Protein 2PJV (pdb70)

Structure (mmCIF, N/CA/C/O backbone):
data_2PJV
#
_entry.id   2PJV
#
loop_
_atom_site.group_PDB
_atom_site.id
_atom_site.type_symbol
_atom_site.label_atom_id
_atom_site.label_alt_id
_atom_site.label_comp_id
_atom_site.label_asym_id
_atom_site.label_entity_id
_atom_site.label_seq_id
_atom_site.pdbx_PDB_ins_code
_atom_site.Cartn_x
_atom_site.Cartn_y
_atom_site.Cartn_z
_atom_site.occupancy
_atom_site.B_iso_or_equiv
_atom_site.auth_seq_id
_atom_site.auth_comp_id
_atom_site.auth_asym_id
_atom_site.auth_atom_id
_atom_site.pdbx_PDB_model_num
ATOM 1 N N . ALA A 1 1 ? -9.338 5.689 -1.581 1.00 0.00 1 ALA A N 1
ATOM 2 C CA . ALA A 1 1 ? -8.987 4.272 -1.380 1.00 0.00 1 ALA A CA 1
ATOM 3 C C . ALA A 1 1 ? -10.188 3.569 -0.750 1.00 0.00 1 ALA A C 1
ATOM 4 O O . ALA A 1 1 ? -10.672 4.061 0.264 1.00 0.00 1 ALA A O 1
ATOM 13 N N . VAL A 1 2 ? -10.716 2.504 -1.377 1.00 0.00 2 VAL A N 1
ATOM 14 C CA . VAL A 1 2 ? -11.972 1.865 -0.957 1.00 0.00 2 VAL A CA 1
ATOM 15 C C . VAL A 1 2 ? -11.870 0.333 -1.056 1.00 0.00 2 VAL A C 1
ATOM 16 O O . VAL A 1 2 ? -11.866 -0.337 -0.031 1.00 0.00 2 VAL A O 1
ATOM 29 N N . GLY A 1 3 ? -11.866 -0.224 -2.274 1.00 0.00 3 GLY A N 1
ATOM 30 C CA . GLY A 1 3 ? -11.685 -1.644 -2.542 1.00 0.00 3 GLY A CA 1
ATOM 31 C C . GLY A 1 3 ? -10.206 -2.000 -2.564 1.00 0.00 3 GLY A C 1
ATOM 32 O O . GLY A 1 3 ? -9.491 -1.872 -1.574 1.00 0.00 3 GLY A O 1
ATOM 36 N N . ILE A 1 4 ? -9.728 -2.356 -3.758 1.00 0.00 4 ILE A N 1
ATOM 37 C CA . ILE A 1 4 ? -8.343 -2.772 -3.999 1.00 0.00 4 ILE A CA 1
ATOM 38 C C . ILE A 1 4 ? -7.369 -1.664 -3.570 1.00 0.00 4 ILE A C 1
ATOM 39 O O . ILE A 1 4 ? -6.307 -1.946 -3.022 1.00 0.00 4 ILE A O 1
ATOM 55 N N . GLY A 1 5 ? -7.767 -0.399 -3.735 1.00 0.00 5 GLY A N 1
ATOM 56 C CA . GLY A 1 5 ? -6.973 0.761 -3.354 1.00 0.00 5 GLY A CA 1
ATOM 57 C C . GLY A 1 5 ? -6.773 0.840 -1.842 1.00 0.00 5 GLY A C 1
ATOM 58 O O . GLY A 1 5 ? -5.729 1.304 -1.388 1.00 0.00 5 GLY A O 1
ATOM 62 N N . ALA A 1 6 ? -7.759 0.388 -1.055 1.00 0.00 6 ALA A N 1
ATOM 63 C CA . ALA A 1 6 ? -7.621 0.282 0.389 1.00 0.00 6 ALA A CA 1
ATOM 64 C C . ALA A 1 6 ? -6.624 -0.812 0.763 1.00 0.00 6 ALA A C 1
ATOM 65 O O . ALA A 1 6 ? -5.909 -0.653 1.744 1.00 0.00 6 ALA A O 1
ATOM 72 N N . LEU A 1 7 ? -6.515 -1.894 -0.016 1.00 0.00 7 LEU A N 1
ATOM 73 C CA . LEU A 1 7 ? -5.450 -2.877 0.162 1.00 0.00 7 LEU A CA 1
ATOM 74 C C . LEU A 1 7 ? -4.116 -2.250 -0.213 1.00 0.00 7 LEU A C 1
ATOM 75 O O . LEU A 1 7 ? -3.108 -2.473 0.436 1.00 0.00 7 LEU A O 1
ATOM 91 N N . PHE A 1 8 ? -4.109 -1.447 -1.264 1.00 0.00 8 PHE A N 1
ATOM 92 C CA . PHE A 1 8 ? -2.888 -0.887 -1.837 1.00 0.00 8 PHE A CA 1
ATOM 93 C C . PHE A 1 8 ? -2.197 0.088 -0.886 1.00 0.00 8 PHE A C 1
ATOM 94 O O . PHE A 1 8 ? -1.003 0.004 -0.617 1.00 0.00 8 PHE A O 1
ATOM 111 N N . LEU A 1 9 ? -2.987 1.018 -0.360 1.00 0.00 9 LEU A N 1
ATOM 112 C CA . LEU A 1 9 ? -2.549 1.973 0.639 1.00 0.00 9 LEU A CA 1
ATOM 113 C C . LEU A 1 9 ? -2.371 1.234 1.961 1.00 0.00 9 LEU A C 1
ATOM 114 O O . LEU A 1 9 ? -1.487 1.557 2.748 1.00 0.00 9 LEU A O 1
ATOM 130 N N . GLY A 1 10 ? -3.257 0.271 2.203 1.00 0.00 10 GLY A N 1
ATOM 131 C CA . GLY A 1 10 ? -3.493 -0.242 3.553 1.00 0.00 10 GLY A CA 1
ATOM 132 C C . GLY A 1 10 ? -2.766 -1.550 3.819 1.00 0.00 10 GLY A C 1
ATOM 133 O O . GLY A 1 10 ? -1.814 -1.584 4.590 1.00 0.00 10 GLY A O 1
ATOM 137 N N . PHE A 1 11 ? -3.226 -2.634 3.199 1.00 0.00 11 PHE A N 1
ATOM 138 C CA . PHE A 1 11 ? -2.685 -3.982 3.354 1.00 0.00 11 PHE A CA 1
ATOM 139 C C . PHE A 1 11 ? -1.212 -4.045 2.907 1.00 0.00 11 PHE A C 1
ATOM 140 O O . PHE A 1 11 ? -0.347 -4.506 3.651 1.00 0.00 11 PHE A O 1
ATOM 157 N N . LEU A 1 12 ? -0.917 -3.514 1.716 1.00 0.00 12 LEU A N 1
ATOM 158 C CA . LEU A 1 12 ? 0.421 -3.354 1.159 1.00 0.00 12 LEU A CA 1
ATOM 159 C C . LEU A 1 12 ? 1.205 -2.320 1.969 1.00 0.00 12 LEU A C 1
ATOM 160 O O . LEU A 1 12 ? 2.355 -2.583 2.306 1.00 0.00 12 LEU A O 1
ATOM 176 N N . GLY A 1 13 ? 0.601 -1.184 2.342 1.00 0.00 13 GLY A N 1
ATOM 177 C CA . GLY A 1 13 ? 1.339 -0.158 3.078 1.00 0.00 13 GLY A CA 1
ATOM 178 C C . GLY A 1 13 ? 1.705 -0.606 4.497 1.00 0.00 13 GLY A C 1
ATOM 179 O O . GLY A 1 13 ? 2.779 -0.247 4.977 1.00 0.00 13 GLY A O 1
ATOM 183 N N . ALA A 1 14 ? 0.888 -1.448 5.142 1.00 0.00 14 ALA A N 1
ATOM 184 C CA . ALA A 1 14 ? 1.231 -2.107 6.401 1.00 0.00 14 ALA A CA 1
ATOM 185 C C . ALA A 1 14 ? 2.432 -3.043 6.224 1.00 0.00 14 ALA A C 1
ATOM 186 O O . ALA A 1 14 ? 3.302 -3.087 7.092 1.00 0.00 14 ALA A O 1
ATOM 193 N N . ALA A 1 15 ? 2.525 -3.741 5.084 1.00 0.00 15 ALA A N 1
ATOM 194 C CA . ALA A 1 15 ? 3.717 -4.489 4.687 1.00 0.00 15 ALA A CA 1
ATOM 195 C C . ALA A 1 15 ? 4.821 -3.610 4.098 1.00 0.00 15 ALA A C 1
ATOM 196 O O . ALA A 1 15 ? 5.774 -4.120 3.505 1.00 0.00 15 ALA A O 1
ATOM 203 N N . GLY A 1 16 ? 4.737 -2.295 4.286 1.00 0.00 16 GLY A N 1
ATOM 204 C CA . GLY A 1 16 ? 5.711 -1.320 3.828 1.00 0.00 16 GLY A CA 1
ATOM 205 C C . GLY A 1 16 ? 6.962 -1.341 4.701 1.00 0.00 16 GLY A C 1
ATOM 206 O O . GLY A 1 16 ? 7.488 -0.290 5.047 1.00 0.00 16 GLY A O 1
ATOM 210 N N . SER A 1 17 ? 7.433 -2.536 5.069 1.00 0.00 17 SER A N 1
ATOM 211 C CA . SER A 1 17 ? 8.600 -2.738 5.921 1.00 0.00 17 SER A CA 1
ATOM 212 C C . SER A 1 17 ? 9.916 -2.350 5.227 1.00 0.00 17 SER A C 1
ATOM 213 O O . SER A 1 17 ? 10.945 -2.239 5.891 1.00 0.00 17 SER A O 1
ATOM 221 N N . THR A 1 18 ? 9.897 -2.149 3.904 1.00 0.00 18 THR A N 1
ATOM 222 C CA . THR A 1 18 ? 10.994 -1.565 3.144 1.00 0.00 18 THR A CA 1
ATOM 223 C C . THR A 1 18 ? 10.817 -0.044 3.084 1.00 0.00 18 THR A C 1
ATOM 224 O O . THR A 1 18 ? 9.702 0.451 2.926 1.00 0.00 18 THR A O 1
ATOM 235 N N . VAL A 1 19 ? 11.936 0.691 3.131 1.00 0.00 19 VAL A N 1
ATOM 236 C CA . VAL A 1 19 ? 12.054 2.081 2.683 1.00 0.00 19 VAL A CA 1
ATOM 237 C C . VAL A 1 19 ? 11.351 2.316 1.331 1.00 0.00 19 VAL A C 1
ATOM 238 O O . VAL A 1 19 ? 10.802 3.390 1.102 1.00 0.00 19 VAL A O 1
ATOM 251 N N . GLY A 1 20 ? 11.323 1.316 0.437 1.00 0.00 20 GLY A N 1
ATOM 252 C CA . GLY A 1 20 ? 10.679 1.398 -0.871 1.00 0.00 20 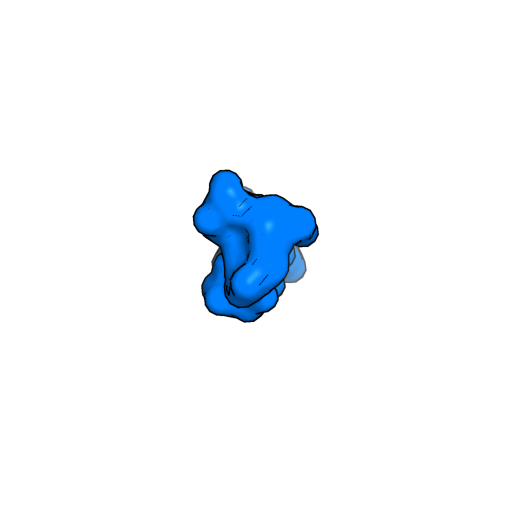GLY A CA 1
ATOM 253 C C . GLY A 1 20 ? 9.153 1.280 -0.803 1.00 0.00 20 GLY A C 1
ATOM 254 O O . GLY A 1 20 ? 8.569 0.604 -1.647 1.00 0.00 20 GLY A O 1
ATOM 258 N N . ALA A 1 21 ? 8.508 1.888 0.198 1.00 0.00 21 ALA A N 1
ATOM 259 C CA . ALA A 1 21 ? 7.066 1.869 0.407 1.00 0.00 21 ALA A CA 1
ATOM 260 C C . ALA A 1 21 ? 6.627 3.142 1.141 1.00 0.00 21 ALA A C 1
ATOM 261 O O . ALA A 1 21 ? 7.456 3.951 1.552 1.00 0.00 21 ALA A O 1
ATOM 268 N N . ALA A 1 22 ? 5.314 3.296 1.349 1.00 0.00 22 ALA A N 1
ATOM 269 C CA . ALA A 1 22 ? 4.705 4.497 1.920 1.00 0.00 22 ALA A CA 1
ATOM 270 C C . ALA A 1 22 ? 5.187 4.803 3.346 1.00 0.00 22 ALA A C 1
ATOM 271 O O . ALA A 1 22 ? 5.156 5.959 3.757 1.00 0.00 22 ALA A O 1
ATOM 278 N N . SER A 1 23 ? 5.582 3.777 4.108 1.00 0.00 23 SER A N 1
ATOM 279 C CA . SER A 1 23 ? 6.135 3.923 5.451 1.00 0.00 23 SER A CA 1
ATOM 280 C C . SER A 1 23 ? 7.606 4.381 5.470 1.00 0.00 23 SER A C 1
ATOM 281 O O . SER A 1 23 ? 8.120 4.579 6.575 1.00 0.00 23 SER A O 1
ATOM 289 N N . GLY A 1 24 ? 8.302 4.417 4.324 1.00 0.00 24 GLY A N 1
ATOM 290 C CA . GLY A 1 24 ? 9.720 4.749 4.239 1.00 0.00 24 GLY A CA 1
ATOM 291 C C . GLY A 1 24 ? 10.008 6.205 4.585 1.00 0.00 24 GLY A C 1
ATOM 292 O O . GLY A 1 24 ? 9.174 7.066 4.228 1.00 0.00 24 GLY A O 1
ATOM 296 N N . ALA A 1 1 ? -9.311 3.949 -4.331 1.00 0.00 1 ALA A N 2
ATOM 297 C CA . ALA A 1 1 ? -9.405 3.649 -2.887 1.00 0.00 1 ALA A CA 2
ATOM 298 C C . ALA A 1 1 ? -10.444 2.539 -2.671 1.00 0.00 1 ALA A C 2
ATOM 299 O O . ALA A 1 1 ? -10.782 1.852 -3.635 1.00 0.00 1 ALA A O 2
ATOM 308 N N . VAL A 1 2 ? -10.941 2.375 -1.437 1.00 0.00 2 VAL A N 2
ATOM 309 C CA . VAL A 1 2 ? -12.114 1.592 -1.024 1.00 0.00 2 VAL A CA 2
ATOM 310 C C . VAL A 1 2 ? -11.950 0.079 -1.224 1.00 0.00 2 VAL A C 2
ATOM 311 O O . VAL A 1 2 ? -11.934 -0.654 -0.240 1.00 0.00 2 VAL A O 2
ATOM 324 N N . GLY A 1 3 ? -11.890 -0.393 -2.471 1.00 0.00 3 GLY A N 2
ATOM 325 C CA . GLY A 1 3 ? -11.582 -1.769 -2.814 1.00 0.00 3 GLY A CA 2
ATOM 326 C C . GLY A 1 3 ? -10.074 -1.966 -2.824 1.00 0.00 3 GLY A C 2
ATOM 327 O O . GLY A 1 3 ? -9.397 -1.832 -1.807 1.00 0.00 3 GLY A O 2
ATOM 331 N N . ILE A 1 4 ? -9.532 -2.206 -4.021 1.00 0.00 4 ILE A N 2
ATOM 332 C CA . ILE A 1 4 ? -8.122 -2.534 -4.233 1.00 0.00 4 ILE A CA 2
ATOM 333 C C . ILE A 1 4 ? -7.214 -1.439 -3.659 1.00 0.00 4 ILE A C 2
ATOM 334 O O . ILE A 1 4 ? -6.164 -1.741 -3.098 1.00 0.00 4 ILE A O 2
ATOM 350 N N . GLY A 1 5 ? -7.637 -0.171 -3.728 1.00 0.00 5 GLY A N 2
ATOM 351 C CA . GLY A 1 5 ? -6.838 0.946 -3.248 1.00 0.00 5 GLY A CA 2
ATOM 352 C C . GLY A 1 5 ? -6.744 0.968 -1.724 1.00 0.00 5 GLY A C 2
ATOM 353 O O . GLY A 1 5 ? -5.747 1.449 -1.187 1.00 0.00 5 GLY A O 2
ATOM 357 N N . ALA A 1 6 ? -7.756 0.436 -1.026 1.00 0.00 6 ALA A N 2
ATOM 358 C CA . ALA A 1 6 ? -7.686 0.257 0.415 1.00 0.00 6 ALA A CA 2
ATOM 359 C C . ALA A 1 6 ? -6.655 -0.816 0.766 1.00 0.00 6 ALA A C 2
ATOM 360 O O . ALA A 1 6 ? -5.956 -0.673 1.760 1.00 0.00 6 ALA A O 2
ATOM 367 N N . LEU A 1 7 ? -6.506 -1.863 -0.056 1.00 0.00 7 LEU A N 2
ATOM 368 C CA . LEU A 1 7 ? -5.434 -2.841 0.108 1.00 0.00 7 LEU A CA 2
ATOM 369 C C . LEU A 1 7 ? -4.092 -2.189 -0.189 1.00 0.00 7 LEU A C 2
ATOM 370 O O . LEU A 1 7 ? -3.109 -2.439 0.489 1.00 0.00 7 LEU A O 2
ATOM 386 N N . PHE A 1 8 ? -4.055 -1.344 -1.207 1.00 0.00 8 PHE A N 2
ATOM 387 C CA . PHE A 1 8 ? -2.815 -0.785 -1.736 1.00 0.00 8 PHE A CA 2
ATOM 388 C C . PHE A 1 8 ? -2.133 0.142 -0.738 1.00 0.00 8 PHE A C 2
ATOM 389 O O . PHE A 1 8 ? -0.946 0.027 -0.446 1.00 0.00 8 PHE A O 2
ATOM 406 N N . LEU A 1 9 ? -2.923 1.064 -0.197 1.00 0.00 9 LEU A N 2
ATOM 407 C CA . LEU A 1 9 ? -2.476 1.953 0.855 1.00 0.00 9 LEU A CA 2
ATOM 408 C C . LEU A 1 9 ? -2.366 1.143 2.142 1.00 0.00 9 LEU A C 2
ATOM 409 O O . LEU A 1 9 ? -1.491 1.389 2.967 1.00 0.00 9 LEU A O 2
ATOM 425 N N . GLY A 1 10 ? -3.297 0.210 2.320 1.00 0.00 10 GLY A N 2
ATOM 426 C CA . GLY A 1 10 ? -3.574 -0.342 3.645 1.00 0.00 10 GLY A CA 2
ATOM 427 C C . GLY A 1 10 ? -2.836 -1.647 3.884 1.00 0.00 10 GLY A C 2
ATOM 428 O O . GLY A 1 10 ? -1.855 -1.687 4.620 1.00 0.00 10 GLY A O 2
ATOM 432 N N . PHE A 1 11 ? -3.324 -2.716 3.260 1.00 0.00 11 PHE A N 2
ATOM 433 C CA . PHE A 1 11 ? -2.804 -4.075 3.385 1.00 0.00 11 PHE A CA 2
ATOM 434 C C . PHE A 1 11 ? -1.320 -4.143 2.980 1.00 0.00 11 PHE A C 2
ATOM 435 O O . PHE A 1 11 ? -0.489 -4.659 3.726 1.00 0.00 11 PHE A O 2
ATOM 452 N N . LEU A 1 12 ? -0.987 -3.573 1.818 1.00 0.00 12 LEU A N 2
ATOM 453 C CA . LEU A 1 12 ? 0.363 -3.432 1.288 1.00 0.00 12 LEU A CA 2
ATOM 454 C C . LEU A 1 12 ? 1.156 -2.436 2.137 1.00 0.00 12 LEU A C 2
ATOM 455 O O . LEU A 1 12 ? 2.271 -2.757 2.540 1.00 0.00 12 LEU A O 2
ATOM 471 N N . GLY A 1 13 ? 0.602 -1.256 2.444 1.00 0.00 13 GLY A N 2
ATOM 472 C CA . GLY A 1 13 ? 1.369 -0.222 3.134 1.00 0.00 13 GLY A CA 2
ATOM 473 C C . GLY A 1 13 ? 1.697 -0.600 4.580 1.00 0.00 13 GLY A C 2
ATOM 474 O O . GLY A 1 13 ? 2.756 -0.217 5.074 1.00 0.00 13 GLY A O 2
ATOM 478 N N . ALA A 1 14 ? 0.863 -1.416 5.239 1.00 0.00 14 ALA A N 2
ATOM 479 C CA . ALA A 1 14 ? 1.184 -2.006 6.534 1.00 0.00 14 ALA A CA 2
ATOM 480 C C . ALA A 1 14 ? 2.429 -2.897 6.443 1.00 0.00 14 ALA A C 2
ATOM 481 O O . ALA A 1 14 ? 3.260 -2.876 7.348 1.00 0.00 14 ALA A O 2
ATOM 488 N N . ALA A 1 15 ? 2.585 -3.651 5.346 1.00 0.00 15 ALA A N 2
ATOM 489 C CA . ALA A 1 15 ? 3.802 -4.389 5.016 1.00 0.00 15 ALA A CA 2
ATOM 490 C C . ALA A 1 15 ? 4.906 -3.532 4.395 1.00 0.00 15 ALA A C 2
ATOM 491 O O . ALA A 1 15 ? 5.861 -4.076 3.838 1.00 0.00 15 ALA A O 2
ATOM 498 N N . GLY A 1 16 ? 4.811 -2.207 4.492 1.00 0.00 16 GLY A N 2
ATOM 499 C CA . GLY A 1 16 ? 5.718 -1.252 3.865 1.00 0.00 16 GLY A CA 2
ATOM 500 C C . GLY A 1 16 ? 7.064 -1.173 4.588 1.00 0.00 16 GLY A C 2
ATOM 501 O O . GLY A 1 16 ? 7.663 -0.101 4.660 1.00 0.00 16 GLY A O 2
ATOM 505 N N . SER A 1 17 ? 7.542 -2.308 5.112 1.00 0.00 17 SER A N 2
ATOM 506 C CA . SER A 1 17 ? 8.802 -2.426 5.838 1.00 0.00 17 SER A CA 2
ATOM 507 C C . SER A 1 17 ? 9.978 -2.102 4.911 1.00 0.00 17 SER A C 2
ATOM 508 O O . SER A 1 17 ? 10.930 -1.436 5.319 1.00 0.00 17 SER A O 2
ATOM 516 N N . THR A 1 18 ? 9.892 -2.521 3.644 1.00 0.00 18 THR A N 2
ATOM 517 C CA . THR A 1 18 ? 10.705 -1.977 2.569 1.00 0.00 18 THR A CA 2
ATOM 518 C C . THR A 1 18 ? 10.153 -0.583 2.252 1.00 0.00 18 THR A C 2
ATOM 519 O O . THR A 1 18 ? 9.251 -0.447 1.425 1.00 0.00 18 THR A O 2
ATOM 530 N N . VAL A 1 19 ? 10.665 0.434 2.954 1.00 0.00 19 VAL A N 2
ATOM 531 C CA . VAL A 1 19 ? 10.389 1.846 2.698 1.00 0.00 19 VAL A CA 2
ATOM 532 C C . VAL A 1 19 ? 10.437 2.131 1.189 1.00 0.00 19 VAL A C 2
ATOM 533 O O . VAL A 1 19 ? 11.431 1.834 0.526 1.00 0.00 19 VAL A O 2
ATOM 546 N N . GLY A 1 20 ? 9.335 2.649 0.632 1.00 0.00 20 GLY A N 2
ATOM 547 C CA . GLY A 1 20 ? 9.042 2.507 -0.792 1.00 0.00 20 GLY A CA 2
ATOM 548 C C . GLY A 1 20 ? 9.896 3.362 -1.731 1.00 0.00 20 GLY A C 2
ATOM 549 O O . GLY A 1 20 ? 9.840 3.135 -2.936 1.00 0.00 20 GLY A O 2
ATOM 553 N N . ALA A 1 21 ? 10.663 4.326 -1.202 1.00 0.00 21 ALA A N 2
ATOM 554 C CA . ALA A 1 21 ? 11.652 5.163 -1.894 1.00 0.00 21 ALA A CA 2
ATOM 555 C C . ALA A 1 21 ? 11.170 5.863 -3.185 1.00 0.00 21 ALA A C 2
ATOM 556 O O . ALA A 1 21 ? 11.990 6.328 -3.976 1.00 0.00 21 ALA A O 2
ATOM 563 N N . ALA A 1 22 ? 9.857 5.937 -3.437 1.00 0.00 22 ALA A N 2
ATOM 564 C CA . ALA A 1 22 ? 9.305 6.355 -4.724 1.00 0.00 22 ALA A CA 2
ATOM 565 C C . ALA A 1 22 ? 9.602 7.825 -5.053 1.00 0.00 22 ALA A C 2
ATOM 566 O O . ALA A 1 22 ? 9.810 8.164 -6.215 1.00 0.00 22 ALA A O 2
ATOM 573 N N . SER A 1 23 ? 9.598 8.696 -4.039 1.00 0.00 23 SER A N 2
ATOM 574 C CA . SER A 1 23 ? 10.022 10.091 -4.133 1.00 0.00 23 SER A CA 2
ATOM 575 C C . SER A 1 23 ? 11.550 10.259 -4.101 1.00 0.00 23 SER A C 2
ATOM 576 O O . SER A 1 23 ? 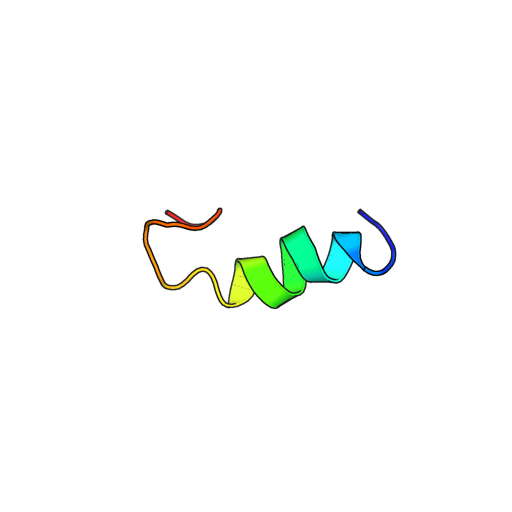12.022 11.394 -4.208 1.00 0.00 23 SER A O 2
ATOM 584 N N . GLY A 1 24 ? 12.283 9.187 -3.800 1.00 0.00 24 GLY A N 2
ATOM 585 C CA . GLY A 1 24 ? 13.442 9.220 -2.929 1.00 0.00 24 GLY A CA 2
ATOM 586 C C . GLY A 1 24 ? 13.027 8.533 -1.627 1.00 0.00 24 GLY A C 2
ATOM 587 O O . GLY A 1 24 ? 11.797 8.394 -1.404 1.00 0.00 24 GLY A O 2
ATOM 591 N N . ALA A 1 1 ? -10.489 5.782 -0.258 1.00 0.00 1 ALA A N 3
ATOM 592 C CA . ALA A 1 1 ? -10.267 4.520 -0.992 1.00 0.00 1 ALA A CA 3
ATOM 593 C C . ALA A 1 1 ? -11.287 3.484 -0.523 1.00 0.00 1 ALA A C 3
ATOM 594 O O . ALA A 1 1 ? -11.827 3.656 0.567 1.00 0.00 1 ALA A O 3
ATOM 603 N N . VAL A 1 2 ? -11.568 2.450 -1.331 1.00 0.00 2 VAL A N 3
ATOM 604 C CA . VAL A 1 2 ? -12.655 1.505 -1.053 1.00 0.00 2 VAL A CA 3
ATOM 605 C C . VAL A 1 2 ? -12.203 0.050 -1.247 1.00 0.00 2 VAL A C 3
ATOM 606 O O . VAL A 1 2 ? -12.089 -0.675 -0.265 1.00 0.00 2 VAL A O 3
ATOM 619 N N . GLY A 1 3 ? -12.055 -0.405 -2.498 1.00 0.00 3 GLY A N 3
ATOM 620 C CA . GLY A 1 3 ? -11.714 -1.773 -2.846 1.00 0.00 3 GLY A CA 3
ATOM 621 C C . GLY A 1 3 ? -10.213 -1.994 -2.779 1.00 0.00 3 GLY A C 3
ATOM 622 O O . GLY A 1 3 ? -9.565 -1.830 -1.748 1.00 0.00 3 GLY A O 3
ATOM 626 N N . ILE A 1 4 ? -9.652 -2.279 -3.955 1.00 0.00 4 ILE A N 3
ATOM 627 C CA . ILE A 1 4 ? -8.240 -2.607 -4.138 1.00 0.00 4 ILE A CA 3
ATOM 628 C C . ILE A 1 4 ? -7.354 -1.468 -3.623 1.00 0.00 4 ILE A C 3
ATOM 629 O O . ILE A 1 4 ? -6.301 -1.725 -3.048 1.00 0.00 4 ILE A O 3
ATOM 645 N N . GLY A 1 5 ? -7.807 -0.215 -3.745 1.00 0.00 5 GLY A N 3
ATOM 646 C CA . GLY A 1 5 ? -7.045 0.948 -3.306 1.00 0.00 5 GLY A CA 3
ATOM 647 C C . GLY A 1 5 ? -6.899 0.989 -1.786 1.00 0.00 5 GLY A C 3
ATOM 648 O O . GLY A 1 5 ? -5.880 1.455 -1.276 1.00 0.00 5 GLY A O 3
ATOM 652 N N . ALA A 1 6 ? -7.905 0.486 -1.058 1.00 0.00 6 ALA A N 3
ATOM 653 C CA . ALA A 1 6 ? -7.838 0.358 0.387 1.00 0.00 6 ALA A CA 3
ATOM 654 C C . ALA A 1 6 ? -6.811 -0.708 0.778 1.00 0.00 6 ALA A C 3
ATOM 655 O O . ALA A 1 6 ? -6.114 -0.539 1.772 1.00 0.00 6 ALA A O 3
ATOM 662 N N . LEU A 1 7 ? -6.661 -1.776 -0.016 1.00 0.00 7 LEU A N 3
ATOM 663 C CA . LEU A 1 7 ? -5.586 -2.747 0.168 1.00 0.00 7 LEU A CA 3
ATOM 664 C C . LEU A 1 7 ? -4.247 -2.101 -0.152 1.00 0.00 7 LEU A C 3
ATOM 665 O O . LEU A 1 7 ? -3.260 -2.335 0.528 1.00 0.00 7 LEU A O 3
ATOM 681 N N . PHE A 1 8 ? -4.212 -1.291 -1.198 1.00 0.00 8 PHE A N 3
ATOM 682 C CA . PHE A 1 8 ? -2.977 -0.790 -1.788 1.00 0.00 8 PHE A CA 3
ATOM 683 C C . PHE A 1 8 ? -2.241 0.146 -0.842 1.00 0.00 8 PHE A C 3
ATOM 684 O O . PHE A 1 8 ? -1.053 -0.019 -0.579 1.00 0.00 8 PHE A O 3
ATOM 701 N N . LEU A 1 9 ? -2.980 1.115 -0.299 1.00 0.00 9 LEU A N 3
ATOM 702 C CA . LEU A 1 9 ? -2.416 2.017 0.697 1.00 0.00 9 LEU A CA 3
ATOM 703 C C . LEU A 1 9 ? -2.413 1.337 2.063 1.00 0.00 9 LEU A C 3
ATOM 704 O O . LEU A 1 9 ? -1.660 1.740 2.945 1.00 0.00 9 LEU A O 3
ATOM 720 N N . GLY A 1 10 ? -3.283 0.336 2.233 1.00 0.00 10 GLY A N 3
ATOM 721 C CA . GLY A 1 10 ? -3.602 -0.200 3.555 1.00 0.00 10 GLY A CA 3
ATOM 722 C C . GLY A 1 10 ? -2.892 -1.512 3.838 1.00 0.00 10 GLY A C 3
ATOM 723 O O . GLY A 1 10 ? -1.885 -1.548 4.534 1.00 0.00 10 GLY A O 3
ATOM 727 N N . PHE A 1 11 ? -3.446 -2.596 3.302 1.00 0.00 11 PHE A N 3
ATOM 728 C CA . PHE A 1 11 ? -2.976 -3.967 3.471 1.00 0.00 11 PHE A CA 3
ATOM 729 C C . PHE A 1 11 ? -1.516 -4.128 3.012 1.00 0.00 11 PHE A C 3
ATOM 730 O O . PHE A 1 11 ? -0.682 -4.652 3.748 1.00 0.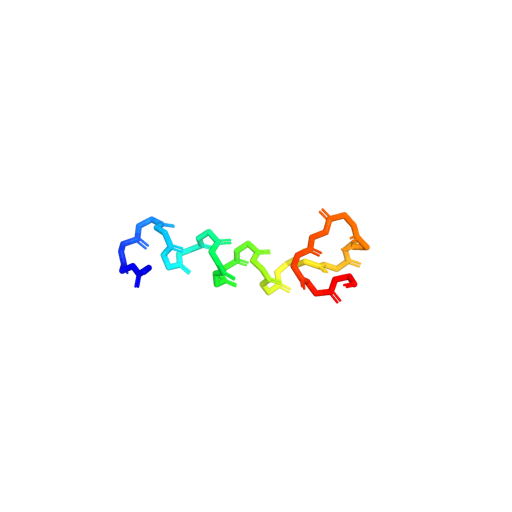00 11 PHE A O 3
ATOM 747 N N . LEU A 1 12 ? -1.204 -3.632 1.812 1.00 0.00 12 LEU A N 3
ATOM 748 C CA . LEU A 1 12 ? 0.131 -3.566 1.233 1.00 0.00 12 LEU A CA 3
ATOM 749 C C . LEU A 1 12 ? 0.989 -2.572 2.020 1.00 0.00 12 LEU A C 3
ATOM 750 O O . LEU A 1 12 ? 2.111 -2.907 2.390 1.00 0.00 12 LEU A O 3
ATOM 766 N N . GLY A 1 13 ? 0.465 -1.380 2.325 1.00 0.00 13 GLY A N 3
ATOM 767 C CA . GLY A 1 13 ? 1.257 -0.340 2.977 1.00 0.00 13 GLY A CA 3
ATOM 768 C C . GLY A 1 13 ? 1.624 -0.702 4.421 1.00 0.00 13 GLY A C 3
ATOM 769 O O . GLY A 1 13 ? 2.694 -0.313 4.885 1.00 0.00 13 GLY A O 3
ATOM 773 N N . ALA A 1 14 ? 0.816 -1.518 5.109 1.00 0.00 14 ALA A N 3
ATOM 774 C CA . ALA A 1 14 ? 1.166 -2.101 6.400 1.00 0.00 14 ALA A CA 3
ATOM 775 C C . ALA A 1 14 ? 2.391 -3.019 6.289 1.00 0.00 14 ALA A C 3
ATOM 776 O O . ALA A 1 14 ? 3.207 -3.054 7.207 1.00 0.00 14 ALA A O 3
ATOM 783 N N . ALA A 1 15 ? 2.557 -3.726 5.163 1.00 0.00 15 ALA A N 3
ATOM 784 C CA . ALA A 1 15 ? 3.773 -4.466 4.829 1.00 0.00 15 ALA A CA 3
ATOM 785 C C . ALA A 1 15 ? 4.896 -3.594 4.275 1.00 0.00 15 ALA A C 3
ATOM 786 O O . ALA A 1 15 ? 5.838 -4.126 3.683 1.00 0.00 15 ALA A O 3
ATOM 793 N N . GLY A 1 16 ? 4.811 -2.274 4.438 1.00 0.00 16 GLY A N 3
ATOM 794 C CA . GLY A 1 16 ? 5.741 -1.299 3.887 1.00 0.00 16 GLY A CA 3
ATOM 795 C C . GLY A 1 16 ? 7.056 -1.292 4.664 1.00 0.00 16 GLY A C 3
ATOM 796 O O . GLY A 1 16 ? 7.523 -0.244 5.105 1.00 0.00 16 GLY A O 3
ATOM 800 N N . SER A 1 17 ? 7.661 -2.475 4.809 1.00 0.00 17 SER A N 3
ATOM 801 C CA . SER A 1 17 ? 9.020 -2.628 5.308 1.00 0.00 17 SER A CA 3
ATOM 802 C C . SER A 1 17 ? 9.998 -1.963 4.331 1.00 0.00 17 SER A C 3
ATOM 803 O O . SER A 1 17 ? 9.711 -1.820 3.141 1.00 0.00 17 SER A O 3
ATOM 811 N N . THR A 1 18 ? 11.202 -1.632 4.810 1.00 0.00 18 THR A N 3
ATOM 812 C CA . THR A 1 18 ? 12.242 -1.019 3.981 1.00 0.00 18 THR A CA 3
ATOM 813 C C . THR A 1 18 ? 12.758 -2.016 2.929 1.00 0.00 18 THR A C 3
ATOM 814 O O . THR A 1 18 ? 13.231 -1.600 1.876 1.00 0.00 18 THR A O 3
ATOM 825 N N . VAL A 1 19 ? 12.588 -3.327 3.154 1.00 0.00 19 VAL A N 3
ATOM 826 C CA . VAL A 1 19 ? 12.658 -4.367 2.122 1.00 0.00 19 VAL A CA 3
ATOM 827 C C . VAL A 1 19 ? 11.907 -3.965 0.832 1.00 0.00 19 VAL A C 3
ATOM 828 O O . VAL A 1 19 ? 12.338 -4.326 -0.260 1.00 0.00 19 VAL A O 3
ATOM 841 N N . GLY A 1 20 ? 10.802 -3.216 0.948 1.00 0.00 20 GLY A N 3
ATOM 842 C CA . GLY A 1 20 ? 9.964 -2.769 -0.155 1.00 0.00 20 GLY A CA 3
ATOM 843 C C . GLY A 1 20 ? 10.295 -1.366 -0.671 1.00 0.00 20 GLY A C 3
ATOM 844 O O . GLY A 1 20 ? 9.501 -0.835 -1.447 1.00 0.00 20 GLY A O 3
ATOM 848 N N . ALA A 1 21 ? 11.418 -0.752 -0.265 1.00 0.00 21 ALA A N 3
ATOM 849 C CA . ALA A 1 21 ? 11.828 0.609 -0.635 1.00 0.00 21 ALA A CA 3
ATOM 850 C C . ALA A 1 21 ? 12.258 0.739 -2.113 1.00 0.00 21 ALA A C 3
ATOM 851 O O . ALA A 1 21 ? 13.297 1.321 -2.425 1.00 0.00 21 ALA A O 3
ATOM 858 N N . ALA A 1 22 ? 11.473 0.194 -3.049 1.00 0.00 22 ALA A N 3
ATOM 859 C CA . ALA A 1 22 ? 11.749 0.233 -4.483 1.00 0.00 22 ALA A CA 3
ATOM 860 C C . ALA A 1 22 ? 11.715 1.664 -5.039 1.00 0.00 22 ALA A C 3
ATOM 861 O O . ALA A 1 22 ? 12.420 1.967 -5.998 1.00 0.00 22 ALA A O 3
ATOM 868 N N . SER A 1 23 ? 10.903 2.541 -4.436 1.00 0.00 23 SER A N 3
ATOM 869 C CA . SER A 1 23 ? 10.872 3.974 -4.707 1.00 0.00 23 SER A CA 3
ATOM 870 C C . SER A 1 23 ? 12.012 4.741 -4.016 1.00 0.00 23 SER A C 3
ATOM 871 O O . SER A 1 23 ? 12.107 5.955 -4.219 1.00 0.00 23 SER A O 3
ATOM 879 N N . GLY A 1 24 ? 12.760 4.093 -3.117 1.00 0.00 24 GLY A N 3
ATOM 880 C CA . GLY A 1 24 ? 13.187 4.707 -1.871 1.00 0.00 24 GLY A CA 3
ATOM 881 C C . GLY A 1 24 ? 12.057 4.542 -0.855 1.00 0.00 24 GLY A C 3
ATOM 882 O O . GLY A 1 24 ? 12.104 5.266 0.159 1.00 0.00 24 GLY A O 3
ATOM 886 N N . ALA A 1 1 ? -7.639 4.071 -0.477 1.00 0.00 1 ALA A N 4
ATOM 887 C CA . ALA A 1 1 ? -8.970 4.177 -1.109 1.00 0.00 1 ALA A CA 4
ATOM 888 C C . ALA A 1 1 ? -9.881 3.090 -0.528 1.00 0.00 1 ALA A C 4
ATOM 889 O O . ALA A 1 1 ? -9.769 2.861 0.672 1.00 0.00 1 ALA A O 4
ATOM 898 N N . VAL A 1 2 ? -10.772 2.457 -1.314 1.00 0.00 2 VAL A N 4
ATOM 899 C CA . VAL A 1 2 ? -11.924 1.718 -0.776 1.00 0.00 2 VAL A CA 4
ATOM 900 C C . VAL A 1 2 ? -11.913 0.221 -1.134 1.00 0.00 2 VAL A C 4
ATOM 901 O O . VAL A 1 2 ? -12.077 -0.602 -0.238 1.00 0.00 2 VAL A O 4
ATOM 914 N N . GLY A 1 3 ? -11.802 -0.151 -2.418 1.00 0.00 3 GLY A N 4
ATOM 915 C CA . GLY A 1 3 ? -11.714 -1.537 -2.851 1.00 0.00 3 GLY A CA 4
ATOM 916 C C . GLY A 1 3 ? -10.282 -2.041 -2.748 1.00 0.00 3 GLY A C 4
ATOM 917 O O . GLY A 1 3 ? -9.656 -2.039 -1.693 1.00 0.00 3 GLY A O 4
ATOM 921 N N . ILE A 1 4 ? -9.711 -2.363 -3.908 1.00 0.00 4 ILE A N 4
ATOM 922 C CA . ILE A 1 4 ? -8.324 -2.831 -4.027 1.00 0.00 4 ILE A CA 4
ATOM 923 C C . ILE A 1 4 ? -7.363 -1.730 -3.553 1.00 0.00 4 ILE A C 4
ATOM 924 O O . ILE A 1 4 ? -6.316 -1.998 -2.971 1.00 0.00 4 ILE A O 4
ATOM 940 N N . GLY A 1 5 ? -7.760 -0.473 -3.744 1.00 0.00 5 GLY A N 4
ATOM 941 C CA . GLY A 1 5 ? -7.048 0.709 -3.304 1.00 0.00 5 GLY A CA 4
ATOM 942 C C . GLY A 1 5 ? -7.089 0.909 -1.789 1.00 0.00 5 GLY A C 4
ATOM 943 O O . GLY A 1 5 ? -6.305 1.709 -1.277 1.00 0.00 5 GLY A O 4
ATOM 947 N N . ALA A 1 6 ? -8.001 0.250 -1.057 1.00 0.00 6 ALA A N 4
ATOM 948 C CA . ALA A 1 6 ? -7.861 0.111 0.387 1.00 0.00 6 ALA A CA 4
ATOM 949 C C . ALA A 1 6 ? -6.685 -0.807 0.703 1.00 0.00 6 ALA A C 4
ATOM 950 O O . ALA A 1 6 ? -5.898 -0.491 1.586 1.00 0.00 6 ALA A O 4
ATOM 957 N N . LEU A 1 7 ? -6.531 -1.917 -0.030 1.00 0.00 7 LEU A N 4
ATOM 958 C CA . LEU A 1 7 ? -5.439 -2.864 0.176 1.00 0.00 7 LEU A CA 4
ATOM 959 C C . LEU A 1 7 ? -4.121 -2.201 -0.191 1.00 0.00 7 LEU A C 4
ATOM 960 O O . LEU A 1 7 ? -3.114 -2.406 0.465 1.00 0.00 7 LEU A O 4
ATOM 976 N N . PHE A 1 8 ? -4.133 -1.384 -1.233 1.00 0.00 8 PHE A N 4
ATOM 977 C CA . PHE A 1 8 ? -2.923 -0.793 -1.787 1.00 0.00 8 PHE A CA 4
ATOM 978 C C . PHE A 1 8 ? -2.249 0.162 -0.808 1.00 0.00 8 PHE A C 4
ATOM 979 O O . PHE A 1 8 ? -1.067 0.053 -0.498 1.00 0.00 8 PHE A O 4
ATOM 996 N N . LEU A 1 9 ? -3.062 1.063 -0.269 1.00 0.00 9 LEU A N 4
ATOM 997 C CA . LEU A 1 9 ? -2.652 2.016 0.744 1.00 0.00 9 LEU A CA 4
ATOM 998 C C . LEU A 1 9 ? -2.445 1.260 2.052 1.00 0.00 9 LEU A C 4
ATOM 999 O O . LEU A 1 9 ? -1.582 1.599 2.855 1.00 0.00 9 LEU A O 4
ATOM 1015 N N . GLY A 1 10 ? -3.302 0.268 2.266 1.00 0.00 10 GLY A N 4
ATOM 1016 C CA . GLY A 1 10 ? -3.553 -0.277 3.597 1.00 0.00 10 GLY A CA 4
ATOM 1017 C C . GLY A 1 10 ? -2.772 -1.554 3.850 1.00 0.00 10 GLY A C 4
ATOM 1018 O O . GLY A 1 10 ? -1.813 -1.558 4.613 1.00 0.00 10 GLY A O 4
ATOM 1022 N N . PHE A 1 11 ? -3.194 -2.644 3.215 1.00 0.00 11 PHE A N 4
ATOM 1023 C CA . PHE A 1 11 ? -2.610 -3.975 3.342 1.00 0.00 11 PHE A CA 4
ATOM 1024 C C . PHE A 1 11 ? -1.138 -3.983 2.886 1.00 0.00 11 PHE A C 4
ATOM 1025 O O . PHE A 1 11 ? -0.254 -4.442 3.606 1.00 0.00 11 PHE A O 4
ATOM 1042 N N . LEU A 1 12 ? -0.875 -3.419 1.704 1.00 0.00 12 LEU A N 4
ATOM 1043 C CA . LEU A 1 12 ? 0.443 -3.249 1.103 1.00 0.00 12 LEU A CA 4
ATOM 1044 C C . LEU A 1 12 ? 1.242 -2.190 1.870 1.00 0.00 12 LEU A C 4
ATOM 1045 O O . LEU A 1 12 ? 2.421 -2.410 2.138 1.00 0.00 12 LEU A O 4
ATOM 1061 N N . GLY A 1 13 ? 0.620 -1.082 2.285 1.00 0.00 13 GLY A N 4
ATOM 1062 C CA . GLY A 1 13 ? 1.332 -0.047 3.030 1.00 0.00 13 GLY A CA 4
ATOM 1063 C C . GLY A 1 13 ? 1.732 -0.525 4.430 1.00 0.00 13 GLY A C 4
ATOM 1064 O O . GLY A 1 13 ? 2.824 -0.195 4.892 1.00 0.00 13 GLY A O 4
ATOM 1068 N N . ALA A 1 14 ? 0.919 -1.369 5.079 1.00 0.00 14 ALA A N 4
ATOM 1069 C CA . ALA A 1 14 ? 1.293 -2.045 6.319 1.00 0.00 14 ALA A CA 4
ATOM 1070 C C . ALA A 1 14 ? 2.488 -2.985 6.111 1.00 0.00 14 ALA A C 4
ATOM 1071 O O . ALA A 1 14 ? 3.299 -3.142 7.021 1.00 0.00 14 ALA A O 4
ATOM 1078 N N . ALA A 1 15 ? 2.646 -3.560 4.910 1.00 0.00 15 ALA A N 4
ATOM 1079 C CA . ALA A 1 15 ? 3.839 -4.304 4.512 1.00 0.00 15 ALA A CA 4
ATOM 1080 C C . ALA A 1 15 ? 5.009 -3.412 4.093 1.00 0.00 15 ALA A C 4
ATOM 1081 O O . ALA A 1 15 ? 5.993 -3.906 3.538 1.00 0.00 15 ALA A O 4
ATOM 1088 N N . GLY A 1 16 ? 4.960 -2.120 4.415 1.00 0.00 16 GLY A N 4
ATOM 1089 C CA . GLY A 1 16 ? 6.000 -1.138 4.134 1.00 0.00 16 GLY A CA 4
ATOM 1090 C C . GLY A 1 16 ? 7.195 -1.296 5.075 1.00 0.00 16 GLY A C 4
ATOM 1091 O O . GLY A 1 16 ? 7.771 -0.311 5.528 1.00 0.00 16 GLY A O 4
ATOM 1095 N N . SER A 1 17 ? 7.568 -2.549 5.365 1.00 0.00 17 SER A N 4
ATOM 1096 C CA . SER A 1 17 ? 8.781 -2.896 6.093 1.00 0.00 17 SER A CA 4
ATOM 1097 C C . SER A 1 17 ? 10.023 -2.506 5.279 1.00 0.00 17 SER A C 4
ATOM 1098 O O . SER A 1 17 ? 11.029 -2.103 5.860 1.00 0.00 17 SER A O 4
ATOM 1106 N N . THR A 1 18 ? 9.943 -2.576 3.943 1.00 0.00 18 THR A N 4
ATOM 1107 C CA . THR A 1 18 ? 10.867 -1.883 3.059 1.00 0.00 18 THR A CA 4
ATOM 1108 C C . THR A 1 18 ? 10.290 -0.497 2.766 1.00 0.00 18 THR A C 4
ATOM 1109 O O . THR A 1 18 ? 9.111 -0.369 2.436 1.00 0.00 18 THR A O 4
ATOM 1120 N N . VAL A 1 19 ? 11.140 0.532 2.861 1.00 0.00 19 VAL A N 4
ATOM 1121 C CA . VAL A 1 19 ? 10.934 1.845 2.253 1.00 0.00 19 VAL A CA 4
ATOM 1122 C C . VAL A 1 19 ? 10.420 1.715 0.810 1.00 0.00 19 VAL A C 4
ATOM 1123 O O . VAL A 1 19 ? 9.509 2.439 0.417 1.00 0.00 19 VAL A O 4
ATOM 1136 N N . GLY A 1 20 ? 10.981 0.785 0.024 1.00 0.00 20 GLY A N 4
ATOM 1137 C CA . GLY A 1 20 ? 10.685 0.618 -1.396 1.00 0.00 20 GLY A CA 4
ATOM 1138 C C . GLY A 1 20 ? 9.394 -0.163 -1.645 1.00 0.00 20 GLY A C 4
ATOM 1139 O O . GLY A 1 20 ? 9.371 -1.033 -2.515 1.00 0.00 20 GLY A O 4
ATOM 1143 N N . ALA A 1 21 ? 8.343 0.099 -0.865 1.00 0.00 21 ALA A N 4
ATOM 1144 C CA . ALA A 1 21 ? 7.042 -0.523 -1.053 1.00 0.00 21 ALA A CA 4
ATOM 1145 C C . ALA A 1 21 ? 6.314 0.131 -2.229 1.00 0.00 21 ALA A C 4
ATOM 1146 O O . ALA A 1 21 ? 6.410 1.336 -2.443 1.00 0.00 21 ALA A O 4
ATOM 1153 N N . ALA A 1 22 ? 5.486 -0.653 -2.926 1.00 0.00 22 ALA A N 4
ATOM 1154 C CA . ALA A 1 22 ? 4.754 -0.220 -4.114 1.00 0.00 22 ALA A CA 4
ATOM 1155 C C . ALA A 1 22 ? 3.786 0.940 -3.826 1.00 0.00 22 ALA A C 4
ATOM 1156 O O . ALA A 1 22 ? 3.455 1.688 -4.743 1.00 0.00 22 ALA A O 4
ATOM 1163 N N . SER A 1 23 ? 3.280 1.059 -2.591 1.00 0.00 23 SER A N 4
ATOM 1164 C CA . SER A 1 23 ? 2.452 2.187 -2.170 1.00 0.00 23 SER A CA 4
ATOM 1165 C C . SER A 1 23 ? 3.196 3.537 -2.128 1.00 0.00 23 SER A C 4
ATOM 1166 O O . SER A 1 23 ? 2.517 4.539 -1.876 1.00 0.00 23 SER A O 4
ATOM 1174 N N . GLY A 1 24 ? 4.531 3.582 -2.265 1.00 0.00 24 GLY A N 4
ATOM 1175 C CA . GLY A 1 24 ? 5.319 4.807 -2.220 1.00 0.00 24 GLY A CA 4
ATOM 1176 C C . GLY A 1 24 ? 6.087 4.988 -3.520 1.00 0.00 24 GLY A C 4
ATOM 1177 O O . GLY A 1 24 ? 5.425 5.301 -4.532 1.00 0.00 24 GLY A O 4
ATOM 1181 N N . ALA A 1 1 ? -9.517 3.799 -4.456 1.00 0.00 1 ALA A N 5
ATOM 1182 C CA . ALA A 1 1 ? -10.864 3.240 -4.229 1.00 0.00 1 ALA A CA 5
ATOM 1183 C C . ALA A 1 1 ? -10.869 2.405 -2.950 1.00 0.00 1 ALA A C 5
ATOM 1184 O O . ALA A 1 1 ? -9.872 1.767 -2.639 1.00 0.00 1 ALA A O 5
ATOM 1193 N N . VAL A 1 2 ? -11.990 2.391 -2.230 1.00 0.00 2 VAL A N 5
ATOM 1194 C CA . VAL A 1 2 ? -12.167 1.830 -0.880 1.00 0.00 2 VAL A CA 5
ATOM 1195 C C . VAL A 1 2 ? -12.018 0.295 -0.850 1.00 0.00 2 VAL A C 5
ATOM 1196 O O . VAL A 1 2 ? -11.870 -0.302 0.210 1.00 0.00 2 VAL A O 5
ATOM 1209 N N . GLY A 1 3 ? -12.084 -0.342 -2.016 1.00 0.00 3 GLY A N 5
ATOM 1210 C CA . GLY A 1 3 ? -11.754 -1.738 -2.241 1.00 0.00 3 GLY A CA 5
ATOM 1211 C C . GLY A 1 3 ? -10.256 -1.909 -2.433 1.00 0.00 3 GLY A C 5
ATOM 1212 O O . GLY A 1 3 ? -9.471 -1.829 -1.493 1.00 0.00 3 GLY A O 5
ATOM 1216 N N . ILE A 1 4 ? -9.864 -2.100 -3.694 1.00 0.00 4 ILE A N 5
ATOM 1217 C CA . ILE A 1 4 ? -8.499 -2.420 -4.101 1.00 0.00 4 ILE A CA 5
ATOM 1218 C C . ILE A 1 4 ? -7.521 -1.352 -3.608 1.00 0.00 4 ILE A C 5
ATOM 1219 O O . ILE A 1 4 ? -6.418 -1.691 -3.182 1.00 0.00 4 ILE A O 5
ATOM 1235 N N . GLY A 1 5 ? -7.920 -0.073 -3.614 1.00 0.00 5 GLY A N 5
ATOM 1236 C CA . GLY A 1 5 ? -7.016 0.993 -3.193 1.00 0.00 5 GLY A CA 5
ATOM 1237 C C . GLY A 1 5 ? -6.776 0.948 -1.686 1.00 0.00 5 GLY A C 5
ATOM 1238 O O . GLY A 1 5 ? -5.678 1.269 -1.236 1.00 0.00 5 GLY A O 5
ATOM 1242 N N . ALA A 1 6 ? -7.778 0.512 -0.914 1.00 0.00 6 ALA A N 5
ATOM 1243 C CA . ALA A 1 6 ? -7.636 0.308 0.518 1.00 0.00 6 ALA A CA 5
ATOM 1244 C C . ALA A 1 6 ? -6.701 -0.864 0.823 1.00 0.00 6 ALA A C 5
ATOM 1245 O O . ALA A 1 6 ? -5.990 -0.816 1.818 1.00 0.00 6 ALA A O 5
ATOM 1252 N N . LEU A 1 7 ? -6.630 -1.894 -0.030 1.00 0.00 7 LEU A N 5
ATOM 1253 C CA . LEU A 1 7 ? -5.584 -2.907 0.067 1.00 0.00 7 LEU A CA 5
ATOM 1254 C C . LEU A 1 7 ? -4.239 -2.285 -0.266 1.00 0.00 7 LEU A C 5
ATOM 1255 O O . LEU A 1 7 ? -3.243 -2.558 0.385 1.00 0.00 7 LEU A O 5
ATOM 1271 N N . PHE A 1 8 ? -4.210 -1.445 -1.288 1.00 0.00 8 PHE A N 5
ATOM 1272 C CA . PHE A 1 8 ? -2.962 -0.964 -1.867 1.00 0.00 8 PHE A CA 5
ATOM 1273 C C . PHE A 1 8 ? -2.207 -0.049 -0.912 1.00 0.00 8 PHE A C 5
ATOM 1274 O O . PHE A 1 8 ? -1.024 -0.248 -0.643 1.00 0.00 8 PHE A O 5
ATOM 1291 N N . LEU A 1 9 ? -2.920 0.935 -0.363 1.00 0.00 9 LEU A N 5
ATOM 1292 C CA . LEU A 1 9 ? -2.339 1.823 0.635 1.00 0.00 9 LEU A CA 5
ATOM 1293 C C . LEU A 1 9 ? -2.350 1.144 1.999 1.00 0.00 9 LEU A C 5
ATOM 1294 O O . LEU A 1 9 ? -1.598 1.545 2.883 1.00 0.00 9 LEU A O 5
ATOM 1310 N N . GLY A 1 10 ? -3.229 0.148 2.169 1.00 0.00 10 GLY A N 5
ATOM 1311 C CA . GLY A 1 10 ? -3.502 -0.411 3.493 1.00 0.00 10 GLY A CA 5
ATOM 1312 C C . GLY A 1 10 ? -2.793 -1.734 3.705 1.00 0.00 10 GLY A C 5
ATOM 1313 O O . GLY A 1 10 ? -1.742 -1.784 4.331 1.00 0.00 10 GLY A O 5
ATOM 1317 N N . PHE A 1 11 ? -3.386 -2.806 3.183 1.00 0.00 11 PHE A N 5
ATOM 1318 C CA . PHE A 1 11 ? -2.909 -4.181 3.309 1.00 0.00 11 PHE A CA 5
ATOM 1319 C C . PHE A 1 11 ? -1.448 -4.322 2.843 1.00 0.00 11 PHE A C 5
ATOM 1320 O O . PHE A 1 11 ? -0.612 -4.869 3.558 1.00 0.00 11 PHE A O 5
ATOM 1337 N N . LEU A 1 12 ? -1.141 -3.788 1.658 1.00 0.00 12 LEU A N 5
ATOM 1338 C CA . LEU A 1 12 ? 0.189 -3.705 1.068 1.00 0.00 12 LEU A CA 5
ATOM 1339 C C . LEU A 1 12 ? 1.027 -2.653 1.798 1.00 0.00 12 LEU A C 5
ATOM 1340 O O . LEU A 1 12 ? 2.152 -2.950 2.192 1.00 0.00 12 LEU A O 5
ATOM 1356 N N . GLY A 1 13 ? 0.499 -1.440 2.002 1.00 0.00 13 GLY A N 5
ATOM 1357 C CA . GLY A 1 13 ? 1.304 -0.330 2.506 1.00 0.00 13 GLY A CA 5
ATOM 1358 C C . GLY A 1 13 ? 1.739 -0.532 3.959 1.00 0.00 13 GLY A C 5
ATOM 1359 O O . GLY A 1 13 ? 2.848 -0.138 4.320 1.00 0.00 13 GLY A O 5
ATOM 1363 N N . ALA A 1 14 ? 0.931 -1.221 4.775 1.00 0.00 14 ALA A N 5
ATOM 1364 C CA . ALA A 1 14 ? 1.311 -1.646 6.116 1.00 0.00 14 ALA A CA 5
ATOM 1365 C C . ALA A 1 14 ? 2.515 -2.589 6.079 1.00 0.00 14 ALA A C 5
ATOM 1366 O O . ALA A 1 14 ? 3.359 -2.517 6.966 1.00 0.00 14 ALA A O 5
ATOM 1373 N N . ALA A 1 15 ? 2.628 -3.442 5.051 1.00 0.00 15 ALA A N 5
ATOM 1374 C CA . ALA A 1 15 ? 3.800 -4.281 4.812 1.00 0.00 15 ALA A CA 5
ATOM 1375 C C . ALA A 1 15 ? 4.961 -3.545 4.143 1.00 0.00 15 ALA A C 5
ATOM 1376 O O . ALA A 1 15 ? 5.903 -4.182 3.670 1.00 0.00 15 ALA A O 5
ATOM 1383 N N . GLY A 1 16 ? 4.939 -2.213 4.127 1.00 0.00 16 GLY A N 5
ATOM 1384 C CA . GLY A 1 16 ? 5.982 -1.375 3.546 1.00 0.00 16 GLY A CA 5
ATOM 1385 C C . GLY A 1 16 ? 7.225 -1.322 4.437 1.00 0.00 16 GLY A C 5
ATOM 1386 O O . GLY A 1 16 ? 7.853 -0.271 4.564 1.00 0.00 16 GLY A O 5
ATOM 1390 N N . SER A 1 17 ? 7.583 -2.447 5.064 1.00 0.00 17 SER A N 5
ATOM 1391 C CA . SER A 1 17 ? 8.696 -2.625 5.993 1.00 0.00 17 SER A CA 5
ATOM 1392 C C . SER A 1 17 ? 10.062 -2.634 5.277 1.00 0.00 17 SER A C 5
ATOM 1393 O O . SER A 1 17 ? 10.893 -3.511 5.509 1.00 0.00 17 SER A O 5
ATOM 1401 N N . THR A 1 18 ? 10.285 -1.668 4.379 1.00 0.00 18 THR A N 5
ATOM 1402 C CA . THR A 1 18 ? 11.575 -1.397 3.750 1.00 0.00 18 THR A CA 5
ATOM 1403 C C . THR A 1 18 ? 12.523 -0.712 4.755 1.00 0.00 18 THR A C 5
ATOM 1404 O O . THR A 1 18 ? 12.201 -0.591 5.934 1.00 0.00 18 THR A O 5
ATOM 1415 N N . VAL A 1 19 ? 13.706 -0.278 4.300 1.00 0.00 19 VAL A N 5
ATOM 1416 C CA . VAL A 1 19 ? 14.665 0.522 5.072 1.00 0.00 19 VAL A CA 5
ATOM 1417 C C . VAL A 1 19 ? 13.980 1.648 5.862 1.00 0.00 19 VAL A C 5
ATOM 1418 O O . VAL A 1 19 ? 14.143 1.753 7.076 1.00 0.00 19 VAL A O 5
ATOM 1431 N N . GLY A 1 20 ? 13.169 2.460 5.177 1.00 0.00 20 GLY A N 5
ATOM 1432 C CA . GLY A 1 20 ? 12.250 3.412 5.781 1.00 0.00 20 GLY A CA 5
ATOM 1433 C C . GLY A 1 20 ? 10.926 2.707 6.044 1.00 0.00 20 GLY A C 5
ATOM 1434 O O . GLY A 1 20 ? 9.980 2.881 5.279 1.00 0.00 20 GLY A O 5
ATOM 1438 N N . ALA A 1 21 ? 10.896 1.863 7.078 1.00 0.00 21 ALA A N 5
ATOM 1439 C CA . ALA A 1 21 ? 9.806 0.938 7.356 1.00 0.00 21 ALA A CA 5
ATOM 1440 C C . ALA A 1 21 ? 8.486 1.671 7.619 1.00 0.00 21 ALA A C 5
ATOM 1441 O O . ALA A 1 21 ? 8.300 2.264 8.681 1.00 0.00 21 ALA A O 5
ATOM 1448 N N . ALA A 1 22 ? 7.545 1.589 6.672 1.00 0.00 22 ALA A N 5
ATOM 1449 C CA . ALA A 1 22 ? 6.213 2.176 6.801 1.00 0.00 22 ALA A CA 5
ATOM 1450 C C . ALA A 1 22 ? 5.428 1.567 7.972 1.00 0.00 22 ALA A C 5
ATOM 1451 O O . ALA A 1 22 ? 4.574 2.237 8.548 1.00 0.00 22 ALA A O 5
ATOM 1458 N N . SER A 1 23 ? 5.717 0.309 8.323 1.00 0.00 23 SER A N 5
ATOM 1459 C CA . SER A 1 23 ? 5.176 -0.380 9.486 1.00 0.00 23 SER A CA 5
ATOM 1460 C C . SER A 1 23 ? 5.638 0.218 10.822 1.00 0.00 23 SER A C 5
ATOM 1461 O O . SER A 1 23 ? 5.025 -0.072 11.851 1.00 0.00 23 SER A O 5
ATOM 1469 N N . GLY A 1 24 ? 6.736 0.986 10.827 1.00 0.00 24 GLY A N 5
ATOM 1470 C CA . GLY A 1 24 ? 7.686 0.920 11.928 1.00 0.00 24 GLY A CA 5
ATOM 1471 C C . GLY A 1 24 ? 8.532 -0.350 11.821 1.00 0.00 24 GLY A C 5
ATOM 1472 O O . GLY A 1 24 ? 8.227 -1.195 10.941 1.00 0.00 24 GLY A O 5
ATOM 1476 N N . ALA A 1 1 ? -9.987 5.570 -1.380 1.00 0.00 1 ALA A N 6
ATOM 1477 C CA . ALA A 1 1 ? -9.559 4.165 -1.257 1.00 0.00 1 ALA A CA 6
ATOM 1478 C C . ALA A 1 1 ? -10.726 3.365 -0.688 1.00 0.00 1 ALA A C 6
ATOM 1479 O O . ALA A 1 1 ? -11.299 3.815 0.300 1.00 0.00 1 ALA A O 6
ATOM 1488 N N . VAL A 1 2 ? -11.123 2.256 -1.333 1.00 0.00 2 VAL A N 6
ATOM 1489 C CA . VAL A 1 2 ? -12.337 1.515 -0.964 1.00 0.00 2 VAL A CA 6
ATOM 1490 C C . VAL A 1 2 ? -12.098 -0.002 -1.045 1.00 0.00 2 VAL A C 6
ATOM 1491 O O . VAL A 1 2 ? -12.032 -0.660 -0.013 1.00 0.00 2 VAL A O 6
ATOM 1504 N N . GLY A 1 3 ? -12.048 -0.566 -2.258 1.00 0.00 3 GLY A N 6
ATOM 1505 C CA . GLY A 1 3 ? -11.748 -1.962 -2.533 1.00 0.00 3 GLY A CA 6
ATOM 1506 C C . GLY A 1 3 ? -10.245 -2.201 -2.568 1.00 0.00 3 GLY A C 6
ATOM 1507 O O . GLY A 1 3 ? -9.536 -2.032 -1.581 1.00 0.00 3 GLY A O 6
ATOM 1511 N N . ILE A 1 4 ? -9.747 -2.507 -3.768 1.00 0.00 4 ILE A N 6
ATOM 1512 C CA . ILE A 1 4 ? -8.336 -2.817 -4.021 1.00 0.00 4 ILE A CA 6
ATOM 1513 C C . ILE A 1 4 ? -7.442 -1.648 -3.581 1.00 0.00 4 ILE A C 6
ATOM 1514 O O . ILE A 1 4 ? -6.356 -1.862 -3.052 1.00 0.00 4 ILE A O 6
ATOM 1530 N N . GLY A 1 5 ? -7.932 -0.411 -3.716 1.00 0.00 5 GLY A N 6
ATOM 1531 C CA . GLY A 1 5 ? -7.219 0.795 -3.317 1.00 0.00 5 GLY A CA 6
ATOM 1532 C C . GLY A 1 5 ? -7.018 0.859 -1.804 1.00 0.00 5 GLY A C 6
ATOM 1533 O O . GLY A 1 5 ? -6.015 1.398 -1.338 1.00 0.00 5 GLY A O 6
ATOM 1537 N N . ALA A 1 6 ? -7.962 0.314 -1.028 1.00 0.00 6 ALA A N 6
ATOM 1538 C CA . ALA A 1 6 ? -7.816 0.182 0.412 1.00 0.00 6 ALA A CA 6
ATOM 1539 C C . ALA A 1 6 ? -6.738 -0.841 0.763 1.00 0.00 6 ALA A C 6
ATOM 1540 O O . ALA A 1 6 ? -6.028 -0.643 1.740 1.00 0.00 6 ALA A O 6
ATOM 1547 N N . LEU A 1 7 ? -6.549 -1.897 -0.038 1.00 0.00 7 LEU A N 6
ATOM 1548 C CA . LEU A 1 7 ? -5.413 -2.803 0.115 1.00 0.00 7 LEU A CA 6
ATOM 1549 C C . LEU A 1 7 ? -4.132 -2.064 -0.243 1.00 0.00 7 LEU A C 6
ATOM 1550 O O . LEU A 1 7 ? -3.113 -2.220 0.406 1.00 0.00 7 LEU A O 6
ATOM 1566 N N . PHE A 1 8 ? -4.189 -1.245 -1.280 1.00 0.00 8 PHE A N 6
ATOM 1567 C CA . PHE A 1 8 ? -3.021 -0.574 -1.849 1.00 0.00 8 PHE A CA 6
ATOM 1568 C C . PHE A 1 8 ? -2.382 0.404 -0.865 1.00 0.00 8 PHE A C 6
ATOM 1569 O O . PHE A 1 8 ? -1.180 0.399 -0.620 1.00 0.00 8 PHE A O 6
ATOM 1586 N N . LEU A 1 9 ? -3.228 1.248 -0.283 1.00 0.00 9 LEU A N 6
ATOM 1587 C CA . LEU A 1 9 ? -2.848 2.184 0.757 1.00 0.00 9 LEU A CA 6
ATOM 1588 C C . LEU A 1 9 ? -2.594 1.397 2.038 1.00 0.00 9 LEU A C 6
ATOM 1589 O O . LEU A 1 9 ? -1.714 1.734 2.824 1.00 0.00 9 LEU A O 6
ATOM 1605 N N . GLY A 1 10 ? -3.417 0.374 2.247 1.00 0.00 10 GLY A N 6
ATOM 1606 C CA . GLY A 1 10 ? -3.627 -0.194 3.578 1.00 0.00 10 GLY A CA 6
ATOM 1607 C C . GLY A 1 10 ? -2.816 -1.459 3.812 1.00 0.00 10 GLY A C 6
ATOM 1608 O O . GLY A 1 10 ? -1.885 -1.457 4.607 1.00 0.00 10 GLY A O 6
ATOM 1612 N N . PHE A 1 11 ? -3.180 -2.545 3.132 1.00 0.00 11 PHE A N 6
ATOM 1613 C CA . PHE A 1 11 ? -2.543 -3.853 3.235 1.00 0.00 11 PHE A CA 6
ATOM 1614 C C . PHE A 1 11 ? -1.079 -3.798 2.759 1.00 0.00 11 PHE A C 6
ATOM 1615 O O . PHE A 1 11 ? -0.169 -4.217 3.474 1.00 0.00 11 PHE A O 6
ATOM 1632 N N . LEU A 1 12 ? -0.849 -3.213 1.580 1.00 0.00 12 LEU A N 6
ATOM 1633 C CA . LEU A 1 12 ? 0.459 -2.956 0.989 1.00 0.00 12 LEU A CA 6
ATOM 1634 C C . LEU A 1 12 ? 1.210 -1.921 1.828 1.00 0.00 12 LEU A C 6
ATOM 1635 O O . LEU A 1 12 ? 2.386 -2.130 2.111 1.00 0.00 12 LEU A O 6
ATOM 1651 N N . GLY A 1 13 ? 0.543 -0.859 2.299 1.00 0.00 13 GLY A N 6
ATOM 1652 C CA . GLY A 1 13 ? 1.232 0.141 3.112 1.00 0.00 13 GLY A CA 6
ATOM 1653 C C . GLY A 1 13 ? 1.642 -0.419 4.480 1.00 0.00 13 GLY A C 6
ATOM 1654 O O . GLY A 1 13 ? 2.742 -0.124 4.946 1.00 0.00 13 GLY A O 6
ATOM 1658 N N . ALA A 1 14 ? 0.826 -1.284 5.097 1.00 0.00 14 ALA A N 6
ATOM 1659 C CA . ALA A 1 14 ? 1.200 -2.033 6.294 1.00 0.00 14 ALA A CA 6
ATOM 1660 C C . ALA A 1 14 ? 2.383 -2.964 6.014 1.00 0.00 14 ALA A C 6
ATOM 1661 O O . ALA A 1 14 ? 3.282 -3.074 6.845 1.00 0.00 14 ALA A O 6
ATOM 1668 N N . ALA A 1 15 ? 2.427 -3.586 4.829 1.00 0.00 15 ALA A N 6
ATOM 1669 C CA . ALA A 1 15 ? 3.575 -4.355 4.354 1.00 0.00 15 ALA A CA 6
ATOM 1670 C C . ALA A 1 15 ? 4.751 -3.501 3.877 1.00 0.00 15 ALA A C 6
ATOM 1671 O O . ALA A 1 15 ? 5.671 -4.029 3.252 1.00 0.00 15 ALA A O 6
ATOM 1678 N N . GLY A 1 16 ? 4.773 -2.210 4.209 1.00 0.00 16 GLY A N 6
ATOM 1679 C CA . GLY A 1 16 ? 5.817 -1.264 3.834 1.00 0.00 16 GLY A CA 6
ATOM 1680 C C . GLY A 1 16 ? 7.090 -1.470 4.658 1.00 0.00 16 GLY A C 6
ATOM 1681 O O . GLY A 1 16 ? 7.727 -0.500 5.069 1.00 0.00 16 GLY A O 6
ATOM 1685 N N . SER A 1 17 ? 7.459 -2.733 4.898 1.00 0.00 17 SER A N 6
ATOM 1686 C CA . SER A 1 17 ? 8.728 -3.102 5.508 1.00 0.00 17 SER A CA 6
ATOM 1687 C C . SER A 1 17 ? 9.850 -2.674 4.564 1.00 0.00 17 SER A C 6
ATOM 1688 O O . SER A 1 17 ? 9.820 -3.003 3.379 1.00 0.00 17 SER A O 6
ATOM 1696 N N . THR A 1 18 ? 10.853 -1.962 5.083 1.00 0.00 18 THR A N 6
ATOM 1697 C CA . THR A 1 18 ? 11.936 -1.375 4.298 1.00 0.00 18 THR A CA 6
ATOM 1698 C C . THR A 1 18 ? 12.866 -2.431 3.690 1.00 0.00 18 THR A C 6
ATOM 1699 O O . THR A 1 18 ? 13.565 -2.136 2.725 1.00 0.00 18 THR A O 6
ATOM 1710 N N . VAL A 1 19 ? 12.891 -3.647 4.250 1.00 0.00 19 VAL A N 6
ATOM 1711 C CA . VAL A 1 19 ? 13.351 -4.868 3.587 1.00 0.00 19 VAL A CA 6
ATOM 1712 C C . VAL A 1 19 ? 12.812 -4.978 2.150 1.00 0.00 19 VAL A C 6
ATOM 1713 O O . VAL A 1 19 ? 13.567 -5.299 1.235 1.00 0.00 19 VAL A O 6
ATOM 1726 N N . GLY A 1 20 ? 11.496 -4.789 1.988 1.00 0.00 20 GLY A N 6
ATOM 1727 C CA . GLY A 1 20 ? 10.761 -4.850 0.734 1.00 0.00 20 GLY A CA 6
ATOM 1728 C C . GLY A 1 20 ? 10.593 -3.459 0.129 1.00 0.00 20 GLY A C 6
ATOM 1729 O O . GLY A 1 20 ? 11.435 -2.578 0.314 1.00 0.00 20 GLY A O 6
ATOM 1733 N N . ALA A 1 21 ? 9.490 -3.265 -0.604 1.00 0.00 21 ALA A N 6
ATOM 1734 C CA . ALA A 1 21 ? 9.071 -2.061 -1.318 1.00 0.00 21 ALA A CA 6
ATOM 1735 C C . ALA A 1 21 ? 10.009 -1.702 -2.474 1.00 0.00 21 ALA A C 6
ATOM 1736 O O . ALA A 1 21 ? 9.560 -1.639 -3.615 1.00 0.00 21 ALA A O 6
ATOM 1743 N N . ALA A 1 22 ? 11.306 -1.506 -2.214 1.00 0.00 22 ALA A N 6
ATOM 1744 C CA . ALA A 1 22 ? 12.304 -1.214 -3.239 1.00 0.00 22 ALA A CA 6
ATOM 1745 C C . ALA A 1 22 ? 12.424 -2.367 -4.246 1.00 0.00 22 ALA A C 6
ATOM 1746 O O . ALA A 1 22 ? 12.505 -2.135 -5.450 1.00 0.00 22 ALA A O 6
ATOM 1753 N N . SER A 1 23 ? 12.413 -3.608 -3.753 1.00 0.00 23 SER A N 6
ATOM 1754 C CA . SER A 1 23 ? 12.331 -4.846 -4.520 1.00 0.00 23 SER A CA 6
ATOM 1755 C C . SER A 1 23 ? 10.912 -5.182 -4.999 1.00 0.00 23 SER A C 6
ATOM 1756 O O . SER A 1 23 ? 10.737 -6.144 -5.747 1.00 0.00 23 SER A O 6
ATOM 1764 N N . GLY A 1 24 ? 9.902 -4.455 -4.508 1.00 0.00 24 GLY A N 6
ATOM 1765 C CA . GLY A 1 24 ? 8.646 -5.079 -4.118 1.00 0.00 24 GLY A CA 6
ATOM 1766 C C . GLY A 1 24 ? 8.813 -5.516 -2.665 1.00 0.00 24 GLY A C 6
ATOM 1767 O O . GLY A 1 24 ? 9.895 -6.065 -2.342 1.00 0.00 24 GLY A O 6
ATOM 1771 N N . ALA A 1 1 ? -9.773 2.910 -5.496 1.00 0.00 1 ALA A N 7
ATOM 1772 C CA . ALA A 1 1 ? -10.523 3.401 -4.322 1.00 0.00 1 ALA A CA 7
ATOM 1773 C C . ALA A 1 1 ? -10.803 2.247 -3.346 1.00 0.00 1 ALA A C 7
ATOM 1774 O O . ALA A 1 1 ? -10.256 1.166 -3.537 1.00 0.00 1 ALA A O 7
ATOM 1783 N N . VAL A 1 2 ? -11.649 2.493 -2.337 1.00 0.00 2 VAL A N 7
ATOM 1784 C CA . VAL A 1 2 ? -12.010 1.805 -1.077 1.00 0.00 2 VAL A CA 7
ATOM 1785 C C . VAL A 1 2 ? -11.997 0.260 -1.062 1.00 0.00 2 VAL A C 7
ATOM 1786 O O . VAL A 1 2 ? -11.932 -0.344 0.003 1.00 0.00 2 VAL A O 7
ATOM 1799 N N . GLY A 1 3 ? -12.062 -0.385 -2.221 1.00 0.00 3 GLY A N 7
ATOM 1800 C CA . GLY A 1 3 ? -11.752 -1.793 -2.404 1.00 0.00 3 GLY A CA 7
ATOM 1801 C C . GLY A 1 3 ? -10.246 -1.973 -2.555 1.00 0.00 3 GLY A C 7
ATOM 1802 O O . GLY A 1 3 ? -9.491 -1.850 -1.595 1.00 0.00 3 GLY A O 7
ATOM 1806 N N . ILE A 1 4 ? -9.800 -2.210 -3.792 1.00 0.00 4 ILE A N 7
ATOM 1807 C CA . ILE A 1 4 ? -8.409 -2.523 -4.122 1.00 0.00 4 ILE A CA 7
ATOM 1808 C C . ILE A 1 4 ? -7.456 -1.439 -3.603 1.00 0.00 4 ILE A C 7
ATOM 1809 O O . ILE A 1 4 ? -6.372 -1.760 -3.122 1.00 0.00 4 ILE A O 7
ATOM 1825 N N . GLY A 1 5 ? -7.863 -0.164 -3.643 1.00 0.00 5 GLY A N 7
ATOM 1826 C CA . GLY A 1 5 ? -7.021 0.943 -3.209 1.00 0.00 5 GLY A CA 7
ATOM 1827 C C . GLY A 1 5 ? -6.838 0.948 -1.695 1.00 0.00 5 GLY A C 7
ATOM 1828 O O . GLY A 1 5 ? -5.785 1.362 -1.214 1.00 0.00 5 GLY A O 7
ATOM 1832 N N . ALA A 1 6 ? -7.834 0.459 -0.948 1.00 0.00 6 ALA A N 7
ATOM 1833 C CA . ALA A 1 6 ? -7.716 0.289 0.490 1.00 0.00 6 ALA A CA 7
ATOM 1834 C C . ALA A 1 6 ? -6.710 -0.814 0.819 1.00 0.00 6 ALA A C 7
ATOM 1835 O O . ALA A 1 6 ? -5.971 -0.684 1.787 1.00 0.00 6 ALA A O 7
ATOM 1842 N N . LEU A 1 7 ? -6.614 -1.869 0.000 1.00 0.00 7 LEU A N 7
ATOM 1843 C CA . LEU A 1 7 ? -5.547 -2.856 0.124 1.00 0.00 7 LEU A CA 7
ATOM 1844 C C . LEU A 1 7 ? -4.213 -2.222 -0.231 1.00 0.00 7 LEU A C 7
ATOM 1845 O O . LEU A 1 7 ? -3.210 -2.477 0.414 1.00 0.00 7 LEU A O 7
ATOM 1861 N N . PHE A 1 8 ? -4.200 -1.393 -1.262 1.00 0.00 8 PHE A N 7
ATOM 1862 C CA . PHE A 1 8 ? -2.967 -0.867 -1.841 1.00 0.00 8 PHE A CA 7
ATOM 1863 C C . PHE A 1 8 ? -2.241 0.077 -0.890 1.00 0.00 8 PHE A C 7
ATOM 1864 O O . PHE A 1 8 ? -1.050 -0.053 -0.623 1.00 0.00 8 PHE A O 7
ATOM 1881 N N . LEU A 1 9 ? -2.999 1.027 -0.352 1.00 0.00 9 LEU A N 7
ATOM 1882 C CA . LEU A 1 9 ? -2.514 1.941 0.661 1.00 0.00 9 LEU A CA 7
ATOM 1883 C C . LEU A 1 9 ? -2.360 1.165 1.965 1.00 0.00 9 LEU A C 7
ATOM 1884 O O . LEU A 1 9 ? -1.463 1.443 2.755 1.00 0.00 9 LEU A O 7
ATOM 1900 N N . GLY A 1 10 ? -3.272 0.223 2.193 1.00 0.00 10 GLY A N 7
ATOM 1901 C CA . GLY A 1 10 ? -3.505 -0.295 3.541 1.00 0.00 10 GLY A CA 7
ATOM 1902 C C . GLY A 1 10 ? -2.791 -1.614 3.783 1.00 0.00 10 GLY A C 7
ATOM 1903 O O . GLY A 1 10 ? -1.789 -1.663 4.489 1.00 0.00 10 GLY A O 7
ATOM 1907 N N . PHE A 1 11 ? -3.323 -2.686 3.202 1.00 0.00 11 PHE A N 7
ATOM 1908 C CA . PHE A 1 11 ? -2.820 -4.050 3.340 1.00 0.00 11 PHE A CA 7
ATOM 1909 C C . PHE A 1 11 ? -1.358 -4.159 2.870 1.00 0.00 11 PHE A C 7
ATOM 1910 O O . PHE A 1 11 ? -0.506 -4.678 3.589 1.00 0.00 11 PHE A O 7
ATOM 1927 N N . LEU A 1 12 ? -1.067 -3.626 1.680 1.00 0.00 12 LEU A N 7
ATOM 1928 C CA . LEU A 1 12 ? 0.261 -3.501 1.092 1.00 0.00 12 LEU A CA 7
ATOM 1929 C C . LEU A 1 12 ? 1.095 -2.497 1.890 1.00 0.00 12 LEU A C 7
ATOM 1930 O O . LEU A 1 12 ? 2.226 -2.816 2.248 1.00 0.00 12 LEU A O 7
ATOM 1946 N N . GLY A 1 13 ? 0.559 -1.314 2.218 1.00 0.00 13 GLY A N 7
ATOM 1947 C CA . GLY A 1 13 ? 1.364 -0.285 2.873 1.00 0.00 13 GLY A CA 7
ATOM 1948 C C . GLY A 1 13 ? 1.754 -0.669 4.303 1.00 0.00 13 GLY A C 7
ATOM 1949 O O . GLY A 1 13 ? 2.830 -0.283 4.758 1.00 0.00 13 GLY A O 7
ATOM 1953 N N . ALA A 1 14 ? 0.957 -1.500 4.987 1.00 0.00 14 ALA A N 7
ATOM 1954 C CA . ALA A 1 14 ? 1.337 -2.102 6.260 1.00 0.00 14 ALA A CA 7
ATOM 1955 C C . ALA A 1 14 ? 2.583 -2.989 6.123 1.00 0.00 14 ALA A C 7
ATOM 1956 O O . ALA A 1 14 ? 3.369 -3.073 7.064 1.00 0.00 14 ALA A O 7
ATOM 1963 N N . ALA A 1 15 ? 2.798 -3.619 4.958 1.00 0.00 15 ALA A N 7
ATOM 1964 C CA . ALA A 1 15 ? 4.031 -4.334 4.634 1.00 0.00 15 ALA A CA 7
ATOM 1965 C C . ALA A 1 15 ? 5.178 -3.427 4.187 1.00 0.00 15 ALA A C 7
ATOM 1966 O O . ALA A 1 15 ? 6.188 -3.920 3.681 1.00 0.00 15 ALA A O 7
ATOM 1973 N N . GLY A 1 16 ? 5.074 -2.119 4.423 1.00 0.00 16 GLY A N 7
ATOM 1974 C CA . GLY A 1 16 ? 6.096 -1.122 4.116 1.00 0.00 16 GLY A CA 7
ATOM 1975 C C . GLY A 1 16 ? 7.250 -1.190 5.118 1.00 0.00 16 GLY A C 7
ATOM 1976 O O . GLY A 1 16 ? 7.701 -0.167 5.626 1.00 0.00 16 GLY A O 7
ATOM 1980 N N . SER A 1 17 ? 7.706 -2.413 5.413 1.00 0.00 17 SER A N 7
ATOM 1981 C CA . SER A 1 17 ? 8.891 -2.692 6.213 1.00 0.00 17 SER A CA 7
ATOM 1982 C C . SER A 1 17 ? 10.156 -2.262 5.454 1.00 0.00 17 SER A C 7
ATOM 1983 O O . SER A 1 17 ? 11.103 -1.762 6.059 1.00 0.00 17 SER A O 7
ATOM 1991 N N . THR A 1 18 ? 10.164 -2.426 4.124 1.00 0.00 18 THR A N 7
ATOM 1992 C CA . THR A 1 18 ? 11.164 -1.824 3.249 1.00 0.00 18 THR A CA 7
ATOM 1993 C C . THR A 1 18 ? 10.680 -0.441 2.790 1.00 0.00 18 THR A C 7
ATOM 1994 O O . THR A 1 18 ? 9.491 -0.127 2.880 1.00 0.00 18 THR A O 7
ATOM 2005 N N . VAL A 1 19 ? 11.616 0.377 2.295 1.00 0.00 19 VAL A N 7
ATOM 2006 C CA . VAL A 1 19 ? 11.362 1.650 1.624 1.00 0.00 19 VAL A CA 7
ATOM 2007 C C . VAL A 1 19 ? 10.203 1.550 0.622 1.00 0.00 19 VAL A C 7
ATOM 2008 O O . VAL A 1 19 ? 10.161 0.631 -0.197 1.00 0.00 19 VAL A O 7
ATOM 2021 N N . GLY A 1 20 ? 9.289 2.527 0.655 1.00 0.00 20 GLY A N 7
ATOM 2022 C CA . GLY A 1 20 ? 8.251 2.682 -0.353 1.00 0.00 20 GLY A CA 7
ATOM 2023 C C . GLY A 1 20 ? 8.724 3.653 -1.432 1.00 0.00 20 GLY A C 7
ATOM 2024 O O . GLY A 1 20 ? 9.443 4.611 -1.139 1.00 0.00 20 GLY A O 7
ATOM 2028 N N . ALA A 1 21 ? 8.296 3.425 -2.678 1.00 0.00 21 ALA A N 7
ATOM 2029 C CA . ALA A 1 21 ? 8.574 4.316 -3.794 1.00 0.00 21 ALA A CA 7
ATOM 2030 C C . ALA A 1 21 ? 7.735 5.590 -3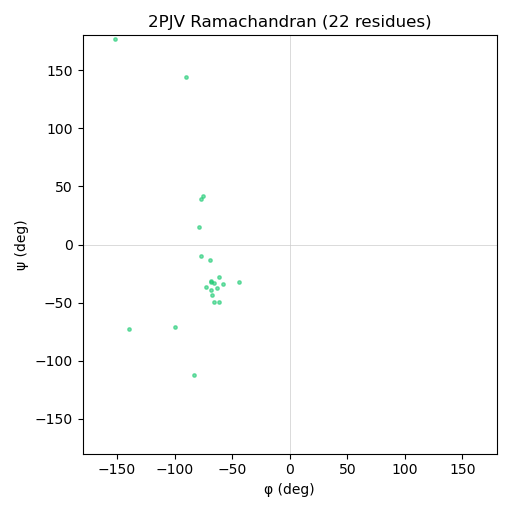.638 1.00 0.00 21 ALA A C 7
ATOM 2031 O O . ALA A 1 21 ? 6.569 5.624 -4.028 1.00 0.00 21 ALA A O 7
ATOM 2038 N N . ALA A 1 22 ? 8.326 6.643 -3.063 1.00 0.00 22 ALA A N 7
ATOM 2039 C CA . ALA A 1 22 ? 7.641 7.908 -2.793 1.00 0.00 22 ALA A CA 7
ATOM 2040 C C . ALA A 1 22 ? 7.133 8.582 -4.075 1.00 0.00 22 ALA A C 7
ATOM 2041 O O . ALA A 1 22 ? 6.152 9.319 -4.033 1.00 0.00 22 ALA A O 7
ATOM 2048 N N . SER A 1 23 ? 7.801 8.339 -5.205 1.00 0.00 23 SER A N 7
ATOM 2049 C CA . SER A 1 23 ? 7.407 8.773 -6.536 1.00 0.00 23 SER A CA 7
ATOM 2050 C C . SER A 1 23 ? 6.163 8.055 -7.078 1.00 0.00 23 SER A C 7
ATOM 2051 O O . SER A 1 23 ? 5.604 8.506 -8.078 1.00 0.00 23 SER A O 7
ATOM 2059 N N . GLY A 1 24 ? 5.767 6.924 -6.478 1.00 0.00 24 GLY A N 7
ATOM 2060 C CA . GLY A 1 24 ? 5.247 5.809 -7.257 1.00 0.00 24 GLY A CA 7
ATOM 2061 C C . GLY A 1 24 ? 6.404 5.031 -7.884 1.00 0.00 24 GLY A C 7
ATOM 2062 O O . GLY A 1 24 ? 6.158 3.866 -8.251 1.00 0.00 24 GLY A O 7
ATOM 2066 N N . ALA A 1 1 ? -8.048 4.140 -0.605 1.00 0.00 1 ALA A N 8
ATOM 2067 C CA . ALA A 1 1 ? -9.411 4.128 -1.173 1.00 0.00 1 ALA A CA 8
ATOM 2068 C C . ALA A 1 1 ? -10.201 2.979 -0.538 1.00 0.00 1 ALA A C 8
ATOM 2069 O O . ALA A 1 1 ? -10.010 2.769 0.656 1.00 0.00 1 ALA A O 8
ATOM 2078 N N . VAL A 1 2 ? -11.080 2.275 -1.274 1.00 0.00 2 VAL A N 8
ATOM 2079 C CA . VAL A 1 2 ? -12.156 1.471 -0.675 1.00 0.00 2 VAL A CA 8
ATOM 2080 C C . VAL A 1 2 ? -12.056 -0.028 -1.009 1.00 0.00 2 VAL A C 8
ATOM 2081 O O . VAL A 1 2 ? -12.130 -0.844 -0.096 1.00 0.00 2 VAL A O 8
ATOM 2094 N N . GLY A 1 3 ? -11.967 -0.412 -2.291 1.00 0.00 3 GLY A N 8
ATOM 2095 C CA . GLY A 1 3 ? -11.803 -1.795 -2.712 1.00 0.00 3 GLY A CA 8
ATOM 2096 C C . GLY A 1 3 ? -10.338 -2.202 -2.656 1.00 0.00 3 GLY A C 8
ATOM 2097 O O . GLY A 1 3 ? -9.676 -2.145 -1.625 1.00 0.00 3 GLY A O 8
ATOM 2101 N N . ILE A 1 4 ? -9.792 -2.502 -3.833 1.00 0.00 4 ILE A N 8
ATOM 2102 C CA . ILE A 1 4 ? -8.382 -2.882 -3.999 1.00 0.00 4 ILE A CA 8
ATOM 2103 C C . ILE A 1 4 ? -7.476 -1.717 -3.569 1.00 0.00 4 ILE A C 8
ATOM 2104 O O . ILE A 1 4 ? -6.397 -1.911 -3.019 1.00 0.00 4 ILE A O 8
ATOM 2120 N N . GLY A 1 5 ? -7.964 -0.491 -3.759 1.00 0.00 5 GLY A N 8
ATOM 2121 C CA . GLY A 1 5 ? -7.330 0.752 -3.369 1.00 0.00 5 GLY A CA 8
ATOM 2122 C C . GLY A 1 5 ? -7.328 0.977 -1.857 1.00 0.00 5 GLY A C 8
ATOM 2123 O O . GLY A 1 5 ? -6.598 1.852 -1.388 1.00 0.00 5 GLY A O 8
ATOM 2127 N N . ALA A 1 6 ? -8.157 0.261 -1.082 1.00 0.00 6 ALA A N 8
ATOM 2128 C CA . ALA A 1 6 ? -7.944 0.142 0.353 1.00 0.00 6 ALA A CA 8
ATOM 2129 C C . ALA A 1 6 ? -6.694 -0.691 0.615 1.00 0.00 6 ALA A C 8
ATOM 2130 O O . ALA A 1 6 ? -5.859 -0.282 1.411 1.00 0.00 6 ALA A O 8
ATOM 2137 N N . LEU A 1 7 ? -6.534 -1.830 -0.072 1.00 0.00 7 LEU A N 8
ATOM 2138 C CA . LEU A 1 7 ? -5.407 -2.744 0.132 1.00 0.00 7 LEU A CA 8
ATOM 2139 C C . LEU A 1 7 ? -4.107 -2.053 -0.256 1.00 0.00 7 LEU A C 8
ATOM 2140 O O . LEU A 1 7 ? -3.088 -2.211 0.397 1.00 0.00 7 LEU A O 8
ATOM 2156 N N . PHE A 1 8 ? -4.163 -1.260 -1.315 1.00 0.00 8 PHE A N 8
ATOM 2157 C CA . PHE A 1 8 ? -3.024 -0.577 -1.919 1.00 0.00 8 PHE A CA 8
ATOM 2158 C C . PHE A 1 8 ? -2.337 0.383 -0.951 1.00 0.00 8 PHE A C 8
ATOM 2159 O O . PHE A 1 8 ? -1.122 0.402 -0.791 1.00 0.00 8 PHE A O 8
ATOM 2176 N N . LEU A 1 9 ? -3.157 1.209 -0.314 1.00 0.00 9 LEU A N 8
ATOM 2177 C CA . LEU A 1 9 ? -2.729 2.152 0.701 1.00 0.00 9 LEU A CA 8
ATOM 2178 C C . LEU A 1 9 ? -2.475 1.378 1.990 1.00 0.00 9 LEU A C 8
ATOM 2179 O O . LEU A 1 9 ? -1.567 1.690 2.754 1.00 0.00 9 LEU A O 8
ATOM 2195 N N . GLY A 1 10 ? -3.338 0.399 2.232 1.00 0.00 10 GLY A N 8
ATOM 2196 C CA . GLY A 1 10 ? -3.582 -0.131 3.569 1.00 0.00 10 GLY A CA 8
ATOM 2197 C C . GLY A 1 10 ? -2.806 -1.409 3.843 1.00 0.00 10 GLY A C 8
ATOM 2198 O O . GLY A 1 10 ? -1.917 -1.427 4.687 1.00 0.00 10 GLY A O 8
ATOM 2202 N N . PHE A 1 11 ? -3.159 -2.487 3.145 1.00 0.00 11 PHE A N 8
ATOM 2203 C CA . PHE A 1 11 ? -2.566 -3.810 3.296 1.00 0.00 11 PHE A CA 8
ATOM 2204 C C . PHE A 1 11 ? -1.101 -3.803 2.830 1.00 0.00 11 PHE A C 8
ATOM 2205 O O . PHE A 1 11 ? -0.203 -4.217 3.563 1.00 0.00 11 PHE A O 8
ATOM 2222 N N . LEU A 1 12 ? -0.855 -3.256 1.635 1.00 0.00 12 LEU A N 8
ATOM 2223 C CA . LEU A 1 12 ? 0.464 -3.027 1.060 1.00 0.00 12 LEU A CA 8
ATOM 2224 C C . LEU A 1 12 ? 1.235 -2.021 1.916 1.00 0.00 12 LEU A C 8
ATOM 2225 O O . LEU A 1 12 ? 2.398 -2.268 2.218 1.00 0.00 12 LEU A O 8
ATOM 2241 N N . GLY A 1 13 ? 0.600 -0.935 2.374 1.00 0.00 13 GLY A N 8
ATOM 2242 C CA . GLY A 1 13 ? 1.297 0.047 3.201 1.00 0.00 13 GLY A CA 8
ATOM 2243 C C . GLY A 1 13 ? 1.657 -0.509 4.584 1.00 0.00 13 GLY A C 8
ATOM 2244 O O . GLY A 1 13 ? 2.745 -0.218 5.080 1.00 0.00 13 GLY A O 8
ATOM 2248 N N . ALA A 1 14 ? 0.817 -1.363 5.185 1.00 0.00 14 ALA A N 8
ATOM 2249 C CA . ALA A 1 14 ? 1.164 -2.104 6.396 1.00 0.00 14 ALA A CA 8
ATOM 2250 C C . ALA A 1 14 ? 2.350 -3.042 6.140 1.00 0.00 14 ALA A C 8
ATOM 2251 O O . ALA A 1 14 ? 3.246 -3.134 6.976 1.00 0.00 14 ALA A O 8
ATOM 2258 N N . ALA A 1 15 ? 2.393 -3.689 4.969 1.00 0.00 15 ALA A N 8
ATOM 2259 C CA . ALA A 1 15 ? 3.547 -4.446 4.487 1.00 0.00 15 ALA A CA 8
ATOM 2260 C C . ALA A 1 15 ? 4.679 -3.584 3.931 1.00 0.00 15 ALA A C 8
ATOM 2261 O O . ALA A 1 15 ? 5.542 -4.106 3.226 1.00 0.00 15 ALA A O 8
ATOM 2268 N N . GLY A 1 16 ? 4.685 -2.282 4.210 1.00 0.00 16 GLY A N 8
ATOM 2269 C CA . GLY A 1 16 ? 5.671 -1.335 3.711 1.00 0.00 16 GLY A CA 8
ATOM 2270 C C . GLY A 1 16 ? 6.993 -1.499 4.458 1.00 0.00 16 GLY A C 8
ATOM 2271 O O . GLY A 1 16 ? 7.518 -0.531 5.009 1.00 0.00 16 GLY A O 8
ATOM 2275 N N . SER A 1 17 ? 7.509 -2.732 4.507 1.00 0.00 17 SER A N 8
ATOM 2276 C CA . SER A 1 17 ? 8.774 -3.039 5.154 1.00 0.00 17 SER A CA 8
ATOM 2277 C C . SER A 1 17 ? 9.926 -2.330 4.433 1.00 0.00 17 SER A C 8
ATOM 2278 O O . SER A 1 17 ? 9.926 -2.210 3.209 1.00 0.00 17 SER A O 8
ATOM 2286 N N . THR A 1 18 ? 10.926 -1.873 5.197 1.00 0.00 18 THR A N 8
ATOM 2287 C CA . THR A 1 18 ? 12.124 -1.262 4.625 1.00 0.00 18 THR A CA 8
ATOM 2288 C C . THR A 1 18 ? 12.941 -2.332 3.884 1.00 0.00 18 THR A C 8
ATOM 2289 O O . THR A 1 18 ? 13.323 -2.129 2.733 1.00 0.00 18 THR A O 8
ATOM 2300 N N . VAL A 1 19 ? 13.192 -3.486 4.520 1.00 0.00 19 VAL A N 8
ATOM 2301 C CA . VAL A 1 19 ? 13.447 -4.746 3.829 1.00 0.00 19 VAL A CA 8
ATOM 2302 C C . VAL A 1 19 ? 12.457 -4.959 2.673 1.00 0.00 19 VAL A C 8
ATOM 2303 O O . VAL A 1 19 ? 11.255 -5.117 2.909 1.00 0.00 19 VAL A O 8
ATOM 2316 N N . GLY A 1 20 ? 12.970 -4.963 1.442 1.00 0.00 20 GLY A N 8
ATOM 2317 C CA . GLY A 1 20 ? 12.282 -5.451 0.253 1.00 0.00 20 GLY A CA 8
ATOM 2318 C C . GLY A 1 20 ? 12.678 -6.902 -0.022 1.00 0.00 20 GLY A C 8
ATOM 2319 O O . GLY A 1 20 ? 13.429 -7.510 0.746 1.00 0.00 20 GLY A O 8
ATOM 2323 N N . ALA A 1 21 ? 12.192 -7.450 -1.135 1.00 0.00 21 ALA A N 8
ATOM 2324 C CA . ALA A 1 21 ? 12.468 -8.799 -1.605 1.00 0.00 21 ALA A CA 8
ATOM 2325 C C . ALA A 1 21 ? 12.787 -8.783 -3.106 1.00 0.00 21 ALA A C 8
ATOM 2326 O O . ALA A 1 21 ? 12.812 -7.734 -3.747 1.00 0.00 21 ALA A O 8
ATOM 2333 N N . ALA A 1 22 ? 12.987 -9.969 -3.693 1.00 0.00 22 ALA A N 8
ATOM 2334 C CA . ALA A 1 22 ? 13.250 -10.125 -5.123 1.00 0.00 22 ALA A CA 8
ATOM 2335 C C . ALA A 1 22 ? 12.083 -9.610 -5.980 1.00 0.00 22 ALA A C 8
ATOM 2336 O O . ALA A 1 22 ? 12.295 -9.194 -7.116 1.00 0.00 22 ALA A O 8
ATOM 2343 N N . SER A 1 23 ? 10.857 -9.650 -5.445 1.00 0.00 23 SER A N 8
ATOM 2344 C CA . SER A 1 23 ? 9.663 -9.112 -6.086 1.00 0.00 23 SER A CA 8
ATOM 2345 C C . SER A 1 23 ? 9.559 -7.578 -6.008 1.00 0.00 23 SER A C 8
ATOM 2346 O O . SER A 1 23 ? 8.636 -7.046 -6.630 1.00 0.00 23 SER A O 8
ATOM 2354 N N . GLY A 1 24 ? 10.402 -6.891 -5.226 1.00 0.00 24 GLY A N 8
ATOM 2355 C CA . GLY A 1 24 ? 10.262 -5.476 -4.907 1.00 0.00 24 GLY A CA 8
ATOM 2356 C C . GLY A 1 24 ? 9.827 -5.316 -3.459 1.00 0.00 24 GLY A C 8
ATOM 2357 O O . GLY A 1 24 ? 10.379 -6.054 -2.612 1.00 0.00 24 GLY A O 8
ATOM 2361 N N . ALA A 1 1 ? -9.597 3.929 -3.980 1.00 0.00 1 ALA A N 9
ATOM 2362 C CA . ALA A 1 1 ? -9.536 3.444 -2.586 1.00 0.00 1 ALA A CA 9
ATOM 2363 C C . ALA A 1 1 ? -10.524 2.278 -2.425 1.00 0.00 1 ALA A C 9
ATOM 2364 O O . ALA A 1 1 ? -10.805 1.607 -3.418 1.00 0.00 1 ALA A O 9
ATOM 2373 N N . VAL A 1 2 ? -11.044 2.055 -1.211 1.00 0.00 2 VAL A N 9
ATOM 2374 C CA . VAL A 1 2 ? -12.195 1.217 -0.849 1.00 0.00 2 VAL A CA 9
ATOM 2375 C C . VAL A 1 2 ? -11.959 -0.280 -1.091 1.00 0.00 2 VAL A C 9
ATOM 2376 O O . VAL A 1 2 ? -11.886 -1.035 -0.127 1.00 0.00 2 VAL A O 9
ATOM 2389 N N . GLY A 1 3 ? -11.894 -0.713 -2.352 1.00 0.00 3 GLY A N 9
ATOM 2390 C CA . GLY A 1 3 ? -11.517 -2.062 -2.731 1.00 0.00 3 GLY A CA 9
ATOM 2391 C C . GLY A 1 3 ? -10.000 -2.169 -2.765 1.00 0.00 3 GLY A C 9
ATOM 2392 O O . GLY A 1 3 ? -9.316 -2.010 -1.755 1.00 0.00 3 GLY A O 9
ATOM 2396 N N . ILE A 1 4 ? -9.466 -2.358 -3.973 1.00 0.00 4 ILE A N 9
ATOM 2397 C CA . ILE A 1 4 ? -8.043 -2.596 -4.211 1.00 0.00 4 ILE A CA 9
ATOM 2398 C C . ILE A 1 4 ? -7.197 -1.457 -3.632 1.00 0.00 4 ILE A C 9
ATOM 2399 O O . ILE A 1 4 ? -6.127 -1.708 -3.084 1.00 0.00 4 ILE A O 9
ATOM 2415 N N . GLY A 1 5 ? -7.687 -0.212 -3.684 1.00 0.00 5 GLY A N 9
ATOM 2416 C CA . GLY A 1 5 ? -6.933 0.936 -3.206 1.00 0.00 5 GLY A CA 9
ATOM 2417 C C . GLY A 1 5 ? -6.818 0.949 -1.683 1.00 0.00 5 GLY A C 9
ATOM 2418 O O . GLY A 1 5 ? -5.839 1.474 -1.157 1.00 0.00 5 GLY A O 9
ATOM 2422 N N . ALA A 1 6 ? -7.794 0.360 -0.976 1.00 0.00 6 ALA A N 9
ATOM 2423 C CA . ALA A 1 6 ? -7.689 0.171 0.462 1.00 0.00 6 ALA A CA 9
ATOM 2424 C C . ALA A 1 6 ? -6.603 -0.852 0.782 1.00 0.00 6 ALA A C 9
ATOM 2425 O O . ALA A 1 6 ? -5.907 -0.694 1.775 1.00 0.00 6 ALA A O 9
ATOM 2432 N N . LEU A 1 7 ? -6.410 -1.877 -0.055 1.00 0.00 7 LEU A N 9
ATOM 2433 C CA . LEU A 1 7 ? -5.278 -2.784 0.091 1.00 0.00 7 LEU A CA 9
ATOM 2434 C C . LEU A 1 7 ? -3.985 -2.053 -0.222 1.00 0.00 7 LEU A C 9
ATOM 2435 O O . LEU A 1 7 ? -2.991 -2.234 0.461 1.00 0.00 7 LEU A O 9
ATOM 2451 N N . PHE A 1 8 ? -4.001 -1.228 -1.257 1.00 0.00 8 PHE A N 9
ATOM 2452 C CA . PHE A 1 8 ? -2.796 -0.642 -1.833 1.00 0.00 8 PHE A CA 9
ATOM 2453 C C . PHE A 1 8 ? -2.101 0.311 -0.871 1.00 0.00 8 PHE A C 9
ATOM 2454 O O . PHE A 1 8 ? -0.902 0.235 -0.623 1.00 0.00 8 PHE A O 9
ATOM 2471 N N . LEU A 1 9 ? -2.898 1.216 -0.314 1.00 0.00 9 LEU A N 9
ATOM 2472 C CA . LEU A 1 9 ? -2.450 2.132 0.711 1.00 0.00 9 LEU A CA 9
ATOM 2473 C C . LEU A 1 9 ? -2.366 1.356 2.019 1.00 0.00 9 LEU A C 9
ATOM 2474 O O . LEU A 1 9 ? -1.477 1.597 2.830 1.00 0.00 9 LEU A O 9
ATOM 2490 N N . GLY A 1 10 ? -3.323 0.453 2.229 1.00 0.00 10 GLY A N 9
ATOM 2491 C CA . GLY A 1 10 ? -3.601 -0.037 3.578 1.00 0.00 10 GLY A CA 9
ATOM 2492 C C . GLY A 1 10 ? -2.849 -1.321 3.879 1.00 0.00 10 GLY A C 9
ATOM 2493 O O . GLY A 1 10 ? -1.913 -1.316 4.668 1.00 0.00 10 GLY A O 9
ATOM 2497 N N . PHE A 1 11 ? -3.266 -2.425 3.262 1.00 0.00 11 PHE A N 9
ATOM 2498 C CA . PHE A 1 11 ? -2.692 -3.750 3.483 1.00 0.00 11 PHE A CA 9
ATOM 2499 C C . PHE A 1 11 ? -1.210 -3.802 3.070 1.00 0.00 11 PHE A C 9
ATOM 2500 O O . PHE A 1 11 ? -0.350 -4.211 3.850 1.00 0.00 11 PHE A O 9
ATOM 2517 N N . LEU A 1 12 ? -0.910 -3.316 1.863 1.00 0.00 12 LEU A N 9
ATOM 2518 C CA . LEU A 1 12 ? 0.424 -3.197 1.292 1.00 0.00 12 LEU A CA 9
ATOM 2519 C C . LEU A 1 12 ? 1.239 -2.182 2.091 1.00 0.00 12 LEU A C 9
ATOM 2520 O O . LEU A 1 12 ? 2.376 -2.482 2.438 1.00 0.00 12 LEU A O 9
ATOM 2536 N N . GLY A 1 13 ? 0.669 -1.019 2.430 1.00 0.00 13 GLY A N 9
ATOM 2537 C CA . GLY A 1 13 ? 1.409 -0.005 3.176 1.00 0.00 13 GLY A CA 9
ATOM 2538 C C . GLY A 1 13 ? 1.701 -0.448 4.613 1.00 0.00 13 GLY A C 9
ATOM 2539 O O . GLY A 1 13 ? 2.797 -0.190 5.107 1.00 0.00 13 GLY A O 9
ATOM 2543 N N . ALA A 1 14 ? 0.787 -1.176 5.266 1.00 0.00 14 ALA A N 9
ATOM 2544 C CA . ALA A 1 14 ? 1.042 -1.809 6.557 1.00 0.00 14 ALA A CA 9
ATOM 2545 C C . ALA A 1 14 ? 2.171 -2.838 6.440 1.00 0.00 14 ALA A C 9
ATOM 2546 O O . ALA A 1 14 ? 3.061 -2.867 7.287 1.00 0.00 14 ALA A O 9
ATOM 2553 N N . ALA A 1 15 ? 2.181 -3.641 5.367 1.00 0.00 15 ALA A N 9
ATOM 2554 C CA . ALA A 1 15 ? 3.291 -4.534 5.041 1.00 0.00 15 ALA A CA 9
ATOM 2555 C C . ALA A 1 15 ? 4.479 -3.834 4.381 1.00 0.00 15 ALA A C 9
ATOM 2556 O O . ALA A 1 15 ? 5.340 -4.522 3.818 1.00 0.00 15 ALA A O 9
ATOM 2563 N N . GLY A 1 16 ? 4.541 -2.498 4.445 1.00 0.00 16 GLY A N 9
ATOM 2564 C CA . GLY A 1 16 ? 5.405 -1.603 3.677 1.00 0.00 16 GLY A CA 9
ATOM 2565 C C . GLY A 1 16 ? 6.849 -1.612 4.172 1.00 0.00 16 GLY A C 9
ATOM 2566 O O . GLY A 1 16 ? 7.490 -0.564 4.277 1.00 0.00 16 GLY A O 9
ATOM 2570 N N . SER A 1 17 ? 7.331 -2.828 4.438 1.00 0.00 17 SER A N 9
ATOM 2571 C CA . SER A 1 17 ? 8.565 -3.323 5.043 1.00 0.00 17 SER A CA 9
ATOM 2572 C C . SER A 1 17 ? 9.821 -2.969 4.222 1.00 0.00 17 SER A C 9
ATOM 2573 O O . SER A 1 17 ? 10.685 -3.795 3.931 1.00 0.00 17 SER A O 9
ATOM 2581 N N . THR A 1 18 ? 9.906 -1.697 3.852 1.00 0.00 18 THR A N 9
ATOM 2582 C CA . THR A 1 18 ? 10.912 -1.087 3.009 1.00 0.00 18 THR A CA 9
ATOM 2583 C C . THR A 1 18 ? 12.197 -0.953 3.831 1.00 0.00 18 THR A C 9
ATOM 2584 O O . THR A 1 18 ? 12.224 -0.218 4.815 1.00 0.00 18 THR A O 9
ATOM 2595 N N . VAL A 1 19 ? 13.236 -1.712 3.458 1.00 0.00 19 VAL A N 9
ATOM 2596 C CA . VAL A 1 19 ? 14.557 -1.725 4.094 1.00 0.00 19 VAL A CA 9
ATOM 2597 C C . VAL A 1 19 ? 15.069 -0.308 4.410 1.00 0.00 19 VAL A C 9
ATOM 2598 O O . VAL A 1 19 ? 15.542 -0.063 5.518 1.00 0.00 19 VAL A O 9
ATOM 2611 N N . GLY A 1 20 ? 14.992 0.612 3.439 1.00 0.00 20 GLY A N 9
ATOM 2612 C CA . GLY A 1 20 ? 15.251 2.031 3.646 1.00 0.00 20 GLY A CA 9
ATOM 2613 C C . GLY A 1 20 ? 13.942 2.776 3.897 1.00 0.00 20 GLY A C 9
ATOM 2614 O O . GLY A 1 20 ? 12.921 2.449 3.290 1.00 0.00 20 GLY A O 9
ATOM 2618 N N . ALA A 1 21 ? 13.985 3.825 4.727 1.00 0.00 21 ALA A N 9
ATOM 2619 C CA . ALA A 1 21 ? 12.847 4.690 5.031 1.00 0.00 21 ALA A CA 9
ATOM 2620 C C . ALA A 1 21 ? 12.507 5.598 3.836 1.00 0.00 21 ALA A C 9
ATOM 2621 O O . ALA A 1 21 ? 12.701 6.812 3.876 1.00 0.00 21 ALA A O 9
ATOM 2628 N N . ALA A 1 22 ? 11.984 5.003 2.758 1.00 0.00 22 ALA A N 9
ATOM 2629 C CA . ALA A 1 22 ? 11.629 5.692 1.518 1.00 0.00 22 ALA A CA 9
ATOM 2630 C C . ALA A 1 22 ? 10.546 6.758 1.739 1.00 0.00 22 ALA A C 9
ATOM 2631 O O . ALA A 1 22 ? 10.484 7.737 0.999 1.00 0.00 22 ALA A O 9
ATOM 2638 N N . SER A 1 23 ? 9.694 6.561 2.748 1.00 0.00 23 SER A N 9
ATOM 2639 C CA . SER A 1 23 ? 8.696 7.503 3.228 1.00 0.00 23 SER A CA 9
ATOM 2640 C C . SER A 1 23 ? 9.287 8.783 3.837 1.00 0.00 23 SER A C 9
ATOM 2641 O O . SER A 1 23 ? 8.549 9.753 4.014 1.00 0.00 23 SER A O 9
ATOM 2649 N N . GLY A 1 24 ? 10.573 8.775 4.209 1.00 0.00 24 GLY A N 9
ATOM 2650 C CA . GLY A 1 24 ? 11.005 9.453 5.423 1.00 0.00 24 GLY A CA 9
ATOM 2651 C C . GLY A 1 24 ? 10.686 8.584 6.640 1.00 0.00 24 GLY A C 9
ATOM 2652 O O . GLY A 1 24 ? 11.157 8.961 7.731 1.00 0.00 24 GLY A O 9
ATOM 2656 N N . ALA A 1 1 ? -9.423 4.191 -3.794 1.00 0.00 1 ALA A N 10
ATOM 2657 C CA . ALA A 1 1 ? -9.365 3.609 -2.437 1.00 0.00 1 ALA A CA 10
ATOM 2658 C C . ALA A 1 1 ? -10.390 2.468 -2.344 1.00 0.00 1 ALA A C 10
ATOM 2659 O O . ALA A 1 1 ? -10.728 1.897 -3.380 1.00 0.00 1 ALA A O 10
ATOM 2668 N N . VAL A 1 2 ? -10.879 2.155 -1.138 1.00 0.00 2 VAL A N 10
ATOM 2669 C CA . VAL A 1 2 ? -12.054 1.332 -0.820 1.00 0.00 2 VAL A CA 10
ATOM 2670 C C . VAL A 1 2 ? -11.876 -0.151 -1.171 1.00 0.00 2 VAL A C 10
ATOM 2671 O O . VAL A 1 2 ? -11.856 -0.977 -0.264 1.00 0.00 2 VAL A O 10
ATOM 2684 N N . GLY A 1 3 ? -11.801 -0.498 -2.459 1.00 0.00 3 GLY A N 10
ATOM 2685 C CA . GLY A 1 3 ? -11.480 -1.835 -2.923 1.00 0.00 3 GLY A CA 10
ATOM 2686 C C . GLY A 1 3 ? -9.969 -2.018 -2.934 1.00 0.00 3 GLY A C 10
ATOM 2687 O O . GLY A 1 3 ? -9.301 -1.960 -1.904 1.00 0.00 3 GLY A O 10
ATOM 2691 N N . ILE A 1 4 ? -9.417 -2.153 -4.140 1.00 0.00 4 ILE A N 10
ATOM 2692 C CA . ILE A 1 4 ? -7.997 -2.429 -4.360 1.00 0.00 4 ILE A CA 10
ATOM 2693 C C . ILE A 1 4 ? -7.125 -1.341 -3.719 1.00 0.00 4 ILE A C 10
ATOM 2694 O O . ILE A 1 4 ? -6.063 -1.637 -3.176 1.00 0.00 4 ILE A O 10
ATOM 2710 N N . GLY A 1 5 ? -7.593 -0.087 -3.710 1.00 0.00 5 GLY A N 10
ATOM 2711 C CA . GLY A 1 5 ? -6.840 1.024 -3.155 1.00 0.00 5 GLY A CA 10
ATOM 2712 C C . GLY A 1 5 ? -6.756 0.954 -1.631 1.00 0.00 5 GLY A C 10
ATOM 2713 O O . GLY A 1 5 ? -5.794 1.461 -1.059 1.00 0.00 5 GLY A O 10
ATOM 2717 N N . ALA A 1 6 ? -7.736 0.321 -0.971 1.00 0.00 6 ALA A N 10
ATOM 2718 C CA . ALA A 1 6 ? -7.644 0.041 0.453 1.00 0.00 6 ALA A CA 10
ATOM 2719 C C . ALA A 1 6 ? -6.562 -1.002 0.724 1.00 0.00 6 ALA A C 10
ATOM 2720 O O . ALA A 1 6 ? -5.883 -0.910 1.737 1.00 0.00 6 ALA A O 10
ATOM 2727 N N . LEU A 1 7 ? -6.349 -1.970 -0.177 1.00 0.00 7 LEU A N 10
ATOM 2728 C CA . LEU A 1 7 ? -5.221 -2.891 -0.076 1.00 0.00 7 LEU A CA 10
ATOM 2729 C C . LEU A 1 7 ? -3.919 -2.141 -0.313 1.00 0.00 7 LEU A C 10
ATOM 2730 O O . LEU A 1 7 ? -2.925 -2.387 0.349 1.00 0.00 7 LEU A O 10
ATOM 2746 N N . PHE A 1 8 ? -3.931 -1.220 -1.263 1.00 0.00 8 PHE A N 10
ATOM 2747 C CA . PHE A 1 8 ? -2.731 -0.541 -1.741 1.00 0.00 8 PHE A CA 10
ATOM 2748 C C . PHE A 1 8 ? -2.118 0.364 -0.678 1.00 0.00 8 PHE A C 10
ATOM 2749 O O . PHE A 1 8 ? -0.928 0.312 -0.383 1.00 0.00 8 PHE A O 10
ATOM 2766 N N . LEU A 1 9 ? -2.970 1.194 -0.084 1.00 0.00 9 LEU A N 10
ATOM 2767 C CA . LEU A 1 9 ? -2.599 2.044 1.027 1.00 0.00 9 LEU A CA 10
ATOM 2768 C C . LEU A 1 9 ? -2.462 1.169 2.267 1.00 0.00 9 LEU A C 10
ATOM 2769 O O . LEU A 1 9 ? -1.622 1.426 3.124 1.00 0.00 9 LEU A O 10
ATOM 2785 N N . GLY A 1 10 ? -3.330 0.166 2.372 1.00 0.00 10 GLY A N 10
ATOM 2786 C CA . GLY A 1 10 ? -3.593 -0.474 3.660 1.00 0.00 10 GLY A CA 10
ATOM 2787 C C . GLY A 1 10 ? -2.806 -1.761 3.833 1.00 0.00 10 GLY A C 10
ATOM 2788 O O . GLY A 1 10 ? -1.858 -1.810 4.609 1.00 0.00 10 GLY A O 10
ATOM 2792 N N . PHE A 1 11 ? -3.210 -2.808 3.117 1.00 0.00 11 PHE A N 10
ATOM 2793 C CA . PHE A 1 11 ? -2.612 -4.138 3.189 1.00 0.00 11 PHE A CA 10
ATOM 2794 C C . PHE A 1 11 ? -1.117 -4.101 2.822 1.00 0.00 11 PHE A C 10
ATOM 2795 O O . PHE A 1 11 ? -0.276 -4.606 3.563 1.00 0.00 11 PHE A O 10
ATOM 2812 N N . LEU A 1 12 ? -0.787 -3.454 1.700 1.00 0.00 12 LEU A N 10
ATOM 2813 C CA . LEU A 1 12 ? 0.567 -3.183 1.232 1.00 0.00 12 LEU A CA 10
ATOM 2814 C C . LEU A 1 12 ? 1.263 -2.200 2.176 1.00 0.00 12 LEU A C 10
ATOM 2815 O O . LEU A 1 12 ? 2.390 -2.468 2.586 1.00 0.00 12 LEU A O 10
ATOM 2831 N N . GLY A 1 13 ? 0.614 -1.093 2.559 1.00 0.00 13 GLY A N 10
ATOM 2832 C CA . GLY A 1 13 ? 1.278 -0.082 3.382 1.00 0.00 13 GLY A CA 10
ATOM 2833 C C . GLY A 1 13 ? 1.569 -0.565 4.806 1.00 0.00 13 GLY A C 10
ATOM 2834 O O . GLY A 1 13 ? 2.551 -0.121 5.397 1.00 0.00 13 GLY A O 10
ATOM 2838 N N . ALA A 1 14 ? 0.803 -1.526 5.337 1.00 0.00 14 ALA A N 10
ATOM 2839 C CA . ALA A 1 14 ? 1.130 -2.214 6.582 1.00 0.00 14 ALA A CA 10
ATOM 2840 C C . ALA A 1 14 ? 2.464 -2.961 6.464 1.00 0.00 14 ALA A C 10
ATOM 2841 O O . ALA A 1 14 ? 3.250 -2.965 7.408 1.00 0.00 14 ALA A O 10
ATOM 2848 N N . ALA A 1 15 ? 2.750 -3.550 5.295 1.00 0.00 15 ALA A N 10
ATOM 2849 C CA . ALA A 1 15 ? 4.056 -4.103 4.948 1.00 0.00 15 ALA A CA 10
ATOM 2850 C C . ALA A 1 15 ? 5.072 -3.057 4.500 1.00 0.00 15 ALA A C 10
ATOM 2851 O O . ALA A 1 15 ? 6.113 -3.407 3.941 1.00 0.00 15 ALA A O 10
ATOM 2858 N N . GLY A 1 16 ? 4.823 -1.775 4.754 1.00 0.00 16 GLY A N 10
ATOM 2859 C CA . GLY A 1 16 ? 5.589 -0.660 4.211 1.00 0.00 16 GLY A CA 10
ATOM 2860 C C . GLY A 1 16 ? 6.953 -0.497 4.886 1.00 0.00 16 GLY A C 10
ATOM 2861 O O . GLY A 1 16 ? 7.530 0.583 4.830 1.00 0.00 16 GLY A O 10
ATOM 2865 N N . SER A 1 17 ? 7.468 -1.571 5.498 1.00 0.00 17 SER A N 10
ATOM 2866 C CA . SER A 1 17 ? 8.896 -1.760 5.738 1.00 0.00 17 SER A CA 10
ATOM 2867 C C . SER A 1 17 ? 9.596 -2.412 4.531 1.00 0.00 17 SER A C 10
ATOM 2868 O O . SER A 1 17 ? 10.802 -2.646 4.611 1.00 0.00 17 SER A O 10
ATOM 2876 N N . THR A 1 18 ? 8.862 -2.797 3.474 1.00 0.00 18 THR A N 10
ATOM 2877 C CA . THR A 1 18 ? 9.431 -3.411 2.281 1.00 0.00 18 THR A CA 10
ATOM 2878 C C . THR A 1 18 ? 10.240 -2.367 1.497 1.00 0.00 18 THR A C 10
ATOM 2879 O O . THR A 1 18 ? 11.438 -2.551 1.289 1.00 0.00 18 THR A O 10
ATOM 2890 N N . VAL A 1 19 ? 9.608 -1.269 1.064 1.00 0.00 19 VAL A N 10
ATOM 2891 C CA . VAL A 1 19 ? 10.269 0.018 0.875 1.00 0.00 19 VAL A CA 10
ATOM 2892 C C . VAL A 1 19 ? 11.190 0.325 2.065 1.00 0.00 19 VAL A C 10
ATOM 2893 O O . VAL A 1 19 ? 10.735 0.264 3.204 1.00 0.00 19 VAL A O 10
ATOM 2906 N N . GLY A 1 20 ? 12.444 0.707 1.804 1.00 0.00 20 GLY A N 10
ATOM 2907 C CA . GLY A 1 20 ? 13.288 1.347 2.806 1.00 0.00 20 GLY A CA 10
ATOM 2908 C C . GLY A 1 20 ? 12.787 2.777 2.984 1.00 0.00 20 GLY A C 10
ATOM 2909 O O . GLY A 1 20 ? 12.849 3.562 2.035 1.00 0.00 20 GLY A O 10
ATOM 2913 N N . ALA A 1 21 ? 12.234 3.098 4.154 1.00 0.00 21 ALA A N 10
ATOM 2914 C CA . ALA A 1 21 ? 11.511 4.330 4.442 1.00 0.00 21 ALA A CA 10
ATOM 2915 C C . ALA A 1 21 ? 11.936 4.906 5.801 1.00 0.00 21 ALA A C 10
ATOM 2916 O O . ALA A 1 21 ? 12.835 4.391 6.461 1.00 0.00 21 ALA A O 10
ATOM 2923 N N . ALA A 1 22 ? 11.268 5.978 6.250 1.00 0.00 22 ALA A N 10
ATOM 2924 C CA . ALA A 1 22 ? 11.551 6.605 7.542 1.00 0.00 22 ALA A CA 10
ATOM 2925 C C . ALA A 1 22 ? 11.316 5.637 8.712 1.00 0.00 22 ALA A C 10
ATOM 2926 O O . ALA A 1 22 ? 11.948 5.774 9.756 1.00 0.00 22 ALA A O 10
ATOM 2933 N N . SER A 1 23 ? 10.404 4.673 8.545 1.00 0.00 23 SER A N 10
ATOM 2934 C CA . SER A 1 23 ? 10.130 3.616 9.511 1.00 0.00 23 SER A CA 10
ATOM 2935 C C . SER A 1 23 ? 11.228 2.543 9.583 1.00 0.00 23 SER A C 10
ATOM 2936 O O . SER A 1 23 ? 11.200 1.739 10.515 1.00 0.00 23 SER A O 10
ATOM 2944 N N . GLY A 1 24 ? 12.166 2.504 8.628 1.00 0.00 24 GLY A N 10
ATOM 2945 C CA . GLY A 1 24 ? 13.105 1.407 8.430 1.00 0.00 24 GLY A CA 10
ATOM 2946 C C . GLY A 1 24 ? 13.296 1.187 6.936 1.00 0.00 24 GLY A C 10
ATOM 2947 O O . GLY A 1 24 ? 14.450 0.943 6.530 1.00 0.00 24 GLY A O 10
ATOM 2951 N N . ALA A 1 1 ? -9.822 5.665 -0.544 1.00 0.00 1 ALA A N 11
ATOM 2952 C CA . ALA A 1 1 ? -9.415 4.269 -0.793 1.00 0.00 1 ALA A CA 11
ATOM 2953 C C . ALA A 1 1 ? -10.561 3.355 -0.364 1.00 0.00 1 ALA A C 11
ATOM 2954 O O . ALA A 1 1 ? -11.142 3.625 0.683 1.00 0.00 1 ALA A O 11
ATOM 2963 N N . VAL A 1 2 ? -10.929 2.347 -1.174 1.00 0.00 2 VAL A N 11
ATOM 2964 C CA . VAL A 1 2 ? -12.128 1.532 -0.931 1.00 0.00 2 VAL A CA 11
ATOM 2965 C C . VAL A 1 2 ? -11.858 0.039 -1.186 1.00 0.00 2 VAL A C 11
ATOM 2966 O O . VAL A 1 2 ? -11.826 -0.733 -0.235 1.00 0.00 2 VAL A O 11
ATOM 2979 N N . GLY A 1 3 ? -11.756 -0.385 -2.453 1.00 0.00 3 GLY A N 11
ATOM 2980 C CA . GLY A 1 3 ? -11.483 -1.754 -2.857 1.00 0.00 3 GLY A CA 11
ATOM 2981 C C . GLY A 1 3 ? -9.990 -2.045 -2.834 1.00 0.00 3 GLY A C 11
ATOM 2982 O O . GLY A 1 3 ? -9.326 -1.983 -1.803 1.00 0.00 3 GLY A O 11
ATOM 2986 N N . ILE A 1 4 ? -9.443 -2.271 -4.030 1.00 0.00 4 ILE A N 11
ATOM 2987 C CA . ILE A 1 4 ? -8.032 -2.606 -4.235 1.00 0.00 4 ILE A CA 11
ATOM 2988 C C . ILE A 1 4 ? -7.133 -1.496 -3.674 1.00 0.00 4 ILE A C 11
ATOM 2989 O O . ILE A 1 4 ? -6.077 -1.776 -3.113 1.00 0.00 4 ILE A O 11
ATOM 3005 N N . GLY A 1 5 ? -7.586 -0.241 -3.743 1.00 0.00 5 GLY A N 11
ATOM 3006 C CA . GLY A 1 5 ? -6.857 0.912 -3.234 1.00 0.00 5 GLY A CA 11
ATOM 3007 C C . GLY A 1 5 ? -6.727 0.872 -1.713 1.00 0.00 5 GLY A C 11
ATOM 3008 O O . GLY A 1 5 ? -5.736 1.358 -1.171 1.00 0.00 5 GLY A O 11
ATOM 3012 N N . ALA A 1 6 ? -7.715 0.298 -1.015 1.00 0.00 6 ALA A N 11
ATOM 3013 C CA . ALA A 1 6 ? -7.627 0.074 0.418 1.00 0.00 6 ALA A CA 11
ATOM 3014 C C . ALA A 1 6 ? -6.584 -0.991 0.745 1.00 0.00 6 ALA A C 11
ATOM 3015 O O . ALA A 1 6 ? -5.927 -0.885 1.773 1.00 0.00 6 ALA A O 11
ATOM 3022 N N . LEU A 1 7 ? -6.376 -1.989 -0.121 1.00 0.00 7 LEU A N 11
ATOM 3023 C CA . LEU A 1 7 ? -5.250 -2.906 0.018 1.00 0.00 7 LEU A CA 11
ATOM 3024 C C . LEU A 1 7 ? -3.953 -2.158 -0.245 1.00 0.00 7 LEU A C 11
ATOM 3025 O O . LEU A 1 7 ? -2.970 -2.348 0.451 1.00 0.00 7 LEU A O 11
ATOM 3041 N N . PHE A 1 8 ? -3.957 -1.299 -1.251 1.00 0.00 8 PHE A N 11
ATOM 3042 C CA . PHE A 1 8 ? -2.757 -0.641 -1.761 1.00 0.00 8 PHE A CA 11
ATOM 3043 C C . PHE A 1 8 ? -2.136 0.299 -0.734 1.00 0.00 8 PHE A C 11
ATOM 3044 O O . PHE A 1 8 ? -0.944 0.263 -0.448 1.00 0.00 8 PHE A O 11
ATOM 3061 N N . LEU A 1 9 ? -2.987 1.147 -0.167 1.00 0.00 9 LEU A N 11
ATOM 3062 C CA . LEU A 1 9 ? -2.621 2.035 0.911 1.00 0.00 9 LEU A CA 11
ATOM 3063 C C . LEU A 1 9 ? -2.451 1.192 2.168 1.00 0.00 9 LEU A C 11
ATOM 3064 O O . LEU A 1 9 ? -1.574 1.449 2.984 1.00 0.00 9 LEU A O 11
ATOM 3080 N N . GLY A 1 10 ? -3.351 0.227 2.334 1.00 0.00 10 GLY A N 11
ATOM 3081 C CA . GLY A 1 10 ? -3.622 -0.331 3.658 1.00 0.00 10 GLY A CA 11
ATOM 3082 C C . GLY A 1 10 ? -2.852 -1.616 3.906 1.00 0.00 10 GLY A C 11
ATOM 3083 O O . GLY A 1 10 ? -1.926 -1.638 4.709 1.00 0.00 10 GLY A O 11
ATOM 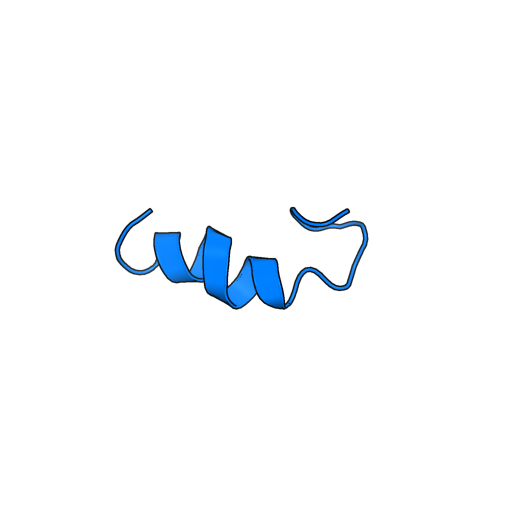3087 N N . PHE A 1 11 ? -3.244 -2.690 3.225 1.00 0.00 11 PHE A N 11
ATOM 3088 C CA . PHE A 1 11 ? -2.643 -4.013 3.351 1.00 0.00 11 PHE A CA 11
ATOM 3089 C C . PHE A 1 11 ? -1.151 -3.988 2.968 1.00 0.00 11 PHE A C 11
ATOM 3090 O O . PHE A 1 11 ? -0.295 -4.441 3.729 1.00 0.00 11 PHE A O 11
ATOM 3107 N N . LEU A 1 12 ? -0.840 -3.394 1.812 1.00 0.00 12 LEU A N 11
ATOM 3108 C CA . LEU A 1 12 ? 0.502 -3.166 1.296 1.00 0.00 12 LEU A CA 11
ATOM 3109 C C . LEU A 1 12 ? 1.236 -2.160 2.183 1.00 0.00 12 LEU A C 11
ATOM 3110 O O . LEU A 1 12 ? 2.372 -2.432 2.557 1.00 0.00 12 LEU A O 11
ATOM 3126 N N . GLY A 1 13 ? 0.608 -1.039 2.566 1.00 0.00 13 GLY A N 11
ATOM 3127 C CA . GLY A 1 13 ? 1.306 -0.035 3.367 1.00 0.00 13 GLY A CA 11
ATOM 3128 C C . GLY A 1 13 ? 1.610 -0.525 4.785 1.00 0.00 13 GLY A C 11
ATOM 3129 O O . GLY A 1 13 ? 2.672 -0.202 5.313 1.00 0.00 13 GLY A O 11
ATOM 3133 N N . ALA A 1 14 ? 0.754 -1.366 5.382 1.00 0.00 14 ALA A N 11
ATOM 3134 C CA . ALA A 1 14 ? 1.050 -2.038 6.645 1.00 0.00 14 ALA A CA 11
ATOM 3135 C C . ALA A 1 14 ? 2.281 -2.940 6.505 1.00 0.00 14 ALA A C 11
ATOM 3136 O O . ALA A 1 14 ? 3.135 -2.951 7.387 1.00 0.00 14 ALA A O 11
ATOM 3143 N N . ALA A 1 15 ? 2.399 -3.664 5.384 1.00 0.00 15 ALA A N 11
ATOM 3144 C CA . ALA A 1 15 ? 3.605 -4.400 5.009 1.00 0.00 15 ALA A CA 11
ATOM 3145 C C . ALA A 1 15 ? 4.702 -3.536 4.391 1.00 0.00 15 ALA A C 11
ATOM 3146 O O . ALA A 1 15 ? 5.636 -4.070 3.788 1.00 0.00 15 ALA A O 11
ATOM 3153 N N . GLY A 1 16 ? 4.622 -2.214 4.529 1.00 0.00 16 GLY A N 11
ATOM 3154 C CA . GLY A 1 16 ? 5.475 -1.252 3.843 1.00 0.00 16 GLY A CA 11
ATOM 3155 C C . GLY A 1 16 ? 6.879 -1.196 4.441 1.00 0.00 16 GLY A C 11
ATOM 3156 O O . GLY A 1 16 ? 7.529 -0.158 4.374 1.00 0.00 16 GLY A O 11
ATOM 3160 N N . SER A 1 17 ? 7.351 -2.304 5.019 1.00 0.00 17 SER A N 11
ATOM 3161 C CA . SER A 1 17 ? 8.626 -2.408 5.722 1.00 0.00 17 SER A CA 11
ATOM 3162 C C . SER A 1 17 ? 9.836 -2.236 4.792 1.00 0.00 17 SER A C 11
ATOM 3163 O O . SER A 1 17 ? 10.939 -1.979 5.270 1.00 0.00 17 SER A O 11
ATOM 3171 N N . THR A 1 18 ? 9.648 -2.422 3.482 1.00 0.00 18 THR A N 11
ATOM 3172 C CA . THR A 1 18 ? 10.677 -2.358 2.452 1.00 0.00 18 THR A CA 11
ATOM 3173 C C . THR A 1 18 ? 10.816 -0.934 1.902 1.00 0.00 18 THR A C 11
ATOM 3174 O O . THR A 1 18 ? 11.891 -0.343 1.974 1.00 0.00 18 THR A O 11
ATOM 3185 N N . VAL A 1 19 ? 9.748 -0.435 1.268 1.00 0.00 19 VAL A N 11
ATOM 3186 C CA . VAL A 1 19 ? 9.614 0.905 0.703 1.00 0.00 19 VAL A CA 11
ATOM 3187 C C . VAL A 1 19 ? 10.147 2.012 1.624 1.00 0.00 19 VAL A C 11
ATOM 3188 O O . VAL A 1 19 ? 10.004 1.952 2.847 1.00 0.00 19 VAL A O 11
ATOM 3201 N N . GLY A 1 20 ? 10.613 3.116 1.026 1.00 0.00 20 GLY A N 11
ATOM 3202 C CA . GLY A 1 20 ? 10.983 4.349 1.722 1.00 0.00 20 GLY A CA 11
ATOM 3203 C C . GLY A 1 20 ? 9.769 5.145 2.215 1.00 0.00 20 GLY A C 11
ATOM 3204 O O . GLY A 1 20 ? 9.792 6.370 2.171 1.00 0.00 20 GLY A O 11
ATOM 3208 N N . ALA A 1 21 ? 8.715 4.446 2.646 1.00 0.00 21 ALA A N 11
ATOM 3209 C CA . ALA A 1 21 ? 7.451 4.975 3.142 1.00 0.00 21 ALA A CA 11
ATOM 3210 C C . ALA A 1 21 ? 6.960 4.155 4.350 1.00 0.00 21 ALA A C 11
ATOM 3211 O O . ALA A 1 21 ? 5.771 4.142 4.660 1.00 0.00 21 ALA A O 11
ATOM 3218 N N . ALA A 1 22 ? 7.865 3.436 5.032 1.00 0.00 22 ALA A N 11
ATOM 3219 C CA . ALA A 1 22 ? 7.536 2.579 6.170 1.00 0.00 22 ALA A CA 11
ATOM 3220 C C . ALA A 1 22 ? 6.932 3.366 7.344 1.00 0.00 22 ALA A C 11
ATOM 3221 O O . ALA A 1 22 ? 6.165 2.812 8.128 1.00 0.00 22 ALA A O 11
ATOM 3228 N N . SER A 1 23 ? 7.290 4.649 7.478 1.00 0.00 23 SER A N 11
ATOM 3229 C CA . SER A 1 23 ? 6.713 5.583 8.442 1.00 0.00 23 SER A CA 11
ATOM 3230 C C . SER A 1 23 ? 5.348 6.138 8.001 1.00 0.00 23 SER A C 11
ATOM 3231 O O . SER A 1 23 ? 4.753 6.904 8.765 1.00 0.00 23 SER A O 11
ATOM 3239 N N . GLY A 1 24 ? 4.935 5.887 6.756 1.00 0.00 24 GLY A N 11
ATOM 3240 C CA . GLY A 1 24 ? 4.271 6.877 5.925 1.00 0.00 24 GLY A CA 11
ATOM 3241 C C . GLY A 1 24 ? 5.307 7.432 4.950 1.00 0.00 24 GLY A C 11
ATOM 3242 O O . GLY A 1 24 ? 6.519 7.295 5.248 1.00 0.00 24 GLY A O 11
ATOM 3246 N N . ALA A 1 1 ? -9.947 5.555 -1.275 1.00 0.00 1 ALA A N 12
ATOM 3247 C CA . ALA A 1 1 ? -9.489 4.153 -1.246 1.00 0.00 1 ALA A CA 12
ATOM 3248 C C . ALA A 1 1 ? -10.634 3.290 -0.722 1.00 0.00 1 ALA A C 12
ATOM 3249 O O . ALA A 1 1 ? -11.210 3.664 0.294 1.00 0.00 1 ALA A O 12
ATOM 3258 N N . VAL A 1 2 ? -11.007 2.211 -1.430 1.00 0.00 2 VAL A N 12
ATOM 3259 C CA . VAL A 1 2 ? -12.186 1.403 -1.084 1.00 0.00 2 VAL A CA 12
ATOM 3260 C C . VAL A 1 2 ? -11.906 -0.097 -1.276 1.00 0.00 2 VAL A C 12
ATOM 3261 O O . VAL A 1 2 ? -11.876 -0.835 -0.299 1.00 0.00 2 VAL A O 12
ATOM 3274 N N . GLY A 1 3 ? -11.787 -0.561 -2.527 1.00 0.00 3 GLY A N 12
ATOM 3275 C CA . GLY A 1 3 ? -11.455 -1.930 -2.887 1.00 0.00 3 GLY A CA 12
ATOM 3276 C C . GLY A 1 3 ? -9.950 -2.148 -2.857 1.00 0.00 3 GLY A C 12
ATOM 3277 O O . GLY A 1 3 ? -9.296 -2.038 -1.825 1.00 0.00 3 GLY A O 12
ATOM 3281 N N . ILE A 1 4 ? -9.385 -2.364 -4.048 1.00 0.00 4 ILE A N 12
ATOM 3282 C CA . ILE A 1 4 ? -7.959 -2.641 -4.243 1.00 0.00 4 ILE A CA 12
ATOM 3283 C C . ILE A 1 4 ? -7.105 -1.493 -3.683 1.00 0.00 4 ILE A C 12
ATOM 3284 O O . ILE A 1 4 ? -6.040 -1.727 -3.117 1.00 0.00 4 ILE A O 12
ATOM 3300 N N . GLY A 1 5 ? -7.609 -0.258 -3.759 1.00 0.00 5 GLY A N 12
ATOM 3301 C CA . GLY A 1 5 ? -6.936 0.927 -3.247 1.00 0.00 5 GLY A CA 12
ATOM 3302 C C . GLY A 1 5 ? -6.817 0.895 -1.725 1.00 0.00 5 GLY A C 12
ATOM 3303 O O . GLY A 1 5 ? -5.846 1.411 -1.176 1.00 0.00 5 GLY A O 12
ATOM 3307 N N . ALA A 1 6 ? -7.796 0.298 -1.034 1.00 0.00 6 ALA A N 12
ATOM 3308 C CA . ALA A 1 6 ? -7.723 0.089 0.401 1.00 0.00 6 ALA A CA 12
ATOM 3309 C C . ALA A 1 6 ? -6.651 -0.943 0.752 1.00 0.00 6 ALA A C 12
ATOM 3310 O O . ALA A 1 6 ? -6.002 -0.799 1.780 1.00 0.00 6 ALA A O 12
ATOM 3317 N N . LEU A 1 7 ? -6.402 -1.945 -0.103 1.00 0.00 7 LEU A N 12
ATOM 3318 C CA . LEU A 1 7 ? -5.260 -2.842 0.054 1.00 0.00 7 LEU A CA 12
ATOM 3319 C C . LEU A 1 7 ? -3.978 -2.060 -0.186 1.00 0.00 7 LEU A C 12
ATOM 3320 O O . LEU A 1 7 ? -2.993 -2.240 0.508 1.00 0.00 7 LEU A O 12
ATOM 3336 N N . PHE A 1 8 ? -3.993 -1.175 -1.169 1.00 0.00 8 PHE A N 12
ATOM 3337 C CA . PHE A 1 8 ? -2.806 -0.454 -1.620 1.00 0.00 8 PHE A CA 12
ATOM 3338 C C . PHE A 1 8 ? -2.254 0.479 -0.544 1.00 0.00 8 PHE A C 12
ATOM 3339 O O . PHE A 1 8 ? -1.071 0.477 -0.218 1.00 0.00 8 PHE A O 12
ATOM 3356 N N . LEU A 1 9 ? -3.154 1.275 0.022 1.00 0.00 9 LEU A N 12
ATOM 3357 C CA . LEU A 1 9 ? -2.864 2.164 1.130 1.00 0.00 9 LEU A CA 12
ATOM 3358 C C . LEU A 1 9 ? -2.654 1.317 2.380 1.00 0.00 9 LEU A C 12
ATOM 3359 O O . LEU A 1 9 ? -1.842 1.648 3.239 1.00 0.00 9 LEU A O 12
ATOM 3375 N N . GLY A 1 10 ? -3.438 0.247 2.480 1.00 0.00 10 GLY A N 12
ATOM 3376 C CA . GLY A 1 10 ? -3.691 -0.412 3.761 1.00 0.00 10 GLY A CA 12
ATOM 3377 C C . GLY A 1 10 ? -2.854 -1.667 3.950 1.00 0.00 10 GLY A C 12
ATOM 3378 O O . GLY A 1 10 ? -1.935 -1.685 4.760 1.00 0.00 10 GLY A O 12
ATOM 3382 N N . PHE A 1 11 ? -3.185 -2.724 3.213 1.00 0.00 11 PHE A N 12
ATOM 3383 C CA . PHE A 1 11 ? -2.525 -4.024 3.266 1.00 0.00 11 PHE A CA 12
ATOM 3384 C C . PHE A 1 11 ? -1.039 -3.911 2.871 1.00 0.00 11 PHE A C 12
ATOM 3385 O O . PHE A 1 11 ? -0.154 -4.354 3.604 1.00 0.00 11 PHE A O 12
ATOM 3402 N N . LEU A 1 12 ? -0.767 -3.246 1.744 1.00 0.00 12 LEU A N 12
ATOM 3403 C CA . LEU A 1 12 ? 0.559 -2.922 1.235 1.00 0.00 12 LEU A CA 12
ATOM 3404 C C . LEU A 1 12 ? 1.238 -1.908 2.157 1.00 0.00 12 LEU A C 12
ATOM 3405 O O . LEU A 1 12 ? 2.408 -2.096 2.473 1.00 0.00 12 LEU A O 12
ATOM 3421 N N . GLY A 1 13 ? 0.524 -0.884 2.641 1.00 0.00 13 GLY A N 12
ATOM 3422 C CA . GLY A 1 13 ? 1.148 0.112 3.510 1.00 0.00 13 GLY A CA 12
ATOM 3423 C C . GLY A 1 13 ? 1.530 -0.472 4.875 1.00 0.00 13 GLY A C 12
ATOM 3424 O O . GLY A 1 13 ? 2.594 -0.139 5.393 1.00 0.00 13 GLY A O 12
ATOM 3428 N N . ALA A 1 14 ? 0.735 -1.398 5.428 1.00 0.00 14 ALA A N 12
ATOM 3429 C CA . ALA A 1 14 ? 1.094 -2.158 6.623 1.00 0.00 14 ALA A CA 12
ATOM 3430 C C . ALA A 1 14 ? 2.350 -2.999 6.374 1.00 0.00 14 ALA A C 12
ATOM 3431 O O . ALA A 1 14 ? 3.245 -3.025 7.216 1.00 0.00 14 ALA A O 12
ATOM 3438 N N . ALA A 1 15 ? 2.452 -3.637 5.202 1.00 0.00 15 ALA A N 12
ATOM 3439 C CA . ALA A 1 15 ? 3.662 -4.319 4.747 1.00 0.00 15 ALA A CA 12
ATOM 3440 C C . ALA A 1 15 ? 4.736 -3.379 4.198 1.00 0.00 15 ALA A C 12
ATOM 3441 O O . ALA A 1 15 ? 5.669 -3.837 3.534 1.00 0.00 15 ALA A O 12
ATOM 3448 N N . GLY A 1 16 ? 4.629 -2.078 4.463 1.00 0.00 16 GLY A N 12
ATOM 3449 C CA . GLY A 1 16 ? 5.432 -1.027 3.853 1.00 0.00 16 GLY A CA 12
ATOM 3450 C C . GLY A 1 16 ? 6.855 -0.980 4.410 1.00 0.00 16 GLY A C 12
ATOM 3451 O O . GLY A 1 16 ? 7.438 0.094 4.505 1.00 0.00 16 GLY A O 12
ATOM 3455 N N . SER A 1 17 ? 7.378 -2.133 4.838 1.00 0.00 17 SER A N 12
ATOM 3456 C CA . SER A 1 17 ? 8.601 -2.248 5.617 1.00 0.00 17 SER A CA 12
ATOM 3457 C C . SER A 1 17 ? 9.844 -2.032 4.746 1.00 0.00 17 SER A C 12
ATOM 3458 O O . SER A 1 17 ? 10.583 -1.077 4.966 1.00 0.00 17 SER A O 12
ATOM 3466 N N . THR A 1 18 ? 10.112 -2.953 3.811 1.00 0.00 18 THR A N 12
ATOM 3467 C CA . THR A 1 18 ? 11.265 -2.888 2.912 1.00 0.00 18 THR A CA 12
ATOM 3468 C C . THR A 1 18 ? 10.934 -2.143 1.608 1.00 0.00 18 THR A C 12
ATOM 3469 O O . THR A 1 18 ? 11.719 -1.312 1.152 1.00 0.00 18 THR A O 12
ATOM 3480 N N . VAL A 1 19 ? 9.795 -2.477 0.982 1.00 0.00 19 VAL A N 12
ATOM 3481 C CA . VAL A 1 19 ? 9.212 -1.781 -0.165 1.00 0.00 19 VAL A CA 12
ATOM 3482 C C . VAL A 1 19 ? 9.244 -0.252 -0.011 1.00 0.00 19 VAL A C 12
ATOM 3483 O O . VAL A 1 19 ? 9.114 0.270 1.097 1.00 0.00 19 VAL A O 12
ATOM 3496 N N . GLY A 1 20 ? 9.301 0.472 -1.136 1.00 0.00 20 GLY A N 12
ATOM 3497 C CA . GLY A 1 20 ? 9.268 1.932 -1.182 1.00 0.00 20 GLY A CA 12
ATOM 3498 C C . GLY A 1 20 ? 7.866 2.490 -0.926 1.00 0.00 20 GLY A C 12
ATOM 3499 O O . GLY A 1 20 ? 7.318 3.194 -1.774 1.00 0.00 20 GLY A O 12
ATOM 3503 N N . ALA A 1 21 ? 7.277 2.163 0.227 1.00 0.00 21 ALA A N 12
ATOM 3504 C CA . ALA A 1 21 ? 6.008 2.708 0.677 1.00 0.00 21 ALA A CA 12
ATOM 3505 C C . ALA A 1 21 ? 6.176 4.202 0.963 1.00 0.00 21 ALA A C 12
ATOM 3506 O O . ALA A 1 21 ? 6.797 4.582 1.951 1.00 0.00 21 ALA A O 12
ATOM 3513 N N . ALA A 1 22 ? 5.581 5.051 0.118 1.00 0.00 22 ALA A N 12
ATOM 3514 C CA . ALA A 1 22 ? 5.734 6.504 0.171 1.00 0.00 22 ALA A CA 12
ATOM 3515 C C . ALA A 1 22 ? 5.234 7.095 1.498 1.00 0.00 22 ALA A C 12
ATOM 3516 O O . ALA A 1 22 ? 5.681 8.164 1.901 1.00 0.00 22 ALA A O 12
ATOM 3523 N N . SER A 1 23 ? 4.269 6.434 2.146 1.00 0.00 23 SER A N 12
ATOM 3524 C CA . SER A 1 23 ? 3.755 6.770 3.468 1.00 0.00 23 SER A CA 12
ATOM 3525 C C . SER A 1 23 ? 4.763 6.574 4.616 1.00 0.00 23 SER A C 12
ATOM 3526 O O . SER A 1 23 ? 4.438 6.961 5.738 1.00 0.00 23 SER A O 12
ATOM 3534 N N . GLY A 1 24 ? 5.921 5.940 4.377 1.00 0.00 24 GLY A N 12
ATOM 3535 C CA . GLY A 1 24 ? 6.943 5.683 5.386 1.00 0.00 24 GLY A CA 12
ATOM 3536 C C . GLY A 1 24 ? 7.957 6.816 5.433 1.00 0.00 24 GLY A C 12
ATOM 3537 O O . GLY A 1 24 ? 8.500 7.139 4.354 1.00 0.00 24 GLY A O 12
ATOM 3541 N N . ALA A 1 1 ? -9.248 3.235 -5.456 1.00 0.00 1 ALA A N 13
ATOM 3542 C CA . ALA A 1 1 ? -10.154 3.675 -4.376 1.00 0.00 1 ALA A CA 13
ATOM 3543 C C . ALA A 1 1 ? -10.407 2.523 -3.391 1.00 0.00 1 ALA A C 13
ATOM 3544 O O . ALA A 1 1 ? -9.808 1.464 -3.540 1.00 0.00 1 ALA A O 13
ATOM 3553 N N . VAL A 1 2 ? -11.298 2.743 -2.420 1.00 0.00 2 VAL A N 13
ATOM 3554 C CA . VAL A 1 2 ? -11.672 2.045 -1.172 1.00 0.00 2 VAL A CA 13
ATOM 3555 C C . VAL A 1 2 ? -11.732 0.503 -1.217 1.00 0.00 2 VAL A C 13
ATOM 3556 O O . VAL A 1 2 ? -11.732 -0.147 -0.178 1.00 0.00 2 VAL A O 13
ATOM 3569 N N . GLY A 1 3 ? -11.777 -0.087 -2.404 1.00 0.00 3 GLY A N 13
ATOM 3570 C CA . GLY A 1 3 ? -11.531 -1.501 -2.635 1.00 0.00 3 GLY A CA 13
ATOM 3571 C C . GLY A 1 3 ? -10.032 -1.756 -2.727 1.00 0.00 3 GLY A C 13
ATOM 3572 O O . GLY A 1 3 ? -9.318 -1.737 -1.728 1.00 0.00 3 GLY A O 13
ATOM 3576 N N . ILE A 1 4 ? -9.542 -1.944 -3.955 1.00 0.00 4 ILE A N 13
ATOM 3577 C CA . ILE A 1 4 ? -8.158 -2.315 -4.240 1.00 0.00 4 ILE A CA 13
ATOM 3578 C C . ILE A 1 4 ? -7.179 -1.306 -3.631 1.00 0.00 4 ILE A C 13
ATOM 3579 O O . ILE A 1 4 ? -6.135 -1.703 -3.116 1.00 0.00 4 ILE A O 13
ATOM 3595 N N . GLY A 1 5 ? -7.517 -0.011 -3.638 1.00 0.00 5 GLY A N 13
ATOM 3596 C CA . GLY A 1 5 ? -6.628 1.022 -3.128 1.00 0.00 5 GLY A CA 13
ATOM 3597 C C . GLY A 1 5 ? -6.493 0.929 -1.614 1.00 0.00 5 GLY A C 13
ATOM 3598 O O . GLY A 1 5 ? -5.422 1.214 -1.083 1.00 0.00 5 GLY A O 13
ATOM 3602 N N . ALA A 1 6 ? -7.555 0.491 -0.927 1.00 0.00 6 ALA A N 13
ATOM 3603 C CA . ALA A 1 6 ? -7.520 0.257 0.507 1.00 0.00 6 ALA A CA 13
ATOM 3604 C C . ALA A 1 6 ? -6.622 -0.933 0.851 1.00 0.00 6 ALA A C 13
ATOM 3605 O O . ALA A 1 6 ? -5.979 -0.916 1.893 1.00 0.00 6 ALA A O 13
ATOM 3612 N N . LEU A 1 7 ? -6.514 -1.946 -0.017 1.00 0.00 7 LEU A N 13
ATOM 3613 C CA . LEU A 1 7 ? -5.498 -2.982 0.129 1.00 0.00 7 LEU A CA 13
ATOM 3614 C C . LEU A 1 7 ? -4.123 -2.383 -0.107 1.00 0.00 7 LEU A C 13
ATOM 3615 O O . LEU A 1 7 ? -3.179 -2.681 0.607 1.00 0.00 7 LEU A O 13
ATOM 3631 N N . PHE A 1 8 ? -4.010 -1.537 -1.119 1.00 0.00 8 PHE A N 13
ATOM 3632 C CA . PHE A 1 8 ? -2.719 -1.087 -1.620 1.00 0.00 8 PHE A CA 13
ATOM 3633 C C . PHE A 1 8 ? -1.993 -0.213 -0.605 1.00 0.00 8 PHE A C 13
ATOM 3634 O O . PHE A 1 8 ? -0.837 -0.459 -0.269 1.00 0.00 8 PHE A O 13
ATOM 3651 N N . LEU A 1 9 ? -2.708 0.784 -0.080 1.00 0.00 9 LEU A N 13
ATOM 3652 C CA . LEU A 1 9 ? -2.164 1.650 0.956 1.00 0.00 9 LEU A CA 13
ATOM 3653 C C . LEU A 1 9 ? -2.321 0.997 2.323 1.00 0.00 9 LEU A C 13
ATOM 3654 O O . LEU A 1 9 ? -1.652 1.405 3.269 1.00 0.00 9 LEU A O 13
ATOM 3670 N N . GLY A 1 10 ? -3.222 0.012 2.426 1.00 0.00 10 GLY A N 13
ATOM 3671 C CA . GLY A 1 10 ? -3.583 -0.560 3.723 1.00 0.00 10 GLY A CA 13
ATOM 3672 C C . GLY A 1 10 ? -2.909 -1.898 3.964 1.00 0.00 10 GLY A C 13
ATOM 3673 O O . GLY A 1 10 ? -1.899 -1.980 4.655 1.00 0.00 10 GLY A O 13
ATOM 3677 N N . PHE A 1 11 ? -3.492 -2.950 3.393 1.00 0.00 11 PHE A N 13
ATOM 3678 C CA . PHE A 1 11 ? -3.065 -4.338 3.538 1.00 0.00 11 PHE A CA 13
ATOM 3679 C C . PHE A 1 11 ? -1.587 -4.526 3.147 1.00 0.00 11 PHE A C 13
ATOM 3680 O O . PHE A 1 11 ? -0.808 -5.098 3.907 1.00 0.00 11 PHE A O 13
ATOM 3697 N N . LEU A 1 12 ? -1.200 -4.002 1.982 1.00 0.00 12 LEU A N 13
ATOM 3698 C CA . LEU A 1 12 ? 0.165 -3.939 1.475 1.00 0.00 12 LEU A CA 13
ATOM 3699 C C . LEU A 1 12 ? 0.953 -2.867 2.226 1.00 0.00 12 LEU A C 13
ATOM 3700 O O . LEU A 1 12 ? 2.064 -3.147 2.665 1.00 0.00 12 LEU A O 13
ATOM 3716 N N . GLY A 1 13 ? 0.402 -1.660 2.395 1.00 0.00 13 GLY A N 13
ATOM 3717 C CA . GLY A 1 13 ? 1.176 -0.538 2.921 1.00 0.00 13 GLY A CA 13
ATOM 3718 C C . GLY A 1 13 ? 1.558 -0.720 4.393 1.00 0.00 13 GLY A C 13
ATOM 3719 O O . GLY A 1 13 ? 2.606 -0.228 4.804 1.00 0.00 13 GLY A O 13
ATOM 3723 N N . ALA A 1 14 ? 0.795 -1.500 5.168 1.00 0.00 14 ALA A N 13
ATOM 3724 C CA . ALA A 1 14 ? 1.194 -1.941 6.501 1.00 0.00 14 ALA A CA 13
ATOM 3725 C C . ALA A 1 14 ? 2.474 -2.784 6.445 1.00 0.00 14 ALA A C 13
ATOM 3726 O O . ALA A 1 14 ? 3.346 -2.625 7.295 1.00 0.00 14 ALA A O 13
ATOM 3733 N N . ALA A 1 15 ? 2.607 -3.660 5.440 1.00 0.00 15 ALA A N 13
ATOM 3734 C CA . ALA A 1 15 ? 3.843 -4.369 5.114 1.00 0.00 15 ALA A CA 13
ATOM 3735 C C . ALA A 1 15 ? 4.844 -3.537 4.313 1.00 0.00 15 ALA A C 13
ATOM 3736 O O . ALA A 1 15 ? 5.803 -4.087 3.768 1.00 0.00 15 ALA A O 13
ATOM 3743 N N . GLY A 1 16 ? 4.661 -2.221 4.250 1.00 0.00 16 GLY A N 13
ATOM 3744 C CA . GLY A 1 16 ? 5.483 -1.299 3.477 1.00 0.00 16 GLY A CA 13
ATOM 3745 C C . GLY A 1 16 ? 6.833 -1.052 4.145 1.00 0.00 16 GLY A C 13
ATOM 3746 O O . GLY A 1 16 ? 7.369 0.047 4.049 1.00 0.00 16 GLY A O 13
ATOM 3750 N N . SER A 1 17 ? 7.383 -2.062 4.829 1.00 0.00 17 SER A N 13
ATOM 3751 C CA . SER A 1 17 ? 8.551 -1.937 5.695 1.00 0.00 17 SER A CA 13
ATOM 3752 C C . SER A 1 17 ? 9.809 -1.535 4.915 1.00 0.00 17 SER A C 13
ATOM 3753 O O . SER A 1 17 ? 10.691 -0.874 5.458 1.00 0.00 17 SER A O 13
ATOM 3761 N N . THR A 1 18 ? 9.880 -1.894 3.629 1.00 0.00 18 THR A N 13
ATOM 3762 C CA . THR A 1 18 ? 10.957 -1.547 2.706 1.00 0.00 18 THR A CA 13
ATOM 3763 C C . THR A 1 18 ? 10.741 -0.128 2.135 1.00 0.00 18 THR A C 13
ATOM 3764 O O . THR A 1 18 ? 10.815 0.081 0.926 1.00 0.00 18 THR A O 13
ATOM 3775 N N . VAL A 1 19 ? 10.440 0.838 3.014 1.00 0.00 19 VAL A N 13
ATOM 3776 C CA . VAL A 1 19 ? 10.371 2.267 2.700 1.00 0.00 19 VAL A CA 13
ATOM 3777 C C . VAL A 1 19 ? 11.542 2.740 1.823 1.00 0.00 19 VAL A C 13
ATOM 3778 O O . VAL A 1 19 ? 12.671 2.269 1.978 1.00 0.00 19 VAL A O 13
ATOM 3791 N N . GLY A 1 20 ? 11.281 3.717 0.951 1.00 0.00 20 GLY A N 13
ATOM 3792 C CA . GLY A 1 20 ? 12.280 4.355 0.106 1.00 0.00 20 GLY A CA 13
ATOM 3793 C C . GLY A 1 20 ? 12.911 5.547 0.819 1.00 0.00 20 GLY A C 13
ATOM 3794 O O . GLY A 1 20 ? 14.130 5.606 0.979 1.00 0.00 20 GLY A O 13
ATOM 3798 N N . ALA A 1 21 ? 12.081 6.505 1.235 1.00 0.00 21 ALA A N 13
ATOM 3799 C CA . ALA A 1 21 ? 12.464 7.726 1.931 1.00 0.00 21 ALA A CA 13
ATOM 3800 C C . ALA A 1 21 ? 11.359 8.120 2.924 1.00 0.00 21 ALA A C 13
ATOM 3801 O O . ALA A 1 21 ? 10.400 7.379 3.134 1.00 0.00 21 ALA A O 13
ATOM 3808 N N . ALA A 1 22 ? 11.459 9.320 3.510 1.00 0.00 22 ALA A N 13
ATOM 3809 C CA . ALA A 1 22 ? 10.432 9.857 4.404 1.00 0.00 22 ALA A CA 13
ATOM 3810 C C . ALA A 1 22 ? 9.086 10.019 3.679 1.00 0.00 22 ALA A C 13
ATOM 3811 O O . ALA A 1 22 ? 8.036 9.936 4.309 1.00 0.00 22 ALA A O 13
ATOM 3818 N N . SER A 1 23 ? 9.121 10.239 2.360 1.00 0.00 23 SER A N 13
ATOM 3819 C CA . SER A 1 23 ? 7.965 10.296 1.475 1.00 0.00 23 SER A CA 13
ATOM 3820 C C . SER A 1 23 ? 7.212 8.962 1.346 1.00 0.00 23 SER A C 13
ATOM 3821 O O . SER A 1 23 ? 6.094 8.962 0.831 1.00 0.00 23 SER A O 13
ATOM 3829 N N . GLY A 1 24 ? 7.816 7.841 1.760 1.00 0.00 24 GLY A N 13
ATOM 3830 C CA . GLY A 1 24 ? 7.393 6.491 1.415 1.00 0.00 24 GLY A CA 13
ATOM 3831 C C . GLY A 1 24 ? 8.597 5.709 0.912 1.00 0.00 24 GLY A C 13
ATOM 3832 O O . GLY A 1 24 ? 8.637 4.489 1.160 1.00 0.00 24 GLY A O 13
ATOM 3836 N N . ALA A 1 1 ? -9.326 4.638 -3.711 1.00 0.00 1 ALA A N 14
ATOM 3837 C CA . ALA A 1 1 ? -10.447 3.705 -3.944 1.00 0.00 1 ALA A CA 14
ATOM 3838 C C . ALA A 1 1 ? -10.599 2.794 -2.729 1.00 0.00 1 ALA A C 14
ATOM 3839 O O . ALA A 1 1 ? -9.596 2.464 -2.108 1.00 0.00 1 ALA A O 14
ATOM 3848 N N . VAL A 1 2 ? -11.831 2.408 -2.387 1.00 0.00 2 VAL A N 14
ATOM 3849 C CA . VAL A 1 2 ? -12.173 1.742 -1.120 1.00 0.00 2 VAL A CA 14
ATOM 3850 C C . VAL A 1 2 ? -12.004 0.212 -1.206 1.00 0.00 2 VAL A C 14
ATOM 3851 O O . VAL A 1 2 ? -11.944 -0.468 -0.189 1.00 0.00 2 VAL A O 14
ATOM 3864 N N . GLY A 1 3 ? -11.962 -0.333 -2.424 1.00 0.00 3 GLY A N 14
ATOM 3865 C CA . GLY A 1 3 ? -11.687 -1.730 -2.719 1.00 0.00 3 GLY A CA 14
ATOM 3866 C C . GLY A 1 3 ? -10.186 -1.990 -2.748 1.00 0.00 3 GLY A C 14
ATOM 3867 O O . GLY A 1 3 ? -9.498 -1.926 -1.733 1.00 0.00 3 GLY A O 14
ATOM 3871 N N . ILE A 1 4 ? -9.665 -2.212 -3.957 1.00 0.00 4 ILE A N 14
ATOM 3872 C CA . ILE A 1 4 ? -8.260 -2.549 -4.196 1.00 0.00 4 ILE A CA 14
ATOM 3873 C C . ILE A 1 4 ? -7.340 -1.447 -3.655 1.00 0.00 4 ILE A C 14
ATOM 3874 O O . ILE A 1 4 ? -6.269 -1.742 -3.129 1.00 0.00 4 ILE A O 14
ATOM 3890 N N . GLY A 1 5 ? -7.775 -0.183 -3.716 1.00 0.00 5 GLY A N 14
ATOM 3891 C CA . GLY A 1 5 ? -6.982 0.942 -3.239 1.00 0.00 5 GLY A CA 14
ATOM 3892 C C . GLY A 1 5 ? -6.805 0.899 -1.723 1.00 0.00 5 GLY A C 14
ATOM 3893 O O . GLY A 1 5 ? -5.752 1.288 -1.220 1.00 0.00 5 GLY A O 14
ATOM 3897 N N . ALA A 1 6 ? -7.809 0.394 -0.999 1.00 0.00 6 ALA A N 14
ATOM 3898 C CA . ALA A 1 6 ? -7.738 0.198 0.436 1.00 0.00 6 ALA A CA 14
ATOM 3899 C C . ALA A 1 6 ? -6.748 -0.913 0.790 1.00 0.00 6 ALA A C 14
ATOM 3900 O O . ALA A 1 6 ? -6.104 -0.835 1.828 1.00 0.00 6 ALA A O 14
ATOM 3907 N N . LEU A 1 7 ? -6.566 -1.923 -0.069 1.00 0.00 7 LEU A N 14
ATOM 3908 C CA . LEU A 1 7 ? -5.469 -2.877 0.066 1.00 0.00 7 LEU A CA 14
ATOM 3909 C C . LEU A 1 7 ? -4.151 -2.168 -0.201 1.00 0.00 7 LEU A C 14
ATOM 3910 O O . LEU A 1 7 ? -3.169 -2.386 0.488 1.00 0.00 7 LEU A O 14
ATOM 3926 N N . PHE A 1 8 ? -4.131 -1.313 -1.210 1.00 0.00 8 PHE A N 14
ATOM 3927 C CA . PHE A 1 8 ? -2.902 -0.716 -1.720 1.00 0.00 8 PHE A CA 14
ATOM 3928 C C . PHE A 1 8 ? -2.260 0.222 -0.703 1.00 0.00 8 PHE A C 14
ATOM 3929 O O . PHE A 1 8 ? -1.073 0.120 -0.402 1.00 0.00 8 PHE A O 14
ATOM 3946 N N . LEU A 1 9 ? -3.069 1.127 -0.151 1.00 0.00 9 LEU A N 14
ATOM 3947 C CA . LEU A 1 9 ? -2.611 2.028 0.899 1.00 0.00 9 LEU A CA 14
ATOM 3948 C C . LEU A 1 9 ? -2.598 1.299 2.239 1.00 0.00 9 LEU A C 14
ATOM 3949 O O . LEU A 1 9 ? -1.894 1.715 3.155 1.00 0.00 9 LEU A O 14
ATOM 3965 N N . GLY A 1 10 ? -3.406 0.239 2.349 1.00 0.00 10 GLY A N 14
ATOM 3966 C CA . GLY A 1 10 ? -3.696 -0.389 3.639 1.00 0.00 10 GLY A CA 14
ATOM 3967 C C . GLY A 1 10 ? -2.912 -1.672 3.855 1.00 0.00 10 GLY A C 14
ATOM 3968 O O . GLY A 1 10 ? -1.920 -1.688 4.574 1.00 0.00 10 GLY A O 14
ATOM 3972 N N . PHE A 1 11 ? -3.384 -2.755 3.241 1.00 0.00 11 PHE A N 14
ATOM 3973 C CA . PHE A 1 11 ? -2.824 -4.099 3.336 1.00 0.00 11 PHE A CA 14
ATOM 3974 C C . PHE A 1 11 ? -1.343 -4.133 2.914 1.00 0.00 11 PHE A C 14
ATOM 3975 O O . PHE A 1 11 ? -0.495 -4.647 3.641 1.00 0.00 11 PHE A O 14
ATOM 3992 N N . LEU A 1 12 ? -1.030 -3.541 1.758 1.00 0.00 12 LEU A N 14
ATOM 3993 C CA . LEU A 1 12 ? 0.313 -3.363 1.220 1.00 0.00 12 LEU A CA 14
ATOM 3994 C C . LEU A 1 12 ? 1.083 -2.342 2.063 1.00 0.00 12 LEU A C 14
ATOM 3995 O O . LEU A 1 12 ? 2.233 -2.595 2.410 1.00 0.00 12 LEU A O 14
ATOM 4011 N N . GLY A 1 13 ? 0.457 -1.230 2.458 1.00 0.00 13 GLY A N 14
ATOM 4012 C CA . GLY A 1 13 ? 1.155 -0.197 3.221 1.00 0.00 13 GLY A CA 14
ATOM 4013 C C . GLY A 1 13 ? 1.522 -0.673 4.633 1.00 0.00 13 GLY A C 14
ATOM 4014 O O . GLY A 1 13 ? 2.560 -0.273 5.154 1.00 0.00 13 GLY A O 14
ATOM 4018 N N . ALA A 1 14 ? 0.755 -1.599 5.222 1.00 0.00 14 ALA A N 14
ATOM 4019 C CA . ALA A 1 14 ? 1.115 -2.284 6.459 1.00 0.00 14 ALA A CA 14
ATOM 4020 C C . ALA A 1 14 ? 2.364 -3.162 6.291 1.00 0.00 14 ALA A C 14
ATOM 4021 O O . ALA A 1 14 ? 3.099 -3.354 7.257 1.00 0.00 14 ALA A O 14
ATOM 4028 N N . ALA A 1 15 ? 2.649 -3.655 5.077 1.00 0.00 15 ALA A N 14
ATOM 4029 C CA . ALA A 1 15 ? 3.913 -4.304 4.731 1.00 0.00 15 ALA A CA 14
ATOM 4030 C C . ALA A 1 15 ? 5.047 -3.323 4.445 1.00 0.00 15 ALA A C 14
ATOM 4031 O O . ALA A 1 15 ? 6.050 -3.744 3.853 1.00 0.00 15 ALA A O 14
ATOM 4038 N N . GLY A 1 16 ? 4.895 -2.050 4.833 1.00 0.00 16 GLY A N 14
ATOM 4039 C CA . GLY A 1 16 ? 5.706 -0.896 4.453 1.00 0.00 16 GLY A CA 14
ATOM 4040 C C . GLY A 1 16 ? 7.051 -0.915 5.174 1.00 0.00 16 GLY A C 14
ATOM 4041 O O . GLY A 1 16 ? 7.405 -0.008 5.918 1.00 0.00 16 GLY A O 14
ATOM 4045 N N . SER A 1 17 ? 7.748 -2.024 4.954 1.00 0.00 17 SER A N 14
ATOM 4046 C CA . SER A 1 17 ? 8.981 -2.475 5.561 1.00 0.00 17 SER A CA 14
ATOM 4047 C C . SER A 1 17 ? 10.187 -1.877 4.823 1.00 0.00 17 SER A C 14
ATOM 4048 O O . SER A 1 17 ? 10.542 -0.727 5.061 1.00 0.00 17 SER A O 14
ATOM 4056 N N . THR A 1 18 ? 10.832 -2.650 3.940 1.00 0.00 18 THR A N 14
ATOM 4057 C CA . THR A 1 18 ? 11.959 -2.186 3.132 1.00 0.00 18 THR A CA 14
ATOM 4058 C C . THR A 1 18 ? 11.529 -1.597 1.782 1.00 0.00 18 THR A C 14
ATOM 4059 O O . THR A 1 18 ? 12.362 -0.977 1.120 1.00 0.00 18 THR A O 14
ATOM 4070 N N . VAL A 1 19 ? 10.306 -1.885 1.317 1.00 0.00 19 VAL A N 14
ATOM 4071 C CA . VAL A 1 19 ? 9.659 -1.202 0.198 1.00 0.00 19 VAL A CA 14
ATOM 4072 C C . VAL A 1 19 ? 9.820 0.325 0.264 1.00 0.00 19 VAL A C 14
ATOM 4073 O O . VAL A 1 19 ? 9.891 0.904 1.349 1.00 0.00 19 VAL A O 14
ATOM 4086 N N . GLY A 1 20 ? 9.745 0.993 -0.893 1.00 0.00 20 GLY A N 14
ATOM 4087 C CA . GLY A 1 20 ? 9.635 2.444 -0.976 1.00 0.00 20 GLY A CA 14
ATOM 4088 C C . GLY A 1 20 ? 8.221 2.889 -0.603 1.00 0.00 20 GLY A C 14
ATOM 4089 O O . GLY A 1 20 ? 7.455 3.294 -1.475 1.00 0.00 20 GLY A O 14
ATOM 4093 N N . ALA A 1 21 ? 7.869 2.772 0.682 1.00 0.00 21 ALA A N 14
ATOM 4094 C CA . ALA A 1 21 ? 6.579 3.181 1.220 1.00 0.00 21 ALA A CA 14
ATOM 4095 C C . ALA A 1 21 ? 6.358 4.675 0.962 1.00 0.00 21 ALA A C 14
ATOM 4096 O O . ALA A 1 21 ? 7.180 5.504 1.351 1.00 0.00 21 ALA A O 14
ATOM 4103 N N . ALA A 1 22 ? 5.242 5.022 0.310 1.00 0.00 22 ALA A N 14
ATOM 4104 C CA . ALA A 1 22 ? 4.943 6.391 -0.112 1.00 0.00 22 ALA A CA 14
ATOM 4105 C C . ALA A 1 22 ? 4.832 7.369 1.067 1.00 0.00 22 ALA A C 14
ATOM 4106 O O . ALA A 1 22 ? 5.092 8.558 0.903 1.00 0.00 22 ALA A O 14
ATOM 4113 N N . SER A 1 23 ? 4.436 6.877 2.243 1.00 0.00 23 SER A N 14
ATOM 4114 C CA . SER A 1 23 ? 4.384 7.606 3.503 1.00 0.00 23 SER A CA 14
ATOM 4115 C C . SER A 1 23 ? 5.767 7.906 4.099 1.00 0.00 23 SER A C 14
ATOM 4116 O O . SER A 1 23 ? 5.854 8.712 5.026 1.00 0.00 23 SER A O 14
ATOM 4124 N N . GLY A 1 24 ? 6.823 7.229 3.630 1.00 0.00 24 GLY A N 14
ATOM 4125 C CA . GLY A 1 24 ? 7.864 6.761 4.535 1.00 0.00 24 GLY A CA 14
ATOM 4126 C C . GLY A 1 24 ? 7.287 5.725 5.502 1.00 0.00 24 GLY A C 14
ATOM 4127 O O . GLY A 1 24 ? 6.196 5.179 5.196 1.00 0.00 24 GLY A O 14
ATOM 4131 N N . ALA A 1 1 ? -10.024 5.744 -0.763 1.00 0.00 1 ALA A N 15
ATOM 4132 C CA . ALA A 1 1 ? -9.633 4.338 -0.975 1.00 0.00 1 ALA A CA 15
ATOM 4133 C C . ALA A 1 1 ? -10.768 3.447 -0.478 1.00 0.00 1 ALA A C 15
ATOM 4134 O O . ALA A 1 1 ? -11.327 3.767 0.567 1.00 0.00 1 ALA A O 15
ATOM 4143 N N . VAL A 1 2 ? -11.153 2.405 -1.233 1.00 0.00 2 VAL A N 15
ATOM 4144 C CA . VAL A 1 2 ? -12.356 1.614 -0.938 1.00 0.00 2 VAL A CA 15
ATOM 4145 C C . VAL A 1 2 ? -12.097 0.109 -1.121 1.00 0.00 2 VAL A C 15
ATOM 4146 O O . VAL A 1 2 ? -12.048 -0.616 -0.134 1.00 0.00 2 VAL A O 15
ATOM 4159 N N . GLY A 1 3 ? -12.025 -0.376 -2.367 1.00 0.00 3 GLY A N 15
ATOM 4160 C CA . GLY A 1 3 ? -11.760 -1.763 -2.715 1.00 0.00 3 GLY A CA 15
ATOM 4161 C C . GLY A 1 3 ? -10.267 -2.051 -2.713 1.00 0.00 3 GLY A C 15
ATOM 4162 O O . GLY A 1 3 ? -9.579 -1.939 -1.703 1.00 0.00 3 GLY A O 15
ATOM 4166 N N . ILE A 1 4 ? -9.749 -2.331 -3.912 1.00 0.00 4 ILE A N 15
ATOM 4167 C CA . ILE A 1 4 ? -8.345 -2.679 -4.142 1.00 0.00 4 ILE A CA 15
ATOM 4168 C C . ILE A 1 4 ? -7.426 -1.560 -3.633 1.00 0.00 4 ILE A C 15
ATOM 4169 O O . ILE A 1 4 ? -6.361 -1.832 -3.085 1.00 0.00 4 ILE A O 15
ATOM 4185 N N . GLY A 1 5 ? -7.870 -0.304 -3.736 1.00 0.00 5 GLY A N 15
ATOM 4186 C CA . GLY A 1 5 ? -7.115 0.857 -3.290 1.00 0.00 5 GLY A CA 15
ATOM 4187 C C . GLY A 1 5 ? -6.951 0.875 -1.772 1.00 0.00 5 GLY A C 15
ATOM 4188 O O . GLY A 1 5 ? -5.937 1.360 -1.273 1.00 0.00 5 GLY A O 15
ATOM 4192 N N . ALA A 1 6 ? -7.933 0.346 -1.031 1.00 0.00 6 ALA A N 15
ATOM 4193 C CA . ALA A 1 6 ? -7.823 0.186 0.409 1.00 0.00 6 ALA A CA 15
ATOM 4194 C C . ALA A 1 6 ? -6.783 -0.876 0.757 1.00 0.00 6 ALA A C 15
ATOM 4195 O O . ALA A 1 6 ? -6.086 -0.726 1.753 1.00 0.00 6 ALA A O 15
ATOM 4202 N N . LEU A 1 7 ? -6.620 -1.919 -0.066 1.00 0.00 7 LEU A N 15
ATOM 4203 C CA . LEU A 1 7 ? -5.518 -2.864 0.082 1.00 0.00 7 LEU A CA 15
ATOM 4204 C C . LEU A 1 7 ? -4.208 -2.164 -0.243 1.00 0.00 7 LEU A C 15
ATOM 4205 O O . LEU A 1 7 ? -3.210 -2.364 0.425 1.00 0.00 7 LEU A O 15
ATOM 4221 N N . PHE A 1 8 ? -4.215 -1.329 -1.270 1.00 0.00 8 PHE A N 15
ATOM 4222 C CA . PHE A 1 8 ? -3.006 -0.716 -1.814 1.00 0.00 8 PHE A CA 15
ATOM 4223 C C . PHE A 1 8 ? -2.356 0.247 -0.825 1.00 0.00 8 PHE A C 15
ATOM 4224 O O . PHE A 1 8 ? -1.163 0.189 -0.542 1.00 0.00 8 PHE A O 15
ATOM 4241 N N . LEU A 1 9 ? -3.180 1.136 -0.278 1.00 0.00 9 LEU A N 15
ATOM 4242 C CA . LEU A 1 9 ? -2.776 2.065 0.760 1.00 0.00 9 LEU A CA 15
ATOM 4243 C C . LEU A 1 9 ? -2.592 1.282 2.054 1.00 0.00 9 LEU A C 15
ATOM 4244 O O . LEU A 1 9 ? -1.733 1.607 2.867 1.00 0.00 9 LEU A O 15
ATOM 4260 N N . GLY A 1 10 ? -3.446 0.280 2.249 1.00 0.00 10 GLY A N 15
ATOM 4261 C CA . GLY A 1 10 ? -3.682 -0.273 3.582 1.00 0.00 10 GLY A CA 15
ATOM 4262 C C . GLY A 1 10 ? -2.911 -1.560 3.821 1.00 0.00 10 GLY A C 15
ATOM 4263 O O . GLY A 1 10 ? -1.942 -1.576 4.572 1.00 0.00 10 GLY A O 15
ATOM 4267 N N . PHE A 1 11 ? -3.356 -2.644 3.191 1.00 0.00 11 PHE A N 15
ATOM 4268 C CA . PHE A 1 11 ? -2.780 -3.980 3.311 1.00 0.00 11 PHE A CA 15
ATOM 4269 C C . PHE A 1 11 ? -1.307 -3.999 2.859 1.00 0.00 11 PHE A C 15
ATOM 4270 O O . PHE A 1 11 ? -0.432 -4.466 3.587 1.00 0.00 11 PHE A O 15
ATOM 4287 N N . LEU A 1 12 ? -1.029 -3.430 1.683 1.00 0.00 12 LEU A N 15
ATOM 4288 C CA . LEU A 1 12 ? 0.297 -3.221 1.116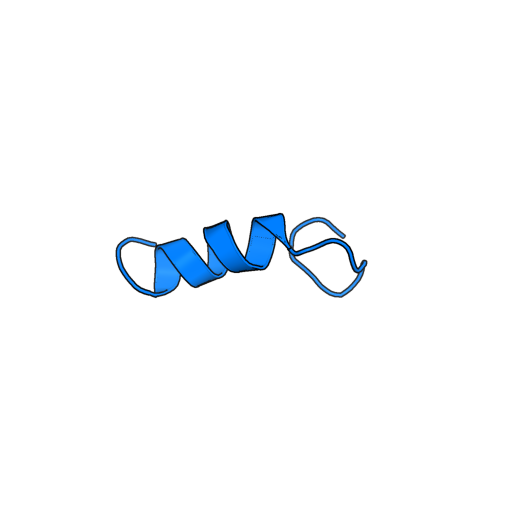 1.00 0.00 12 LEU A CA 15
ATOM 4289 C C . LEU A 1 12 ? 1.069 -2.189 1.944 1.00 0.00 12 LEU A C 15
ATOM 4290 O O . LEU A 1 12 ? 2.231 -2.429 2.257 1.00 0.00 12 LEU A O 15
ATOM 4306 N N . GLY A 1 13 ? 0.442 -1.081 2.358 1.00 0.00 13 GLY A N 15
ATOM 4307 C CA . GLY A 1 13 ? 1.165 -0.055 3.108 1.00 0.00 13 GLY A CA 15
ATOM 4308 C C . GLY A 1 13 ? 1.568 -0.536 4.506 1.00 0.00 13 GLY A C 15
ATOM 4309 O O . GLY A 1 13 ? 2.646 -0.178 4.979 1.00 0.00 13 GLY A O 15
ATOM 4313 N N . ALA A 1 14 ? 0.777 -1.411 5.141 1.00 0.00 14 ALA A N 15
ATOM 4314 C CA . ALA A 1 14 ? 1.162 -2.096 6.371 1.00 0.00 14 ALA A CA 15
ATOM 4315 C C . ALA A 1 14 ? 2.375 -3.011 6.152 1.00 0.00 14 ALA A C 15
ATOM 4316 O O . ALA A 1 14 ? 3.206 -3.142 7.047 1.00 0.00 14 ALA A O 15
ATOM 4323 N N . ALA A 1 15 ? 2.516 -3.601 4.957 1.00 0.00 15 ALA A N 15
ATOM 4324 C CA . ALA A 1 15 ? 3.714 -4.315 4.518 1.00 0.00 15 ALA A CA 15
ATOM 4325 C C . ALA A 1 15 ? 4.841 -3.406 4.034 1.00 0.00 15 ALA A C 15
ATOM 4326 O O . ALA A 1 15 ? 5.754 -3.886 3.359 1.00 0.00 15 ALA A O 15
ATOM 4333 N N . GLY A 1 16 ? 4.786 -2.109 4.339 1.00 0.00 16 GLY A N 15
ATOM 4334 C CA . GLY A 1 16 ? 5.742 -1.107 3.891 1.00 0.00 16 GLY A CA 15
ATOM 4335 C C . GLY A 1 16 ? 7.053 -1.228 4.666 1.00 0.00 16 GLY A C 15
ATOM 4336 O O . GLY A 1 16 ? 7.503 -0.276 5.300 1.00 0.00 16 GLY A O 15
ATOM 4340 N N . SER A 1 17 ? 7.656 -2.418 4.598 1.00 0.00 17 SER A N 15
ATOM 4341 C CA . SER A 1 17 ? 8.968 -2.714 5.155 1.00 0.00 17 SER A CA 15
ATOM 4342 C C . SER A 1 17 ? 10.049 -1.881 4.453 1.00 0.00 17 SER A C 15
ATOM 4343 O O . SER A 1 17 ? 9.872 -1.412 3.327 1.00 0.00 17 SER A O 15
ATOM 4351 N N . THR A 1 18 ? 11.230 -1.816 5.077 1.00 0.00 18 THR A N 15
ATOM 4352 C CA . THR A 1 18 ? 12.460 -1.588 4.331 1.00 0.00 18 THR A CA 15
ATOM 4353 C C . THR A 1 18 ? 12.708 -2.838 3.477 1.00 0.00 18 THR A C 15
ATOM 4354 O O . THR A 1 18 ? 12.333 -3.951 3.867 1.00 0.00 18 THR A O 15
ATOM 4365 N N . VAL A 1 19 ? 13.355 -2.662 2.320 1.00 0.00 19 VAL A N 15
ATOM 4366 C CA . VAL A 1 19 ? 14.271 -3.663 1.782 1.00 0.00 19 VAL A CA 15
ATOM 4367 C C . VAL A 1 19 ? 15.178 -4.198 2.899 1.00 0.00 19 VAL A C 15
ATOM 4368 O O . VAL A 1 19 ? 15.632 -3.411 3.735 1.00 0.00 19 VAL A O 15
ATOM 4381 N N . GLY A 1 20 ? 15.467 -5.503 2.888 1.00 0.00 20 GLY A N 15
ATOM 4382 C CA . GLY A 1 20 ? 16.421 -6.113 3.803 1.00 0.00 20 GLY A CA 15
ATOM 4383 C C . GLY A 1 20 ? 17.835 -5.776 3.346 1.00 0.00 20 GLY A C 15
ATOM 4384 O O . GLY A 1 20 ? 18.294 -6.323 2.342 1.00 0.00 20 GLY A O 15
ATOM 4388 N N . ALA A 1 21 ? 18.502 -4.853 4.039 1.00 0.00 21 ALA A N 15
ATOM 4389 C CA . ALA A 1 21 ? 19.913 -4.555 3.844 1.00 0.00 21 ALA A CA 15
ATOM 4390 C C . ALA A 1 21 ? 20.765 -5.525 4.676 1.00 0.00 21 ALA A C 15
ATOM 4391 O O . ALA A 1 21 ? 20.246 -6.379 5.395 1.00 0.00 21 ALA A O 15
ATOM 4398 N N . ALA A 1 22 ? 22.093 -5.366 4.630 1.00 0.00 22 ALA A N 15
ATOM 4399 C CA . ALA A 1 22 ? 23.008 -6.168 5.440 1.00 0.00 22 ALA A CA 15
ATOM 4400 C C . ALA A 1 22 ? 22.764 -5.965 6.943 1.00 0.00 22 ALA A C 15
ATOM 4401 O O . ALA A 1 22 ? 23.026 -6.868 7.734 1.00 0.00 22 ALA A O 15
ATOM 4408 N N . SER A 1 23 ? 22.269 -4.787 7.337 1.00 0.00 23 SER A N 15
ATOM 4409 C CA . SER A 1 23 ? 21.881 -4.466 8.706 1.00 0.00 23 SER A CA 15
ATOM 4410 C C . SER A 1 23 ? 20.552 -5.108 9.136 1.00 0.00 23 SER A C 15
ATOM 4411 O O . SER A 1 23 ? 20.244 -5.072 10.327 1.00 0.00 23 SER A O 15
ATOM 4419 N N . GLY A 1 24 ? 19.767 -5.663 8.203 1.00 0.00 24 GLY A N 15
ATOM 4420 C CA . GLY A 1 24 ? 18.376 -6.047 8.401 1.00 0.00 24 GLY A CA 15
ATOM 4421 C C . GLY A 1 24 ? 17.486 -5.359 7.373 1.00 0.00 24 GLY A C 15
ATOM 4422 O O . GLY A 1 24 ? 16.323 -5.796 7.263 1.00 0.00 24 GLY A O 15
ATOM 4426 N N . ALA A 1 1 ? -8.799 5.324 -0.274 1.00 0.00 1 ALA A N 16
ATOM 4427 C CA . ALA A 1 1 ? -9.353 4.485 -1.357 1.00 0.00 1 ALA A CA 16
ATOM 4428 C C . ALA A 1 1 ? -10.070 3.277 -0.748 1.00 0.00 1 ALA A C 16
ATOM 4429 O O . ALA A 1 1 ? -9.949 3.074 0.457 1.00 0.00 1 ALA A O 16
ATOM 4438 N N . VAL A 1 2 ? -10.838 2.518 -1.549 1.00 0.00 2 VAL A N 16
ATOM 4439 C CA . VAL A 1 2 ? -11.848 1.585 -1.031 1.00 0.00 2 VAL A CA 16
ATOM 4440 C C . VAL A 1 2 ? -11.625 0.139 -1.498 1.00 0.00 2 VAL A C 16
ATOM 4441 O O . VAL A 1 2 ? -11.714 -0.765 -0.674 1.00 0.00 2 VAL A O 16
ATOM 4454 N N . GLY A 1 3 ? -11.409 -0.106 -2.799 1.00 0.00 3 GLY A N 16
ATOM 4455 C CA . GLY A 1 3 ? -11.156 -1.435 -3.331 1.00 0.00 3 GLY A CA 16
ATOM 4456 C C . GLY A 1 3 ? -9.688 -1.801 -3.180 1.00 0.00 3 GLY A C 16
ATOM 4457 O O . GLY A 1 3 ? -9.127 -1.844 -2.088 1.00 0.00 3 GLY A O 16
ATOM 4461 N N . ILE A 1 4 ? -9.036 -1.967 -4.330 1.00 0.00 4 ILE A N 16
ATOM 4462 C CA . ILE A 1 4 ? -7.631 -2.370 -4.424 1.00 0.00 4 ILE A CA 16
ATOM 4463 C C . ILE A 1 4 ? -6.736 -1.336 -3.726 1.00 0.00 4 ILE A C 16
ATOM 4464 O O . ILE A 1 4 ? -5.735 -1.688 -3.107 1.00 0.00 4 ILE A O 16
ATOM 4480 N N . GLY A 1 5 ? -7.138 -0.062 -3.748 1.00 0.00 5 GLY A N 16
ATOM 4481 C CA . GLY A 1 5 ? -6.401 1.017 -3.116 1.00 0.00 5 GLY A CA 16
ATOM 4482 C C . GLY A 1 5 ? -6.441 0.924 -1.590 1.00 0.00 5 GLY A C 16
ATOM 4483 O O . GLY A 1 5 ? -5.492 1.357 -0.939 1.00 0.00 5 GLY A O 16
ATOM 4487 N N . ALA A 1 6 ? -7.503 0.346 -1.011 1.00 0.00 6 ALA A N 16
ATOM 4488 C CA . ALA A 1 6 ? -7.540 0.058 0.416 1.00 0.00 6 ALA A CA 16
ATOM 4489 C C . ALA A 1 6 ? -6.541 -1.045 0.765 1.00 0.00 6 ALA A C 16
ATOM 4490 O O . ALA A 1 6 ? -5.957 -1.010 1.841 1.00 0.00 6 ALA A O 16
ATOM 4497 N N . LEU A 1 7 ? -6.301 -2.008 -0.133 1.00 0.00 7 LEU A N 16
ATOM 4498 C CA . LEU A 1 7 ? -5.230 -2.986 0.032 1.00 0.00 7 LEU A CA 16
ATOM 4499 C C . LEU A 1 7 ? -3.886 -2.284 -0.092 1.00 0.00 7 LEU A C 16
ATOM 4500 O O . LEU A 1 7 ? -2.953 -2.573 0.641 1.00 0.00 7 LEU A O 16
ATOM 4516 N N . PHE A 1 8 ? -3.787 -1.346 -1.022 1.00 0.00 8 PHE A N 16
ATOM 4517 C CA . PHE A 1 8 ? -2.519 -0.724 -1.375 1.00 0.00 8 PHE A CA 16
ATOM 4518 C C . PHE A 1 8 ? -1.979 0.129 -0.238 1.00 0.00 8 PHE A C 16
ATOM 4519 O O . PHE A 1 8 ? -0.837 -0.038 0.181 1.00 0.00 8 PHE A O 16
ATOM 4536 N N . LEU A 1 9 ? -2.835 0.999 0.303 1.00 0.00 9 LEU A N 16
ATOM 4537 C CA . LEU A 1 9 ? -2.454 1.827 1.441 1.00 0.00 9 LEU A CA 16
ATOM 4538 C C . LEU A 1 9 ? -2.554 1.023 2.732 1.00 0.00 9 LEU A C 16
ATOM 4539 O O . LEU A 1 9 ? -1.970 1.401 3.743 1.00 0.00 9 LEU A O 16
ATOM 4555 N N . GLY A 1 10 ? -3.336 -0.060 2.694 1.00 0.00 10 GLY A N 16
ATOM 4556 C CA . GLY A 1 10 ? -3.701 -0.802 3.903 1.00 0.00 10 GLY A CA 16
ATOM 4557 C C . GLY A 1 10 ? -2.898 -2.080 4.071 1.00 0.00 10 GLY A C 16
ATOM 4558 O O . GLY A 1 10 ? -1.946 -2.140 4.842 1.00 0.00 10 GLY A O 16
ATOM 4562 N N . PHE A 1 11 ? -3.322 -3.114 3.348 1.00 0.00 11 PHE A N 16
ATOM 4563 C CA . PHE A 1 11 ? -2.770 -4.463 3.364 1.00 0.00 11 PHE A CA 16
ATOM 4564 C C . PHE A 1 11 ? -1.262 -4.461 3.053 1.00 0.00 11 PHE A C 16
ATOM 4565 O O . PHE A 1 11 ? -0.471 -5.044 3.792 1.00 0.00 11 PHE A O 16
ATOM 4582 N N . LEU A 1 12 ? -0.864 -3.764 1.984 1.00 0.00 12 LEU A N 16
ATOM 4583 C CA . LEU A 1 12 ? 0.516 -3.507 1.591 1.00 0.00 12 LEU A CA 16
ATOM 4584 C C . LEU A 1 12 ? 1.149 -2.474 2.525 1.00 0.00 12 LEU A C 16
ATOM 4585 O O . LEU A 1 12 ? 2.263 -2.700 2.985 1.00 0.00 12 LEU A O 16
ATOM 4601 N N . GLY A 1 13 ? 0.462 -1.370 2.837 1.00 0.00 13 GLY A N 16
ATOM 4602 C CA . GLY A 1 13 ? 1.067 -0.277 3.599 1.00 0.00 13 GLY A CA 16
ATOM 4603 C C . GLY A 1 13 ? 1.366 -0.651 5.053 1.00 0.00 13 GLY A C 16
ATOM 4604 O O . GLY A 1 13 ? 2.310 -0.119 5.633 1.00 0.00 13 GLY A O 16
ATOM 4608 N N . ALA A 1 14 ? 0.678 -1.649 5.620 1.00 0.00 14 ALA A N 16
ATOM 4609 C CA . ALA A 1 14 ? 1.067 -2.253 6.890 1.00 0.00 14 ALA A CA 16
ATOM 4610 C C . ALA A 1 14 ? 2.466 -2.876 6.784 1.00 0.00 14 ALA A C 16
ATOM 4611 O O . ALA A 1 14 ? 3.283 -2.723 7.689 1.00 0.00 14 ALA A O 16
ATOM 4618 N N . ALA A 1 15 ? 2.757 -3.557 5.670 1.00 0.00 15 ALA A N 16
ATOM 4619 C CA . ALA A 1 15 ? 4.089 -4.006 5.278 1.00 0.00 15 ALA A CA 16
ATOM 4620 C C . ALA A 1 15 ? 4.957 -2.929 4.637 1.00 0.00 15 ALA A C 16
ATOM 4621 O O . ALA A 1 15 ? 5.969 -3.261 4.015 1.00 0.00 15 ALA A O 16
ATOM 4628 N N . GLY A 1 16 ? 4.607 -1.650 4.758 1.00 0.00 16 GLY A N 16
ATOM 4629 C CA . GLY A 1 16 ? 5.070 -0.583 3.867 1.00 0.00 16 GLY A CA 16
ATOM 4630 C C . GLY A 1 16 ? 6.524 -0.175 4.122 1.00 0.00 16 GLY A C 16
ATOM 4631 O O . GLY A 1 16 ? 6.952 0.897 3.705 1.00 0.00 16 GLY A O 16
ATOM 4635 N N . SER A 1 17 ? 7.277 -1.041 4.811 1.00 0.00 17 SER A N 16
ATOM 4636 C CA . SER A 1 17 ? 8.735 -1.042 4.843 1.00 0.00 17 SER A CA 16
ATOM 4637 C C . SER A 1 17 ? 9.361 -1.838 3.685 1.00 0.00 17 SER A C 16
ATOM 4638 O O . SER A 1 17 ? 10.572 -1.746 3.500 1.00 0.00 17 SER A O 16
ATOM 4646 N N . THR A 1 18 ? 8.585 -2.649 2.944 1.00 0.00 18 THR A N 16
ATOM 4647 C CA . THR A 1 18 ? 9.101 -3.406 1.804 1.00 0.00 18 THR A CA 16
ATOM 4648 C C . THR A 1 18 ? 9.335 -2.455 0.620 1.00 0.00 18 THR A C 16
ATOM 4649 O O . THR A 1 18 ? 10.481 -2.172 0.273 1.00 0.00 18 THR A O 16
ATOM 4660 N N . VAL A 1 19 ? 8.270 -1.933 0.000 1.00 0.00 19 VAL A N 16
ATOM 4661 C CA . VAL A 1 19 ? 8.262 -0.607 -0.608 1.00 0.00 19 VAL A CA 16
ATOM 4662 C C . VAL A 1 19 ? 8.927 0.422 0.315 1.00 0.00 19 VAL A C 16
ATOM 4663 O O . VAL A 1 19 ? 8.840 0.307 1.536 1.00 0.00 19 VAL A O 16
ATOM 4676 N N . GLY A 1 20 ? 9.477 1.503 -0.246 1.00 0.00 20 GLY A N 16
ATOM 4677 C CA . GLY A 1 20 ? 9.916 2.650 0.541 1.00 0.00 20 GLY A CA 16
ATOM 4678 C C . GLY A 1 20 ? 8.720 3.533 0.886 1.00 0.00 20 GLY A C 16
ATOM 4679 O O . GLY A 1 20 ? 8.646 4.652 0.385 1.00 0.00 20 GLY A O 16
ATOM 4683 N N . ALA A 1 21 ? 7.770 3.020 1.686 1.00 0.00 21 ALA A N 16
ATOM 4684 C CA . ALA A 1 21 ? 6.510 3.674 2.059 1.00 0.00 21 ALA A CA 16
ATOM 4685 C C . ALA A 1 21 ? 5.726 4.257 0.866 1.00 0.00 21 ALA A C 16
ATOM 4686 O O . ALA A 1 21 ? 4.971 5.215 1.023 1.00 0.00 21 ALA A O 16
ATOM 4693 N N . ALA A 1 22 ? 5.870 3.679 -0.336 1.00 0.00 22 ALA A N 16
ATOM 4694 C CA . ALA A 1 22 ? 5.185 4.139 -1.549 1.00 0.00 22 ALA A CA 16
ATOM 4695 C C . ALA A 1 22 ? 3.656 4.045 -1.422 1.00 0.00 22 ALA A C 16
ATOM 4696 O O . ALA A 1 22 ? 2.923 4.802 -2.053 1.00 0.00 22 ALA A O 16
ATOM 4703 N N . SER A 1 23 ? 3.186 3.099 -0.611 1.00 0.00 23 SER A N 16
ATOM 4704 C CA . SER A 1 23 ? 1.814 2.890 -0.176 1.00 0.00 23 SER A CA 16
ATOM 4705 C C . SER A 1 23 ? 1.315 3.922 0.844 1.00 0.00 23 SER A C 16
ATOM 4706 O O . SER A 1 23 ? 0.111 3.987 1.096 1.00 0.00 23 SER A O 16
ATOM 4714 N N . GLY A 1 24 ? 2.221 4.688 1.456 1.00 0.00 24 GLY A N 16
ATOM 4715 C CA . GLY A 1 24 ? 2.117 4.985 2.876 1.00 0.00 24 GLY A CA 16
ATOM 4716 C C . GLY A 1 24 ? 2.894 3.908 3.635 1.00 0.00 24 GLY A C 16
ATOM 4717 O O . GLY A 1 24 ? 3.068 2.799 3.066 1.00 0.00 24 GLY A O 16
ATOM 4721 N N . ALA A 1 1 ? -8.549 4.226 -0.950 1.00 0.00 1 ALA A N 17
ATOM 4722 C CA . ALA A 1 1 ? -9.926 4.015 -1.441 1.00 0.00 1 ALA A CA 17
ATOM 4723 C C . ALA A 1 1 ? -10.561 2.872 -0.643 1.00 0.00 1 ALA A C 17
ATOM 4724 O O . ALA A 1 1 ? -10.228 2.760 0.533 1.00 0.00 1 ALA A O 17
ATOM 4733 N N . VAL A 1 2 ? -11.461 2.065 -1.232 1.00 0.00 2 VAL A N 17
ATOM 4734 C CA . VAL A 1 2 ? -12.342 1.164 -0.479 1.00 0.00 2 VAL A CA 17
ATOM 4735 C C . VAL A 1 2 ? -12.119 -0.317 -0.829 1.00 0.00 2 VAL A C 17
ATOM 4736 O O . VAL A 1 2 ? -12.059 -1.135 0.083 1.00 0.00 2 VAL A O 17
ATOM 4749 N N . GLY A 1 3 ? -12.049 -0.690 -2.117 1.00 0.00 3 GLY A N 17
ATOM 4750 C CA . GLY A 1 3 ? -11.748 -2.047 -2.541 1.00 0.00 3 GLY A CA 17
ATOM 4751 C C . GLY A 1 3 ? -10.244 -2.278 -2.552 1.00 0.00 3 GLY A C 17
ATOM 4752 O O . GLY A 1 3 ? -9.549 -2.136 -1.551 1.00 0.00 3 GLY A O 17
ATOM 4756 N N . ILE A 1 4 ? -9.719 -2.527 -3.751 1.00 0.00 4 ILE A N 17
ATOM 4757 C CA . ILE A 1 4 ? -8.298 -2.825 -3.964 1.00 0.00 4 ILE A CA 17
ATOM 4758 C C . ILE A 1 4 ? -7.443 -1.618 -3.545 1.00 0.00 4 ILE A C 17
ATOM 4759 O O . ILE A 1 4 ? -6.350 -1.762 -3.004 1.00 0.00 4 ILE A O 17
ATOM 4775 N N . GLY A 1 5 ? -7.974 -0.416 -3.758 1.00 0.00 5 GLY A N 17
ATOM 4776 C CA . GLY A 1 5 ? -7.385 0.852 -3.370 1.00 0.00 5 GLY A CA 17
ATOM 4777 C C . GLY A 1 5 ? -7.412 1.112 -1.865 1.00 0.00 5 GLY A C 17
ATOM 4778 O O . GLY A 1 5 ? -6.769 2.064 -1.426 1.00 0.00 5 GLY A O 17
ATOM 4782 N N . ALA A 1 6 ? -8.192 0.365 -1.069 1.00 0.00 6 ALA A N 17
ATOM 4783 C CA . ALA A 1 6 ? -7.934 0.263 0.362 1.00 0.00 6 ALA A CA 17
ATOM 4784 C C . ALA A 1 6 ? -6.644 -0.520 0.584 1.00 0.00 6 ALA A C 17
ATOM 4785 O O . ALA A 1 6 ? -5.772 -0.067 1.313 1.00 0.00 6 ALA A O 17
ATOM 4792 N N . LEU A 1 7 ? -6.506 -1.686 -0.063 1.00 0.00 7 LEU A N 17
ATOM 4793 C CA . LEU A 1 7 ? -5.378 -2.599 0.143 1.00 0.00 7 LEU A CA 17
ATOM 4794 C C . LEU A 1 7 ? -4.074 -1.926 -0.260 1.00 0.00 7 LEU A C 17
ATOM 4795 O O . LEU A 1 7 ? -3.046 -2.136 0.366 1.00 0.00 7 LEU A O 17
ATOM 4811 N N . PHE A 1 8 ? -4.131 -1.111 -1.305 1.00 0.00 8 PHE A N 17
ATOM 4812 C CA . PHE A 1 8 ? -2.966 -0.532 -1.956 1.00 0.00 8 PHE A CA 17
ATOM 4813 C C . PHE A 1 8 ? -2.194 0.402 -1.033 1.00 0.00 8 PHE A C 17
ATOM 4814 O O . PHE A 1 8 ? -0.982 0.291 -0.877 1.00 0.00 8 PHE A O 17
ATOM 4831 N N . LEU A 1 9 ? -2.929 1.317 -0.400 1.00 0.00 9 LEU A N 17
ATOM 4832 C CA . LEU A 1 9 ? -2.354 2.214 0.599 1.00 0.00 9 LEU A CA 17
ATOM 4833 C C . LEU A 1 9 ? -2.311 1.529 1.961 1.00 0.00 9 LEU A C 17
ATOM 4834 O O . LEU A 1 9 ? -1.557 1.942 2.837 1.00 0.00 9 LEU A O 17
ATOM 4850 N N . GLY A 1 10 ? -3.148 0.503 2.132 1.00 0.00 10 GLY A N 17
ATOM 4851 C CA . GLY A 1 10 ? -3.487 -0.034 3.444 1.00 0.00 10 GLY A CA 17
ATOM 4852 C C . GLY A 1 10 ? -2.727 -1.311 3.747 1.00 0.00 10 GLY A C 17
ATOM 4853 O O . GLY A 1 10 ? -1.772 -1.301 4.512 1.00 0.00 10 GLY A O 17
ATOM 4857 N N . PHE A 1 11 ? -3.167 -2.418 3.152 1.00 0.00 11 PHE A N 17
ATOM 4858 C CA . PHE A 1 11 ? -2.613 -3.751 3.354 1.00 0.00 11 PHE A CA 17
ATOM 4859 C C . PHE A 1 11 ? -1.157 -3.828 2.863 1.00 0.00 11 PHE A C 17
ATOM 4860 O O . PHE A 1 11 ? -0.263 -4.247 3.599 1.00 0.00 11 PHE A O 17
ATOM 4877 N N . LEU A 1 12 ? -0.915 -3.353 1.637 1.00 0.00 12 LEU A N 17
ATOM 4878 C CA . LEU A 1 12 ? 0.395 -3.252 1.007 1.00 0.00 12 LEU A CA 17
ATOM 4879 C C . LEU A 1 12 ? 1.259 -2.242 1.766 1.00 0.00 12 LEU A C 17
ATOM 4880 O O . LEU A 1 12 ? 2.412 -2.537 2.062 1.00 0.00 12 LEU A O 17
ATOM 4896 N N . GLY A 1 13 ? 0.699 -1.083 2.126 1.00 0.00 13 GLY A N 17
ATOM 4897 C CA . GLY A 1 13 ? 1.447 -0.041 2.821 1.00 0.00 13 GLY A CA 17
ATOM 4898 C C . GLY A 1 13 ? 1.822 -0.460 4.246 1.00 0.00 13 GLY A C 17
ATOM 4899 O O . GLY A 1 13 ? 2.939 -0.184 4.678 1.00 0.00 13 GLY A O 17
ATOM 4903 N N . ALA A 1 14 ? 0.952 -1.192 4.955 1.00 0.00 14 ALA A N 17
ATOM 4904 C CA . ALA A 1 14 ? 1.282 -1.814 6.235 1.00 0.00 14 ALA A CA 17
ATOM 4905 C C . ALA A 1 14 ? 2.412 -2.834 6.073 1.00 0.00 14 ALA A C 17
ATOM 4906 O O . ALA A 1 14 ? 3.299 -2.895 6.920 1.00 0.00 14 ALA A O 17
ATOM 4913 N N . ALA A 1 15 ? 2.421 -3.594 4.970 1.00 0.00 15 ALA A N 17
ATOM 4914 C CA . ALA A 1 15 ? 3.530 -4.465 4.590 1.00 0.00 15 ALA A CA 17
ATOM 4915 C C . ALA A 1 15 ? 4.704 -3.731 3.938 1.00 0.00 15 ALA A C 17
ATOM 4916 O O . ALA A 1 15 ? 5.577 -4.370 3.349 1.00 0.00 15 ALA A O 17
ATOM 4923 N N . GLY A 1 16 ? 4.763 -2.405 4.057 1.00 0.00 16 GLY A N 17
ATOM 4924 C CA . GLY A 1 16 ? 5.818 -1.555 3.517 1.00 0.00 16 GLY A CA 17
ATOM 4925 C C . GLY A 1 16 ? 7.096 -1.659 4.351 1.00 0.00 16 GLY A C 17
ATOM 4926 O O . GLY A 1 16 ? 7.726 -0.643 4.648 1.00 0.00 16 GLY A O 17
ATOM 4930 N N . SER A 1 17 ? 7.457 -2.885 4.745 1.00 0.00 17 SER A N 17
ATOM 4931 C CA . SER A 1 17 ? 8.559 -3.248 5.629 1.00 0.00 17 SER A CA 17
ATOM 4932 C C . SER A 1 17 ? 9.929 -3.016 4.969 1.00 0.00 17 SER A C 17
ATOM 4933 O O . SER A 1 17 ? 10.679 -3.958 4.713 1.00 0.00 17 SER A O 17
ATOM 4941 N N . THR A 1 18 ? 10.243 -1.752 4.672 1.00 0.00 18 THR A N 17
ATOM 4942 C CA . THR A 1 18 ? 11.526 -1.327 4.128 1.00 0.00 18 THR A CA 17
ATOM 4943 C C . THR A 1 18 ? 12.652 -1.473 5.166 1.00 0.00 18 THR A C 17
ATOM 4944 O O . THR A 1 18 ? 12.408 -1.734 6.346 1.00 0.00 18 THR A O 17
ATOM 4955 N N . VAL A 1 19 ? 13.895 -1.320 4.699 1.00 0.00 19 VAL A N 17
ATOM 4956 C CA . VAL A 1 19 ? 15.110 -1.270 5.505 1.00 0.00 19 VAL A CA 17
ATOM 4957 C C . VAL A 1 19 ? 14.958 -0.396 6.759 1.00 0.00 19 VAL A C 17
ATOM 4958 O O . VAL A 1 19 ? 14.587 0.775 6.670 1.00 0.00 19 VAL A O 17
ATOM 4971 N N . GLY A 1 20 ? 15.322 -0.945 7.921 1.00 0.00 20 GLY A N 17
ATOM 4972 C CA . GLY A 1 20 ? 15.973 -0.172 8.966 1.00 0.00 20 GLY A CA 17
ATOM 4973 C C . GLY A 1 20 ? 17.474 -0.384 8.793 1.00 0.00 20 GLY A C 17
ATOM 4974 O O . GLY A 1 20 ? 17.882 -1.500 8.470 1.00 0.00 20 GLY A O 17
ATOM 4978 N N . ALA A 1 21 ? 18.300 0.636 9.060 1.00 0.00 21 ALA A N 17
ATOM 4979 C CA . ALA A 1 21 ? 19.742 0.589 8.793 1.00 0.00 21 ALA A CA 17
ATOM 4980 C C . ALA A 1 21 ? 20.492 -0.508 9.571 1.00 0.00 21 ALA A C 17
ATOM 4981 O O . ALA A 1 21 ? 21.620 -0.842 9.217 1.00 0.00 21 ALA A O 17
ATOM 4988 N N . ALA A 1 22 ? 19.882 -1.079 10.619 1.00 0.00 22 ALA A N 17
ATOM 4989 C CA . ALA A 1 22 ? 20.409 -2.247 11.314 1.00 0.00 22 ALA A CA 17
ATOM 4990 C C . ALA A 1 22 ? 20.322 -3.519 10.455 1.00 0.00 22 ALA A C 17
ATOM 4991 O O . ALA A 1 22 ? 21.129 -4.427 10.641 1.00 0.00 22 ALA A O 17
ATOM 4998 N N . SER A 1 23 ? 19.341 -3.609 9.548 1.00 0.00 23 SER A N 17
ATOM 4999 C CA . SER A 1 23 ? 19.205 -4.693 8.582 1.00 0.00 23 SER A CA 17
ATOM 5000 C C . SER A 1 23 ? 20.156 -4.508 7.395 1.00 0.00 23 SER A C 17
ATOM 5001 O O . SER A 1 23 ? 20.744 -5.486 6.936 1.00 0.00 23 SER A O 17
ATOM 5009 N N . GLY A 1 24 ? 20.282 -3.277 6.886 1.00 0.00 24 GLY A N 17
ATOM 5010 C CA . GLY A 1 24 ? 21.024 -2.933 5.685 1.00 0.00 24 GLY A CA 17
ATOM 5011 C C . GLY A 1 24 ? 20.352 -1.741 5.023 1.00 0.00 24 GLY A C 17
ATOM 5012 O O . GLY A 1 24 ? 19.680 -0.989 5.765 1.00 0.00 24 GLY A O 17
ATOM 5016 N N . ALA A 1 1 ? -10.097 5.741 -2.258 1.00 0.00 1 ALA A N 18
ATOM 5017 C CA . ALA A 1 1 ? -9.705 4.345 -1.991 1.00 0.00 1 ALA A CA 18
ATOM 5018 C C . ALA A 1 1 ? -10.884 3.627 -1.346 1.00 0.00 1 ALA A C 18
ATOM 5019 O O . ALA A 1 1 ? -11.526 4.228 -0.490 1.00 0.00 1 ALA A O 18
ATOM 5028 N N . VAL A 1 2 ? -11.198 2.399 -1.786 1.00 0.00 2 VAL A N 18
ATOM 5029 C CA . VAL A 1 2 ? -12.376 1.661 -1.319 1.00 0.00 2 VAL A CA 18
ATOM 5030 C C . VAL A 1 2 ? -12.047 0.164 -1.188 1.00 0.00 2 VAL A C 18
ATOM 5031 O O . VAL A 1 2 ? -11.930 -0.342 -0.079 1.00 0.00 2 VAL A O 18
ATOM 5044 N N . GLY A 1 3 ? -11.988 -0.550 -2.318 1.00 0.00 3 GLY A N 18
ATOM 5045 C CA . GLY A 1 3 ? -11.616 -1.950 -2.449 1.00 0.00 3 GLY A CA 18
ATOM 5046 C C . GLY A 1 3 ? -10.106 -2.120 -2.510 1.00 0.00 3 GLY A C 18
ATOM 5047 O O . GLY A 1 3 ? -9.380 -1.838 -1.562 1.00 0.00 3 GLY A O 18
ATOM 5051 N N . ILE A 1 4 ? -9.630 -2.503 -3.698 1.00 0.00 4 ILE A N 18
ATOM 5052 C CA . ILE A 1 4 ? -8.226 -2.792 -3.995 1.00 0.00 4 ILE A CA 18
ATOM 5053 C C . ILE A 1 4 ? -7.324 -1.608 -3.610 1.00 0.00 4 ILE A C 18
ATOM 5054 O O . ILE A 1 4 ? -6.228 -1.805 -3.091 1.00 0.00 4 ILE A O 18
ATOM 5070 N N . GLY A 1 5 ? -7.813 -0.376 -3.784 1.00 0.00 5 GLY A N 18
ATOM 5071 C CA . GLY A 1 5 ? -7.059 0.830 -3.466 1.00 0.00 5 GLY A CA 18
ATOM 5072 C C . GLY A 1 5 ? -6.876 1.007 -1.958 1.00 0.00 5 GLY A C 18
ATOM 5073 O O . GLY A 1 5 ? -5.876 1.573 -1.517 1.00 0.00 5 GLY A O 18
ATOM 5077 N N . ALA A 1 6 ? -7.838 0.529 -1.159 1.00 0.00 6 ALA A N 18
ATOM 5078 C CA . ALA A 1 6 ? -7.697 0.470 0.285 1.00 0.00 6 ALA A CA 18
ATOM 5079 C C . ALA A 1 6 ? -6.644 -0.567 0.683 1.00 0.00 6 ALA A C 18
ATOM 5080 O O . ALA A 1 6 ? -5.868 -0.312 1.598 1.00 0.00 6 ALA A O 18
ATOM 5087 N N . LEU A 1 7 ? -6.553 -1.707 -0.019 1.00 0.00 7 LEU A N 18
ATOM 5088 C CA . LEU A 1 7 ? -5.489 -2.686 0.204 1.00 0.00 7 LEU A CA 18
ATOM 5089 C C . LEU A 1 7 ? -4.144 -2.069 -0.135 1.00 0.00 7 LEU A C 18
ATOM 5090 O O . LEU A 1 7 ? -3.172 -2.271 0.576 1.00 0.00 7 LEU A O 18
ATOM 5106 N N . PHE A 1 8 ? -4.094 -1.313 -1.224 1.00 0.00 8 PHE A N 18
ATOM 5107 C CA . PHE A 1 8 ? -2.846 -0.774 -1.760 1.00 0.00 8 PHE A CA 18
ATOM 5108 C C . PHE A 1 8 ? -2.173 0.166 -0.766 1.00 0.00 8 PHE A C 18
ATOM 5109 O O . PHE A 1 8 ? -0.986 0.030 -0.476 1.00 0.00 8 PHE A O 18
ATOM 5126 N N . LEU A 1 9 ? -2.946 1.113 -0.233 1.00 0.00 9 LEU A N 18
ATOM 5127 C CA . LEU A 1 9 ? -2.396 2.054 0.745 1.00 0.00 9 LEU A CA 18
ATOM 5128 C C . LEU A 1 9 ? -2.353 1.418 2.132 1.00 0.00 9 LEU A C 18
ATOM 5129 O O . LEU A 1 9 ? -1.584 1.846 2.989 1.00 0.00 9 LEU A O 18
ATOM 5145 N N . GLY A 1 10 ? -3.215 0.423 2.342 1.00 0.00 10 GLY A N 18
ATOM 5146 C CA . GLY A 1 10 ? -3.534 -0.110 3.662 1.00 0.00 10 GLY A CA 18
ATOM 5147 C C . GLY A 1 10 ? -2.820 -1.421 3.939 1.00 0.00 10 GLY A C 18
ATOM 5148 O O . GLY A 1 10 ? -1.839 -1.458 4.671 1.00 0.00 10 GLY A O 18
ATOM 5152 N N . PHE A 1 11 ? -3.337 -2.505 3.363 1.00 0.00 11 PHE A N 18
ATOM 5153 C CA . PHE A 1 11 ? -2.850 -3.867 3.544 1.00 0.00 11 PHE A CA 18
ATOM 5154 C C . PHE A 1 11 ? -1.389 -4.011 3.078 1.00 0.00 11 PHE A C 18
ATOM 5155 O O . PHE A 1 11 ? -0.536 -4.498 3.820 1.00 0.00 11 PHE A O 18
ATOM 5172 N N . LEU A 1 12 ? -1.093 -3.527 1.869 1.00 0.00 12 LEU A N 18
ATOM 5173 C CA . LEU A 1 12 ? 0.238 -3.468 1.279 1.00 0.00 12 LEU A CA 18
ATOM 5174 C C . LEU A 1 12 ? 1.100 -2.462 2.044 1.00 0.00 12 LEU A C 18
ATOM 5175 O O . LEU A 1 12 ? 2.245 -2.768 2.357 1.00 0.00 12 LEU A O 18
ATOM 5191 N N . GLY A 1 13 ? 0.553 -1.296 2.398 1.00 0.00 13 GLY A N 18
ATOM 5192 C CA . GLY A 1 13 ? 1.321 -0.264 3.088 1.00 0.00 13 GLY A CA 18
ATOM 5193 C C . GLY A 1 13 ? 1.700 -0.680 4.515 1.00 0.00 13 GLY A C 18
ATOM 5194 O O . GLY A 1 13 ? 2.795 -0.348 4.966 1.00 0.00 13 GLY A O 18
ATOM 5198 N N . ALA A 1 14 ? 0.868 -1.475 5.200 1.00 0.00 14 ALA A N 18
ATOM 5199 C CA . ALA A 1 14 ? 1.219 -2.109 6.469 1.00 0.00 14 ALA A CA 18
ATOM 5200 C C . ALA A 1 14 ? 2.394 -3.079 6.294 1.00 0.00 14 ALA A C 18
ATOM 5201 O O . ALA A 1 14 ? 3.273 -3.134 7.150 1.00 0.00 14 ALA A O 18
ATOM 5208 N N . ALA A 1 15 ? 2.445 -3.803 5.168 1.00 0.00 15 ALA A N 18
ATOM 5209 C CA . ALA A 1 15 ? 3.595 -4.599 4.742 1.00 0.00 15 ALA A CA 18
ATOM 5210 C C . ALA A 1 15 ? 4.711 -3.780 4.093 1.00 0.00 15 ALA A C 18
ATOM 5211 O O . ALA A 1 15 ? 5.573 -4.349 3.420 1.00 0.00 15 ALA A O 18
ATOM 5218 N N . GLY A 1 16 ? 4.700 -2.457 4.257 1.00 0.00 16 GLY A N 18
ATOM 5219 C CA . GLY A 1 16 ? 5.641 -1.526 3.649 1.00 0.00 16 GLY A CA 18
ATOM 5220 C C . GLY A 1 16 ? 6.996 -1.583 4.351 1.00 0.00 16 GLY A C 18
ATOM 5221 O O . GLY A 1 16 ? 7.541 -0.551 4.742 1.00 0.00 16 GLY A O 18
ATOM 5225 N N . SER A 1 17 ? 7.534 -2.797 4.505 1.00 0.00 17 SER A N 18
ATOM 5226 C CA . SER A 1 17 ? 8.807 -3.139 5.133 1.00 0.00 17 SER A CA 18
ATOM 5227 C C . SER A 1 17 ? 10.012 -2.627 4.325 1.00 0.00 17 SER A C 18
ATOM 5228 O O . SER A 1 17 ? 10.850 -3.406 3.869 1.00 0.00 17 SER A O 18
ATOM 5236 N N . THR A 1 18 ? 10.101 -1.307 4.140 1.00 0.00 18 THR A N 18
ATOM 5237 C CA . THR A 1 18 ? 11.194 -0.629 3.451 1.00 0.00 18 THR A CA 18
ATOM 5238 C C . THR A 1 18 ? 12.484 -0.733 4.279 1.00 0.00 18 THR A C 18
ATOM 5239 O O . THR A 1 18 ? 12.771 0.112 5.125 1.00 0.00 18 THR A O 18
ATOM 5250 N N . VAL A 1 19 ? 13.217 -1.833 4.081 1.00 0.00 19 VAL A N 18
ATOM 5251 C CA . VAL A 1 19 ? 14.587 -2.048 4.541 1.00 0.00 19 VAL A CA 18
ATOM 5252 C C . VAL A 1 19 ? 15.490 -0.825 4.309 1.00 0.00 19 VAL A C 18
ATOM 5253 O O . VAL A 1 19 ? 15.272 -0.035 3.389 1.00 0.00 19 VAL A O 18
ATOM 5266 N N . GLY A 1 20 ? 16.560 -0.726 5.105 1.00 0.00 20 GLY A N 18
ATOM 5267 C CA . GLY A 1 20 ? 17.679 0.164 4.828 1.00 0.00 20 GLY A CA 18
ATOM 5268 C C . GLY A 1 20 ? 18.630 -0.458 3.799 1.00 0.00 20 GLY A C 18
ATOM 5269 O O . GLY A 1 20 ? 18.390 -1.569 3.330 1.00 0.00 20 GLY A O 18
ATOM 5273 N N . ALA A 1 21 ? 19.713 0.279 3.504 1.00 0.00 21 ALA A N 18
ATOM 5274 C CA . ALA A 1 21 ? 20.795 0.022 2.546 1.00 0.00 21 ALA A CA 18
ATOM 5275 C C . ALA A 1 21 ? 20.477 0.746 1.233 1.00 0.00 21 ALA A C 18
ATOM 5276 O O . ALA A 1 21 ? 19.719 0.261 0.398 1.00 0.00 21 ALA A O 18
ATOM 5283 N N . ALA A 1 22 ? 21.018 1.963 1.080 1.00 0.00 22 ALA A N 18
ATOM 5284 C CA . ALA A 1 22 ? 20.646 2.888 0.009 1.00 0.00 22 ALA A CA 18
ATOM 5285 C C . ALA A 1 22 ? 20.946 2.351 -1.398 1.00 0.00 22 ALA A C 18
ATOM 5286 O O . ALA A 1 22 ? 20.266 2.729 -2.348 1.00 0.00 22 ALA A O 18
ATOM 5293 N N . SER A 1 23 ? 21.964 1.493 -1.539 1.00 0.00 23 SER A N 18
ATOM 5294 C CA . SER A 1 23 ? 22.306 0.833 -2.795 1.00 0.00 23 SER A CA 18
ATOM 5295 C C . SER A 1 23 ? 21.395 -0.365 -3.110 1.00 0.00 23 SER A C 18
ATOM 5296 O O . SER A 1 23 ? 21.556 -0.949 -4.186 1.00 0.00 23 SER A O 18
ATOM 5304 N N . GLY A 1 24 ? 20.554 -0.800 -2.165 1.00 0.00 24 GLY A N 18
ATOM 5305 C CA . GLY A 1 24 ? 20.309 -2.218 -1.951 1.00 0.00 24 GLY A CA 18
ATOM 5306 C C . GLY A 1 24 ? 21.462 -2.812 -1.142 1.00 0.00 24 GLY A C 18
ATOM 5307 O O . GLY A 1 24 ? 22.347 -2.032 -0.712 1.00 0.00 24 GLY A O 18
ATOM 5311 N N . ALA A 1 1 ? -9.772 3.627 -4.725 1.00 0.00 1 ALA A N 19
ATOM 5312 C CA . ALA A 1 1 ? -9.784 3.501 -3.253 1.00 0.00 1 ALA A CA 19
ATOM 5313 C C . ALA A 1 1 ? -10.739 2.369 -2.846 1.00 0.00 1 ALA A C 19
ATOM 5314 O O . ALA A 1 1 ? -11.127 1.587 -3.713 1.00 0.00 1 ALA A O 19
ATOM 5323 N N . VAL A 1 2 ? -11.111 2.290 -1.560 1.00 0.00 2 VAL A N 19
ATOM 5324 C CA . VAL A 1 2 ? -12.200 1.497 -0.971 1.00 0.00 2 VAL A CA 19
ATOM 5325 C C . VAL A 1 2 ? -12.020 -0.027 -1.078 1.00 0.00 2 VAL A C 19
ATOM 5326 O O . VAL A 1 2 ? -11.958 -0.692 -0.049 1.00 0.00 2 VAL A O 19
ATOM 5339 N N . GLY A 1 3 ? -12.001 -0.588 -2.289 1.00 0.00 3 GLY A N 19
ATOM 5340 C CA . GLY A 1 3 ? -11.687 -1.982 -2.548 1.00 0.00 3 GLY A CA 19
ATOM 5341 C C . GLY A 1 3 ? -10.177 -2.167 -2.606 1.00 0.00 3 GLY A C 19
ATOM 5342 O O . GLY A 1 3 ? -9.464 -1.971 -1.625 1.00 0.00 3 GLY A O 19
ATOM 5346 N N . ILE A 1 4 ? -9.675 -2.467 -3.807 1.00 0.00 4 ILE A N 19
ATOM 5347 C CA . ILE A 1 4 ? -8.264 -2.776 -4.053 1.00 0.00 4 ILE A CA 19
ATOM 5348 C C . ILE A 1 4 ? -7.360 -1.624 -3.590 1.00 0.00 4 ILE A C 19
ATOM 5349 O O . ILE A 1 4 ? -6.277 -1.863 -3.060 1.00 0.00 4 ILE A O 19
ATOM 5365 N N . GLY A 1 5 ? -7.824 -0.376 -3.714 1.00 0.00 5 GLY A N 19
ATOM 5366 C CA . GLY A 1 5 ? -7.052 0.792 -3.320 1.00 0.00 5 GLY A CA 19
ATOM 5367 C C . GLY A 1 5 ? -6.905 0.895 -1.803 1.00 0.00 5 GLY A C 19
ATOM 5368 O O . GLY A 1 5 ? -5.899 1.418 -1.328 1.00 0.00 5 GLY A O 19
ATOM 5372 N N . ALA A 1 6 ? -7.881 0.382 -1.041 1.00 0.00 6 ALA A N 19
ATOM 5373 C CA . ALA A 1 6 ? -7.754 0.280 0.403 1.00 0.00 6 ALA A CA 19
ATOM 5374 C C . ALA A 1 6 ? -6.694 -0.757 0.776 1.00 0.00 6 ALA A C 19
ATOM 5375 O O . ALA A 1 6 ? -5.977 -0.551 1.746 1.00 0.00 6 ALA A O 19
ATOM 5382 N N . LEU A 1 7 ? -6.536 -1.837 -0.000 1.00 0.00 7 LEU A N 19
ATOM 5383 C CA . LEU A 1 7 ? -5.435 -2.777 0.179 1.00 0.00 7 LEU A CA 19
ATOM 5384 C C . LEU A 1 7 ? -4.124 -2.094 -0.176 1.00 0.00 7 LEU A C 19
ATOM 5385 O O . LEU A 1 7 ? -3.123 -2.277 0.493 1.00 0.00 7 LEU A O 19
ATOM 5401 N N . PHE A 1 8 ? -4.132 -1.292 -1.228 1.00 0.00 8 PHE A N 19
ATOM 5402 C CA . PHE A 1 8 ? -2.922 -0.697 -1.790 1.00 0.00 8 PHE A CA 19
ATOM 5403 C C . PHE A 1 8 ? -2.262 0.286 -0.827 1.00 0.00 8 PHE A C 19
ATOM 5404 O O . PHE A 1 8 ? -1.069 0.230 -0.549 1.00 0.00 8 PHE A O 19
ATOM 5421 N N . LEU A 1 9 ? -3.081 1.189 -0.300 1.00 0.00 9 LEU A N 19
ATOM 5422 C CA . LEU A 1 9 ? -2.673 2.139 0.714 1.00 0.00 9 LEU A CA 19
ATOM 5423 C C . LEU A 1 9 ? -2.473 1.379 2.022 1.00 0.00 9 LEU A C 19
ATOM 5424 O O . LEU A 1 9 ? -1.601 1.711 2.819 1.00 0.00 9 LEU A O 19
ATOM 5440 N N . GLY A 1 10 ? -3.335 0.390 2.243 1.00 0.00 10 GLY A N 19
ATOM 5441 C CA . GLY A 1 10 ? -3.579 -0.130 3.588 1.00 0.00 10 GLY A CA 19
ATOM 5442 C C . GLY A 1 10 ? -2.817 -1.414 3.871 1.00 0.00 10 GLY A C 19
ATOM 5443 O O . GLY A 1 10 ? -1.882 -1.418 4.663 1.00 0.00 10 GLY A O 19
ATOM 5447 N N . PHE A 1 11 ? -3.229 -2.509 3.237 1.00 0.00 11 PHE A N 19
ATOM 5448 C CA . PHE A 1 11 ? -2.642 -3.836 3.389 1.00 0.00 11 PHE A CA 19
ATOM 5449 C C . PHE A 1 11 ? -1.172 -3.850 2.929 1.00 0.00 11 PHE A C 19
ATOM 5450 O O . PHE A 1 11 ? -0.283 -4.274 3.666 1.00 0.00 11 PHE A O 19
ATOM 5467 N N . LEU A 1 12 ? -0.912 -3.311 1.734 1.00 0.00 12 LEU A N 19
ATOM 5468 C CA . LEU A 1 12 ? 0.406 -3.124 1.141 1.00 0.00 12 LEU A CA 19
ATOM 5469 C C . LEU A 1 12 ? 1.194 -2.080 1.935 1.00 0.00 12 LEU A C 19
ATOM 5470 O O . LEU A 1 12 ? 2.368 -2.307 2.209 1.00 0.00 12 LEU A O 19
ATOM 5486 N N . GLY A 1 13 ? 0.565 -0.980 2.366 1.00 0.00 13 GLY A N 19
ATOM 5487 C CA . GLY A 1 13 ? 1.281 0.034 3.136 1.00 0.00 13 GLY A CA 19
ATOM 5488 C C . GLY A 1 13 ? 1.676 -0.472 4.528 1.00 0.00 13 GLY A C 19
ATOM 5489 O O . GLY A 1 13 ? 2.781 -0.180 4.982 1.00 0.00 13 GLY A O 19
ATOM 5493 N N . ALA A 1 14 ? 0.836 -1.285 5.184 1.00 0.00 14 ALA A N 19
ATOM 5494 C CA . ALA A 1 14 ? 1.193 -1.986 6.415 1.00 0.00 14 ALA A CA 19
ATOM 5495 C C . ALA A 1 14 ? 2.357 -2.952 6.168 1.00 0.00 14 ALA A C 19
ATOM 5496 O O . ALA A 1 14 ? 3.288 -3.007 6.968 1.00 0.00 14 ALA A O 19
ATOM 5503 N N . ALA A 1 15 ? 2.345 -3.661 5.032 1.00 0.00 15 ALA A N 19
ATOM 5504 C CA . ALA A 1 15 ? 3.465 -4.463 4.541 1.00 0.00 15 ALA A CA 19
ATOM 5505 C C . ALA A 1 15 ? 4.619 -3.646 3.956 1.00 0.00 15 ALA A C 19
ATOM 5506 O O . ALA A 1 15 ? 5.468 -4.203 3.258 1.00 0.00 15 ALA A O 19
ATOM 5513 N N . GLY A 1 16 ? 4.674 -2.339 4.218 1.00 0.00 16 GLY A N 19
ATOM 5514 C CA . GLY A 1 16 ? 5.663 -1.411 3.683 1.00 0.00 16 GLY A CA 19
ATOM 5515 C C . GLY A 1 16 ? 7.021 -1.574 4.369 1.00 0.00 16 GLY A C 19
ATOM 5516 O O . GLY A 1 16 ? 7.667 -0.586 4.720 1.00 0.00 16 GLY A O 19
ATOM 5520 N N . SER A 1 17 ? 7.440 -2.826 4.579 1.00 0.00 17 SER A N 19
ATOM 5521 C CA . SER A 1 17 ? 8.692 -3.218 5.211 1.00 0.00 17 SER A CA 19
ATOM 5522 C C . SER A 1 17 ? 9.897 -2.835 4.339 1.00 0.00 17 SER A C 19
ATOM 5523 O O . SER A 1 17 ? 10.462 -3.667 3.629 1.00 0.00 17 SER A O 19
ATOM 5531 N N . THR A 1 18 ? 10.292 -1.561 4.401 1.00 0.00 18 THR A N 19
ATOM 5532 C CA . THR A 1 18 ? 11.507 -1.046 3.781 1.00 0.00 18 THR A CA 19
ATOM 5533 C C . THR A 1 18 ? 12.749 -1.619 4.487 1.00 0.00 18 THR A C 19
ATOM 5534 O O . THR A 1 18 ? 12.686 -2.069 5.630 1.00 0.00 18 THR A O 19
ATOM 5545 N N . VAL A 1 19 ? 13.888 -1.590 3.783 1.00 0.00 19 VAL A N 19
ATOM 5546 C CA . VAL A 1 19 ? 15.243 -1.716 4.322 1.00 0.00 19 VAL A CA 19
ATOM 5547 C C . VAL A 1 19 ? 15.478 -0.898 5.597 1.00 0.00 19 VAL A C 19
ATOM 5548 O O . VAL A 1 19 ? 16.172 -1.349 6.506 1.00 0.00 19 VAL A O 19
ATOM 5561 N N . GLY A 1 20 ? 14.962 0.332 5.606 1.00 0.00 20 GLY A N 19
ATOM 5562 C CA . GLY A 1 20 ? 15.185 1.327 6.643 1.00 0.00 20 GLY A CA 19
ATOM 5563 C C . GLY A 1 20 ? 14.214 1.202 7.814 1.00 0.00 20 GLY A C 19
ATOM 5564 O O . GLY A 1 20 ? 13.465 0.232 7.939 1.00 0.00 20 GLY A O 19
ATOM 5568 N N . ALA A 1 21 ? 14.222 2.211 8.684 1.00 0.00 21 ALA A N 19
ATOM 5569 C CA . ALA A 1 21 ? 13.129 2.454 9.609 1.00 0.00 21 ALA A CA 19
ATOM 5570 C C . ALA A 1 21 ? 11.973 3.120 8.851 1.00 0.00 21 ALA A C 19
ATOM 5571 O O . ALA A 1 21 ? 12.121 3.563 7.711 1.00 0.00 21 ALA A O 19
ATOM 5578 N N . ALA A 1 22 ? 10.835 3.302 9.530 1.00 0.00 22 ALA A N 19
ATOM 5579 C CA . ALA A 1 22 ? 9.715 4.067 8.987 1.00 0.00 22 ALA A CA 19
ATOM 5580 C C . ALA A 1 22 ? 10.115 5.527 8.712 1.00 0.00 22 ALA A C 19
ATOM 5581 O O . ALA A 1 22 ? 9.539 6.165 7.834 1.00 0.00 22 ALA A O 19
ATOM 5588 N N . SER A 1 23 ? 11.084 6.056 9.470 1.00 0.00 23 SER A N 19
ATOM 5589 C CA . SER A 1 23 ? 11.641 7.388 9.278 1.00 0.00 23 SER A CA 19
ATOM 5590 C C . SER A 1 23 ? 12.664 7.484 8.133 1.00 0.00 23 SER A C 19
ATOM 5591 O O . SER A 1 23 ? 13.082 8.609 7.847 1.00 0.00 23 SER A O 19
ATOM 5599 N N . GLY A 1 24 ? 13.129 6.373 7.545 1.00 0.00 24 GLY A N 19
ATOM 5600 C CA . GLY A 1 24 ? 14.236 6.373 6.597 1.00 0.00 24 GLY A CA 19
ATOM 5601 C C . GLY A 1 24 ? 15.043 5.091 6.705 1.00 0.00 24 GLY A C 19
ATOM 5602 O O . GLY A 1 24 ? 15.462 4.600 5.638 1.00 0.00 24 GLY A O 19
ATOM 5606 N N . ALA A 1 1 ? -8.009 4.305 -1.776 1.00 0.00 1 ALA A N 20
ATOM 5607 C CA . ALA A 1 1 ? -9.422 4.187 -2.190 1.00 0.00 1 ALA A CA 20
ATOM 5608 C C . ALA A 1 1 ? -10.133 3.218 -1.240 1.00 0.00 1 ALA A C 20
ATOM 5609 O O . ALA A 1 1 ? -9.733 3.167 -0.080 1.00 0.00 1 ALA A O 20
ATOM 5618 N N . VAL A 1 2 ? -11.168 2.489 -1.691 1.00 0.00 2 VAL A N 20
ATOM 5619 C CA . VAL A 1 2 ? -12.103 1.789 -0.802 1.00 0.00 2 VAL A CA 20
ATOM 5620 C C . VAL A 1 2 ? -12.088 0.264 -1.006 1.00 0.00 2 VAL A C 20
ATOM 5621 O O . VAL A 1 2 ? -12.133 -0.466 -0.021 1.00 0.00 2 VAL A O 20
ATOM 5634 N N . GLY A 1 3 ? -12.069 -0.232 -2.252 1.00 0.00 3 GLY A N 20
ATOM 5635 C CA . GLY A 1 3 ? -11.935 -1.647 -2.553 1.00 0.00 3 GLY A CA 20
ATOM 5636 C C . GLY A 1 3 ? -10.469 -2.058 -2.538 1.00 0.00 3 GLY A C 20
ATOM 5637 O O . GLY A 1 3 ? -9.756 -1.922 -1.549 1.00 0.00 3 GLY A O 20
ATOM 5641 N N . ILE A 1 4 ? -9.988 -2.468 -3.710 1.00 0.00 4 ILE A N 20
ATOM 5642 C CA . ILE A 1 4 ? -8.614 -2.945 -3.905 1.00 0.00 4 ILE A CA 20
ATOM 5643 C C . ILE A 1 4 ? -7.616 -1.820 -3.578 1.00 0.00 4 ILE A C 20
ATOM 5644 O O . ILE A 1 4 ? -6.545 -2.046 -3.018 1.00 0.00 4 ILE A O 20
ATOM 5660 N N . GLY A 1 5 ? -7.999 -0.582 -3.887 1.00 0.00 5 GLY A N 20
ATOM 5661 C CA . GLY A 1 5 ? -7.247 0.621 -3.591 1.00 0.00 5 GLY A CA 20
ATOM 5662 C C . GLY A 1 5 ? -7.227 0.994 -2.108 1.00 0.00 5 GLY A C 20
ATOM 5663 O O . GLY A 1 5 ? -6.476 1.899 -1.747 1.00 0.00 5 GLY A O 20
ATOM 5667 N N . ALA A 1 6 ? -8.084 0.412 -1.255 1.00 0.00 6 ALA A N 20
ATOM 5668 C CA . ALA A 1 6 ? -7.843 0.405 0.185 1.00 0.00 6 ALA A CA 20
ATOM 5669 C C . ALA A 1 6 ? -6.651 -0.494 0.512 1.00 0.00 6 ALA A C 20
ATOM 5670 O O . ALA A 1 6 ? -5.793 -0.116 1.303 1.00 0.00 6 ALA A O 20
ATOM 5677 N N . LEU A 1 7 ? -6.576 -1.678 -0.111 1.00 0.00 7 LEU A N 20
ATOM 5678 C CA . LEU A 1 7 ? -5.521 -2.659 0.155 1.00 0.00 7 LEU A CA 20
ATOM 5679 C C . LEU A 1 7 ? -4.175 -2.077 -0.245 1.00 0.00 7 LEU A C 20
ATOM 5680 O O . LEU A 1 7 ? -3.180 -2.294 0.433 1.00 0.00 7 LEU A O 20
ATOM 5696 N N . PHE A 1 8 ? -4.165 -1.311 -1.332 1.00 0.00 8 PHE A N 20
ATOM 5697 C CA . PHE A 1 8 ? -2.954 -0.716 -1.890 1.00 0.00 8 PHE A CA 20
ATOM 5698 C C . PHE A 1 8 ? -2.247 0.187 -0.881 1.00 0.00 8 PHE A C 20
ATOM 5699 O O . PHE A 1 8 ? -1.043 0.073 -0.669 1.00 0.00 8 PHE A O 20
ATOM 5716 N N . LEU A 1 9 ? -3.012 1.090 -0.267 1.00 0.00 9 LEU A N 20
ATOM 5717 C CA . LEU A 1 9 ? -2.453 2.025 0.711 1.00 0.00 9 LEU A CA 20
ATOM 5718 C C . LEU A 1 9 ? -2.377 1.386 2.093 1.00 0.00 9 LEU A C 20
ATOM 5719 O O . LEU A 1 9 ? -1.589 1.809 2.934 1.00 0.00 9 LEU A O 20
ATOM 5735 N N . GLY A 1 10 ? -3.232 0.388 2.316 1.00 0.00 10 GLY A N 20
ATOM 5736 C CA . GLY A 1 10 ? -3.517 -0.164 3.633 1.00 0.00 10 GLY A CA 20
ATOM 5737 C C . GLY A 1 10 ? -2.789 -1.478 3.859 1.00 0.00 10 GLY A C 20
ATOM 5738 O O . GLY A 1 10 ? -1.778 -1.525 4.552 1.00 0.00 10 GLY A O 20
ATOM 5742 N N . PHE A 1 11 ? -3.326 -2.549 3.278 1.00 0.00 11 PHE A N 20
ATOM 5743 C CA . PHE A 1 11 ? -2.851 -3.919 3.434 1.00 0.00 11 PHE A CA 20
ATOM 5744 C C . PHE A 1 11 ? -1.395 -4.064 2.960 1.00 0.00 11 PHE A C 20
ATOM 5745 O O . PHE A 1 11 ? -0.547 -4.581 3.683 1.00 0.00 11 PHE A O 20
ATOM 5762 N N . LEU A 1 12 ? -1.102 -3.556 1.758 1.00 0.00 12 LEU A N 20
ATOM 5763 C CA . LEU A 1 12 ? 0.229 -3.488 1.169 1.00 0.00 12 LEU A CA 20
ATOM 5764 C C . LEU A 1 12 ? 1.100 -2.505 1.955 1.00 0.00 12 LEU A C 20
ATOM 5765 O O . LEU A 1 12 ? 2.235 -2.837 2.284 1.00 0.00 12 LEU A O 20
ATOM 5781 N N . GLY A 1 13 ? 0.573 -1.326 2.303 1.00 0.00 13 GLY A N 20
ATOM 5782 C CA . GLY A 1 13 ? 1.369 -0.294 2.959 1.00 0.00 13 GLY A CA 20
ATOM 5783 C C . GLY A 1 13 ? 1.772 -0.694 4.382 1.00 0.00 13 GLY A C 20
ATOM 5784 O O . GLY A 1 13 ? 2.872 -0.353 4.813 1.00 0.00 13 GLY A O 20
ATOM 5788 N N . ALA A 1 14 ? 0.953 -1.487 5.086 1.00 0.00 14 ALA A N 20
ATOM 5789 C CA . ALA A 1 14 ? 1.322 -2.101 6.357 1.00 0.00 14 ALA A CA 20
ATOM 5790 C C . ALA A 1 14 ? 2.515 -3.053 6.196 1.00 0.00 14 ALA A C 20
ATOM 5791 O O . ALA A 1 14 ? 3.378 -3.099 7.068 1.00 0.00 14 ALA A O 20
ATOM 5798 N N . ALA A 1 15 ? 2.594 -3.782 5.075 1.00 0.00 15 ALA A N 20
ATOM 5799 C CA . ALA A 1 15 ? 3.758 -4.575 4.681 1.00 0.00 15 ALA A CA 20
ATOM 5800 C C . ALA A 1 15 ? 4.882 -3.756 4.049 1.00 0.00 15 ALA A C 20
ATOM 5801 O O . ALA A 1 15 ? 5.763 -4.326 3.402 1.00 0.00 15 ALA A O 20
ATOM 5808 N N . GLY A 1 16 ? 4.861 -2.432 4.199 1.00 0.00 16 GLY A N 20
ATOM 5809 C CA . GLY A 1 16 ? 5.826 -1.512 3.614 1.00 0.00 16 GLY A CA 20
ATOM 5810 C C . GLY A 1 16 ? 7.155 -1.560 4.366 1.00 0.00 16 GLY A C 20
ATOM 5811 O O . GLY A 1 16 ? 7.682 -0.523 4.763 1.00 0.00 16 GLY A O 20
ATOM 5815 N N . SER A 1 17 ? 7.691 -2.771 4.554 1.00 0.00 17 SER A N 20
ATOM 5816 C CA . SER A 1 17 ? 8.957 -3.040 5.219 1.00 0.00 17 SER A CA 20
ATOM 5817 C C . SER A 1 17 ? 10.130 -2.433 4.444 1.00 0.00 17 SER A C 20
ATOM 5818 O O . SER A 1 17 ? 10.715 -3.059 3.560 1.00 0.00 17 SER A O 20
ATOM 5826 N N . THR A 1 18 ? 10.485 -1.201 4.809 1.00 0.00 18 THR A N 20
ATOM 5827 C CA . THR A 1 18 ? 11.647 -0.481 4.312 1.00 0.00 18 THR A CA 20
ATOM 5828 C C . THR A 1 18 ? 12.914 -1.176 4.830 1.00 0.00 18 THR A C 20
ATOM 5829 O O . THR A 1 18 ? 12.985 -1.566 5.992 1.00 0.00 18 THR A O 20
ATOM 5840 N N . VAL A 1 19 ? 13.932 -1.314 3.968 1.00 0.00 19 VAL A N 20
ATOM 5841 C CA . VAL A 1 19 ? 15.296 -1.718 4.332 1.00 0.00 19 VAL A CA 20
ATOM 5842 C C . VAL A 1 19 ? 15.772 -0.989 5.600 1.00 0.00 19 VAL A C 20
ATOM 5843 O O . VAL A 1 19 ? 16.331 -1.609 6.505 1.00 0.00 19 VAL A O 20
ATOM 5856 N N . GLY A 1 20 ? 15.518 0.322 5.679 1.00 0.00 20 GLY A N 20
ATOM 5857 C CA . GLY A 1 20 ? 15.658 1.083 6.906 1.00 0.00 20 GLY A CA 20
ATOM 5858 C C . GLY A 1 20 ? 14.453 0.772 7.785 1.00 0.00 20 GLY A C 20
ATOM 5859 O O . GLY A 1 20 ? 13.381 1.313 7.518 1.00 0.00 20 GLY A O 20
ATOM 5863 N N . ALA A 1 21 ? 14.649 -0.092 8.789 1.00 0.00 21 ALA A N 20
ATOM 5864 C CA . ALA A 1 21 ? 13.667 -0.556 9.770 1.00 0.00 21 ALA A CA 20
ATOM 5865 C C . ALA A 1 21 ? 12.476 -1.295 9.137 1.00 0.00 21 ALA A C 20
ATOM 5866 O O . ALA A 1 21 ? 11.376 -0.760 9.007 1.00 0.00 21 ALA A O 20
ATOM 5873 N N . ALA A 1 22 ? 12.686 -2.579 8.816 1.00 0.00 22 ALA A N 20
ATOM 5874 C CA . ALA A 1 22 ? 11.693 -3.441 8.171 1.00 0.00 22 ALA A CA 20
ATOM 5875 C C . ALA A 1 22 ? 10.424 -3.635 9.013 1.00 0.00 22 ALA A C 20
ATOM 5876 O O . ALA A 1 22 ? 9.348 -3.864 8.455 1.00 0.00 22 ALA A O 20
ATOM 5883 N N . SER A 1 23 ? 10.548 -3.555 10.340 1.00 0.00 23 SER A N 20
ATOM 5884 C CA . SER A 1 23 ? 9.446 -3.630 11.293 1.00 0.00 23 SER A CA 20
ATOM 5885 C C . SER A 1 23 ? 8.649 -2.321 11.404 1.00 0.00 23 SER A C 20
ATOM 5886 O O . SER A 1 23 ? 7.603 -2.318 12.054 1.00 0.00 23 SER A O 20
ATOM 5894 N N . GLY A 1 24 ? 9.144 -1.220 10.823 1.00 0.00 24 GLY A N 20
ATOM 5895 C CA . GLY A 1 24 ? 8.897 0.113 11.356 1.00 0.00 24 GLY A CA 20
ATOM 5896 C C . GLY A 1 24 ? 9.902 0.430 12.463 1.00 0.00 24 GLY A C 20
ATOM 5897 O O . GLY A 1 24 ? 10.576 -0.513 12.942 1.00 0.00 24 GLY A O 20
ATOM 5901 N N . ALA A 1 1 ? -8.026 4.320 -1.406 1.00 0.00 1 ALA A N 21
ATOM 5902 C CA . ALA A 1 1 ? -9.395 4.156 -1.936 1.00 0.00 1 ALA A CA 21
ATOM 5903 C C . ALA A 1 1 ? -10.095 3.038 -1.155 1.00 0.00 1 ALA A C 21
ATOM 5904 O O . ALA A 1 1 ? -9.820 2.932 0.036 1.00 0.00 1 ALA A O 21
ATOM 5913 N N . VAL A 1 2 ? -10.991 2.249 -1.773 1.00 0.00 2 VAL A N 21
ATOM 5914 C CA . VAL A 1 2 ? -11.981 1.442 -1.047 1.00 0.00 2 VAL A CA 21
ATOM 5915 C C . VAL A 1 2 ? -11.831 -0.069 -1.299 1.00 0.00 2 VAL A C 21
ATOM 5916 O O . VAL A 1 2 ? -11.893 -0.838 -0.345 1.00 0.00 2 VAL A O 21
ATOM 5929 N N . GLY A 1 3 ? -11.702 -0.513 -2.556 1.00 0.00 3 GLY A N 21
ATOM 5930 C CA . GLY A 1 3 ? -11.463 -1.904 -2.905 1.00 0.00 3 GLY A CA 21
ATOM 5931 C C . GLY A 1 3 ? -9.979 -2.225 -2.805 1.00 0.00 3 GLY A C 21
ATOM 5932 O O . GLY A 1 3 ? -9.344 -2.090 -1.764 1.00 0.00 3 GLY A O 21
ATOM 5936 N N . ILE A 1 4 ? -9.393 -2.547 -3.958 1.00 0.00 4 ILE A N 21
ATOM 5937 C CA . ILE A 1 4 ? -7.972 -2.890 -4.088 1.00 0.00 4 ILE A CA 21
ATOM 5938 C C . ILE A 1 4 ? -7.103 -1.704 -3.632 1.00 0.00 4 ILE A C 21
ATOM 5939 O O . ILE A 1 4 ? -6.051 -1.866 -3.020 1.00 0.00 4 ILE A O 21
ATOM 5955 N N . GLY A 1 5 ? -7.585 -0.490 -3.893 1.00 0.00 5 GLY A N 21
ATOM 5956 C CA . GLY A 1 5 ? -6.977 0.765 -3.499 1.00 0.00 5 GLY A CA 21
ATOM 5957 C C . GLY A 1 5 ? -7.067 1.057 -2.001 1.00 0.00 5 GLY A C 21
ATOM 5958 O O . GLY A 1 5 ? -6.407 1.991 -1.545 1.00 0.00 5 GLY A O 21
ATOM 5962 N N . ALA A 1 6 ? -7.922 0.365 -1.234 1.00 0.00 6 ALA A N 21
ATOM 5963 C CA . ALA A 1 6 ? -7.762 0.289 0.214 1.00 0.00 6 ALA A CA 21
ATOM 5964 C C . ALA A 1 6 ? -6.526 -0.540 0.556 1.00 0.00 6 ALA A C 21
ATOM 5965 O O . ALA A 1 6 ? -5.716 -0.125 1.378 1.00 0.00 6 ALA A O 21
ATOM 5972 N N . LEU A 1 7 ? -6.353 -1.700 -0.091 1.00 0.00 7 LEU A N 21
ATOM 5973 C CA . LEU A 1 7 ? -5.249 -2.621 0.182 1.00 0.00 7 LEU A CA 21
ATOM 5974 C C . LEU A 1 7 ? -3.926 -1.935 -0.115 1.00 0.00 7 LEU A C 21
ATOM 5975 O O . LEU A 1 7 ? -2.954 -2.146 0.592 1.00 0.00 7 LEU A O 21
ATOM 5991 N N . PHE A 1 8 ? -3.909 -1.087 -1.137 1.00 0.00 8 PHE A N 21
ATOM 5992 C CA . PHE A 1 8 ? -2.714 -0.371 -1.569 1.00 0.00 8 PHE A CA 21
ATOM 5993 C C . PHE A 1 8 ? -2.139 0.496 -0.453 1.00 0.00 8 PHE A C 21
ATOM 5994 O O . PHE A 1 8 ? -0.946 0.437 -0.167 1.00 0.00 8 PHE A O 21
ATOM 6011 N N . LEU A 1 9 ? -3.001 1.299 0.177 1.00 0.00 9 LEU A N 21
ATOM 6012 C CA . LEU A 1 9 ? -2.549 2.184 1.254 1.00 0.00 9 LEU A CA 21
ATOM 6013 C C . LEU A 1 9 ? -2.505 1.433 2.582 1.00 0.00 9 LEU A C 21
ATOM 6014 O O . LEU A 1 9 ? -1.791 1.828 3.499 1.00 0.00 9 LEU A O 21
ATOM 6030 N N . GLY A 1 10 ? -3.297 0.365 2.668 1.00 0.00 10 GLY A N 21
ATOM 6031 C CA . GLY A 1 10 ? -3.625 -0.314 3.912 1.00 0.00 10 GLY A CA 21
ATOM 6032 C C . GLY A 1 10 ? -2.818 -1.588 4.091 1.00 0.00 10 GLY A C 21
ATOM 6033 O O . GLY A 1 10 ? -1.907 -1.639 4.909 1.00 0.00 10 GLY A O 21
ATOM 6037 N N . PHE A 1 11 ? -3.172 -2.628 3.339 1.00 0.00 11 PHE A N 21
ATOM 6038 C CA . PHE A 1 11 ? -2.596 -3.964 3.442 1.00 0.00 11 PHE A CA 21
ATOM 6039 C C . PHE A 1 11 ? -1.118 -3.966 3.014 1.00 0.00 11 PHE A C 21
ATOM 6040 O O . PHE A 1 11 ? -0.246 -4.425 3.752 1.00 0.00 11 PHE A O 21
ATOM 6057 N N . LEU A 1 12 ? -0.837 -3.374 1.848 1.00 0.00 12 LEU A N 21
ATOM 6058 C CA . LEU A 1 12 ? 0.494 -3.160 1.297 1.00 0.00 12 LEU A CA 21
ATOM 6059 C C . LEU A 1 12 ? 1.256 -2.167 2.172 1.00 0.00 12 LEU A C 21
ATOM 6060 O O . LEU A 1 12 ? 2.418 -2.410 2.474 1.00 0.00 12 LEU A O 21
ATOM 6076 N N . GLY A 1 13 ? 0.606 -1.087 2.617 1.00 0.00 13 GLY A N 21
ATOM 6077 C CA . GLY A 1 13 ? 1.265 -0.060 3.415 1.00 0.00 13 GLY A CA 21
ATOM 6078 C C . GLY A 1 13 ? 1.646 -0.581 4.804 1.00 0.00 13 GLY A C 21
ATOM 6079 O O . GLY A 1 13 ? 2.744 -0.289 5.270 1.00 0.00 13 GLY A O 21
ATOM 6083 N N . ALA A 1 14 ? 0.808 -1.413 5.437 1.00 0.00 14 ALA A N 21
ATOM 6084 C CA . ALA A 1 14 ? 1.153 -2.103 6.678 1.00 0.00 14 ALA A CA 21
ATOM 6085 C C . ALA A 1 14 ? 2.355 -3.030 6.472 1.00 0.00 14 ALA A C 21
ATOM 6086 O O . ALA A 1 14 ? 3.260 -3.047 7.301 1.00 0.00 14 ALA A O 21
ATOM 6093 N N . ALA A 1 15 ? 2.393 -3.772 5.357 1.00 0.00 15 ALA A N 21
ATOM 6094 C CA . ALA A 1 15 ? 3.561 -4.545 4.936 1.00 0.00 15 ALA A CA 21
ATOM 6095 C C . ALA A 1 15 ? 4.647 -3.715 4.256 1.00 0.00 15 ALA A C 21
ATOM 6096 O O . ALA A 1 15 ? 5.534 -4.276 3.606 1.00 0.00 15 ALA A O 21
ATOM 6103 N N . GLY A 1 16 ? 4.604 -2.392 4.382 1.00 0.00 16 GLY A N 21
ATOM 6104 C CA . GLY A 1 16 ? 5.430 -1.464 3.624 1.00 0.00 16 GLY A CA 21
ATOM 6105 C C . GLY A 1 16 ? 6.871 -1.440 4.128 1.00 0.00 16 GLY A C 21
ATOM 6106 O O . GLY A 1 16 ? 7.564 -0.450 3.930 1.00 0.00 16 GLY A O 21
ATOM 6110 N N . SER A 1 17 ? 7.331 -2.522 4.763 1.00 0.00 17 SER A N 21
ATOM 6111 C CA . SER A 1 17 ? 8.542 -2.549 5.576 1.00 0.00 17 SER A CA 21
ATOM 6112 C C . SER A 1 17 ? 9.820 -2.274 4.774 1.00 0.00 17 SER A C 21
ATOM 6113 O O . SER A 1 17 ? 10.820 -1.861 5.356 1.00 0.00 17 SER A O 21
ATOM 6121 N N . THR A 1 18 ? 9.804 -2.514 3.456 1.00 0.00 18 THR A N 21
ATOM 6122 C CA . THR A 1 18 ? 10.854 -2.075 2.537 1.00 0.00 18 THR A CA 21
ATOM 6123 C C . THR A 1 18 ? 10.565 -0.686 1.946 1.00 0.00 18 THR A C 21
ATOM 6124 O O . THR A 1 18 ? 11.494 0.103 1.807 1.00 0.00 18 THR A O 21
ATOM 6135 N N . VAL A 1 19 ? 9.325 -0.438 1.505 1.00 0.00 19 VAL A N 21
ATOM 6136 C CA . VAL A 1 19 ? 8.798 0.844 1.035 1.00 0.00 19 VAL A CA 21
ATOM 6137 C C . VAL A 1 19 ? 9.206 2.019 1.936 1.00 0.00 19 VAL A C 21
ATOM 6138 O O . VAL A 1 19 ? 9.710 3.030 1.448 1.00 0.00 19 VAL A O 21
ATOM 6151 N N . GLY A 1 20 ? 8.882 1.907 3.227 1.00 0.00 20 GLY A N 21
ATOM 6152 C CA . GLY A 1 20 ? 8.949 2.971 4.215 1.00 0.00 20 GLY A CA 21
ATOM 6153 C C . GLY A 1 20 ? 10.249 2.979 5.017 1.00 0.00 20 GLY A C 21
ATOM 6154 O O . GLY A 1 20 ? 11.181 2.223 4.741 1.00 0.00 20 GLY A O 21
ATOM 6158 N N . ALA A 1 21 ? 10.306 3.878 6.004 1.00 0.00 21 ALA A N 21
ATOM 6159 C CA . ALA A 1 21 ? 11.362 3.987 6.999 1.00 0.00 21 ALA A CA 21
ATOM 6160 C C . ALA A 1 21 ? 10.869 4.859 8.164 1.00 0.00 21 ALA A C 21
ATOM 6161 O O . ALA A 1 21 ? 10.373 4.341 9.161 1.00 0.00 21 ALA A O 21
ATOM 6168 N N . ALA A 1 22 ? 11.022 6.186 8.058 1.00 0.00 22 ALA A N 21
ATOM 6169 C CA . ALA A 1 22 ? 10.873 7.105 9.186 1.00 0.00 22 ALA A CA 21
ATOM 6170 C C . ALA A 1 22 ? 9.423 7.271 9.656 1.00 0.00 22 ALA A C 21
ATOM 6171 O O . ALA A 1 22 ? 9.187 7.498 10.840 1.00 0.00 22 ALA A O 21
ATOM 6178 N N . SER A 1 23 ? 8.457 7.176 8.737 1.00 0.00 23 SER A N 21
ATOM 6179 C CA . SER A 1 23 ? 7.028 7.176 9.043 1.00 0.00 23 SER A CA 21
ATOM 6180 C C . SER A 1 23 ? 6.534 5.812 9.546 1.00 0.00 23 SER A C 21
ATOM 6181 O O . SER A 1 23 ? 5.351 5.697 9.879 1.00 0.00 23 SER A O 21
ATOM 6189 N N . GLY A 1 24 ? 7.376 4.780 9.458 1.00 0.00 24 GLY A N 21
ATOM 6190 C CA . GLY A 1 24 ? 6.960 3.457 9.038 1.00 0.00 24 GLY A CA 21
ATOM 6191 C C . GLY A 1 24 ? 7.415 3.303 7.588 1.00 0.00 24 GLY A C 21
ATOM 6192 O O . GLY A 1 24 ? 7.800 4.332 6.972 1.00 0.00 24 GLY A O 21
ATOM 6196 N N . ALA A 1 1 ? -9.493 4.242 -3.728 1.00 0.00 1 ALA A N 22
ATOM 6197 C CA . ALA A 1 1 ? -9.297 3.576 -2.425 1.00 0.00 1 ALA A CA 22
ATOM 6198 C C . ALA A 1 1 ? -10.375 2.493 -2.265 1.00 0.00 1 ALA A C 22
ATOM 6199 O O . ALA A 1 1 ? -10.745 1.880 -3.265 1.00 0.00 1 ALA A O 22
ATOM 6208 N N . VAL A 1 2 ? -10.881 2.283 -1.045 1.00 0.00 2 VAL A N 22
ATOM 6209 C CA . VAL A 1 2 ? -12.095 1.548 -0.677 1.00 0.00 2 VAL A CA 22
ATOM 6210 C C . VAL A 1 2 ? -11.974 0.039 -0.922 1.00 0.00 2 VAL A C 22
ATOM 6211 O O . VAL A 1 2 ? -11.911 -0.716 0.043 1.00 0.00 2 VAL A O 22
ATOM 6224 N N . GLY A 1 3 ? -11.993 -0.401 -2.182 1.00 0.00 3 GLY A N 22
ATOM 6225 C CA . GLY A 1 3 ? -11.728 -1.775 -2.564 1.00 0.00 3 GLY A CA 22
ATOM 6226 C C . GLY A 1 3 ? -10.226 -1.996 -2.659 1.00 0.00 3 GLY A C 22
ATOM 6227 O O . GLY A 1 3 ? -9.487 -1.877 -1.685 1.00 0.00 3 GLY A O 22
ATOM 6231 N N . ILE A 1 4 ? -9.765 -2.236 -3.888 1.00 0.00 4 ILE A N 22
ATOM 6232 C CA . ILE A 1 4 ? -8.375 -2.564 -4.201 1.00 0.00 4 ILE A CA 22
ATOM 6233 C C . ILE A 1 4 ? -7.426 -1.475 -3.682 1.00 0.00 4 ILE A C 22
ATOM 6234 O O . ILE A 1 4 ? -6.341 -1.783 -3.187 1.00 0.00 4 ILE A O 22
ATOM 6250 N N . GLY A 1 5 ? -7.846 -0.205 -3.723 1.00 0.00 5 GLY A N 22
ATOM 6251 C CA . GLY A 1 5 ? -7.000 0.897 -3.303 1.00 0.00 5 GLY A CA 22
ATOM 6252 C C . GLY A 1 5 ? -6.803 0.908 -1.788 1.00 0.00 5 GLY A C 22
ATOM 6253 O O . GLY A 1 5 ? -5.765 1.370 -1.321 1.00 0.00 5 GLY A O 22
ATOM 6257 N N . ALA A 1 6 ? -7.775 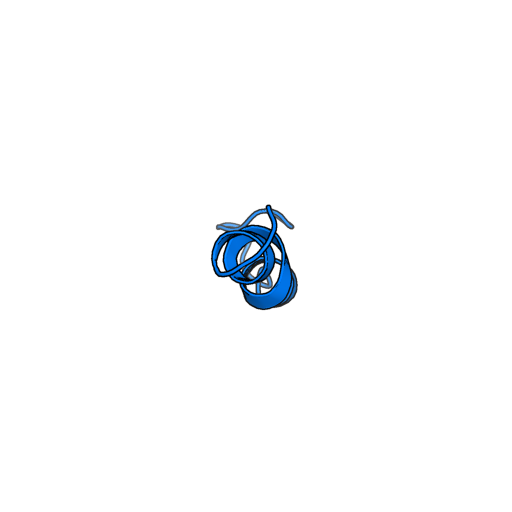0.395 -1.020 1.00 0.00 6 ALA A N 22
ATOM 6258 C CA . ALA A 1 6 ? -7.612 0.212 0.414 1.00 0.00 6 ALA A CA 22
ATOM 6259 C C . ALA A 1 6 ? -6.588 -0.881 0.706 1.00 0.00 6 ALA A C 22
ATOM 6260 O O . ALA A 1 6 ? -5.856 -0.774 1.681 1.00 0.00 6 ALA A O 22
ATOM 6267 N N . LEU A 1 7 ? -6.491 -1.918 -0.132 1.00 0.00 7 LEU A N 22
ATOM 6268 C CA . LEU A 1 7 ? -5.424 -2.901 -0.005 1.00 0.00 7 LEU A CA 22
ATOM 6269 C C . LEU A 1 7 ? -4.096 -2.254 -0.342 1.00 0.00 7 LEU A C 22
ATOM 6270 O O . LEU A 1 7 ? -3.109 -2.478 0.341 1.00 0.00 7 LEU A O 22
ATOM 6286 N N . PHE A 1 8 ? -4.076 -1.440 -1.388 1.00 0.00 8 PHE A N 22
ATOM 6287 C CA . PHE A 1 8 ? -2.832 -0.880 -1.905 1.00 0.00 8 PHE A CA 22
ATOM 6288 C C . PHE A 1 8 ? -2.192 0.083 -0.913 1.00 0.00 8 PHE A C 22
ATOM 6289 O O . PHE A 1 8 ? -1.009 -0.035 -0.604 1.00 0.00 8 PHE A O 22
ATOM 6306 N N . LEU A 1 9 ? -2.983 1.026 -0.397 1.00 0.00 9 LEU A N 22
ATOM 6307 C CA . LEU A 1 9 ? -2.457 1.989 0.563 1.00 0.00 9 LEU A CA 22
ATOM 6308 C C . LEU A 1 9 ? -2.427 1.370 1.956 1.00 0.00 9 LEU A C 22
ATOM 6309 O O . LEU A 1 9 ? -1.677 1.826 2.814 1.00 0.00 9 LEU A O 22
ATOM 6325 N N . GLY A 1 10 ? -3.279 0.364 2.175 1.00 0.00 10 GLY A N 22
ATOM 6326 C CA . GLY A 1 10 ? -3.553 -0.159 3.510 1.00 0.00 10 GLY A CA 22
ATOM 6327 C C . GLY A 1 10 ? -2.818 -1.459 3.767 1.00 0.00 10 GLY A C 22
ATOM 6328 O O . GLY A 1 10 ? -1.825 -1.479 4.483 1.00 0.00 10 GLY A O 22
ATOM 6332 N N . PHE A 1 11 ? -3.326 -2.551 3.196 1.00 0.00 11 PHE A N 22
ATOM 6333 C CA . PHE A 1 11 ? -2.817 -3.903 3.412 1.00 0.00 11 PHE A CA 22
ATOM 6334 C C . PHE A 1 11 ? -1.344 -4.030 2.981 1.00 0.00 11 PHE A C 22
ATOM 6335 O O . PHE A 1 11 ? -0.499 -4.486 3.751 1.00 0.00 11 PHE A O 22
ATOM 6352 N N . LEU A 1 12 ? -1.031 -3.560 1.771 1.00 0.00 12 LEU A N 22
ATOM 6353 C CA . LEU A 1 12 ? 0.309 -3.473 1.205 1.00 0.00 12 LEU A CA 22
ATOM 6354 C C . LEU A 1 12 ? 1.131 -2.437 1.973 1.00 0.00 12 LEU A C 22
ATOM 6355 O O . LEU A 1 12 ? 2.267 -2.726 2.339 1.00 0.00 12 LEU A O 22
ATOM 6371 N N . GLY A 1 13 ? 0.563 -1.261 2.266 1.00 0.00 13 GLY A N 22
ATOM 6372 C CA . GLY A 1 13 ? 1.315 -0.190 2.913 1.00 0.00 13 GLY A CA 22
ATOM 6373 C C . GLY A 1 13 ? 1.687 -0.535 4.361 1.00 0.00 13 GLY A C 22
ATOM 6374 O O . GLY A 1 13 ? 2.778 -0.183 4.802 1.00 0.00 13 GLY A O 22
ATOM 6378 N N . ALA A 1 14 ? 0.851 -1.297 5.077 1.00 0.00 14 ALA A N 22
ATOM 6379 C CA . ALA A 1 14 ? 1.181 -1.857 6.384 1.00 0.00 14 ALA A CA 22
ATOM 6380 C C . ALA A 1 14 ? 2.362 -2.829 6.282 1.00 0.00 14 ALA A C 22
ATOM 6381 O O . ALA A 1 14 ? 3.233 -2.824 7.149 1.00 0.00 14 ALA A O 22
ATOM 6388 N N . ALA A 1 15 ? 2.436 -3.618 5.201 1.00 0.00 15 ALA A N 22
ATOM 6389 C CA . ALA A 1 15 ? 3.601 -4.438 4.880 1.00 0.00 15 ALA A CA 22
ATOM 6390 C C . ALA A 1 15 ? 4.745 -3.657 4.235 1.00 0.00 15 ALA A C 22
ATOM 6391 O O . ALA A 1 15 ? 5.679 -4.262 3.706 1.00 0.00 15 ALA A O 22
ATOM 6398 N N . GLY A 1 16 ? 4.721 -2.328 4.309 1.00 0.00 16 GLY A N 22
ATOM 6399 C CA . GLY A 1 16 ? 5.719 -1.434 3.741 1.00 0.00 16 GLY A CA 22
ATOM 6400 C C . GLY A 1 16 ? 7.000 -1.432 4.572 1.00 0.00 16 GLY A C 22
ATOM 6401 O O . GLY A 1 16 ? 7.581 -0.375 4.809 1.00 0.00 16 GLY A O 22
ATOM 6405 N N . SER A 1 17 ? 7.449 -2.616 5.010 1.00 0.00 17 SER A N 22
ATOM 6406 C CA . SER A 1 17 ? 8.705 -2.841 5.730 1.00 0.00 17 SER A CA 22
ATOM 6407 C C . SER A 1 17 ? 9.923 -2.679 4.799 1.00 0.00 17 SER A C 22
ATOM 6408 O O . SER A 1 17 ? 10.744 -3.585 4.657 1.00 0.00 17 SER A O 22
ATOM 6416 N N . THR A 1 18 ? 10.020 -1.529 4.128 1.00 0.00 18 THR A N 22
ATOM 6417 C CA . THR A 1 18 ? 11.073 -1.213 3.175 1.00 0.00 18 THR A CA 22
ATOM 6418 C C . THR A 1 18 ? 12.390 -0.894 3.897 1.00 0.00 18 THR A C 22
ATOM 6419 O O . THR A 1 18 ? 12.436 -0.049 4.789 1.00 0.00 18 THR A O 22
ATOM 6430 N N . VAL A 1 19 ? 13.473 -1.568 3.501 1.00 0.00 19 VAL A N 22
ATOM 6431 C CA . VAL A 1 19 ? 14.841 -1.064 3.614 1.00 0.00 19 VAL A CA 22
ATOM 6432 C C . VAL A 1 19 ? 14.988 0.409 3.185 1.00 0.00 19 VAL A C 22
ATOM 6433 O O . VAL A 1 19 ? 15.461 1.239 3.959 1.00 0.00 19 VAL A O 22
ATOM 6446 N N . GLY A 1 20 ? 14.685 0.705 1.915 1.00 0.00 20 GLY A N 22
ATOM 6447 C CA . GLY A 1 20 ? 14.954 1.981 1.259 1.00 0.00 20 GLY A CA 22
ATOM 6448 C C . GLY A 1 20 ? 13.764 2.938 1.274 1.00 0.00 20 GLY A C 22
ATOM 6449 O O . GLY A 1 20 ? 12.622 2.515 1.451 1.00 0.00 20 GLY A O 22
ATOM 6453 N N . ALA A 1 21 ? 14.025 4.214 0.967 1.00 0.00 21 ALA A N 22
ATOM 6454 C CA . ALA A 1 21 ? 13.023 5.261 0.743 1.00 0.00 21 ALA A CA 22
ATOM 6455 C C . ALA A 1 21 ? 12.030 5.466 1.905 1.00 0.00 21 ALA A C 22
ATOM 6456 O O . ALA A 1 21 ? 10.927 5.972 1.702 1.00 0.00 21 ALA A O 22
ATOM 6463 N N . ALA A 1 22 ? 12.402 5.093 3.137 1.00 0.00 22 ALA A N 22
ATOM 6464 C CA . ALA A 1 22 ? 11.549 5.234 4.318 1.00 0.00 22 ALA A CA 22
ATOM 6465 C C . ALA A 1 22 ? 11.202 6.701 4.629 1.00 0.00 22 ALA A C 22
ATOM 6466 O O . ALA A 1 22 ? 10.154 6.973 5.208 1.00 0.00 22 ALA A O 22
ATOM 6473 N N . SER A 1 23 ? 12.082 7.640 4.259 1.00 0.00 23 SER A N 22
ATOM 6474 C CA . SER A 1 23 ? 11.857 9.083 4.327 1.00 0.00 23 SER A CA 22
ATOM 6475 C C . SER A 1 23 ? 11.002 9.619 3.166 1.00 0.00 23 SER A C 22
ATOM 6476 O O . SER A 1 23 ? 10.715 10.820 3.151 1.00 0.00 23 SER A O 22
ATOM 6484 N N . GLY A 1 24 ? 10.732 8.793 2.152 1.00 0.00 24 GLY A N 22
ATOM 6485 C CA . GLY A 1 24 ? 10.762 9.219 0.763 1.00 0.00 24 GLY A CA 22
ATOM 6486 C C . GLY A 1 24 ? 12.133 8.848 0.193 1.00 0.00 24 GLY A C 22
ATOM 6487 O O . GLY A 1 24 ? 13.031 8.499 1.000 1.00 0.00 24 GLY A O 22
ATOM 6491 N N . ALA A 1 1 ? -8.159 4.133 -0.758 1.00 0.00 1 ALA A N 23
ATOM 6492 C CA . ALA A 1 1 ? -9.510 4.059 -1.349 1.00 0.00 1 ALA A CA 23
ATOM 6493 C C . ALA A 1 1 ? -10.281 2.908 -0.692 1.00 0.00 1 ALA A C 23
ATOM 6494 O O . ALA A 1 1 ? -10.139 2.756 0.517 1.00 0.00 1 ALA A O 23
ATOM 6503 N N . VAL A 1 2 ? -11.085 2.134 -1.440 1.00 0.00 2 VAL A N 23
ATOM 6504 C CA . VAL A 1 2 ? -12.123 1.254 -0.889 1.00 0.00 2 VAL A CA 23
ATOM 6505 C C . VAL A 1 2 ? -11.905 -0.240 -1.173 1.00 0.00 2 VAL A C 23
ATOM 6506 O O . VAL A 1 2 ? -11.902 -1.034 -0.238 1.00 0.00 2 VAL A O 23
ATOM 6519 N N . GLY A 1 3 ? -11.809 -0.644 -2.444 1.00 0.00 3 GLY A N 23
ATOM 6520 C CA . GLY A 1 3 ? -11.504 -2.004 -2.854 1.00 0.00 3 GLY A CA 23
ATOM 6521 C C . GLY A 1 3 ? -10.000 -2.236 -2.839 1.00 0.00 3 GLY A C 23
ATOM 6522 O O . GLY A 1 3 ? -9.331 -2.139 -1.816 1.00 0.00 3 GLY A O 23
ATOM 6526 N N . ILE A 1 4 ? -9.451 -2.447 -4.035 1.00 0.00 4 ILE A N 23
ATOM 6527 C CA . ILE A 1 4 ? -8.025 -2.721 -4.248 1.00 0.00 4 ILE A CA 23
ATOM 6528 C C . ILE A 1 4 ? -7.180 -1.552 -3.711 1.00 0.00 4 ILE A C 23
ATOM 6529 O O . ILE A 1 4 ? -6.119 -1.739 -3.120 1.00 0.00 4 ILE A O 23
ATOM 6545 N N . GLY A 1 5 ? -7.686 -0.332 -3.881 1.00 0.00 5 GLY A N 23
ATOM 6546 C CA . GLY A 1 5 ? -7.076 0.895 -3.407 1.00 0.00 5 GLY A CA 23
ATOM 6547 C C . GLY A 1 5 ? -7.143 1.072 -1.891 1.00 0.00 5 GLY A C 23
ATOM 6548 O O . GLY A 1 5 ? -6.475 1.964 -1.375 1.00 0.00 5 GLY A O 23
ATOM 6552 N N . ALA A 1 6 ? -7.984 0.323 -1.163 1.00 0.00 6 ALA A N 23
ATOM 6553 C CA . ALA A 1 6 ? -7.811 0.169 0.278 1.00 0.00 6 ALA A CA 23
ATOM 6554 C C . ALA A 1 6 ? -6.558 -0.656 0.563 1.00 0.00 6 ALA A C 23
ATOM 6555 O O . ALA A 1 6 ? -5.775 -0.288 1.431 1.00 0.00 6 ALA A O 23
ATOM 6562 N N . LEU A 1 7 ? -6.342 -1.752 -0.179 1.00 0.00 7 LEU A N 23
ATOM 6563 C CA . LEU A 1 7 ? -5.209 -2.654 0.026 1.00 0.00 7 LEU A CA 23
ATOM 6564 C C . LEU A 1 7 ? -3.909 -1.911 -0.229 1.00 0.00 7 LEU A C 23
ATOM 6565 O O . LEU A 1 7 ? -2.924 -2.143 0.457 1.00 0.00 7 LEU A O 23
ATOM 6581 N N . PHE A 1 8 ? -3.919 -1.005 -1.200 1.00 0.00 8 PHE A N 23
ATOM 6582 C CA . PHE A 1 8 ? -2.733 -0.247 -1.589 1.00 0.00 8 PHE A CA 23
ATOM 6583 C C . PHE A 1 8 ? -2.180 0.570 -0.424 1.00 0.00 8 PHE A C 23
ATOM 6584 O O . PHE A 1 8 ? -0.994 0.490 -0.110 1.00 0.00 8 PHE A O 23
ATOM 6601 N N . LEU A 1 9 ? -3.063 1.321 0.236 1.00 0.00 9 LEU A N 23
ATOM 6602 C CA . LEU A 1 9 ? -2.654 2.152 1.370 1.00 0.00 9 LEU A CA 23
ATOM 6603 C C . LEU A 1 9 ? -2.615 1.348 2.666 1.00 0.00 9 LEU A C 23
ATOM 6604 O O . LEU A 1 9 ? -1.969 1.740 3.634 1.00 0.00 9 LEU A O 23
ATOM 6620 N N . GLY A 1 10 ? -3.336 0.229 2.664 1.00 0.00 10 GLY A N 23
ATOM 6621 C CA . GLY A 1 10 ? -3.649 -0.552 3.852 1.00 0.00 10 GLY A CA 23
ATOM 6622 C C . GLY A 1 10 ? -2.770 -1.783 3.964 1.00 0.00 10 GLY A C 23
ATOM 6623 O O . GLY A 1 10 ? -1.839 -1.826 4.760 1.00 0.00 10 GLY A O 23
ATOM 6627 N N . PHE A 1 11 ? -3.094 -2.799 3.168 1.00 0.00 11 PHE A N 23
ATOM 6628 C CA . PHE A 1 11 ? -2.469 -4.114 3.172 1.00 0.00 11 PHE A CA 23
ATOM 6629 C C . PHE A 1 11 ? -0.992 -4.025 2.754 1.00 0.00 11 PHE A C 23
ATOM 6630 O O . PHE A 1 11 ? -0.107 -4.514 3.455 1.00 0.00 11 PHE A O 23
ATOM 6647 N N . LEU A 1 12 ? -0.727 -3.333 1.641 1.00 0.00 12 LEU A N 23
ATOM 6648 C CA . LEU A 1 12 ? 0.600 -3.025 1.123 1.00 0.00 12 LEU A CA 23
ATOM 6649 C C . LEU A 1 12 ? 1.295 -2.025 2.047 1.00 0.00 12 LEU A C 23
ATOM 6650 O O . LEU A 1 12 ? 2.458 -2.227 2.382 1.00 0.00 12 LEU A O 23
ATOM 6666 N N . GLY A 1 13 ? 0.589 -0.982 2.498 1.00 0.00 13 GLY A N 23
ATOM 6667 C CA . GLY A 1 13 ? 1.196 0.077 3.296 1.00 0.00 13 GLY A CA 23
ATOM 6668 C C . GLY A 1 13 ? 1.610 -0.420 4.684 1.00 0.00 13 GLY A C 23
ATOM 6669 O O . GLY A 1 13 ? 2.680 -0.045 5.161 1.00 0.00 13 GLY A O 23
ATOM 6673 N N . ALA A 1 14 ? 0.841 -1.327 5.301 1.00 0.00 14 ALA A N 23
ATOM 6674 C CA . ALA A 1 14 ? 1.238 -2.013 6.528 1.00 0.00 14 ALA A CA 23
ATOM 6675 C C . ALA A 1 14 ? 2.512 -2.833 6.308 1.00 0.00 14 ALA A C 23
ATOM 6676 O O . ALA A 1 14 ? 3.402 -2.815 7.155 1.00 0.00 14 ALA A O 23
ATOM 6683 N N . ALA A 1 15 ? 2.629 -3.511 5.157 1.00 0.00 15 ALA A N 23
ATOM 6684 C CA . ALA A 1 15 ? 3.851 -4.196 4.744 1.00 0.00 15 ALA A CA 23
ATOM 6685 C C . ALA A 1 15 ? 4.914 -3.270 4.154 1.00 0.00 15 ALA A C 23
ATOM 6686 O O . ALA A 1 15 ? 5.903 -3.746 3.594 1.00 0.00 15 ALA A O 23
ATOM 6693 N N . GLY A 1 16 ? 4.779 -1.958 4.344 1.00 0.00 16 GLY A N 23
ATOM 6694 C CA . GLY A 1 16 ? 5.674 -0.936 3.816 1.00 0.00 16 GLY A CA 23
ATOM 6695 C C . GLY A 1 16 ? 6.996 -0.882 4.584 1.00 0.00 16 GLY A C 23
ATOM 6696 O O . GLY A 1 16 ? 7.639 0.164 4.639 1.00 0.00 16 GLY A O 23
ATOM 6700 N N . SER A 1 17 ? 7.376 -1.999 5.214 1.00 0.00 17 SER A N 23
ATOM 6701 C CA . SER A 1 17 ? 8.629 -2.164 5.933 1.00 0.00 17 SER A CA 23
ATOM 6702 C C . SER A 1 17 ? 9.789 -2.280 4.941 1.00 0.00 17 SER A C 23
ATOM 6703 O O . SER A 1 17 ? 10.822 -1.641 5.125 1.00 0.00 17 SER A O 23
ATOM 6711 N N . THR A 1 18 ? 9.634 -3.130 3.918 1.00 0.00 18 THR A N 23
ATOM 6712 C CA . THR A 1 18 ? 10.580 -3.291 2.824 1.00 0.00 18 THR A CA 23
ATOM 6713 C C . THR A 1 18 ? 10.215 -2.332 1.685 1.00 0.00 18 THR A C 23
ATOM 6714 O O . THR A 1 18 ? 10.856 -1.300 1.504 1.00 0.00 18 THR A O 23
ATOM 6725 N N . VAL A 1 19 ? 9.210 -2.714 0.889 1.00 0.00 19 VAL A N 23
ATOM 6726 C CA . VAL A 1 19 ? 8.589 -1.928 -0.170 1.00 0.00 19 VAL A CA 23
ATOM 6727 C C . VAL A 1 19 ? 8.323 -0.477 0.255 1.00 0.00 19 VAL A C 23
ATOM 6728 O O . VAL A 1 19 ? 7.537 -0.216 1.165 1.00 0.00 19 VAL A O 23
ATOM 6741 N N . GLY A 1 20 ? 8.959 0.474 -0.434 1.00 0.00 20 GLY A N 23
ATOM 6742 C CA . GLY A 1 20 ? 8.760 1.898 -0.220 1.00 0.00 20 GLY A CA 23
ATOM 6743 C C . GLY A 1 20 ? 7.419 2.321 -0.812 1.00 0.00 20 GLY A C 23
ATOM 6744 O O . GLY A 1 20 ? 7.363 2.700 -1.982 1.00 0.00 20 GLY A O 23
ATOM 6748 N N . ALA A 1 21 ? 6.343 2.224 -0.022 1.00 0.00 21 ALA A N 23
ATOM 6749 C CA . ALA A 1 21 ? 4.962 2.534 -0.394 1.00 0.00 21 ALA A CA 23
ATOM 6750 C C . ALA A 1 21 ? 4.732 4.044 -0.628 1.00 0.00 21 ALA A C 23
ATOM 6751 O O . ALA A 1 21 ? 3.895 4.670 0.020 1.00 0.00 21 ALA A O 23
ATOM 6758 N N . ALA A 1 22 ? 5.445 4.620 -1.603 1.00 0.00 22 ALA A N 23
ATOM 6759 C CA . ALA A 1 22 ? 5.543 6.054 -1.872 1.00 0.00 22 ALA A CA 23
ATOM 6760 C C . ALA A 1 22 ? 4.195 6.699 -2.219 1.00 0.00 22 ALA A C 23
ATOM 6761 O O . ALA A 1 22 ? 4.022 7.893 -1.993 1.00 0.00 22 ALA A O 23
ATOM 6768 N N . SER A 1 23 ? 3.266 5.923 -2.791 1.00 0.00 23 SER A N 23
ATOM 6769 C CA . SER A 1 23 ? 1.902 6.345 -3.094 1.00 0.00 23 SER A CA 23
ATOM 6770 C C . SER A 1 23 ? 1.184 6.881 -1.849 1.00 0.00 23 SER A C 23
ATOM 6771 O O . SER A 1 23 ? 0.516 7.913 -1.927 1.00 0.00 23 SER A O 23
ATOM 6779 N N . GLY A 1 24 ? 1.286 6.161 -0.722 1.00 0.00 24 GLY A N 23
ATOM 6780 C CA . GLY A 1 24 ? 0.187 6.115 0.238 1.00 0.00 24 GLY A CA 23
ATOM 6781 C C . GLY A 1 24 ? -1.127 5.719 -0.441 1.00 0.00 24 GLY A C 23
ATOM 6782 O O . GLY A 1 24 ? -1.070 5.063 -1.513 1.00 0.00 24 GLY A O 23
ATOM 6786 N N . ALA A 1 1 ? -9.301 4.217 -3.944 1.00 0.00 1 ALA A N 24
ATOM 6787 C CA . ALA A 1 1 ? -9.218 3.671 -2.575 1.00 0.00 1 ALA A CA 24
ATOM 6788 C C . ALA A 1 1 ? -10.272 2.563 -2.427 1.00 0.00 1 ALA A C 24
ATOM 6789 O O . ALA A 1 1 ? -10.587 1.918 -3.426 1.00 0.00 1 ALA A O 24
ATOM 6798 N N . VAL A 1 2 ? -10.812 2.362 -1.219 1.00 0.00 2 VAL A N 24
ATOM 6799 C CA . VAL A 1 2 ? -12.013 1.590 -0.876 1.00 0.00 2 VAL A CA 24
ATOM 6800 C C . VAL A 1 2 ? -11.855 0.084 -1.122 1.00 0.00 2 VAL A C 24
ATOM 6801 O O . VAL A 1 2 ? -11.815 -0.675 -0.159 1.00 0.00 2 VAL A O 24
ATOM 6814 N N . GLY A 1 3 ? -11.824 -0.352 -2.384 1.00 0.00 3 GLY A N 24
ATOM 6815 C CA . GLY A 1 3 ? -11.516 -1.717 -2.768 1.00 0.00 3 GLY A CA 24
ATOM 6816 C C . GLY A 1 3 ? -10.006 -1.904 -2.821 1.00 0.00 3 GLY A C 24
ATOM 6817 O O . GLY A 1 3 ? -9.303 -1.788 -1.819 1.00 0.00 3 GLY A O 24
ATOM 6821 N N . ILE A 1 4 ? -9.500 -2.114 -4.038 1.00 0.00 4 ILE A N 24
ATOM 6822 C CA . ILE A 1 4 ? -8.097 -2.417 -4.318 1.00 0.00 4 ILE A CA 24
ATOM 6823 C C . ILE A 1 4 ? -7.177 -1.338 -3.731 1.00 0.00 4 ILE A C 24
ATOM 6824 O O . ILE A 1 4 ? -6.110 -1.654 -3.206 1.00 0.00 4 ILE A O 24
ATOM 6840 N N . GLY A 1 5 ? -7.607 -0.069 -3.747 1.00 0.00 5 GLY A N 24
ATOM 6841 C CA . GLY A 1 5 ? -6.787 1.022 -3.255 1.00 0.00 5 GLY A CA 24
ATOM 6842 C C . GLY A 1 5 ? -6.649 0.983 -1.733 1.00 0.00 5 GLY A C 24
ATOM 6843 O O . GLY A 1 5 ? -5.624 1.415 -1.210 1.00 0.00 5 GLY A O 24
ATOM 6847 N N . ALA A 1 6 ? -7.659 0.461 -1.023 1.00 0.00 6 ALA A N 24
ATOM 6848 C CA . ALA A 1 6 ? -7.561 0.233 0.411 1.00 0.00 6 ALA A CA 24
ATOM 6849 C C . ALA A 1 6 ? -6.564 -0.884 0.716 1.00 0.00 6 ALA A C 24
ATOM 6850 O O . ALA A 1 6 ? -5.865 -0.808 1.717 1.00 0.00 6 ALA A O 24
ATOM 6857 N N . LEU A 1 7 ? -6.452 -1.904 -0.145 1.00 0.00 7 LEU A N 24
ATOM 6858 C CA . LEU A 1 7 ? -5.413 -2.915 -0.003 1.00 0.00 7 LEU A CA 24
ATOM 6859 C C . LEU A 1 7 ? -4.059 -2.283 -0.257 1.00 0.00 7 LEU A C 24
ATOM 6860 O O . LEU A 1 7 ? -3.107 -2.549 0.460 1.00 0.00 7 LEU A O 24
ATOM 6876 N N . PHE A 1 8 ? -3.978 -1.433 -1.270 1.00 0.00 8 PHE A N 24
ATOM 6877 C CA . PHE A 1 8 ? -2.702 -0.872 -1.699 1.00 0.00 8 PHE A CA 24
ATOM 6878 C C . PHE A 1 8 ? -2.111 0.042 -0.632 1.00 0.00 8 PHE A C 24
ATOM 6879 O O . PHE A 1 8 ? -0.952 -0.114 -0.252 1.00 0.00 8 PHE A O 24
ATOM 6896 N N . LEU A 1 9 ? -2.920 0.976 -0.123 1.00 0.00 9 LEU A N 24
ATOM 6897 C CA . LEU A 1 9 ? -2.428 1.887 0.907 1.00 0.00 9 LEU A CA 24
ATOM 6898 C C . LEU A 1 9 ? -2.432 1.197 2.267 1.00 0.00 9 LEU A C 24
ATOM 6899 O O . LEU A 1 9 ? -1.717 1.616 3.174 1.00 0.00 9 LEU A O 24
ATOM 6915 N N . GLY A 1 10 ? -3.278 0.174 2.405 1.00 0.00 10 GLY A N 24
ATOM 6916 C CA . GLY A 1 10 ? -3.588 -0.438 3.694 1.00 0.00 10 GLY A CA 24
ATOM 6917 C C . GLY A 1 10 ? -2.852 -1.749 3.892 1.00 0.00 10 GLY A C 24
ATOM 6918 O O . GLY A 1 10 ? -1.846 -1.804 4.590 1.00 0.00 10 GLY A O 24
ATOM 6922 N N . PHE A 1 11 ? -3.382 -2.809 3.283 1.00 0.00 11 PHE A N 24
ATOM 6923 C CA . PHE A 1 11 ? -2.898 -4.180 3.407 1.00 0.00 11 PHE A CA 24
ATOM 6924 C C . PHE A 1 11 ? -1.415 -4.296 3.011 1.00 0.00 11 PHE A C 24
ATOM 6925 O O . PHE A 1 11 ? -0.605 -4.833 3.764 1.00 0.00 11 PHE A O 24
ATOM 6942 N N . LEU A 1 12 ? -1.059 -3.737 1.851 1.00 0.00 12 LEU A N 24
ATOM 6943 C CA . LEU A 1 12 ? 0.299 -3.605 1.341 1.00 0.00 12 LEU A CA 24
ATOM 6944 C C . LEU A 1 12 ? 1.068 -2.567 2.160 1.00 0.00 12 LEU A C 24
ATOM 6945 O O . LEU A 1 12 ? 2.191 -2.843 2.572 1.00 0.00 12 LEU A O 24
ATOM 6961 N N . GLY A 1 13 ? 0.481 -1.393 2.420 1.00 0.00 13 GLY A N 24
ATOM 6962 C CA . GLY A 1 13 ? 1.214 -0.286 3.027 1.00 0.00 13 GLY A CA 24
ATOM 6963 C C . GLY A 1 13 ? 1.600 -0.560 4.483 1.00 0.00 13 GLY A C 24
ATOM 6964 O O . GLY A 1 13 ? 2.662 -0.117 4.917 1.00 0.00 13 GLY A O 24
ATOM 6968 N N . ALA A 1 14 ? 0.817 -1.358 5.218 1.00 0.00 14 ALA A N 24
ATOM 6969 C CA . ALA A 1 14 ? 1.190 -1.868 6.534 1.00 0.00 14 ALA A CA 24
ATOM 6970 C C . ALA A 1 14 ? 2.453 -2.733 6.449 1.00 0.00 14 ALA A C 24
ATOM 6971 O O . ALA A 1 14 ? 3.326 -2.630 7.308 1.00 0.00 14 ALA A O 24
ATOM 6978 N N . ALA A 1 15 ? 2.575 -3.553 5.397 1.00 0.00 15 ALA A N 24
ATOM 6979 C CA . ALA A 1 15 ? 3.788 -4.292 5.057 1.00 0.00 15 ALA A CA 24
ATOM 6980 C C . ALA A 1 15 ? 4.841 -3.450 4.336 1.00 0.00 15 ALA A C 24
ATOM 6981 O O . ALA A 1 15 ? 5.803 -3.994 3.791 1.00 0.00 15 ALA A O 24
ATOM 6988 N N . GLY A 1 16 ? 4.716 -2.124 4.367 1.00 0.00 16 GLY A N 24
ATOM 6989 C CA . GLY A 1 16 ? 5.602 -1.183 3.691 1.00 0.00 16 GLY A CA 24
ATOM 6990 C C . GLY A 1 16 ? 6.944 -1.047 4.414 1.00 0.00 16 GLY A C 24
ATOM 6991 O O . GLY A 1 16 ? 7.594 -0.009 4.327 1.00 0.00 16 GLY A O 24
ATOM 6995 N N . SER A 1 17 ? 7.372 -2.104 5.114 1.00 0.00 17 SER A N 24
ATOM 6996 C CA . SER A 1 17 ? 8.626 -2.180 5.850 1.00 0.00 17 SER A CA 24
ATOM 6997 C C . SER A 1 17 ? 9.845 -2.094 4.920 1.00 0.00 17 SER A C 24
ATOM 6998 O O . SER A 1 17 ? 10.927 -1.723 5.368 1.00 0.00 17 SER A O 24
ATOM 7006 N N . THR A 1 18 ? 9.673 -2.372 3.620 1.00 0.00 18 THR A N 24
ATOM 7007 C CA . THR A 1 18 ? 10.688 -2.180 2.579 1.00 0.00 18 THR A CA 24
ATOM 7008 C C . THR A 1 18 ? 10.747 -0.686 2.194 1.00 0.00 18 THR A C 24
ATOM 7009 O O . THR A 1 18 ? 10.602 -0.317 1.032 1.00 0.00 18 THR A O 24
ATOM 7020 N N . VAL A 1 19 ? 10.873 0.187 3.203 1.00 0.00 19 VAL A N 24
ATOM 7021 C CA . VAL A 1 19 ? 11.111 1.625 3.081 1.00 0.00 19 VAL A CA 24
ATOM 7022 C C . VAL A 1 19 ? 12.179 1.965 2.034 1.00 0.00 19 VAL A C 24
ATOM 7023 O O . VAL A 1 19 ? 11.953 2.790 1.150 1.00 0.00 19 VAL A O 24
ATOM 7036 N N . GLY A 1 20 ? 13.352 1.338 2.161 1.00 0.00 20 GLY A N 24
ATOM 7037 C CA . GLY A 1 20 ? 14.446 1.416 1.204 1.00 0.00 20 GLY A CA 24
ATOM 7038 C C . GLY A 1 20 ? 14.388 0.239 0.234 1.00 0.00 20 GLY A C 24
ATOM 7039 O O . GLY A 1 20 ? 13.717 -0.754 0.505 1.00 0.00 20 GLY A O 24
ATOM 7043 N N . ALA A 1 21 ? 15.120 0.349 -0.882 1.00 0.00 21 ALA A N 24
ATOM 7044 C CA . ALA A 1 21 ? 15.130 -0.604 -1.997 1.00 0.00 21 ALA A CA 24
ATOM 7045 C C . ALA A 1 21 ? 13.756 -0.797 -2.669 1.00 0.00 21 ALA A C 24
ATOM 7046 O O . ALA A 1 21 ? 13.577 -1.726 -3.454 1.00 0.00 21 ALA A O 24
ATOM 7053 N N . ALA A 1 22 ? 12.777 0.080 -2.399 1.00 0.00 22 ALA A N 24
ATOM 7054 C CA . ALA A 1 22 ? 11.427 -0.015 -2.954 1.00 0.00 22 ALA A CA 24
ATOM 7055 C C . ALA A 1 22 ? 11.417 0.086 -4.487 1.00 0.00 22 ALA A C 24
ATOM 7056 O O . ALA A 1 22 ? 10.578 -0.528 -5.141 1.00 0.00 22 ALA A O 24
ATOM 7063 N N . SER A 1 23 ? 12.344 0.861 -5.059 1.00 0.00 23 SER A N 24
ATOM 7064 C CA . SER A 1 23 ? 12.592 0.984 -6.494 1.00 0.00 23 SER A CA 24
ATOM 7065 C C . SER A 1 23 ? 13.408 -0.180 -7.075 1.00 0.00 23 SER A C 24
ATOM 7066 O O . SER A 1 23 ? 13.593 -0.236 -8.291 1.00 0.00 23 SER A O 24
ATOM 7074 N N . GLY A 1 24 ? 13.964 -1.044 -6.221 1.00 0.00 24 GLY A N 24
ATOM 7075 C CA . GLY A 1 24 ? 15.306 -1.573 -6.402 1.00 0.00 24 GLY A CA 24
ATOM 7076 C C . GLY A 1 24 ? 16.231 -0.809 -5.458 1.00 0.00 24 GLY A C 24
ATOM 7077 O O . GLY A 1 24 ? 17.249 -1.408 -5.056 1.00 0.00 24 GLY A O 24
ATOM 7081 N N . ALA A 1 1 ? -8.576 4.065 -0.436 1.00 0.00 1 ALA A N 25
ATOM 7082 C CA . ALA A 1 1 ? -9.898 3.951 -1.082 1.00 0.00 1 ALA A CA 25
ATOM 7083 C C . ALA A 1 1 ? -10.619 2.732 -0.501 1.00 0.00 1 ALA A C 25
ATOM 7084 O O . ALA A 1 1 ? -10.534 2.563 0.711 1.00 0.00 1 ALA A O 25
ATOM 7093 N N . VAL A 1 2 ? -11.319 1.918 -1.308 1.00 0.00 2 VAL A N 25
ATOM 7094 C CA . VAL A 1 2 ? -12.318 0.960 -0.823 1.00 0.00 2 VAL A CA 25
ATOM 7095 C C . VAL A 1 2 ? -11.994 -0.508 -1.138 1.00 0.00 2 VAL A C 25
ATOM 7096 O O . VAL A 1 2 ? -11.928 -1.318 -0.219 1.00 0.00 2 VAL A O 25
ATOM 7109 N N . GLY A 1 3 ? -11.866 -0.876 -2.417 1.00 0.00 3 GLY A N 25
ATOM 7110 C CA . GLY A 1 3 ? -11.465 -2.202 -2.854 1.00 0.00 3 GLY A CA 25
ATOM 7111 C C . GLY A 1 3 ? -9.950 -2.318 -2.833 1.00 0.00 3 GLY A C 25
ATOM 7112 O O . GLY A 1 3 ? -9.298 -2.167 -1.805 1.00 0.00 3 GLY A O 25
ATOM 7116 N N . ILE A 1 4 ? -9.374 -2.483 -4.023 1.00 0.00 4 ILE A N 25
ATOM 7117 C CA . ILE A 1 4 ? -7.929 -2.661 -4.210 1.00 0.00 4 ILE A CA 25
ATOM 7118 C C . ILE A 1 4 ? -7.174 -1.443 -3.659 1.00 0.00 4 ILE A C 25
ATOM 7119 O O . ILE A 1 4 ? -6.106 -1.566 -3.066 1.00 0.00 4 ILE A O 25
ATOM 7135 N N . GLY A 1 5 ? -7.760 -0.258 -3.825 1.00 0.00 5 GLY A N 25
ATOM 7136 C CA . GLY A 1 5 ? -7.241 1.011 -3.349 1.00 0.00 5 GLY A CA 25
ATOM 7137 C C . GLY A 1 5 ? -7.323 1.179 -1.833 1.00 0.00 5 GLY A C 25
ATOM 7138 O O . GLY A 1 5 ? -6.723 2.117 -1.309 1.00 0.00 5 GLY A O 25
ATOM 7142 N N . ALA A 1 6 ? -8.109 0.364 -1.115 1.00 0.00 6 ALA A N 25
ATOM 7143 C CA . ALA A 1 6 ? -7.914 0.186 0.317 1.00 0.00 6 ALA A CA 25
ATOM 7144 C C . ALA A 1 6 ? -6.607 -0.566 0.556 1.00 0.00 6 ALA A C 25
ATOM 7145 O O . ALA A 1 6 ? -5.782 -0.116 1.342 1.00 0.00 6 ALA A O 25
ATOM 7152 N N . LEU A 1 7 ? -6.398 -1.690 -0.144 1.00 0.00 7 LEU A N 25
ATOM 7153 C CA . LEU A 1 7 ? -5.245 -2.575 0.064 1.00 0.00 7 LEU A CA 25
ATOM 7154 C C . LEU A 1 7 ? -3.945 -1.837 -0.232 1.00 0.00 7 LEU A C 25
ATOM 7155 O O . LEU A 1 7 ? -2.935 -2.062 0.421 1.00 0.00 7 LEU A O 25
ATOM 7171 N N . PHE A 1 8 ? -3.989 -0.955 -1.222 1.00 0.00 8 PHE A N 25
ATOM 7172 C CA . PHE A 1 8 ? -2.824 -0.306 -1.805 1.00 0.00 8 PHE A CA 25
ATOM 7173 C C . PHE A 1 8 ? -2.105 0.594 -0.806 1.00 0.00 8 PHE A C 25
ATOM 7174 O O . PHE A 1 8 ? -0.895 0.506 -0.624 1.00 0.00 8 PHE A O 25
ATOM 7191 N N . LEU A 1 9 ? -2.880 1.452 -0.142 1.00 0.00 9 LEU A N 25
ATOM 7192 C CA . LEU A 1 9 ? -2.374 2.279 0.951 1.00 0.00 9 LEU A CA 25
ATOM 7193 C C . LEU A 1 9 ? -2.397 1.512 2.270 1.00 0.00 9 LEU A C 25
ATOM 7194 O O . LEU A 1 9 ? -1.707 1.890 3.213 1.00 0.00 9 LEU A O 25
ATOM 7210 N N . GLY A 1 10 ? -3.217 0.461 2.335 1.00 0.00 10 GLY A N 25
ATOM 7211 C CA . GLY A 1 10 ? -3.613 -0.156 3.595 1.00 0.00 10 GLY A CA 25
ATOM 7212 C C . GLY A 1 10 ? -2.840 -1.432 3.870 1.00 0.00 10 GLY A C 25
ATOM 7213 O O . GLY A 1 10 ? -1.937 -1.445 4.696 1.00 0.00 10 GLY A O 25
ATOM 7217 N N . PHE A 1 11 ? -3.213 -2.513 3.188 1.00 0.00 11 PHE A N 25
ATOM 7218 C CA . PHE A 1 11 ? -2.629 -3.838 3.345 1.00 0.00 11 PHE A CA 25
ATOM 7219 C C . PHE A 1 11 ? -1.142 -3.833 2.955 1.00 0.00 11 PHE A C 25
ATOM 7220 O O . PHE A 1 11 ? -0.289 -4.266 3.729 1.00 0.00 11 PHE A O 25
ATOM 7237 N N . LEU A 1 12 ? -0.831 -3.270 1.782 1.00 0.00 12 LEU A N 25
ATOM 7238 C CA . LEU A 1 12 ? 0.521 -3.093 1.268 1.00 0.00 12 LEU A CA 25
ATOM 7239 C C . LEU A 1 12 ? 1.294 -2.121 2.162 1.00 0.00 12 LEU A C 25
ATOM 7240 O O . LEU A 1 12 ? 2.420 -2.422 2.546 1.00 0.00 12 LEU A O 25
ATOM 7256 N N . GLY A 1 13 ? 0.685 -0.992 2.540 1.00 0.00 13 GLY A N 25
ATOM 7257 C CA . GLY A 1 13 ? 1.360 0.016 3.351 1.00 0.00 13 GLY A CA 25
ATOM 7258 C C . GLY A 1 13 ? 1.633 -0.475 4.778 1.00 0.00 13 GLY A C 25
ATOM 7259 O O . GLY A 1 13 ? 2.702 -0.189 5.316 1.00 0.00 13 GLY A O 25
ATOM 7263 N N . ALA A 1 14 ? 0.733 -1.266 5.376 1.00 0.00 14 ALA A N 25
ATOM 7264 C CA . ALA A 1 14 ? 0.978 -1.945 6.645 1.00 0.00 14 ALA A CA 25
ATOM 7265 C C . ALA A 1 14 ? 2.135 -2.940 6.514 1.00 0.00 14 ALA A C 25
ATOM 7266 O O . ALA A 1 14 ? 2.995 -2.994 7.391 1.00 0.00 14 ALA A O 25
ATOM 7273 N N . ALA A 1 15 ? 2.205 -3.679 5.399 1.00 0.00 15 ALA A N 25
ATOM 7274 C CA . ALA A 1 15 ? 3.356 -4.509 5.050 1.00 0.00 15 ALA A CA 25
ATOM 7275 C C . ALA A 1 15 ? 4.553 -3.722 4.519 1.00 0.00 15 ALA A C 25
ATOM 7276 O O . ALA A 1 15 ? 5.454 -4.321 3.930 1.00 0.00 15 ALA A O 25
ATOM 7283 N N . GLY A 1 16 ? 4.584 -2.403 4.712 1.00 0.00 16 GLY A N 25
ATOM 7284 C CA . GLY A 1 16 ? 5.533 -1.477 4.109 1.00 0.00 16 GLY A CA 25
ATOM 7285 C C . GLY A 1 16 ? 6.915 -1.556 4.755 1.00 0.00 16 GLY A C 25
ATOM 7286 O O . GLY A 1 16 ? 7.569 -0.533 4.955 1.00 0.00 16 GLY A O 25
ATOM 7290 N N . SER A 1 17 ? 7.377 -2.776 5.049 1.00 0.00 17 SER A N 25
ATOM 7291 C CA . SER A 1 17 ? 8.791 -3.032 5.296 1.00 0.00 17 SER A CA 25
ATOM 7292 C C . SER A 1 17 ? 9.534 -2.727 3.995 1.00 0.00 17 SER A C 25
ATOM 7293 O O . SER A 1 17 ? 9.113 -3.178 2.931 1.00 0.00 17 SER A O 25
ATOM 7301 N N . THR A 1 18 ? 10.632 -1.969 4.058 1.00 0.00 18 THR A N 25
ATOM 7302 C CA . THR A 1 18 ? 11.240 -1.302 2.902 1.00 0.00 18 THR A CA 25
ATOM 7303 C C . THR A 1 18 ? 11.868 -2.263 1.880 1.00 0.00 18 THR A C 25
ATOM 7304 O O . THR A 1 18 ? 12.193 -1.843 0.768 1.00 0.00 18 THR A O 25
ATOM 7315 N N . VAL A 1 19 ? 11.987 -3.553 2.218 1.00 0.00 19 VAL A N 25
ATOM 7316 C CA . VAL A 1 19 ? 12.096 -4.655 1.262 1.00 0.00 19 VAL A CA 25
ATOM 7317 C C . VAL A 1 19 ? 11.083 -4.477 0.120 1.00 0.00 19 VAL A C 25
ATOM 7318 O O . VAL A 1 19 ? 11.484 -4.509 -1.043 1.00 0.00 19 VAL A O 25
ATOM 7331 N N . GLY A 1 20 ? 9.804 -4.220 0.435 1.00 0.00 20 GLY A N 25
ATOM 7332 C CA . GLY A 1 20 ? 8.716 -3.967 -0.514 1.00 0.00 20 GLY A CA 25
ATOM 7333 C C . GLY A 1 20 ? 8.768 -2.555 -1.105 1.00 0.00 20 GLY A C 25
ATOM 7334 O O . GLY A 1 20 ? 7.751 -1.866 -1.179 1.00 0.00 20 GLY A O 25
ATOM 7338 N N . ALA A 1 21 ? 9.976 -2.123 -1.460 1.00 0.00 21 ALA A N 25
ATOM 7339 C CA . ALA A 1 21 ? 10.299 -0.968 -2.275 1.00 0.00 21 ALA A CA 25
ATOM 7340 C C . ALA A 1 21 ? 11.671 -1.231 -2.900 1.00 0.00 21 ALA A C 25
ATOM 7341 O O . ALA A 1 21 ? 11.838 -1.089 -4.109 1.00 0.00 21 ALA A O 25
ATOM 7348 N N . ALA A 1 22 ? 12.647 -1.659 -2.084 1.00 0.00 22 ALA A N 25
ATOM 7349 C CA . ALA A 1 22 ? 13.992 -2.008 -2.534 1.00 0.00 22 ALA A CA 25
ATOM 7350 C C . ALA A 1 22 ? 13.989 -3.183 -3.522 1.00 0.00 22 ALA A C 25
ATOM 7351 O O . ALA A 1 22 ? 14.790 -3.201 -4.454 1.00 0.00 22 ALA A O 25
ATOM 7358 N N . SER A 1 23 ? 13.092 -4.156 -3.326 1.00 0.00 23 SER A N 25
ATOM 7359 C CA . SER A 1 23 ? 12.864 -5.281 -4.226 1.00 0.00 23 SER A CA 25
ATOM 7360 C C . SER A 1 23 ? 12.022 -4.902 -5.454 1.00 0.00 23 SER A C 25
ATOM 7361 O O . SER A 1 23 ? 11.825 -5.766 -6.313 1.00 0.00 23 SER A O 25
ATOM 7369 N N . GLY A 1 24 ? 11.437 -3.700 -5.479 1.00 0.00 24 GLY A N 25
ATOM 7370 C CA . GLY A 1 24 ? 10.132 -3.471 -6.077 1.00 0.00 24 GLY A CA 25
ATOM 7371 C C . GLY A 1 24 ? 9.052 -3.764 -5.039 1.00 0.00 24 GLY A C 25
ATOM 7372 O O . GLY A 1 24 ? 9.405 -3.880 -3.841 1.00 0.00 24 GLY A O 25
ATOM 7376 N N . ALA A 1 1 ? -8.354 4.262 -1.136 1.00 0.00 1 ALA A N 26
ATOM 7377 C CA . ALA A 1 1 ? -9.715 4.090 -1.684 1.00 0.00 1 ALA A CA 26
ATOM 7378 C C . ALA A 1 1 ? -10.405 2.950 -0.928 1.00 0.00 1 ALA A C 26
ATOM 7379 O O . ALA A 1 1 ? -10.132 2.823 0.262 1.00 0.00 1 ALA A O 26
ATOM 7388 N N . VAL A 1 2 ? -11.288 2.163 -1.567 1.00 0.00 2 VAL A N 26
ATOM 7389 C CA . VAL A 1 2 ? -12.244 1.297 -0.864 1.00 0.00 2 VAL A CA 26
ATOM 7390 C C . VAL A 1 2 ? -12.034 -0.196 -1.167 1.00 0.00 2 VAL A C 26
ATOM 7391 O O . VAL A 1 2 ? -12.041 -0.997 -0.238 1.00 0.00 2 VAL A O 26
ATOM 7404 N N . GLY A 1 3 ? -11.907 -0.593 -2.442 1.00 0.00 3 GLY A N 26
ATOM 7405 C CA . GLY A 1 3 ? -11.611 -1.960 -2.839 1.00 0.00 3 GLY A CA 26
ATOM 7406 C C . GLY A 1 3 ? -10.113 -2.220 -2.776 1.00 0.00 3 GLY A C 26
ATOM 7407 O O . GLY A 1 3 ? -9.466 -2.089 -1.742 1.00 0.00 3 GLY A O 26
ATOM 7411 N N . ILE A 1 4 ? -9.534 -2.486 -3.947 1.00 0.00 4 ILE A N 26
ATOM 7412 C CA . ILE A 1 4 ? -8.107 -2.795 -4.098 1.00 0.00 4 ILE A CA 26
ATOM 7413 C C . ILE A 1 4 ? -7.260 -1.605 -3.620 1.00 0.00 4 ILE A C 26
ATOM 7414 O O . ILE A 1 4 ? -6.198 -1.768 -3.026 1.00 0.00 4 ILE A O 26
ATOM 7430 N N . GLY A 1 5 ? -7.766 -0.394 -3.845 1.00 0.00 5 GLY A N 26
ATOM 7431 C CA . GLY A 1 5 ? -7.176 0.863 -3.429 1.00 0.00 5 GLY A CA 26
ATOM 7432 C C . GLY A 1 5 ? -7.255 1.110 -1.924 1.00 0.00 5 GLY A C 26
ATOM 7433 O O . GLY A 1 5 ? -6.609 2.044 -1.453 1.00 0.00 5 GLY A O 26
ATOM 7437 N N . ALA A 1 6 ? -8.085 0.374 -1.170 1.00 0.00 6 ALA A N 26
ATOM 7438 C CA . ALA A 1 6 ? -7.908 0.258 0.272 1.00 0.00 6 ALA A CA 26
ATOM 7439 C C . ALA A 1 6 ? -6.646 -0.550 0.568 1.00 0.00 6 ALA A C 26
ATOM 7440 O O . ALA A 1 6 ? -5.819 -0.119 1.362 1.00 0.00 6 ALA A O 26
ATOM 7447 N N . LEU A 1 7 ? -6.473 -1.705 -0.090 1.00 0.00 7 LEU A N 26
ATOM 7448 C CA . LEU A 1 7 ? -5.352 -2.620 0.147 1.00 0.00 7 LEU A CA 26
ATOM 7449 C C . LEU A 1 7 ? -4.037 -1.932 -0.194 1.00 0.00 7 LEU A C 26
ATOM 7450 O O . LEU A 1 7 ? -3.029 -2.143 0.464 1.00 0.00 7 LEU A O 26
ATOM 7466 N N . PHE A 1 8 ? -4.064 -1.090 -1.217 1.00 0.00 8 PHE A N 26
ATOM 7467 C CA . PHE A 1 8 ? -2.893 -0.438 -1.783 1.00 0.00 8 PHE A CA 26
ATOM 7468 C C . PHE A 1 8 ? -2.205 0.474 -0.771 1.00 0.00 8 PHE A C 26
ATOM 7469 O O . PHE A 1 8 ? -0.994 0.414 -0.576 1.00 0.00 8 PHE A O 26
ATOM 7486 N N . LEU A 1 9 ? -3.002 1.325 -0.125 1.00 0.00 9 LEU A N 26
ATOM 7487 C CA . LEU A 1 9 ? -2.508 2.198 0.938 1.00 0.00 9 LEU A CA 26
ATOM 7488 C C . LEU A 1 9 ? -2.481 1.455 2.270 1.00 0.00 9 LEU A C 26
ATOM 7489 O O . LEU A 1 9 ? -1.785 1.866 3.193 1.00 0.00 9 LEU A O 26
ATOM 7505 N N . GLY A 1 10 ? -3.267 0.380 2.359 1.00 0.00 10 GLY A N 26
ATOM 7506 C CA . GLY A 1 10 ? -3.610 -0.257 3.626 1.00 0.00 10 GLY A CA 26
ATOM 7507 C C . GLY A 1 10 ? -2.799 -1.518 3.870 1.00 0.00 10 GLY A C 26
ATOM 7508 O O . GLY A 1 10 ? -1.847 -1.518 4.640 1.00 0.00 10 GLY A O 26
ATOM 7512 N N . PHE A 1 11 ? -3.202 -2.603 3.213 1.00 0.00 11 PHE A N 26
ATOM 7513 C CA . PHE A 1 11 ? -2.615 -3.931 3.320 1.00 0.00 11 PHE A CA 26
ATOM 7514 C C . PHE A 1 11 ? -1.141 -3.927 2.880 1.00 0.00 11 PHE A C 26
ATOM 7515 O O . PHE A 1 11 ? -0.269 -4.405 3.602 1.00 0.00 11 PHE A O 26
ATOM 7532 N N . LEU A 1 12 ? -0.863 -3.339 1.712 1.00 0.00 12 LEU A N 26
ATOM 7533 C CA . LEU A 1 12 ? 0.472 -3.146 1.160 1.00 0.00 12 LEU A CA 26
ATOM 7534 C C . LEU A 1 12 ? 1.257 -2.159 2.029 1.00 0.00 12 LEU A C 26
ATOM 7535 O O . LEU A 1 12 ? 2.405 -2.433 2.366 1.00 0.00 12 LEU A O 26
ATOM 7551 N N . GLY A 1 13 ? 0.638 -1.054 2.455 1.00 0.00 13 GLY A N 26
ATOM 7552 C CA . GLY A 1 13 ? 1.329 -0.049 3.260 1.00 0.00 13 GLY A CA 26
ATOM 7553 C C . GLY A 1 13 ? 1.674 -0.571 4.661 1.00 0.00 13 GLY A C 26
ATOM 7554 O O . GLY A 1 13 ? 2.735 -0.241 5.185 1.00 0.00 13 GLY A O 26
ATOM 7558 N N . ALA A 1 14 ? 0.853 -1.457 5.241 1.00 0.00 14 ALA A N 26
ATOM 7559 C CA . ALA A 1 14 ? 1.182 -2.175 6.469 1.00 0.00 14 ALA A CA 26
ATOM 7560 C C . ALA A 1 14 ? 2.396 -3.094 6.280 1.00 0.00 14 ALA A C 26
ATOM 7561 O O . ALA A 1 14 ? 3.170 -3.278 7.217 1.00 0.00 14 ALA A O 26
ATOM 7568 N N . ALA A 1 15 ? 2.601 -3.635 5.071 1.00 0.00 15 ALA A N 26
ATOM 7569 C CA . ALA A 1 15 ? 3.813 -4.354 4.683 1.00 0.00 15 ALA A CA 26
ATOM 7570 C C . ALA A 1 15 ? 4.982 -3.440 4.314 1.00 0.00 15 ALA A C 26
ATOM 7571 O O . ALA A 1 15 ? 5.957 -3.906 3.717 1.00 0.00 15 ALA A O 26
ATOM 7578 N N . GLY A 1 16 ? 4.915 -2.157 4.671 1.00 0.00 16 GLY A N 26
ATOM 7579 C CA . GLY A 1 16 ? 5.910 -1.137 4.361 1.00 0.00 16 GLY A CA 26
ATOM 7580 C C . GLY A 1 16 ? 7.158 -1.285 5.232 1.00 0.00 16 GLY A C 26
ATOM 7581 O O . GLY A 1 16 ? 7.649 -0.315 5.801 1.00 0.00 16 GLY A O 26
ATOM 7585 N N . SER A 1 17 ? 7.651 -2.523 5.346 1.00 0.00 17 SER A N 26
ATOM 7586 C CA . SER A 1 17 ? 8.947 -2.843 5.927 1.00 0.00 17 SER A CA 26
ATOM 7587 C C . SER A 1 17 ? 10.056 -2.357 4.983 1.00 0.00 17 SER A C 26
ATOM 7588 O O . SER A 1 17 ? 10.938 -1.609 5.400 1.00 0.00 17 SER A O 26
ATOM 7596 N N . THR A 1 18 ? 10.007 -2.782 3.712 1.00 0.00 18 THR A N 26
ATOM 7597 C CA . THR A 1 18 ? 10.995 -2.419 2.701 1.00 0.00 18 THR A CA 26
ATOM 7598 C C . THR A 1 18 ? 10.554 -1.134 1.987 1.00 0.00 18 THR A C 26
ATOM 7599 O O . THR A 1 18 ? 11.104 -0.067 2.248 1.00 0.00 18 THR A O 26
ATOM 7610 N N . VAL A 1 19 ? 9.622 -1.242 1.028 1.00 0.00 19 VAL A N 26
ATOM 7611 C CA . VAL A 1 19 ? 8.909 -0.121 0.420 1.00 0.00 19 VAL A CA 26
ATOM 7612 C C . VAL A 1 19 ? 8.439 0.905 1.459 1.00 0.00 19 VAL A C 26
ATOM 7613 O O . VAL A 1 19 ? 7.830 0.526 2.458 1.00 0.00 19 VAL A O 26
ATOM 7626 N N . GLY A 1 20 ? 8.642 2.194 1.173 1.00 0.00 20 GLY A N 26
ATOM 7627 C CA . GLY A 1 20 ? 7.835 3.273 1.728 1.00 0.00 20 GLY A CA 26
ATOM 7628 C C . GLY A 1 20 ? 6.723 3.631 0.739 1.00 0.00 20 GLY A C 26
ATOM 7629 O O . GLY A 1 20 ? 6.748 3.194 -0.416 1.00 0.00 20 GLY A O 26
ATOM 7633 N N . ALA A 1 21 ? 5.767 4.451 1.173 1.00 0.00 21 ALA A N 26
ATOM 7634 C CA . ALA A 1 21 ? 4.656 4.966 0.384 1.00 0.00 21 ALA A CA 26
ATOM 7635 C C . ALA A 1 21 ? 4.484 6.473 0.640 1.00 0.00 21 ALA A C 26
ATOM 7636 O O . ALA A 1 21 ? 5.281 7.098 1.336 1.00 0.00 21 ALA A O 26
ATOM 7643 N N . ALA A 1 22 ? 3.422 7.078 0.093 1.00 0.00 22 ALA A N 26
ATOM 7644 C CA . ALA A 1 22 ? 3.154 8.511 0.232 1.00 0.00 22 ALA A CA 26
ATOM 7645 C C . ALA A 1 22 ? 2.951 8.933 1.696 1.00 0.00 22 ALA A C 26
ATOM 7646 O O . ALA A 1 22 ? 3.213 10.080 2.045 1.00 0.00 22 ALA A O 26
ATOM 7653 N N . SER A 1 23 ? 2.467 8.017 2.544 1.00 0.00 23 SER A N 26
ATOM 7654 C CA . SER A 1 23 ? 2.305 8.228 3.979 1.00 0.00 23 SER A CA 26
ATOM 7655 C C . SER A 1 23 ? 3.627 8.137 4.761 1.00 0.00 23 SER A C 26
ATOM 7656 O O . SER A 1 23 ? 3.599 8.392 5.969 1.00 0.00 23 SER A O 26
ATOM 7664 N N . GLY A 1 24 ? 4.723 7.691 4.136 1.00 0.00 24 GLY A N 26
ATOM 7665 C CA . GLY A 1 24 ? 5.897 7.146 4.800 1.00 0.00 24 GLY A CA 26
ATOM 7666 C C . GLY A 1 24 ? 6.244 5.832 4.116 1.00 0.00 24 GLY A C 26
ATOM 7667 O O . GLY A 1 24 ? 7.441 5.614 3.846 1.00 0.00 24 GLY A O 26
ATOM 7671 N N . ALA A 1 1 ? -9.734 4.025 -3.714 1.00 0.00 1 ALA A N 27
ATOM 7672 C CA . ALA A 1 1 ? -9.659 3.438 -2.361 1.00 0.00 1 ALA A CA 27
ATOM 7673 C C . ALA A 1 1 ? -10.648 2.265 -2.281 1.00 0.00 1 ALA A C 27
ATOM 7674 O O . ALA A 1 1 ? -10.896 1.634 -3.307 1.00 0.00 1 ALA A O 27
ATOM 7683 N N . VAL A 1 2 ? -11.207 1.994 -1.096 1.00 0.00 2 VAL A N 27
ATOM 7684 C CA . VAL A 1 2 ? -12.356 1.129 -0.805 1.00 0.00 2 VAL A CA 27
ATOM 7685 C C . VAL A 1 2 ? -12.069 -0.352 -1.078 1.00 0.00 2 VAL A C 27
ATOM 7686 O O . VAL A 1 2 ? -11.951 -1.122 -0.130 1.00 0.00 2 VAL A O 27
ATOM 7699 N N . GLY A 1 3 ? -12.012 -0.757 -2.349 1.00 0.00 3 GLY A N 27
ATOM 7700 C CA . GLY A 1 3 ? -11.590 -2.082 -2.762 1.00 0.00 3 GLY A CA 27
ATOM 7701 C C . GLY A 1 3 ? -10.072 -2.132 -2.828 1.00 0.00 3 GLY A C 27
ATOM 7702 O O . GLY A 1 3 ? -9.372 -1.973 -1.831 1.00 0.00 3 GLY A O 27
ATOM 7706 N N . ILE A 1 4 ? -9.560 -2.274 -4.052 1.00 0.00 4 ILE A N 27
ATOM 7707 C CA . ILE A 1 4 ? -8.140 -2.458 -4.345 1.00 0.00 4 ILE A CA 27
ATOM 7708 C C . ILE A 1 4 ? -7.305 -1.319 -3.746 1.00 0.00 4 ILE A C 27
ATOM 7709 O O . ILE A 1 4 ? -6.210 -1.560 -3.237 1.00 0.00 4 ILE A O 27
ATOM 7725 N N . GLY A 1 5 ? -7.834 -0.088 -3.738 1.00 0.00 5 GLY A N 27
ATOM 7726 C CA . GLY A 1 5 ? -7.089 1.056 -3.245 1.00 0.00 5 GLY A CA 27
ATOM 7727 C C . GLY A 1 5 ? -6.924 0.999 -1.728 1.00 0.00 5 GLY A C 27
ATOM 7728 O O . GLY A 1 5 ? -5.924 1.492 -1.211 1.00 0.00 5 GLY A O 27
ATOM 7732 N N . ALA A 1 6 ? -7.885 0.392 -1.016 1.00 0.00 6 ALA A N 27
ATOM 7733 C CA . ALA A 1 6 ? -7.760 0.159 0.414 1.00 0.00 6 ALA A CA 27
ATOM 7734 C C . ALA A 1 6 ? -6.675 -0.877 0.697 1.00 0.00 6 ALA A C 27
ATOM 7735 O O . ALA A 1 6 ? -5.967 -0.750 1.688 1.00 0.00 6 ALA A O 27
ATOM 7742 N N . LEU A 1 7 ? -6.497 -1.880 -0.170 1.00 0.00 7 LEU A N 27
ATOM 7743 C CA . LEU A 1 7 ? -5.387 -2.816 -0.046 1.00 0.00 7 LEU A CA 27
ATOM 7744 C C . LEU A 1 7 ? -4.084 -2.087 -0.308 1.00 0.00 7 LEU A C 27
ATOM 7745 O O . LEU A 1 7 ? -3.111 -2.280 0.404 1.00 0.00 7 LEU A O 27
ATOM 7761 N N . PHE A 1 8 ? -4.073 -1.236 -1.325 1.00 0.00 8 PHE A N 27
ATOM 7762 C CA . PHE A 1 8 ? -2.847 -0.592 -1.785 1.00 0.00 8 PHE A CA 27
ATOM 7763 C C . PHE A 1 8 ? -2.277 0.349 -0.731 1.00 0.00 8 PHE A C 27
ATOM 7764 O O . PHE A 1 8 ? -1.095 0.273 -0.400 1.00 0.00 8 PHE A O 27
ATOM 7781 N N . LEU A 1 9 ? -3.125 1.224 -0.188 1.00 0.00 9 LEU A N 27
ATOM 7782 C CA . LEU A 1 9 ? -2.668 2.154 0.841 1.00 0.00 9 LEU A CA 27
ATOM 7783 C C . LEU A 1 9 ? -2.628 1.459 2.197 1.00 0.00 9 LEU A C 27
ATOM 7784 O O . LEU A 1 9 ? -1.918 1.902 3.096 1.00 0.00 9 LEU A O 27
ATOM 7800 N N . GLY A 1 10 ? -3.426 0.397 2.340 1.00 0.00 10 GLY A N 27
ATOM 7801 C CA . GLY A 1 10 ? -3.705 -0.213 3.637 1.00 0.00 10 GLY A CA 27
ATOM 7802 C C . GLY A 1 10 ? -2.903 -1.482 3.845 1.00 0.00 10 GLY A C 27
ATOM 7803 O O . GLY A 1 10 ? -1.909 -1.479 4.560 1.00 0.00 10 GLY A O 27
ATOM 7807 N N . PHE A 1 11 ? -3.357 -2.573 3.229 1.00 0.00 11 PHE A N 27
ATOM 7808 C CA . PHE A 1 11 ? -2.782 -3.907 3.367 1.00 0.00 11 PHE A CA 27
ATOM 7809 C C . PHE A 1 11 ? -1.299 -3.932 2.951 1.00 0.00 11 PHE A C 27
ATOM 7810 O O . PHE A 1 11 ? -0.441 -4.388 3.706 1.00 0.00 11 PHE A O 27
ATOM 7827 N N . LEU A 1 12 ? -0.998 -3.374 1.776 1.00 0.00 12 LEU A N 27
ATOM 7828 C CA . LEU A 1 12 ? 0.339 -3.200 1.224 1.00 0.00 12 LEU A CA 27
ATOM 7829 C C . LEU A 1 12 ? 1.115 -2.167 2.043 1.00 0.00 12 LEU A C 27
ATOM 7830 O O . LEU A 1 12 ? 2.264 -2.420 2.391 1.00 0.00 12 LEU A O 27
ATOM 7846 N N . GLY A 1 13 ? 0.495 -1.035 2.394 1.00 0.00 13 GLY A N 27
ATOM 7847 C CA . GLY A 1 13 ? 1.204 0.035 3.091 1.00 0.00 13 GLY A CA 27
ATOM 7848 C C . GLY A 1 13 ? 1.593 -0.371 4.518 1.00 0.00 13 GLY A C 27
ATOM 7849 O O . GLY A 1 13 ? 2.697 -0.055 4.958 1.00 0.00 13 GLY A O 27
ATOM 7853 N N . ALA A 1 14 ? 0.748 -1.139 5.216 1.00 0.00 14 ALA A N 27
ATOM 7854 C CA . ALA A 1 14 ? 1.081 -1.748 6.501 1.00 0.00 14 ALA A CA 27
ATOM 7855 C C . ALA A 1 14 ? 2.237 -2.745 6.357 1.00 0.00 14 ALA A C 27
ATOM 7856 O O . ALA A 1 14 ? 3.094 -2.815 7.234 1.00 0.00 14 ALA A O 27
ATOM 7863 N N . ALA A 1 15 ? 2.300 -3.476 5.236 1.00 0.00 15 ALA A N 27
ATOM 7864 C CA . ALA A 1 15 ? 3.431 -4.325 4.876 1.00 0.00 15 ALA A CA 27
ATOM 7865 C C . ALA A 1 15 ? 4.616 -3.566 4.286 1.00 0.00 15 ALA A C 27
ATOM 7866 O O . ALA A 1 15 ? 5.493 -4.194 3.689 1.00 0.00 15 ALA A O 27
ATOM 7873 N N . GLY A 1 16 ? 4.665 -2.243 4.439 1.00 0.00 16 GLY A N 27
ATOM 7874 C CA . GLY A 1 16 ? 5.659 -1.362 3.840 1.00 0.00 16 GLY A CA 27
ATOM 7875 C C . GLY A 1 16 ? 7.007 -1.467 4.552 1.00 0.00 16 GLY A C 27
ATOM 7876 O O . GLY A 1 16 ? 7.610 -0.456 4.907 1.00 0.00 16 GLY A O 27
ATOM 7880 N N . SER A 1 17 ? 7.475 -2.702 4.756 1.00 0.00 17 SER A N 27
ATOM 7881 C CA . SER A 1 17 ? 8.828 -2.982 5.217 1.00 0.00 17 SER A CA 27
ATOM 7882 C C . SER A 1 17 ? 9.840 -2.510 4.165 1.00 0.00 17 SER A C 27
ATOM 7883 O O . SER A 1 17 ? 9.566 -2.543 2.968 1.00 0.00 17 SER A O 27
ATOM 7891 N N . THR A 1 18 ? 11.034 -2.112 4.609 1.00 0.00 18 THR A N 27
ATOM 7892 C CA . THR A 1 18 ? 12.064 -1.442 3.809 1.00 0.00 18 THR A CA 27
ATOM 7893 C C . THR A 1 18 ? 12.748 -2.359 2.772 1.00 0.00 18 THR A C 27
ATOM 7894 O O . THR A 1 18 ? 13.647 -1.915 2.061 1.00 0.00 18 THR A O 27
ATOM 7905 N N . VAL A 1 19 ? 12.385 -3.647 2.727 1.00 0.00 19 VAL A N 27
ATOM 7906 C CA . VAL A 1 19 ? 12.740 -4.608 1.683 1.00 0.00 19 VAL A CA 27
ATOM 7907 C C . VAL A 1 19 ? 12.605 -4.049 0.255 1.00 0.00 19 VAL A C 27
ATOM 7908 O O . VAL A 1 19 ? 11.806 -3.149 -0.005 1.00 0.00 19 VAL A O 27
ATOM 7921 N N . GLY A 1 20 ? 13.309 -4.682 -0.693 1.00 0.00 20 GLY A N 27
ATOM 7922 C CA . GLY A 1 20 ? 12.936 -4.665 -2.102 1.00 0.00 20 GLY A CA 27
ATOM 7923 C C . GLY A 1 20 ? 11.958 -5.817 -2.328 1.00 0.00 20 GLY A C 27
ATOM 7924 O O . GLY A 1 20 ? 10.854 -5.789 -1.790 1.00 0.00 20 GLY A O 27
ATOM 7928 N N . ALA A 1 21 ? 12.392 -6.854 -3.057 1.00 0.00 21 ALA A N 27
ATOM 7929 C CA . ALA A 1 21 ? 11.801 -8.194 -3.182 1.00 0.00 21 ALA A CA 27
ATOM 7930 C C . ALA A 1 21 ? 10.336 -8.307 -3.653 1.00 0.00 21 ALA A C 27
ATOM 7931 O O . ALA A 1 21 ? 9.923 -9.400 -4.033 1.00 0.00 21 ALA A O 27
ATOM 7938 N N . ALA A 1 22 ? 9.545 -7.229 -3.687 1.00 0.00 22 ALA A N 27
ATOM 7939 C CA . ALA A 1 22 ? 8.157 -7.251 -4.153 1.00 0.00 22 ALA A CA 27
ATOM 7940 C C . ALA A 1 22 ? 8.050 -7.673 -5.628 1.00 0.00 22 ALA A C 27
ATOM 7941 O O . ALA A 1 22 ? 7.049 -8.255 -6.038 1.00 0.00 22 ALA A O 27
ATOM 7948 N N . SER A 1 23 ? 9.092 -7.389 -6.413 1.00 0.00 23 SER A N 27
ATOM 7949 C CA . SER A 1 23 ? 9.310 -7.814 -7.789 1.00 0.00 23 SER A CA 27
ATOM 7950 C C . SER A 1 23 ? 9.711 -9.289 -7.931 1.00 0.00 23 SER A C 27
ATOM 7951 O O . SER A 1 23 ? 9.787 -9.786 -9.055 1.00 0.00 23 SER A O 27
ATOM 7959 N N . GLY A 1 24 ? 10.026 -9.965 -6.821 1.00 0.00 24 GLY A N 27
ATOM 7960 C CA . GLY A 1 24 ? 11.153 -10.883 -6.806 1.00 0.00 24 GLY A CA 27
ATOM 7961 C C . GLY A 1 24 ? 12.379 -10.072 -6.388 1.00 0.00 24 GLY A C 27
ATOM 7962 O O . GLY A 1 24 ? 12.426 -8.862 -6.730 1.00 0.00 24 GLY A O 27
ATOM 7966 N N . ALA A 1 1 ? -9.322 3.275 -5.238 1.00 0.00 1 ALA A N 28
ATOM 7967 C CA . ALA A 1 1 ? -10.576 3.406 -4.468 1.00 0.00 1 ALA A CA 28
ATOM 7968 C C . ALA A 1 1 ? -10.642 2.345 -3.363 1.00 0.00 1 ALA A C 28
ATOM 7969 O O . ALA A 1 1 ? -9.846 1.420 -3.362 1.00 0.00 1 ALA A O 28
ATOM 7978 N N . VAL A 1 2 ? -11.614 2.468 -2.460 1.00 0.00 2 VAL A N 28
ATOM 7979 C CA . VAL A 1 2 ? -11.863 1.800 -1.166 1.00 0.00 2 VAL A CA 28
ATOM 7980 C C . VAL A 1 2 ? -11.815 0.255 -1.197 1.00 0.00 2 VAL A C 28
ATOM 7981 O O . VAL A 1 2 ? -11.761 -0.395 -0.160 1.00 0.00 2 VAL A O 28
ATOM 7994 N N . GLY A 1 3 ? -11.843 -0.331 -2.386 1.00 0.00 3 GLY A N 28
ATOM 7995 C CA . GLY A 1 3 ? -11.512 -1.723 -2.645 1.00 0.00 3 GLY A CA 28
ATOM 7996 C C . GLY A 1 3 ? -10.002 -1.883 -2.772 1.00 0.00 3 GLY A C 28
ATOM 7997 O O . GLY A 1 3 ? -9.273 -1.837 -1.784 1.00 0.00 3 GLY A O 28
ATOM 8001 N N . ILE A 1 4 ? -9.521 -2.030 -4.008 1.00 0.00 4 ILE A N 28
ATOM 8002 C CA . ILE A 1 4 ? -8.120 -2.318 -4.316 1.00 0.00 4 ILE A CA 28
ATOM 8003 C C . ILE A 1 4 ? -7.183 -1.267 -3.708 1.00 0.00 4 ILE A C 28
ATOM 8004 O O . ILE A 1 4 ? -6.109 -1.612 -3.215 1.00 0.00 4 ILE A O 28
ATOM 8020 N N . GLY A 1 5 ? -7.594 0.005 -3.688 1.00 0.00 5 GLY A N 28
ATOM 8021 C CA . GLY A 1 5 ? -6.764 1.077 -3.160 1.00 0.00 5 GLY A CA 28
ATOM 8022 C C . GLY A 1 5 ? -6.626 0.973 -1.644 1.00 0.00 5 GLY A C 28
ATOM 8023 O O . GLY A 1 5 ? -5.583 1.333 -1.103 1.00 0.00 5 GLY A O 28
ATOM 8027 N N . ALA A 1 6 ? -7.652 0.451 -0.963 1.00 0.00 6 ALA A N 28
ATOM 8028 C CA . ALA A 1 6 ? -7.581 0.183 0.463 1.00 0.00 6 ALA A CA 28
ATOM 8029 C C . ALA A 1 6 ? -6.607 -0.958 0.767 1.00 0.00 6 ALA A C 28
ATOM 8030 O O . ALA A 1 6 ? -5.940 -0.919 1.794 1.00 0.00 6 ALA A O 28
ATOM 8037 N N . LEU A 1 7 ? -6.466 -1.952 -0.119 1.00 0.00 7 LEU A N 28
ATOM 8038 C CA . LEU A 1 7 ? -5.412 -2.952 -0.002 1.00 0.00 7 LEU A CA 28
ATOM 8039 C C . LEU A 1 7 ? -4.063 -2.301 -0.232 1.00 0.00 7 LEU A C 28
ATOM 8040 O O . LEU A 1 7 ? -3.111 -2.590 0.475 1.00 0.00 7 LEU A O 28
ATOM 8056 N N . PHE A 1 8 ? -3.980 -1.423 -1.220 1.00 0.00 8 PHE A N 28
ATOM 8057 C CA . PHE A 1 8 ? -2.694 -0.856 -1.619 1.00 0.00 8 PHE A CA 28
ATOM 8058 C C . PHE A 1 8 ? -2.120 0.040 -0.525 1.00 0.00 8 PHE A C 28
ATOM 8059 O O . PHE A 1 8 ? -0.979 -0.145 -0.107 1.00 0.00 8 PHE A O 28
ATOM 8076 N N . LEU A 1 9 ? -2.938 0.964 -0.016 1.00 0.00 9 LEU A N 28
ATOM 8077 C CA . LEU A 1 9 ? -2.482 1.865 1.039 1.00 0.00 9 LEU A CA 28
ATOM 8078 C C . LEU A 1 9 ? -2.499 1.141 2.384 1.00 0.00 9 LEU A C 28
ATOM 8079 O O . LEU A 1 9 ? -1.817 1.546 3.320 1.00 0.00 9 LEU A O 28
ATOM 8095 N N . GLY A 1 10 ? -3.321 0.093 2.481 1.00 0.00 10 GLY A N 28
ATOM 8096 C CA . GLY A 1 10 ? -3.623 -0.561 3.753 1.00 0.00 10 GLY A CA 28
ATOM 8097 C C . GLY A 1 10 ? -2.856 -1.859 3.927 1.00 0.00 10 GLY A C 28
ATOM 8098 O O . GLY A 1 10 ? -1.864 -1.920 4.645 1.00 0.00 10 GLY A O 28
ATOM 8102 N N . PHE A 1 11 ? -3.352 -2.909 3.274 1.00 0.00 11 PHE A N 28
ATOM 8103 C CA . PHE A 1 11 ? -2.844 -4.273 3.353 1.00 0.00 11 PHE A CA 28
ATOM 8104 C C . PHE A 1 11 ? -1.358 -4.346 2.958 1.00 0.00 11 PHE A C 28
ATOM 8105 O O . PHE A 1 11 ? -0.543 -4.909 3.686 1.00 0.00 11 PHE A O 28
ATOM 8122 N N . LEU A 1 12 ? -1.005 -3.738 1.822 1.00 0.00 12 LEU A N 28
ATOM 8123 C CA . LEU A 1 12 ? 0.354 -3.567 1.321 1.00 0.00 12 LEU A CA 28
ATOM 8124 C C . LEU A 1 12 ? 1.103 -2.528 2.160 1.00 0.00 12 LEU A C 28
ATOM 8125 O O . LEU A 1 12 ? 2.244 -2.778 2.540 1.00 0.00 12 LEU A O 28
ATOM 8141 N N . GLY A 1 13 ? 0.478 -1.395 2.498 1.00 0.00 13 GLY A N 28
ATOM 8142 C CA . GLY A 1 13 ? 1.173 -0.314 3.193 1.00 0.00 13 GLY A CA 28
ATOM 8143 C C . GLY A 1 13 ? 1.557 -0.693 4.627 1.00 0.00 13 GLY A C 28
ATOM 8144 O O . GLY A 1 13 ? 2.583 -0.234 5.124 1.00 0.00 13 GLY A O 28
ATOM 8148 N N . ALA A 1 14 ? 0.830 -1.619 5.264 1.00 0.00 14 ALA A N 28
ATOM 8149 C CA . ALA A 1 14 ? 1.238 -2.231 6.524 1.00 0.00 14 ALA A CA 28
ATOM 8150 C C . ALA A 1 14 ? 2.567 -2.989 6.383 1.00 0.00 14 ALA A C 28
ATOM 8151 O O . ALA A 1 14 ? 3.373 -2.983 7.311 1.00 0.00 14 ALA A O 28
ATOM 8158 N N . ALA A 1 15 ? 2.830 -3.605 5.221 1.00 0.00 15 ALA A N 28
ATOM 8159 C CA . ALA A 1 15 ? 4.128 -4.172 4.861 1.00 0.00 15 ALA A CA 28
ATOM 8160 C C . ALA A 1 15 ? 5.140 -3.136 4.368 1.00 0.00 15 ALA A C 28
ATOM 8161 O O . ALA A 1 15 ? 6.184 -3.498 3.816 1.00 0.00 15 ALA A O 28
ATOM 8168 N N . GLY A 1 16 ? 4.883 -1.850 4.603 1.00 0.00 16 GLY A N 28
ATOM 8169 C CA . GLY A 1 16 ? 5.682 -0.722 4.139 1.00 0.00 16 GLY A CA 28
ATOM 8170 C C . GLY A 1 16 ? 6.980 -0.566 4.935 1.00 0.00 16 GLY A C 28
ATOM 8171 O O . GLY A 1 16 ? 7.446 0.548 5.162 1.00 0.00 16 GLY A O 28
ATOM 8175 N N . SER A 1 17 ? 7.549 -1.696 5.371 1.00 0.00 17 SER A N 28
ATOM 8176 C CA . SER A 1 17 ? 8.916 -1.797 5.860 1.00 0.00 17 SER A CA 28
ATOM 8177 C C . SER A 1 17 ? 9.908 -2.010 4.709 1.00 0.00 17 SER A C 28
ATOM 8178 O O . SER A 1 17 ? 11.085 -1.699 4.875 1.00 0.00 17 SER A O 28
ATOM 8186 N N . THR A 1 18 ? 9.465 -2.563 3.568 1.00 0.00 18 THR A N 28
ATOM 8187 C CA . THR A 1 18 ? 10.301 -2.732 2.381 1.00 0.00 18 THR A CA 28
ATOM 8188 C C . THR A 1 18 ? 10.169 -1.486 1.492 1.00 0.00 18 THR A C 28
ATOM 8189 O O . THR A 1 18 ? 10.932 -0.538 1.663 1.00 0.00 18 THR A O 28
ATOM 8200 N N . VAL A 1 19 ? 9.223 -1.469 0.539 1.00 0.00 19 VAL A N 28
ATOM 8201 C CA . VAL A 1 19 ? 8.686 -0.235 -0.033 1.00 0.00 19 VAL A CA 28
ATOM 8202 C C . VAL A 1 19 ? 8.405 0.781 1.080 1.00 0.00 19 VAL A C 28
ATOM 8203 O O . VAL A 1 19 ? 7.797 0.418 2.086 1.00 0.00 19 VAL A O 28
ATOM 8216 N N . GLY A 1 20 ? 8.783 2.051 0.899 1.00 0.00 20 GLY A N 28
ATOM 8217 C CA . GLY A 1 20 ? 8.627 3.099 1.909 1.00 0.00 20 GLY A CA 28
ATOM 8218 C C . GLY A 1 20 ? 7.189 3.613 2.043 1.00 0.00 20 GLY A C 28
ATOM 8219 O O . GLY A 1 20 ? 6.986 4.817 2.184 1.00 0.00 20 GLY A O 28
ATOM 8223 N N . ALA A 1 21 ? 6.195 2.720 1.989 1.00 0.00 21 ALA A N 28
ATOM 8224 C CA . ALA A 1 21 ? 4.760 2.999 2.009 1.00 0.00 21 ALA A CA 28
ATOM 8225 C C . ALA A 1 21 ? 4.265 3.402 3.411 1.00 0.00 21 ALA A C 28
ATOM 8226 O O . ALA A 1 21 ? 3.241 2.917 3.889 1.00 0.00 21 ALA A O 28
ATOM 8233 N N . ALA A 1 22 ? 4.998 4.289 4.094 1.00 0.00 22 ALA A N 28
ATOM 8234 C CA . ALA A 1 22 ? 4.692 4.741 5.449 1.00 0.00 22 ALA A CA 28
ATOM 8235 C C . ALA A 1 22 ? 3.368 5.516 5.523 1.00 0.00 22 ALA A C 28
ATOM 8236 O O . ALA A 1 22 ? 2.716 5.519 6.564 1.00 0.00 22 ALA A O 28
ATOM 8243 N N . SER A 1 23 ? 2.980 6.181 4.429 1.00 0.00 23 SER A N 28
ATOM 8244 C CA . SER A 1 23 ? 1.682 6.827 4.272 1.00 0.00 23 SER A CA 28
ATOM 8245 C C . SER A 1 23 ? 0.563 5.834 3.926 1.00 0.00 23 SER A C 28
ATOM 8246 O O . SER A 1 23 ? -0.589 6.267 3.815 1.00 0.00 23 SER A O 28
ATOM 8254 N N . GLY A 1 24 ? 0.902 4.579 3.617 1.00 0.00 24 GLY A N 28
ATOM 8255 C CA . GLY A 1 24 ? 0.256 3.848 2.544 1.00 0.00 24 GLY A CA 28
ATOM 8256 C C . GLY A 1 24 ? 0.930 4.214 1.225 1.00 0.00 24 GLY A C 28
ATOM 8257 O O . GLY A 1 24 ? 2.081 4.713 1.279 1.00 0.00 24 GLY A O 28
ATOM 8261 N N . ALA A 1 1 ? -9.530 5.674 -1.311 1.00 0.00 1 ALA A N 29
ATOM 8262 C CA . ALA A 1 1 ? -9.153 4.253 -1.200 1.00 0.00 1 ALA A CA 29
ATOM 8263 C C . ALA A 1 1 ? -10.363 3.482 -0.680 1.00 0.00 1 ALA A C 29
ATOM 8264 O O . ALA A 1 1 ? -10.930 3.912 0.321 1.00 0.00 1 ALA A O 29
ATOM 8273 N N . VAL A 1 2 ? -10.805 2.424 -1.380 1.00 0.00 2 VAL A N 29
ATOM 8274 C CA . VAL A 1 2 ? -12.045 1.707 -1.048 1.00 0.00 2 VAL A CA 29
ATOM 8275 C C . VAL A 1 2 ? -11.867 0.190 -1.227 1.00 0.00 2 VAL A C 29
ATOM 8276 O O . VAL A 1 2 ? -11.872 -0.538 -0.241 1.00 0.00 2 VAL A O 29
ATOM 8289 N N . GLY A 1 3 ? -11.797 -0.294 -2.473 1.00 0.00 3 GLY A N 29
ATOM 8290 C CA . GLY A 1 3 ? -11.560 -1.686 -2.823 1.00 0.00 3 GLY A CA 29
ATOM 8291 C C . GLY A 1 3 ? -10.072 -1.999 -2.807 1.00 0.00 3 GLY A C 29
ATOM 8292 O O . GLY A 1 3 ? -9.399 -1.916 -1.785 1.00 0.00 3 GLY A O 29
ATOM 8296 N N . ILE A 1 4 ? -9.537 -2.267 -4.002 1.00 0.00 4 ILE A N 29
ATOM 8297 C CA . ILE A 1 4 ? -8.133 -2.630 -4.214 1.00 0.00 4 ILE A CA 29
ATOM 8298 C C . ILE A 1 4 ? -7.207 -1.527 -3.675 1.00 0.00 4 ILE A C 29
ATOM 8299 O O . ILE A 1 4 ? -6.159 -1.813 -3.101 1.00 0.00 4 ILE A O 29
ATOM 8315 N N . GLY A 1 5 ? -7.635 -0.266 -3.773 1.00 0.00 5 GLY A N 29
ATOM 8316 C CA . GLY A 1 5 ? -6.872 0.881 -3.306 1.00 0.00 5 GLY A CA 29
ATOM 8317 C C . GLY A 1 5 ? -6.758 0.910 -1.782 1.00 0.00 5 GLY A C 29
ATOM 8318 O O . GLY A 1 5 ? -5.779 1.430 -1.251 1.00 0.00 5 GLY A O 29
ATOM 8322 N N . ALA A 1 6 ? -7.749 0.361 -1.066 1.00 0.00 6 ALA A N 29
ATOM 8323 C CA . ALA A 1 6 ? -7.656 0.165 0.372 1.00 0.00 6 ALA A CA 29
ATOM 8324 C C . ALA A 1 6 ? -6.624 -0.907 0.717 1.00 0.00 6 ALA A C 29
ATOM 8325 O O . ALA A 1 6 ? -5.940 -0.775 1.726 1.00 0.00 6 ALA A O 29
ATOM 8332 N N . LEU A 1 7 ? -6.459 -1.941 -0.118 1.00 0.00 7 LEU A N 29
ATOM 8333 C CA . LEU A 1 7 ? -5.392 -2.916 0.049 1.00 0.00 7 LEU A CA 29
ATOM 8334 C C . LEU A 1 7 ? -4.061 -2.246 -0.217 1.00 0.00 7 LEU A C 29
ATOM 8335 O O . LEU A 1 7 ? -3.098 -2.500 0.485 1.00 0.00 7 LEU A O 29
ATOM 8351 N N . PHE A 1 8 ? -4.002 -1.372 -1.212 1.00 0.00 8 PHE A N 29
ATOM 8352 C CA . PHE A 1 8 ? -2.731 -0.726 -1.541 1.00 0.00 8 PHE A CA 29
ATOM 8353 C C . PHE A 1 8 ? -2.261 0.176 -0.402 1.00 0.00 8 PHE A C 29
ATOM 8354 O O . PHE A 1 8 ? -1.162 0.020 0.123 1.00 0.00 8 PHE A O 29
ATOM 8371 N N . LEU A 1 9 ? -3.164 1.037 0.064 1.00 0.00 9 LEU A N 29
ATOM 8372 C CA . LEU A 1 9 ? -2.866 1.977 1.133 1.00 0.00 9 LEU A CA 29
ATOM 8373 C C . LEU A 1 9 ? -2.636 1.200 2.427 1.00 0.00 9 LEU A C 29
ATOM 8374 O O . LEU A 1 9 ? -1.823 1.567 3.270 1.00 0.00 9 LEU A O 29
ATOM 8390 N N . GLY A 1 10 ? -3.426 0.146 2.575 1.00 0.00 10 GLY A N 29
ATOM 8391 C CA . GLY A 1 10 ? -3.653 -0.516 3.853 1.00 0.00 10 GLY A CA 29
ATOM 8392 C C . GLY A 1 10 ? -2.844 -1.795 3.985 1.00 0.00 10 GLY A C 29
ATOM 8393 O O . GLY A 1 10 ? -1.911 -1.865 4.779 1.00 0.00 10 GLY A O 29
ATOM 8397 N N . PHE A 1 11 ? -3.220 -2.818 3.221 1.00 0.00 11 PHE A N 29
ATOM 8398 C CA . PHE A 1 11 ? -2.631 -4.150 3.258 1.00 0.00 11 PHE A CA 29
ATOM 8399 C C . PHE A 1 11 ? -1.148 -4.115 2.838 1.00 0.00 11 PHE A C 29
ATOM 8400 O O . PHE A 1 11 ? -0.282 -4.619 3.553 1.00 0.00 11 PHE A O 29
ATOM 8417 N N . LEU A 1 12 ? -0.850 -3.462 1.711 1.00 0.00 12 LEU A N 29
ATOM 8418 C CA . LEU A 1 12 ? 0.491 -3.190 1.206 1.00 0.00 12 LEU A CA 29
ATOM 8419 C C . LEU A 1 12 ? 1.183 -2.168 2.107 1.00 0.00 12 LEU A C 29
ATOM 8420 O O . LEU A 1 12 ? 2.336 -2.397 2.455 1.00 0.00 12 LEU A O 29
ATOM 8436 N N . GLY A 1 13 ? 0.509 -1.090 2.531 1.00 0.00 13 GLY A N 29
ATOM 8437 C CA . GLY A 1 13 ? 1.171 -0.045 3.309 1.00 0.00 13 GLY A CA 29
ATOM 8438 C C . GLY A 1 13 ? 1.567 -0.534 4.706 1.00 0.00 13 GLY A C 29
ATOM 8439 O O . GLY A 1 13 ? 2.624 -0.154 5.206 1.00 0.00 13 GLY A O 29
ATOM 8443 N N . ALA A 1 14 ? 0.804 -1.457 5.309 1.00 0.00 14 ALA A N 29
ATOM 8444 C CA . ALA A 1 14 ? 1.209 -2.146 6.532 1.00 0.00 14 ALA A CA 29
ATOM 8445 C C . ALA A 1 14 ? 2.502 -2.940 6.304 1.00 0.00 14 ALA A C 29
ATOM 8446 O O . ALA A 1 14 ? 3.413 -2.881 7.127 1.00 0.00 14 ALA A O 29
ATOM 8453 N N . ALA A 1 15 ? 2.608 -3.642 5.167 1.00 0.00 15 ALA A N 29
ATOM 8454 C CA . ALA A 1 15 ? 3.842 -4.276 4.707 1.00 0.00 15 ALA A CA 29
ATOM 8455 C C . ALA A 1 15 ? 4.823 -3.313 4.036 1.00 0.00 15 ALA A C 29
ATOM 8456 O O . ALA A 1 15 ? 5.783 -3.751 3.397 1.00 0.00 15 ALA A O 29
ATOM 8463 N N . GLY A 1 16 ? 4.629 -2.006 4.204 1.00 0.00 16 GLY A N 29
ATOM 8464 C CA . GLY A 1 16 ? 5.393 -0.942 3.566 1.00 0.00 16 GLY A CA 29
ATOM 8465 C C . GLY A 1 16 ? 6.775 -0.779 4.201 1.00 0.00 16 GLY A C 29
ATOM 8466 O O . GLY A 1 16 ? 7.299 0.329 4.266 1.00 0.00 16 GLY A O 29
ATOM 8470 N N . SER A 1 17 ? 7.316 -1.873 4.746 1.00 0.00 17 SER A N 29
ATOM 8471 C CA . SER A 1 17 ? 8.416 -1.881 5.693 1.00 0.00 17 SER A CA 29
ATOM 8472 C C . SER A 1 17 ? 9.762 -1.775 4.972 1.00 0.00 17 SER A C 29
ATOM 8473 O O . SER A 1 17 ? 10.538 -0.866 5.256 1.00 0.00 17 SER A O 29
ATOM 8481 N N . THR A 1 18 ? 10.064 -2.732 4.083 1.00 0.00 18 THR A N 29
ATOM 8482 C CA . THR A 1 18 ? 11.319 -2.766 3.335 1.00 0.00 18 THR A CA 29
ATOM 8483 C C . THR A 1 18 ? 11.218 -2.019 2.001 1.00 0.00 18 THR A C 29
ATOM 8484 O O . THR A 1 18 ? 12.173 -1.338 1.627 1.00 0.00 18 THR A O 29
ATOM 8495 N N . VAL A 1 19 ? 10.125 -2.207 1.248 1.00 0.00 19 VAL A N 29
ATOM 8496 C CA . VAL A 1 19 ? 9.773 -1.397 0.082 1.00 0.00 19 VAL A CA 29
ATOM 8497 C C . VAL A 1 19 ? 9.972 0.101 0.348 1.00 0.00 19 VAL A C 29
ATOM 8498 O O . VAL A 1 19 ? 9.625 0.593 1.421 1.00 0.00 19 VAL A O 29
ATOM 8511 N N . GLY A 1 20 ? 10.414 0.857 -0.661 1.00 0.00 20 GLY A N 29
ATOM 8512 C CA . GLY A 1 20 ? 10.608 2.304 -0.572 1.00 0.00 20 GLY A CA 29
ATOM 8513 C C . GLY A 1 20 ? 9.304 3.112 -0.600 1.00 0.00 20 GLY A C 29
ATOM 8514 O O . GLY A 1 20 ? 9.323 4.261 -1.035 1.00 0.00 20 GLY A O 29
ATOM 8518 N N . ALA A 1 21 ? 8.175 2.520 -0.192 1.00 0.00 21 ALA A N 29
ATOM 8519 C CA . ALA A 1 21 ? 6.845 3.103 -0.282 1.00 0.00 21 ALA A CA 29
ATOM 8520 C C . ALA A 1 21 ? 6.007 2.652 0.919 1.00 0.00 21 ALA A C 29
ATOM 8521 O O . ALA A 1 21 ? 5.220 1.712 0.834 1.00 0.00 21 ALA A O 29
ATOM 8528 N N . ALA A 1 22 ? 6.180 3.340 2.053 1.00 0.00 22 ALA A N 29
ATOM 8529 C CA . ALA A 1 22 ? 5.402 3.083 3.262 1.00 0.00 22 ALA A CA 29
ATOM 8530 C C . ALA A 1 22 ? 3.920 3.448 3.092 1.00 0.00 22 ALA A C 29
ATOM 8531 O O . ALA A 1 22 ? 3.066 2.877 3.763 1.00 0.00 22 ALA A O 29
ATOM 8538 N N . SER A 1 23 ? 3.613 4.424 2.227 1.00 0.00 23 SER A N 29
ATOM 8539 C CA . SER A 1 23 ? 2.271 4.985 2.098 1.00 0.00 23 SER A CA 29
ATOM 8540 C C . SER A 1 23 ? 1.297 4.106 1.299 1.00 0.00 23 SER A C 29
ATOM 8541 O O . SER A 1 23 ? 0.113 4.454 1.263 1.00 0.00 23 SER A O 29
ATOM 8549 N N . GLY A 1 24 ? 1.768 3.050 0.627 1.00 0.00 24 GLY A N 29
ATOM 8550 C CA . GLY A 1 24 ? 0.973 2.227 -0.274 1.00 0.00 24 GLY A CA 29
ATOM 8551 C C . GLY A 1 24 ? 1.405 2.415 -1.719 1.00 0.00 24 GLY A C 29
ATOM 8552 O O . GLY A 1 24 ? 2.597 2.735 -1.922 1.00 0.00 24 GLY A O 29
ATOM 8556 N N . ALA A 1 1 ? -9.466 4.679 -3.052 1.00 0.00 1 ALA A N 30
ATOM 8557 C CA . ALA A 1 1 ? -10.528 3.719 -3.408 1.00 0.00 1 ALA A CA 30
ATOM 8558 C C . ALA A 1 1 ? -10.628 2.663 -2.313 1.00 0.00 1 ALA A C 30
ATOM 8559 O O . ALA A 1 1 ? -9.600 2.170 -1.866 1.00 0.00 1 ALA A O 30
ATOM 8568 N N . VAL A 1 2 ? -11.844 2.332 -1.876 1.00 0.00 2 VAL A N 30
ATOM 8569 C CA . VAL A 1 2 ? -12.119 1.529 -0.676 1.00 0.00 2 VAL A CA 30
ATOM 8570 C C . VAL A 1 2 ? -11.830 0.034 -0.905 1.00 0.00 2 VAL A C 30
ATOM 8571 O O . VAL A 1 2 ? -11.671 -0.724 0.045 1.00 0.00 2 VAL A O 30
ATOM 8584 N N . GLY A 1 3 ? -11.798 -0.393 -2.169 1.00 0.00 3 GLY A N 30
ATOM 8585 C CA . GLY A 1 3 ? -11.417 -1.726 -2.600 1.00 0.00 3 GLY A CA 30
ATOM 8586 C C . GLY A 1 3 ? -9.905 -1.843 -2.711 1.00 0.00 3 GLY A C 30
ATOM 8587 O O . GLY A 1 3 ? -9.178 -1.853 -1.723 1.00 0.00 3 GLY A O 30
ATOM 8591 N N . ILE A 1 4 ? -9.433 -1.863 -3.959 1.00 0.00 4 ILE A N 30
ATOM 8592 C CA . ILE A 1 4 ? -8.038 -2.082 -4.326 1.00 0.00 4 ILE A CA 30
ATOM 8593 C C . ILE A 1 4 ? -7.142 -1.033 -3.664 1.00 0.00 4 ILE A C 30
ATOM 8594 O O . ILE A 1 4 ? -6.046 -1.370 -3.219 1.00 0.00 4 ILE A O 30
ATOM 8610 N N . GLY A 1 5 ? -7.614 0.216 -3.538 1.00 0.00 5 GLY A N 30
ATOM 8611 C CA . GLY A 1 5 ? -6.789 1.269 -2.962 1.00 0.00 5 GLY A CA 30
ATOM 8612 C C . GLY A 1 5 ? -6.549 1.018 -1.477 1.00 0.00 5 GLY A C 30
ATOM 8613 O O . GLY A 1 5 ? -5.458 1.289 -0.978 1.00 0.00 5 GLY A O 30
ATOM 8617 N N . ALA A 1 6 ? -7.547 0.457 -0.788 1.00 0.00 6 ALA A N 30
ATOM 8618 C CA . ALA A 1 6 ? -7.444 0.098 0.613 1.00 0.00 6 ALA A CA 30
ATOM 8619 C C . ALA A 1 6 ? -6.470 -1.061 0.811 1.00 0.00 6 ALA A C 30
ATOM 8620 O O . ALA A 1 6 ? -5.772 -1.100 1.818 1.00 0.00 6 ALA A O 30
ATOM 8627 N N . LEU A 1 7 ? -6.373 -1.991 -0.146 1.00 0.00 7 LEU A N 30
ATOM 8628 C CA . LEU A 1 7 ? -5.322 -3.000 -0.114 1.00 0.00 7 LEU A CA 30
ATOM 8629 C C . LEU A 1 7 ? -3.977 -2.346 -0.344 1.00 0.00 7 LEU A C 30
ATOM 8630 O O . LEU A 1 7 ? -3.013 -2.644 0.347 1.00 0.00 7 LEU A O 30
ATOM 8646 N N . PHE A 1 8 ? -3.915 -1.456 -1.324 1.00 0.00 8 PHE A N 30
ATOM 8647 C CA . PHE A 1 8 ? -2.642 -0.928 -1.793 1.00 0.00 8 PHE A CA 30
ATOM 8648 C C . PHE A 1 8 ? -1.959 -0.098 -0.716 1.00 0.00 8 PHE A C 30
ATOM 8649 O O . PHE A 1 8 ? -0.793 -0.332 -0.400 1.00 0.00 8 PHE A O 30
ATOM 8666 N N . LEU A 1 9 ? -2.702 0.837 -0.120 1.00 0.00 9 LEU A N 30
ATOM 8667 C CA . LEU A 1 9 ? -2.142 1.671 0.938 1.00 0.00 9 LEU A CA 30
ATOM 8668 C C . LEU A 1 9 ? -2.218 0.958 2.281 1.00 0.00 9 LEU A C 30
ATOM 8669 O O . LEU A 1 9 ? -1.500 1.327 3.207 1.00 0.00 9 LEU A O 30
ATOM 8685 N N . GLY A 1 10 ? -3.106 -0.035 2.386 1.00 0.00 10 GLY A N 30
ATOM 8686 C CA . GLY A 1 10 ? -3.408 -0.668 3.665 1.00 0.00 10 GLY A CA 30
ATOM 8687 C C . GLY A 1 10 ? -2.705 -2.005 3.785 1.00 0.00 10 GLY A C 30
ATOM 8688 O O . GLY A 1 10 ? -1.637 -2.097 4.381 1.00 0.00 10 GLY A O 30
ATOM 8692 N N . PHE A 1 11 ? -3.320 -3.034 3.204 1.00 0.00 11 PHE A N 30
ATOM 8693 C CA . PHE A 1 11 ? -2.867 -4.422 3.257 1.00 0.00 11 PHE A CA 30
ATOM 8694 C C . PHE A 1 11 ? -1.391 -4.560 2.845 1.00 0.00 11 PHE A C 30
ATOM 8695 O O . PHE A 1 11 ? -0.605 -5.183 3.556 1.00 0.00 11 PHE A O 30
ATOM 8712 N N . LEU A 1 12 ? -1.015 -3.949 1.718 1.00 0.00 12 LEU A N 30
ATOM 8713 C CA . LEU A 1 12 ? 0.358 -3.811 1.250 1.00 0.00 12 LEU A CA 30
ATOM 8714 C C . LEU A 1 12 ? 1.063 -2.682 2.005 1.00 0.00 12 LEU A C 30
ATOM 8715 O O . LEU A 1 12 ? 2.144 -2.893 2.549 1.00 0.00 12 LEU A O 30
ATOM 8731 N N . GLY A 1 13 ? 0.475 -1.481 2.044 1.00 0.00 13 GLY A N 30
ATOM 8732 C CA . GLY A 1 13 ? 1.216 -0.285 2.424 1.00 0.00 13 GLY A CA 30
ATOM 8733 C C . GLY A 1 13 ? 1.620 -0.243 3.898 1.00 0.00 13 GLY A C 30
ATOM 8734 O O . GLY A 1 13 ? 2.666 0.335 4.211 1.00 0.00 13 GLY A O 30
ATOM 8738 N N . ALA A 1 14 ? 0.848 -0.875 4.793 1.00 0.00 14 ALA A N 30
ATOM 8739 C CA . ALA A 1 14 ? 1.189 -1.050 6.204 1.00 0.00 14 ALA A CA 30
ATOM 8740 C C . ALA A 1 14 ? 2.208 -2.179 6.418 1.00 0.00 14 ALA A C 30
ATOM 8741 O O . ALA A 1 14 ? 2.920 -2.169 7.417 1.00 0.00 14 ALA A O 30
ATOM 8748 N N . ALA A 1 15 ? 2.330 -3.124 5.474 1.00 0.00 15 ALA A N 30
ATOM 8749 C CA . ALA A 1 15 ? 3.459 -4.052 5.386 1.00 0.00 15 ALA A CA 30
ATOM 8750 C C . ALA A 1 15 ? 4.688 -3.413 4.737 1.00 0.00 15 ALA A C 30
ATOM 8751 O O . ALA A 1 15 ? 5.595 -4.125 4.299 1.00 0.00 15 ALA A O 30
ATOM 8758 N N . GLY A 1 16 ? 4.718 -2.084 4.633 1.00 0.00 16 GLY A N 30
ATOM 8759 C CA . GLY A 1 16 ? 5.733 -1.316 3.936 1.00 0.00 16 GLY A CA 30
ATOM 8760 C C . GLY A 1 16 ? 7.031 -1.256 4.734 1.00 0.00 16 GLY A C 30
ATOM 8761 O O . GLY A 1 16 ? 7.637 -0.195 4.848 1.00 0.00 16 GLY A O 30
ATOM 8765 N N . SER A 1 17 ? 7.480 -2.407 5.246 1.00 0.00 17 SER A N 30
ATOM 8766 C CA . SER A 1 17 ? 8.778 -2.550 5.899 1.00 0.00 17 SER A CA 30
ATOM 8767 C C . SER A 1 17 ? 9.912 -2.284 4.900 1.00 0.00 17 SER A C 30
ATOM 8768 O O . SER A 1 17 ? 10.970 -1.782 5.275 1.00 0.00 17 SER A O 30
ATOM 8776 N N . THR A 1 18 ? 9.668 -2.542 3.607 1.00 0.00 18 THR A N 30
ATOM 8777 C CA . THR A 1 18 ? 10.379 -1.869 2.527 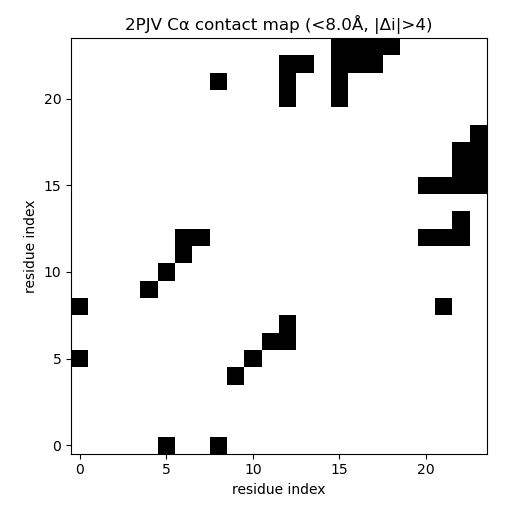1.00 0.00 18 THR A CA 30
ATOM 8778 C C . THR A 1 18 ? 9.793 -0.454 2.443 1.00 0.00 18 THR A C 30
ATOM 8779 O O . THR A 1 18 ? 8.823 -0.229 1.723 1.00 0.00 18 THR A O 30
ATOM 8790 N N . VAL A 1 19 ? 10.354 0.459 3.247 1.00 0.00 19 VAL A N 30
ATOM 8791 C CA . VAL A 1 19 ? 9.931 1.841 3.520 1.00 0.00 19 VAL A CA 30
ATOM 8792 C C . VAL A 1 19 ? 9.505 2.668 2.288 1.00 0.00 19 VAL A C 30
ATOM 8793 O O . VAL A 1 19 ? 8.765 3.637 2.442 1.00 0.00 19 VAL A O 30
ATOM 8806 N N . GLY A 1 20 ? 9.897 2.294 1.063 1.00 0.00 20 GLY A N 30
ATOM 8807 C CA . GLY A 1 20 ? 9.403 2.888 -0.179 1.00 0.00 20 GLY A CA 30
ATOM 8808 C C . GLY A 1 20 ? 7.966 2.445 -0.479 1.00 0.00 20 GLY A C 30
ATOM 8809 O O . GLY A 1 20 ? 7.705 1.871 -1.535 1.00 0.00 20 GLY A O 30
ATOM 8813 N N . ALA A 1 21 ? 7.052 2.687 0.463 1.00 0.00 21 ALA A N 30
ATOM 8814 C CA . ALA A 1 21 ? 5.651 2.295 0.476 1.00 0.00 21 ALA A CA 30
ATOM 8815 C C . ALA A 1 21 ? 4.891 3.260 1.401 1.00 0.00 21 ALA A C 30
ATOM 8816 O O . ALA A 1 21 ? 5.483 4.192 1.938 1.00 0.00 21 ALA A O 30
ATOM 8823 N N . ALA A 1 22 ? 3.593 3.022 1.638 1.00 0.00 22 ALA A N 30
ATOM 8824 C CA . ALA A 1 22 ? 2.732 3.926 2.409 1.00 0.00 22 ALA A CA 30
ATOM 8825 C C . ALA A 1 22 ? 3.210 4.114 3.858 1.00 0.00 22 ALA A C 30
ATOM 8826 O O . ALA A 1 22 ? 2.914 5.136 4.471 1.00 0.00 22 ALA A O 30
ATOM 8833 N N . SER A 1 23 ? 3.899 3.115 4.419 1.00 0.00 23 SER A N 30
ATOM 8834 C CA . SER A 1 23 ? 4.563 3.186 5.719 1.00 0.00 23 SER A CA 30
ATOM 8835 C C . SER A 1 23 ? 5.692 4.235 5.809 1.00 0.00 23 SER A C 30
ATOM 8836 O O . SER A 1 23 ? 6.183 4.459 6.916 1.00 0.00 23 SER A O 30
ATOM 8844 N N . GLY A 1 24 ? 6.133 4.848 4.699 1.00 0.00 24 GLY A N 30
ATOM 8845 C CA . GLY A 1 24 ? 7.178 5.867 4.673 1.00 0.00 24 GLY A CA 30
ATOM 8846 C C . GLY A 1 24 ? 6.589 7.234 4.359 1.00 0.00 24 GLY A C 30
ATOM 8847 O O . GLY A 1 24 ? 5.815 7.315 3.381 1.00 0.00 24 GLY A O 30
ATOM 8851 N N . ALA A 1 1 ? -7.533 4.199 -0.639 1.00 0.00 1 ALA A N 31
ATOM 8852 C CA . ALA A 1 1 ? -8.914 4.296 -1.154 1.00 0.00 1 ALA A CA 31
ATOM 8853 C C . ALA A 1 1 ? -9.770 3.225 -0.471 1.00 0.00 1 ALA A C 31
ATOM 8854 O O . ALA A 1 1 ? -9.540 3.008 0.715 1.00 0.00 1 ALA A O 31
ATOM 8863 N N . VAL A 1 2 ? -10.743 2.595 -1.155 1.00 0.00 2 VAL A N 31
ATOM 8864 C CA . VAL A 1 2 ? -11.853 1.897 -0.490 1.00 0.00 2 VAL A CA 31
ATOM 8865 C C . VAL A 1 2 ? -11.939 0.402 -0.843 1.00 0.00 2 VAL A C 31
ATOM 8866 O O . VAL A 1 2 ? -12.075 -0.410 0.068 1.00 0.00 2 VAL A O 31
ATOM 8879 N N . GLY A 1 3 ? -11.932 0.019 -2.128 1.00 0.00 3 GLY A N 31
ATOM 8880 C CA . GLY A 1 3 ? -11.931 -1.374 -2.549 1.00 0.00 3 GLY A CA 31
ATOM 8881 C C . GLY A 1 3 ? -10.514 -1.932 -2.535 1.00 0.00 3 GLY A C 31
ATOM 8882 O O . GLY A 1 3 ? -9.817 -1.936 -1.526 1.00 0.00 3 GLY A O 31
ATOM 8886 N N . ILE A 1 4 ? -10.038 -2.292 -3.727 1.00 0.00 4 ILE A N 31
ATOM 8887 C CA . ILE A 1 4 ? -8.679 -2.810 -3.933 1.00 0.00 4 ILE A CA 31
ATOM 8888 C C . ILE A 1 4 ? -7.652 -1.730 -3.549 1.00 0.00 4 ILE A C 31
ATOM 8889 O O . ILE A 1 4 ? -6.581 -2.016 -3.020 1.00 0.00 4 ILE A O 31
ATOM 8905 N N . GLY A 1 5 ? -8.027 -0.467 -3.750 1.00 0.00 5 GLY A N 31
ATOM 8906 C CA . GLY A 1 5 ? -7.258 0.709 -3.401 1.00 0.00 5 GLY A CA 31
ATOM 8907 C C . GLY A 1 5 ? -7.186 0.959 -1.894 1.00 0.00 5 GLY A C 31
ATOM 8908 O O . GLY A 1 5 ? -6.364 1.771 -1.467 1.00 0.00 5 GLY A O 31
ATOM 8912 N N . ALA A 1 6 ? -8.044 0.331 -1.077 1.00 0.00 6 ALA A N 31
ATOM 8913 C CA . ALA A 1 6 ? -7.785 0.220 0.352 1.00 0.00 6 ALA A CA 31
ATOM 8914 C C . ALA A 1 6 ? -6.604 -0.712 0.586 1.00 0.00 6 ALA A C 31
ATOM 8915 O O . ALA A 1 6 ? -5.720 -0.387 1.370 1.00 0.00 6 ALA A O 31
ATOM 8922 N N . LEU A 1 7 ? -6.570 -1.858 -0.103 1.00 0.00 7 LEU A N 31
ATOM 8923 C CA . LEU A 1 7 ? -5.537 -2.873 0.096 1.00 0.00 7 LEU A CA 31
ATOM 8924 C C . LEU A 1 7 ? -4.192 -2.323 -0.345 1.00 0.00 7 LEU A C 31
ATOM 8925 O O . LEU A 1 7 ? -3.189 -2.527 0.322 1.00 0.00 7 LEU A O 31
ATOM 8941 N N . PHE A 1 8 ? -4.193 -1.584 -1.446 1.00 0.00 8 PHE A N 31
ATOM 8942 C CA . PHE A 1 8 ? -2.994 -0.971 -2.011 1.00 0.00 8 PHE A CA 31
ATOM 8943 C C . PHE A 1 8 ? -2.297 -0.040 -1.024 1.00 0.00 8 PHE A C 31
ATOM 8944 O O . PHE A 1 8 ? -1.089 -0.103 -0.818 1.00 0.00 8 PHE A O 31
ATOM 8961 N N . LEU A 1 9 ? -3.084 0.849 -0.428 1.00 0.00 9 LEU A N 31
ATOM 8962 C CA . LEU A 1 9 ? -2.566 1.846 0.493 1.00 0.00 9 LEU A CA 31
ATOM 8963 C C . LEU A 1 9 ? -2.304 1.183 1.842 1.00 0.00 9 LEU A C 31
ATOM 8964 O O . LEU A 1 9 ? -1.368 1.528 2.555 1.00 0.00 9 LEU A O 31
ATOM 8980 N N . GLY A 1 10 ? -3.189 0.258 2.185 1.00 0.00 10 GLY A N 31
ATOM 8981 C CA . GLY A 1 10 ? -3.380 -0.223 3.546 1.00 0.00 10 GLY A CA 31
ATOM 8982 C C . GLY A 1 10 ? -2.698 -1.561 3.773 1.00 0.00 10 GLY A C 31
ATOM 8983 O O . GLY A 1 10 ? -1.696 -1.636 4.476 1.00 0.00 10 GLY A O 31
ATOM 8987 N N . PHE A 1 11 ? -3.254 -2.622 3.188 1.00 0.00 11 PHE A N 31
ATOM 8988 C CA . PHE A 1 11 ? -2.786 -3.995 3.352 1.00 0.00 11 PHE A CA 31
ATOM 8989 C C . PHE A 1 11 ? -1.335 -4.146 2.863 1.00 0.00 11 PHE A C 31
ATOM 8990 O O . PHE A 1 11 ? -0.479 -4.654 3.584 1.00 0.00 11 PHE A O 31
ATOM 9007 N N . LEU A 1 12 ? -1.054 -3.646 1.656 1.00 0.00 12 LEU A N 31
ATOM 9008 C CA . LEU A 1 12 ? 0.273 -3.545 1.063 1.00 0.00 12 LEU A CA 31
ATOM 9009 C C . LEU A 1 12 ? 1.121 -2.541 1.844 1.00 0.00 12 LEU A C 31
ATOM 9010 O O . LEU A 1 12 ? 2.253 -2.864 2.191 1.00 0.00 12 LEU A O 31
ATOM 9026 N N . GLY A 1 13 ? 0.595 -1.351 2.159 1.00 0.00 13 GLY A N 31
ATOM 9027 C CA . GLY A 1 13 ? 1.407 -0.305 2.775 1.00 0.00 13 GLY A CA 31
ATOM 9028 C C . GLY A 1 13 ? 1.825 -0.654 4.205 1.00 0.00 13 GLY A C 31
ATOM 9029 O O . GLY A 1 13 ? 2.909 -0.258 4.623 1.00 0.00 13 GLY A O 31
ATOM 9033 N N . ALA A 1 14 ? 1.049 -1.468 4.930 1.00 0.00 14 ALA A N 31
ATOM 9034 C CA . ALA A 1 14 ? 1.472 -2.038 6.204 1.00 0.00 14 ALA A CA 31
ATOM 9035 C C . ALA A 1 14 ? 2.718 -2.916 6.025 1.00 0.00 14 ALA A C 31
ATOM 9036 O O . ALA A 1 14 ? 3.629 -2.856 6.849 1.00 0.00 14 ALA A O 31
ATOM 9043 N N . ALA A 1 15 ? 2.787 -3.697 4.938 1.00 0.00 15 ALA A N 31
ATOM 9044 C CA . ALA A 1 15 ? 3.991 -4.410 4.517 1.00 0.00 15 ALA A CA 31
ATOM 9045 C C . ALA A 1 15 ? 5.008 -3.541 3.771 1.00 0.00 15 ALA A C 31
ATOM 9046 O O . ALA A 1 15 ? 5.974 -4.059 3.213 1.00 0.00 15 ALA A O 31
ATOM 9053 N N . GLY A 1 16 ? 4.859 -2.220 3.822 1.00 0.00 16 GLY A N 31
ATOM 9054 C CA . GLY A 1 16 ? 5.847 -1.248 3.374 1.00 0.00 16 GLY A CA 31
ATOM 9055 C C . GLY A 1 16 ? 6.985 -1.137 4.389 1.00 0.00 16 GLY A C 31
ATOM 9056 O O . GLY A 1 16 ? 7.447 -0.037 4.677 1.00 0.00 16 GLY A O 31
ATOM 9060 N N . SER A 1 17 ? 7.392 -2.262 4.983 1.00 0.00 17 SER A N 31
ATOM 9061 C CA . SER A 1 17 ? 8.356 -2.383 6.069 1.00 0.00 17 SER A CA 31
ATOM 9062 C C . SER A 1 17 ? 9.813 -2.456 5.571 1.00 0.00 17 SER A C 31
ATOM 9063 O O . SER A 1 17 ? 10.627 -3.198 6.122 1.00 0.00 17 SER A O 31
ATOM 9071 N N . THR A 1 18 ? 10.157 -1.696 4.526 1.00 0.00 18 THR A N 31
ATOM 9072 C CA . THR A 1 18 ? 11.533 -1.532 4.059 1.00 0.00 18 THR A CA 31
ATOM 9073 C C . THR A 1 18 ? 12.372 -0.744 5.085 1.00 0.00 18 THR A C 31
ATOM 9074 O O . THR A 1 18 ? 11.832 -0.184 6.037 1.00 0.00 18 THR A O 31
ATOM 9085 N N . VAL A 1 19 ? 13.704 -0.722 4.905 1.00 0.00 19 VAL A N 31
ATOM 9086 C CA . VAL A 1 19 ? 14.670 -0.012 5.756 1.00 0.00 19 VAL A CA 31
ATOM 9087 C C . VAL A 1 19 ? 14.230 1.408 6.144 1.00 0.00 19 VAL A C 31
ATOM 9088 O O . VAL A 1 19 ? 14.218 1.742 7.326 1.00 0.00 19 VAL A O 31
ATOM 9101 N N . GLY A 1 20 ? 13.853 2.216 5.150 1.00 0.00 20 GLY A N 31
ATOM 9102 C CA . GLY A 1 20 ? 12.911 3.314 5.313 1.00 0.00 20 GLY A CA 31
ATOM 9103 C C . GLY A 1 20 ? 11.549 2.755 4.921 1.00 0.00 20 GLY A C 31
ATOM 9104 O O . GLY A 1 20 ? 11.453 2.063 3.900 1.00 0.00 20 GLY A O 31
ATOM 9108 N N . ALA A 1 21 ? 10.528 2.985 5.741 1.00 0.00 21 ALA A N 31
ATOM 9109 C CA . ALA A 1 21 ? 9.271 2.251 5.734 1.00 0.00 21 ALA A CA 31
ATOM 9110 C C . ALA A 1 21 ? 8.105 3.171 5.350 1.00 0.00 21 ALA A C 31
ATOM 9111 O O . ALA A 1 21 ? 8.299 4.306 4.919 1.00 0.00 21 ALA A O 31
ATOM 9118 N N . ALA A 1 22 ? 6.869 2.708 5.561 1.00 0.00 22 ALA A N 31
ATOM 9119 C CA . ALA A 1 22 ? 5.655 3.466 5.270 1.00 0.00 22 ALA A CA 31
ATOM 9120 C C . ALA A 1 22 ? 5.574 4.768 6.084 1.00 0.00 22 ALA A C 31
ATOM 9121 O O . ALA A 1 22 ? 4.951 5.726 5.635 1.00 0.00 22 ALA A O 31
ATOM 9128 N N . SER A 1 23 ? 6.189 4.806 7.274 1.00 0.00 23 SER A N 31
ATOM 9129 C CA . SER A 1 23 ? 6.318 6.014 8.084 1.00 0.00 23 SER A CA 31
ATOM 9130 C C . SER A 1 23 ? 7.431 6.965 7.603 1.00 0.00 23 SER A C 31
ATOM 9131 O O . SER A 1 23 ? 7.534 8.054 8.176 1.00 0.00 23 SER A O 31
ATOM 9139 N N . GLY A 1 24 ? 8.292 6.557 6.663 1.00 0.00 24 GLY A N 31
ATOM 9140 C CA . GLY A 1 24 ? 9.585 7.174 6.391 1.00 0.00 24 GLY A CA 31
ATOM 9141 C C . GLY A 1 24 ? 10.673 6.110 6.476 1.00 0.00 24 GLY A C 31
ATOM 9142 O O . GLY A 1 24 ? 10.541 5.211 7.340 1.00 0.00 24 GLY A O 31
ATOM 9146 N N . ALA A 1 1 ? -7.693 4.110 -0.539 1.00 0.00 1 ALA A N 32
ATOM 9147 C CA . ALA A 1 1 ? -9.047 4.164 -1.125 1.00 0.00 1 ALA A CA 32
ATOM 9148 C C . ALA A 1 1 ? -9.905 3.066 -0.488 1.00 0.00 1 ALA A C 32
ATOM 9149 O O . ALA A 1 1 ? -9.765 2.889 0.718 1.00 0.00 1 ALA A O 32
ATOM 9158 N N . VAL A 1 2 ? -10.782 2.369 -1.234 1.00 0.00 2 VAL A N 32
ATOM 9159 C CA . VAL A 1 2 ? -11.901 1.614 -0.653 1.00 0.00 2 VAL A CA 32
ATOM 9160 C C . VAL A 1 2 ? -11.845 0.107 -0.963 1.00 0.00 2 VAL A C 32
ATOM 9161 O O . VAL A 1 2 ? -11.926 -0.690 -0.034 1.00 0.00 2 VAL A O 32
ATOM 9174 N N . GLY A 1 3 ? -11.790 -0.301 -2.239 1.00 0.00 3 GLY A N 32
ATOM 9175 C CA . GLY A 1 3 ? -11.661 -1.695 -2.636 1.00 0.00 3 GLY A CA 32
ATOM 9176 C C . GLY A 1 3 ? -10.202 -2.125 -2.604 1.00 0.00 3 GLY A C 32
ATOM 9177 O O . GLY A 1 3 ? -9.520 -2.066 -1.586 1.00 0.00 3 GLY A O 32
ATOM 9181 N N . ILE A 1 4 ? -9.686 -2.452 -3.787 1.00 0.00 4 ILE A N 32
ATOM 9182 C CA . ILE A 1 4 ? -8.292 -2.871 -3.984 1.00 0.00 4 ILE A CA 32
ATOM 9183 C C . ILE A 1 4 ? -7.344 -1.735 -3.558 1.00 0.00 4 ILE A C 32
ATOM 9184 O O . ILE A 1 4 ? -6.269 -1.962 -3.008 1.00 0.00 4 ILE A O 32
ATOM 9200 N N . GLY A 1 5 ? -7.786 -0.494 -3.757 1.00 0.00 5 GLY A N 32
ATOM 9201 C CA . GLY A 1 5 ? -7.096 0.720 -3.369 1.00 0.00 5 GLY A CA 32
ATOM 9202 C C . GLY A 1 5 ? -7.084 0.959 -1.857 1.00 0.00 5 GLY A C 32
ATOM 9203 O O . GLY A 1 5 ? -6.318 1.805 -1.392 1.00 0.00 5 GLY A O 32
ATOM 9207 N N . ALA A 1 6 ? -7.945 0.295 -1.072 1.00 0.00 6 ALA A N 32
ATOM 9208 C CA . ALA A 1 6 ? -7.735 0.188 0.367 1.00 0.00 6 ALA A CA 32
ATOM 9209 C C . ALA A 1 6 ? -6.524 -0.697 0.636 1.00 0.00 6 ALA A C 32
ATOM 9210 O O . ALA A 1 6 ? -5.673 -0.330 1.438 1.00 0.00 6 ALA A O 32
ATOM 9217 N N . LEU A 1 7 ? -6.422 -1.841 -0.054 1.00 0.00 7 LEU A N 32
ATOM 9218 C CA . LEU A 1 7 ? -5.337 -2.800 0.138 1.00 0.00 7 LEU A CA 32
ATOM 9219 C C . LEU A 1 7 ? -4.018 -2.149 -0.237 1.00 0.00 7 LEU A C 32
ATOM 9220 O O . LEU A 1 7 ? -3.025 -2.332 0.446 1.00 0.00 7 LEU A O 32
ATOM 9236 N N . PHE A 1 8 ? -4.023 -1.346 -1.293 1.00 0.00 8 PHE A N 32
ATOM 9237 C CA . PHE A 1 8 ? -2.830 -0.634 -1.752 1.00 0.00 8 PHE A CA 32
ATOM 9238 C C . PHE A 1 8 ? -2.256 0.273 -0.666 1.00 0.00 8 PHE A C 32
ATOM 9239 O O . PHE A 1 8 ? -1.067 0.252 -0.362 1.00 0.00 8 PHE A O 32
ATOM 9256 N N . LEU A 1 9 ? -3.136 1.077 -0.078 1.00 0.00 9 LEU A N 32
ATOM 9257 C CA . LEU A 1 9 ? -2.750 2.065 0.917 1.00 0.00 9 LEU A CA 32
ATOM 9258 C C . LEU A 1 9 ? -2.435 1.352 2.231 1.00 0.00 9 LEU A C 32
ATOM 9259 O O . LEU A 1 9 ? -1.560 1.758 2.989 1.00 0.00 9 LEU A O 32
ATOM 9275 N N . GLY A 1 10 ? -3.212 0.310 2.489 1.00 0.00 10 GLY A N 32
ATOM 9276 C CA . GLY A 1 10 ? -3.347 -0.318 3.798 1.00 0.00 10 GLY A CA 32
ATOM 9277 C C . GLY A 1 10 ? -2.544 -1.606 3.920 1.00 0.00 10 GLY A C 32
ATOM 9278 O O . GLY A 1 10 ? -1.578 -1.676 4.674 1.00 0.00 10 GLY A O 32
ATOM 9282 N N . PHE A 1 11 ? -2.970 -2.641 3.197 1.00 0.00 11 PHE A N 32
ATOM 9283 C CA . PHE A 1 11 ? -2.418 -3.989 3.255 1.00 0.00 11 PHE A CA 32
ATOM 9284 C C . PHE A 1 11 ? -0.976 -4.018 2.717 1.00 0.00 11 PHE A C 32
ATOM 9285 O O . PHE A 1 11 ? -0.063 -4.497 3.387 1.00 0.00 11 PHE A O 32
ATOM 9302 N N . LEU A 1 12 ? -0.762 -3.427 1.537 1.00 0.00 12 LEU A N 32
ATOM 9303 C CA . LEU A 1 12 ? 0.542 -3.160 0.940 1.00 0.00 12 LEU A CA 32
ATOM 9304 C C . LEU A 1 12 ? 1.297 -2.141 1.794 1.00 0.00 12 LEU A C 32
ATOM 9305 O O . LEU A 1 12 ? 2.481 -2.337 2.039 1.00 0.00 12 LEU A O 32
ATOM 9321 N N . GLY A 1 13 ? 0.632 -1.100 2.305 1.00 0.00 13 GLY A N 32
ATOM 9322 C CA . GLY A 1 13 ? 1.318 -0.055 3.059 1.00 0.00 13 GLY A CA 32
ATOM 9323 C C . GLY A 1 13 ? 1.847 -0.558 4.406 1.00 0.00 13 GLY A C 32
ATOM 9324 O O . GLY A 1 13 ? 2.913 -0.119 4.831 1.00 0.00 13 GLY A O 32
ATOM 9328 N N . ALA A 1 14 ? 1.194 -1.543 5.037 1.00 0.00 14 ALA A N 32
ATOM 9329 C CA . ALA A 1 14 ? 1.756 -2.267 6.175 1.00 0.00 14 ALA A CA 32
ATOM 9330 C C . ALA A 1 14 ? 3.047 -2.996 5.774 1.00 0.00 14 ALA A C 32
ATOM 9331 O O . ALA A 1 14 ? 4.043 -2.956 6.506 1.00 0.00 14 ALA A O 32
ATOM 9338 N N . ALA A 1 15 ? 3.074 -3.606 4.579 1.00 0.00 15 ALA A N 32
ATOM 9339 C CA . ALA A 1 15 ? 4.297 -4.164 4.005 1.00 0.00 15 ALA A CA 32
ATOM 9340 C C . ALA A 1 15 ? 5.212 -3.117 3.358 1.00 0.00 15 ALA A C 32
ATOM 9341 O O . ALA A 1 15 ? 6.260 -3.464 2.819 1.00 0.00 15 ALA A O 32
ATOM 9348 N N . GLY A 1 16 ? 4.940 -1.842 3.627 1.00 0.00 16 GLY A N 32
ATOM 9349 C CA . GLY A 1 16 ? 5.877 -0.729 3.546 1.00 0.00 16 GLY A CA 32
ATOM 9350 C C . GLY A 1 16 ? 6.837 -0.741 4.740 1.00 0.00 16 GLY A C 32
ATOM 9351 O O . GLY A 1 16 ? 7.613 0.194 4.926 1.00 0.00 16 GLY A O 32
ATOM 9355 N N . SER A 1 17 ? 6.782 -1.805 5.552 1.00 0.00 17 SER A N 32
ATOM 9356 C CA . SER A 1 17 ? 7.796 -2.141 6.532 1.00 0.00 17 SER A CA 32
ATOM 9357 C C . SER A 1 17 ? 9.128 -2.488 5.845 1.00 0.00 17 SER A C 32
ATOM 9358 O O . SER A 1 17 ? 10.178 -2.219 6.427 1.00 0.00 17 SER A O 32
ATOM 9366 N N . THR A 1 18 ? 9.116 -3.062 4.628 1.00 0.00 18 THR A N 32
ATOM 9367 C CA . THR A 1 18 ? 10.261 -2.973 3.718 1.00 0.00 18 THR A CA 32
ATOM 9368 C C . THR A 1 18 ? 10.101 -1.735 2.823 1.00 0.00 18 THR A C 32
ATOM 9369 O O . THR A 1 18 ? 8.986 -1.254 2.629 1.00 0.00 18 THR A O 32
ATOM 9380 N N . VAL A 1 19 ? 11.207 -1.227 2.269 1.00 0.00 19 VAL A N 32
ATOM 9381 C CA . VAL A 1 19 ? 11.212 -0.226 1.201 1.00 0.00 19 VAL A CA 32
ATOM 9382 C C . VAL A 1 19 ? 10.181 -0.544 0.103 1.00 0.00 19 VAL A C 32
ATOM 9383 O O . VAL A 1 19 ? 10.274 -1.584 -0.546 1.00 0.00 19 VAL A O 32
ATOM 9396 N N . GLY A 1 20 ? 9.216 0.358 -0.107 1.00 0.00 20 GLY A N 32
ATOM 9397 C CA . GLY A 1 20 ? 8.327 0.341 -1.263 1.00 0.00 20 GLY A CA 32
ATOM 9398 C C . GLY A 1 20 ? 8.864 1.257 -2.366 1.00 0.00 20 GLY A C 32
ATOM 9399 O O . GLY A 1 20 ? 9.761 2.069 -2.122 1.00 0.00 20 GLY A O 32
ATOM 9403 N N . ALA A 1 21 ? 8.301 1.147 -3.571 1.00 0.00 21 ALA A N 32
ATOM 9404 C CA . ALA A 1 21 ? 8.717 1.886 -4.761 1.00 0.00 21 ALA A CA 32
ATOM 9405 C C . ALA A 1 21 ? 7.513 2.247 -5.648 1.00 0.00 21 ALA A C 32
ATOM 9406 O O . ALA A 1 21 ? 6.363 1.974 -5.307 1.00 0.00 21 ALA A O 32
ATOM 9413 N N . ALA A 1 22 ? 7.773 2.868 -6.807 1.00 0.00 22 ALA A N 32
ATOM 9414 C CA . ALA A 1 22 ? 6.742 3.279 -7.765 1.00 0.00 22 ALA A CA 32
ATOM 9415 C C . ALA A 1 22 ? 5.943 2.085 -8.310 1.00 0.00 22 ALA A C 32
ATOM 9416 O O . ALA A 1 22 ? 4.782 2.239 -8.683 1.00 0.00 22 ALA A O 32
ATOM 9423 N N . SER A 1 23 ? 6.561 0.902 -8.361 1.00 0.00 23 SER A N 32
ATOM 9424 C CA . SER A 1 23 ? 5.952 -0.382 -8.684 1.00 0.00 23 SER A CA 32
ATOM 9425 C C . SER A 1 23 ? 4.963 -0.889 -7.625 1.00 0.00 23 SER A C 32
ATOM 9426 O O . SER A 1 23 ? 4.280 -1.884 -7.867 1.00 0.00 23 SER A O 32
ATOM 9434 N N . GLY A 1 24 ? 4.923 -0.252 -6.451 1.00 0.00 24 GLY A N 32
ATOM 9435 C CA . GLY A 1 24 ? 4.813 -0.993 -5.207 1.00 0.00 24 GLY A CA 32
ATOM 9436 C C . GLY A 1 24 ? 6.247 -1.234 -4.750 1.00 0.00 24 GLY A C 32
ATOM 9437 O O . GLY A 1 24 ? 6.517 -0.966 -3.563 1.00 0.00 24 GLY A O 32
ATOM 9441 N N . ALA A 1 1 ? -10.288 6.011 -1.011 1.00 0.00 1 ALA A N 33
ATOM 9442 C CA . ALA A 1 1 ? -10.103 4.674 -1.609 1.00 0.00 1 ALA A CA 33
ATOM 9443 C C . ALA A 1 1 ? -10.897 3.655 -0.798 1.00 0.00 1 ALA A C 33
ATOM 9444 O O . ALA A 1 1 ? -11.123 3.901 0.384 1.00 0.00 1 ALA A O 33
ATOM 9453 N N . VAL A 1 2 ? -11.350 2.560 -1.426 1.00 0.00 2 VAL A N 33
ATOM 9454 C CA . VAL A 1 2 ? -12.342 1.657 -0.833 1.00 0.00 2 VAL A CA 33
ATOM 9455 C C . VAL A 1 2 ? -12.034 0.170 -1.054 1.00 0.00 2 VAL A C 33
ATOM 9456 O O . VAL A 1 2 ? -11.935 -0.570 -0.082 1.00 0.00 2 VAL A O 33
ATOM 9469 N N . GLY A 1 3 ? -11.979 -0.288 -2.309 1.00 0.00 3 GLY A N 33
ATOM 9470 C CA . GLY A 1 3 ? -11.684 -1.663 -2.673 1.00 0.00 3 GLY A CA 33
ATOM 9471 C C . GLY A 1 3 ? -10.184 -1.902 -2.705 1.00 0.00 3 GLY A C 33
ATOM 9472 O O . GLY A 1 3 ? -9.476 -1.767 -1.710 1.00 0.00 3 GLY A O 33
ATOM 9476 N N . ILE A 1 4 ? -9.695 -2.163 -3.918 1.00 0.00 4 ILE A N 33
ATOM 9477 C CA . ILE A 1 4 ? -8.297 -2.480 -4.211 1.00 0.00 4 ILE A CA 33
ATOM 9478 C C . ILE A 1 4 ? -7.374 -1.375 -3.682 1.00 0.00 4 ILE A C 33
ATOM 9479 O O . ILE A 1 4 ? -6.296 -1.666 -3.168 1.00 0.00 4 ILE A O 33
ATOM 9495 N N . GLY A 1 5 ? -7.821 -0.114 -3.735 1.00 0.00 5 GLY A N 33
ATOM 9496 C CA . GLY A 1 5 ? -7.013 1.014 -3.296 1.00 0.00 5 GLY A CA 33
ATOM 9497 C C . GLY A 1 5 ? -6.814 1.007 -1.780 1.00 0.00 5 GLY A C 33
ATOM 9498 O O . GLY A 1 5 ? -5.757 1.412 -1.298 1.00 0.00 5 GLY A O 33
ATOM 9502 N N . ALA A 1 6 ? -7.813 0.525 -1.029 1.00 0.00 6 ALA A N 33
ATOM 9503 C CA . ALA A 1 6 ? -7.696 0.340 0.408 1.00 0.00 6 ALA A CA 33
ATOM 9504 C C . ALA A 1 6 ? -6.711 -0.784 0.732 1.00 0.00 6 ALA A C 33
ATOM 9505 O O . ALA A 1 6 ? -5.977 -0.676 1.708 1.00 0.00 6 ALA A O 33
ATOM 9512 N N . LEU A 1 7 ? -6.642 -1.842 -0.087 1.00 0.00 7 LEU A N 33
ATOM 9513 C CA . LEU A 1 7 ? -5.621 -2.875 0.066 1.00 0.00 7 LEU A CA 33
ATOM 9514 C C . LEU A 1 7 ? -4.255 -2.281 -0.223 1.00 0.00 7 LEU A C 33
ATOM 9515 O O . LEU A 1 7 ? -3.294 -2.541 0.485 1.00 0.00 7 LEU A O 33
ATOM 9531 N N . PHE A 1 8 ? -4.174 -1.472 -1.268 1.00 0.00 8 PHE A N 33
ATOM 9532 C CA . PHE A 1 8 ? -2.896 -0.964 -1.752 1.00 0.00 8 PHE A CA 33
ATOM 9533 C C . PHE A 1 8 ? -2.244 -0.048 -0.725 1.00 0.00 8 PHE A C 33
ATOM 9534 O O . PHE A 1 8 ? -1.081 -0.237 -0.373 1.00 0.00 8 PHE A O 33
ATOM 9551 N N . LEU A 1 9 ? -3.010 0.919 -0.213 1.00 0.00 9 LEU A N 33
ATOM 9552 C CA . LEU A 1 9 ? -2.464 1.823 0.797 1.00 0.00 9 LEU A CA 33
ATOM 9553 C C . LEU A 1 9 ? -2.439 1.144 2.163 1.00 0.00 9 LEU A C 33
ATOM 9554 O O . LEU A 1 9 ? -1.695 1.560 3.046 1.00 0.00 9 LEU A O 33
ATOM 9570 N N . GLY A 1 10 ? -3.294 0.133 2.335 1.00 0.00 10 GLY A N 33
ATOM 9571 C CA . GLY A 1 10 ? -3.575 -0.470 3.636 1.00 0.00 10 GLY A CA 33
ATOM 9572 C C . GLY A 1 10 ? -2.856 -1.794 3.829 1.00 0.00 10 GLY A C 33
ATOM 9573 O O . GLY A 1 10 ? -1.809 -1.859 4.464 1.00 0.00 10 GLY A O 33
ATOM 9577 N N . PHE A 1 11 ? -3.453 -2.851 3.278 1.00 0.00 11 PHE A N 33
ATOM 9578 C CA . PHE A 1 11 ? -3.006 -4.239 3.361 1.00 0.00 11 PHE A CA 33
ATOM 9579 C C . PHE A 1 11 ? -1.540 -4.387 2.919 1.00 0.00 11 PHE A C 33
ATOM 9580 O O . PHE A 1 11 ? -0.732 -4.983 3.627 1.00 0.00 11 PHE A O 33
ATOM 9597 N N . LEU A 1 12 ? -1.201 -3.811 1.763 1.00 0.00 12 LEU A N 33
ATOM 9598 C CA . LEU A 1 12 ? 0.146 -3.711 1.218 1.00 0.00 12 LEU A CA 33
ATOM 9599 C C . LEU A 1 12 ? 0.951 -2.663 1.989 1.00 0.00 12 LEU A C 33
ATOM 9600 O O . LEU A 1 12 ? 2.074 -2.949 2.392 1.00 0.00 12 LEU A O 33
ATOM 9616 N N . GLY A 1 13 ? 0.400 -1.463 2.210 1.00 0.00 13 GLY A N 33
ATOM 9617 C CA . GLY A 1 13 ? 1.192 -0.343 2.713 1.00 0.00 13 GLY A CA 33
ATOM 9618 C C . GLY A 1 13 ? 1.652 -0.549 4.158 1.00 0.00 13 GLY A C 33
ATOM 9619 O O . GLY A 1 13 ? 2.758 -0.133 4.501 1.00 0.00 13 GLY A O 33
ATOM 9623 N N . ALA A 1 14 ? 0.877 -1.263 4.983 1.00 0.00 14 ALA A N 33
ATOM 9624 C CA . ALA A 1 14 ? 1.305 -1.682 6.314 1.00 0.00 14 ALA A CA 33
ATOM 9625 C C . ALA A 1 14 ? 2.532 -2.600 6.249 1.00 0.00 14 ALA A C 33
ATOM 9626 O O . ALA A 1 14 ? 3.379 -2.546 7.134 1.00 0.00 14 ALA A O 33
ATOM 9633 N N . ALA A 1 15 ? 2.642 -3.434 5.206 1.00 0.00 15 ALA A N 33
ATOM 9634 C CA . ALA A 1 15 ? 3.830 -4.227 4.904 1.00 0.00 15 ALA A CA 33
ATOM 9635 C C . ALA A 1 15 ? 4.939 -3.452 4.197 1.00 0.00 15 ALA A C 33
ATOM 9636 O O . ALA A 1 15 ? 5.871 -4.062 3.672 1.00 0.00 15 ALA A O 33
ATOM 9643 N N . GLY A 1 16 ? 4.885 -2.122 4.195 1.00 0.00 16 GLY A N 33
ATOM 9644 C CA . GLY A 1 16 ? 5.822 -1.265 3.474 1.00 0.00 16 GLY A CA 33
ATOM 9645 C C . GLY A 1 16 ? 7.188 -1.186 4.162 1.00 0.00 16 GLY A C 33
ATOM 9646 O O . GLY A 1 16 ? 7.929 -0.232 3.936 1.00 0.00 16 GLY A O 33
ATOM 9650 N N . SER A 1 17 ? 7.518 -2.189 4.985 1.00 0.00 17 SER A N 33
ATOM 9651 C CA . SER A 1 17 ? 8.725 -2.288 5.792 1.00 0.00 17 SER A CA 33
ATOM 9652 C C . SER A 1 17 ? 9.963 -2.557 4.925 1.00 0.00 17 SER A C 33
ATOM 9653 O O . SER A 1 17 ? 10.525 -3.653 4.953 1.00 0.00 17 SER A O 33
ATOM 9661 N N . THR A 1 18 ? 10.388 -1.564 4.141 1.00 0.00 18 THR A N 33
ATOM 9662 C CA . THR A 1 18 ? 11.632 -1.630 3.378 1.00 0.00 18 THR A CA 33
ATOM 9663 C C . THR A 1 18 ? 12.836 -1.333 4.292 1.00 0.00 18 THR A C 33
ATOM 9664 O O . THR A 1 18 ? 12.702 -1.226 5.512 1.00 0.00 18 THR A O 33
ATOM 9675 N N . VAL A 1 19 ? 14.023 -1.175 3.692 1.00 0.00 19 VAL A N 33
ATOM 9676 C CA . VAL A 1 19 ? 15.169 -0.500 4.301 1.00 0.00 19 VAL A CA 33
ATOM 9677 C C . VAL A 1 19 ? 14.761 0.798 5.017 1.00 0.00 19 VAL A C 33
ATOM 9678 O O . VAL A 1 19 ? 15.149 1.020 6.162 1.00 0.00 19 VAL A O 33
ATOM 9691 N N . GLY A 1 20 ? 13.985 1.651 4.339 1.00 0.00 20 GLY A N 33
ATOM 9692 C CA . GLY A 1 20 ? 13.291 2.787 4.931 1.00 0.00 20 GLY A CA 33
ATOM 9693 C C . GLY A 1 20 ? 11.847 2.428 5.289 1.00 0.00 20 GLY A C 33
ATOM 9694 O O . GLY A 1 20 ? 11.314 1.427 4.803 1.00 0.00 20 GLY A O 33
ATOM 9698 N N . ALA A 1 21 ? 11.191 3.304 6.062 1.00 0.00 21 ALA A N 33
ATOM 9699 C CA . ALA A 1 21 ? 9.787 3.177 6.455 1.00 0.00 21 ALA A CA 33
ATOM 9700 C C . ALA A 1 21 ? 9.470 1.782 7.017 1.00 0.00 21 ALA A C 33
ATOM 9701 O O . ALA A 1 21 ? 8.517 1.129 6.603 1.00 0.00 21 ALA A O 33
ATOM 9708 N N . ALA A 1 22 ? 10.262 1.326 7.996 1.00 0.00 22 ALA A N 33
ATOM 9709 C CA . ALA A 1 22 ? 10.124 -0.015 8.568 1.00 0.00 22 ALA A CA 33
ATOM 9710 C C . ALA A 1 22 ? 8.744 -0.214 9.222 1.00 0.00 22 ALA A C 33
ATOM 9711 O O . ALA A 1 22 ? 8.226 -1.330 9.246 1.00 0.00 22 ALA A O 33
ATOM 9718 N N . SER A 1 23 ? 8.139 0.870 9.711 1.00 0.00 23 SER A N 33
ATOM 9719 C CA . SER A 1 23 ? 6.785 0.977 10.235 1.00 0.00 23 SER A CA 33
ATOM 9720 C C . SER A 1 23 ? 5.676 0.874 9.177 1.00 0.00 23 SER A C 33
ATOM 9721 O O . SER A 1 23 ? 4.505 0.800 9.551 1.00 0.00 23 SER A O 33
ATOM 9729 N N . GLY A 1 24 ? 6.016 0.943 7.885 1.00 0.00 24 GLY A N 33
ATOM 9730 C CA . GLY A 1 24 ? 5.200 1.697 6.943 1.00 0.00 24 GLY A CA 33
ATOM 9731 C C . GLY A 1 24 ? 5.482 3.194 7.108 1.00 0.00 24 GLY A C 33
ATOM 9732 O O . GLY A 1 24 ? 6.243 3.560 8.043 1.00 0.00 24 GLY A O 33
ATOM 9736 N N . ALA A 1 1 ? -7.774 4.227 -1.220 1.00 0.00 1 ALA A N 34
ATOM 9737 C CA . ALA A 1 1 ? -9.132 4.155 -1.798 1.00 0.00 1 ALA A CA 34
ATOM 9738 C C . ALA A 1 1 ? -9.953 3.127 -1.011 1.00 0.00 1 ALA A C 34
ATOM 9739 O O . ALA A 1 1 ? -9.705 3.005 0.185 1.00 0.00 1 ALA A O 34
ATOM 9748 N N . VAL A 1 2 ? -10.911 2.422 -1.638 1.00 0.00 2 VAL A N 34
ATOM 9749 C CA . VAL A 1 2 ? -11.921 1.622 -0.932 1.00 0.00 2 VAL A CA 34
ATOM 9750 C C . VAL A 1 2 ? -11.830 0.125 -1.270 1.00 0.00 2 VAL A C 34
ATOM 9751 O O . VAL A 1 2 ? -11.924 -0.694 -0.360 1.00 0.00 2 VAL A O 34
ATOM 9764 N N . GLY A 1 3 ? -11.708 -0.254 -2.551 1.00 0.00 3 GLY A N 34
ATOM 9765 C CA . GLY A 1 3 ? -11.516 -1.633 -2.965 1.00 0.00 3 GLY A CA 34
ATOM 9766 C C . GLY A 1 3 ? -10.047 -2.017 -2.875 1.00 0.00 3 GLY A C 34
ATOM 9767 O O . GLY A 1 3 ? -9.411 -1.961 -1.826 1.00 0.00 3 GLY A O 34
ATOM 9771 N N . ILE A 1 4 ? -9.475 -2.311 -4.041 1.00 0.00 4 ILE A N 34
ATOM 9772 C CA . ILE A 1 4 ? -8.080 -2.741 -4.184 1.00 0.00 4 ILE A CA 34
ATOM 9773 C C . ILE A 1 4 ? -7.137 -1.640 -3.672 1.00 0.00 4 ILE A C 34
ATOM 9774 O O . ILE A 1 4 ? -6.113 -1.904 -3.047 1.00 0.00 4 ILE A O 34
ATOM 9790 N N . GLY A 1 5 ? -7.519 -0.385 -3.900 1.00 0.00 5 GLY A N 34
ATOM 9791 C CA . GLY A 1 5 ? -6.813 0.792 -3.437 1.00 0.00 5 GLY A CA 34
ATOM 9792 C C . GLY A 1 5 ? -6.919 1.028 -1.931 1.00 0.00 5 GLY A C 34
ATOM 9793 O O . GLY A 1 5 ? -6.203 1.892 -1.430 1.00 0.00 5 GLY A O 34
ATOM 9797 N N . ALA A 1 6 ? -7.839 0.373 -1.204 1.00 0.00 6 ALA A N 34
ATOM 9798 C CA . ALA A 1 6 ? -7.719 0.260 0.247 1.00 0.00 6 ALA A CA 34
ATOM 9799 C C . ALA A 1 6 ? -6.544 -0.647 0.596 1.00 0.00 6 ALA A C 34
ATOM 9800 O O . ALA A 1 6 ? -5.762 -0.319 1.482 1.00 0.00 6 ALA A O 34
ATOM 9807 N N . LEU A 1 7 ? -6.396 -1.776 -0.113 1.00 0.00 7 LEU A N 34
ATOM 9808 C CA . LEU A 1 7 ? -5.333 -2.745 0.136 1.00 0.00 7 LEU A CA 34
ATOM 9809 C C . LEU A 1 7 ? -3.988 -2.090 -0.114 1.00 0.00 7 LEU A C 34
ATOM 9810 O O . LEU A 1 7 ? -3.046 -2.339 0.621 1.00 0.00 7 LEU A O 34
ATOM 9826 N N . PHE A 1 8 ? -3.914 -1.234 -1.127 1.00 0.00 8 PHE A N 34
ATOM 9827 C CA . PHE A 1 8 ? -2.654 -0.635 -1.549 1.00 0.00 8 PHE A CA 34
ATOM 9828 C C . PHE A 1 8 ? -2.029 0.192 -0.426 1.00 0.00 8 PHE A C 34
ATOM 9829 O O . PHE A 1 8 ? -0.893 -0.044 -0.023 1.00 0.00 8 PHE A O 34
ATOM 9846 N N . LEU A 1 9 ? -2.833 1.077 0.167 1.00 0.00 9 LEU A N 34
ATOM 9847 C CA . LEU A 1 9 ? -2.356 1.927 1.263 1.00 0.00 9 LEU A CA 34
ATOM 9848 C C . LEU A 1 9 ? -2.436 1.213 2.609 1.00 0.00 9 LEU A C 34
ATOM 9849 O O . LEU A 1 9 ? -1.814 1.630 3.582 1.00 0.00 9 LEU A O 34
ATOM 9865 N N . GLY A 1 10 ? -3.255 0.163 2.661 1.00 0.00 10 GLY A N 34
ATOM 9866 C CA . GLY A 1 10 ? -3.662 -0.502 3.890 1.00 0.00 10 GLY A CA 34
ATOM 9867 C C . GLY A 1 10 ? -2.901 -1.797 4.111 1.00 0.00 10 GLY A C 34
ATOM 9868 O O . GLY A 1 10 ? -2.028 -1.881 4.965 1.00 0.00 10 GLY A O 34
ATOM 9872 N N . PHE A 1 11 ? -3.268 -2.820 3.344 1.00 0.00 11 PHE A N 34
ATOM 9873 C CA . PHE A 1 11 ? -2.740 -4.173 3.427 1.00 0.00 11 PHE A CA 34
ATOM 9874 C C . PHE A 1 11 ? -1.260 -4.212 3.012 1.00 0.00 11 PHE A C 34
ATOM 9875 O O . PHE A 1 11 ? -0.412 -4.730 3.735 1.00 0.00 11 PHE A O 34
ATOM 9892 N N . LEU A 1 12 ? -0.949 -3.607 1.864 1.00 0.00 12 LEU A N 34
ATOM 9893 C CA . LEU A 1 12 ? 0.387 -3.426 1.315 1.00 0.00 12 LEU A CA 34
ATOM 9894 C C . LEU A 1 12 ? 1.129 -2.343 2.106 1.00 0.00 12 LEU A C 34
ATOM 9895 O O . LEU A 1 12 ? 2.293 -2.537 2.441 1.00 0.00 12 LEU A O 34
ATOM 9911 N N . GLY A 1 13 ? 0.455 -1.255 2.492 1.00 0.00 13 GLY A N 34
ATOM 9912 C CA . GLY A 1 13 ? 1.090 -0.194 3.268 1.00 0.00 13 GLY A CA 34
ATOM 9913 C C . GLY A 1 13 ? 1.450 -0.638 4.691 1.00 0.00 13 GLY A C 34
ATOM 9914 O O . GLY A 1 13 ? 2.467 -0.188 5.214 1.00 0.00 13 GLY A O 34
ATOM 9918 N N . ALA A 1 14 ? 0.713 -1.581 5.295 1.00 0.00 14 ALA A N 34
ATOM 9919 C CA . ALA A 1 14 ? 1.122 -2.237 6.536 1.00 0.00 14 ALA A CA 34
ATOM 9920 C C . ALA A 1 14 ? 2.404 -3.056 6.342 1.00 0.00 14 ALA A C 34
ATOM 9921 O O . ALA A 1 14 ? 3.229 -3.120 7.250 1.00 0.00 14 ALA A O 34
ATOM 9928 N N . ALA A 1 15 ? 2.602 -3.646 5.155 1.00 0.00 15 ALA A N 34
ATOM 9929 C CA . ALA A 1 15 ? 3.861 -4.252 4.729 1.00 0.00 15 ALA A CA 34
ATOM 9930 C C . ALA A 1 15 ? 4.896 -3.240 4.233 1.00 0.00 15 ALA A C 34
ATOM 9931 O O . ALA A 1 15 ? 5.883 -3.628 3.603 1.00 0.00 15 ALA A O 34
ATOM 9938 N N . GLY A 1 16 ? 4.703 -1.953 4.526 1.00 0.00 16 GLY A N 34
ATOM 9939 C CA . GLY A 1 16 ? 5.556 -0.849 4.104 1.00 0.00 16 GLY A CA 34
ATOM 9940 C C . GLY A 1 16 ? 6.859 -0.803 4.904 1.00 0.00 16 GLY A C 34
ATOM 9941 O O . GLY A 1 16 ? 7.305 0.264 5.323 1.00 0.00 16 GLY A O 34
ATOM 9945 N N . SER A 1 17 ? 7.454 -1.978 5.132 1.00 0.00 17 SER A N 34
ATOM 9946 C CA . SER A 1 17 ? 8.777 -2.146 5.712 1.00 0.00 17 SER A CA 34
ATOM 9947 C C . SER A 1 17 ? 9.856 -1.958 4.640 1.00 0.00 17 SER A C 34
ATOM 9948 O O . SER A 1 17 ? 10.866 -1.309 4.900 1.00 0.00 17 SER A O 34
ATOM 9956 N N . THR A 1 18 ? 9.665 -2.572 3.464 1.00 0.00 18 THR A N 34
ATOM 9957 C CA . THR A 1 18 ? 10.618 -2.539 2.357 1.00 0.00 18 THR A CA 34
ATOM 9958 C C . THR A 1 18 ? 10.299 -1.342 1.450 1.00 0.00 18 THR A C 34
ATOM 9959 O O . THR A 1 18 ? 10.940 -0.299 1.550 1.00 0.00 18 THR A O 34
ATOM 9970 N N . VAL A 1 19 ? 9.321 -1.491 0.545 1.00 0.00 19 VAL A N 34
ATOM 9971 C CA . VAL A 1 19 ? 8.542 -0.389 -0.020 1.00 0.00 19 VAL A CA 34
ATOM 9972 C C . VAL A 1 19 ? 8.112 0.605 1.069 1.00 0.00 19 VAL A C 34
ATOM 9973 O O . VAL A 1 19 ? 7.832 0.191 2.190 1.00 0.00 19 VAL A O 34
ATOM 9986 N N . GLY A 1 20 ? 7.961 1.892 0.723 1.00 0.00 20 GLY A N 34
ATOM 9987 C CA . GLY A 1 20 ? 7.410 2.883 1.646 1.00 0.00 20 GLY A CA 34
ATOM 9988 C C . GLY A 1 20 ? 5.899 2.704 1.824 1.00 0.00 20 GLY A C 34
ATOM 9989 O O . GLY A 1 20 ? 5.411 2.761 2.948 1.00 0.00 20 GLY A O 34
ATOM 9993 N N . ALA A 1 21 ? 5.185 2.463 0.714 1.00 0.00 21 ALA A N 34
ATOM 9994 C CA . ALA A 1 21 ? 3.801 1.997 0.540 1.00 0.00 21 ALA A CA 34
ATOM 9995 C C . ALA A 1 21 ? 2.652 2.667 1.325 1.00 0.00 21 ALA A C 34
ATOM 9996 O O . ALA A 1 21 ? 1.491 2.416 1.011 1.00 0.00 21 ALA A O 34
ATOM 10003 N N . ALA A 1 22 ? 2.909 3.543 2.300 1.00 0.00 22 ALA A N 34
ATOM 10004 C CA . ALA A 1 22 ? 1.865 4.214 3.074 1.00 0.00 22 ALA A CA 34
ATOM 10005 C C . ALA A 1 22 ? 0.962 5.089 2.191 1.00 0.00 22 ALA A C 34
ATOM 10006 O O . ALA A 1 22 ? -0.207 5.294 2.510 1.00 0.00 22 ALA A O 34
ATOM 10013 N N . SER A 1 23 ? 1.501 5.609 1.083 1.00 0.00 23 SER A N 34
ATOM 10014 C CA . SER A 1 23 ? 0.772 6.385 0.088 1.00 0.00 23 SER A CA 34
ATOM 10015 C C . SER A 1 23 ? -0.137 5.523 -0.803 1.00 0.00 23 SER A C 34
ATOM 10016 O O . SER A 1 23 ? -1.016 6.077 -1.466 1.00 0.00 23 SER A O 34
ATOM 10024 N N . GLY A 1 24 ? 0.071 4.201 -0.847 1.00 0.00 24 GLY A N 34
ATOM 10025 C CA . GLY A 1 24 ? -0.441 3.312 -1.877 1.00 0.00 24 GLY A CA 34
ATOM 10026 C C . GLY A 1 24 ? 0.673 2.378 -2.341 1.00 0.00 24 GLY A C 34
ATOM 10027 O O . GLY A 1 24 ? 1.855 2.747 -2.147 1.00 0.00 24 GLY A O 34
ATOM 10031 N N . ALA A 1 1 ? -9.708 5.279 1.701 1.00 0.00 1 ALA A N 35
ATOM 10032 C CA . ALA A 1 1 ? -9.616 4.315 0.584 1.00 0.00 1 ALA A CA 35
ATOM 10033 C C . ALA A 1 1 ? -10.791 3.336 0.665 1.00 0.00 1 ALA A C 35
ATOM 10034 O O . ALA A 1 1 ? -11.488 3.352 1.677 1.00 0.00 1 ALA A O 35
ATOM 10043 N N . VAL A 1 2 ? -11.036 2.530 -0.382 1.00 0.00 2 VAL A N 35
ATOM 10044 C CA . VAL A 1 2 ? -12.226 1.672 -0.454 1.00 0.00 2 VAL A CA 35
ATOM 10045 C C . VAL A 1 2 ? -11.868 0.224 -0.839 1.00 0.00 2 VAL A C 35
ATOM 10046 O O . VAL A 1 2 ? -11.728 -0.606 0.053 1.00 0.00 2 VAL A O 35
ATOM 10059 N N . GLY A 1 3 ? -11.826 -0.111 -2.137 1.00 0.00 3 GLY A N 35
ATOM 10060 C CA . GLY A 1 3 ? -11.600 -1.452 -2.649 1.00 0.00 3 GLY A CA 35
ATOM 10061 C C . GLY A 1 3 ? -10.120 -1.788 -2.717 1.00 0.00 3 GLY A C 35
ATOM 10062 O O . GLY A 1 3 ? -9.391 -1.789 -1.729 1.00 0.00 3 GLY A O 35
ATOM 10066 N N . ILE A 1 4 ? -9.664 -1.982 -3.954 1.00 0.00 4 ILE A N 35
ATOM 10067 C CA . ILE A 1 4 ? -8.289 -2.351 -4.287 1.00 0.00 4 ILE A CA 35
ATOM 10068 C C . ILE A 1 4 ? -7.308 -1.305 -3.739 1.00 0.00 4 ILE A C 35
ATOM 10069 O O . ILE A 1 4 ? -6.229 -1.656 -3.265 1.00 0.00 4 ILE A O 35
ATOM 10085 N N . GLY A 1 5 ? -7.716 -0.031 -3.715 1.00 0.00 5 GLY A N 35
ATOM 10086 C CA . GLY A 1 5 ? -6.887 1.058 -3.222 1.00 0.00 5 GLY A CA 35
ATOM 10087 C C . GLY A 1 5 ? -6.627 0.928 -1.723 1.00 0.00 5 GLY A C 35
ATOM 10088 O O . GLY A 1 5 ? -5.555 1.298 -1.247 1.00 0.00 5 GLY A O 35
ATOM 10092 N N . ALA A 1 6 ? -7.594 0.384 -0.974 1.00 0.00 6 ALA A N 35
ATOM 10093 C CA . ALA A 1 6 ? -7.419 0.093 0.436 1.00 0.00 6 ALA A CA 35
ATOM 10094 C C . ALA A 1 6 ? -6.427 -1.041 0.651 1.00 0.00 6 ALA A C 35
ATOM 10095 O O . ALA A 1 6 ? -5.720 -1.038 1.649 1.00 0.00 6 ALA A O 35
ATOM 10102 N N . LEU A 1 7 ? -6.352 -2.018 -0.256 1.00 0.00 7 LEU A N 35
ATOM 10103 C CA . LEU A 1 7 ? -5.300 -3.025 -0.192 1.00 0.00 7 LEU A CA 35
ATOM 10104 C C . LEU A 1 7 ? -3.955 -2.397 -0.501 1.00 0.00 7 LEU A C 35
ATOM 10105 O O . LEU A 1 7 ? -2.966 -2.671 0.167 1.00 0.00 7 LEU A O 35
ATOM 10121 N N . PHE A 1 8 ? -3.934 -1.559 -1.528 1.00 0.00 8 PHE A N 35
ATOM 10122 C CA . PHE A 1 8 ? -2.694 -1.002 -2.066 1.00 0.00 8 PHE A CA 35
ATOM 10123 C C . PHE A 1 8 ? -1.993 -0.113 -1.048 1.00 0.00 8 PHE A C 35
ATOM 10124 O O . PHE A 1 8 ? -0.803 -0.261 -0.784 1.00 0.00 8 PHE A O 35
ATOM 10141 N N . LEU A 1 9 ? -2.756 0.808 -0.466 1.00 0.00 9 LEU A N 35
ATOM 10142 C CA . LEU A 1 9 ? -2.243 1.684 0.568 1.00 0.00 9 LEU A CA 35
ATOM 10143 C C . LEU A 1 9 ? -2.176 0.904 1.876 1.00 0.00 9 LEU A C 35
ATOM 10144 O O . LEU A 1 9 ? -1.267 1.093 2.674 1.00 0.00 9 LEU A O 35
ATOM 10160 N N . GLY A 1 10 ? -3.176 0.062 2.111 1.00 0.00 10 GLY A N 35
ATOM 10161 C CA . GLY A 1 10 ? -3.453 -0.423 3.462 1.00 0.00 10 GLY A CA 35
ATOM 10162 C C . GLY A 1 10 ? -2.805 -1.772 3.705 1.00 0.00 10 GLY A C 35
ATOM 10163 O O . GLY A 1 10 ? -1.827 -1.859 4.441 1.00 0.00 10 GLY A O 35
ATOM 10167 N N . PHE A 1 11 ? -3.346 -2.823 3.088 1.00 0.00 11 PHE A N 35
ATOM 10168 C CA . PHE A 1 11 ? -2.862 -4.194 3.246 1.00 0.00 11 PHE A CA 35
ATOM 10169 C C . PHE A 1 11 ? -1.364 -4.299 2.912 1.00 0.00 11 PHE A C 35
ATOM 10170 O O . PHE A 1 11 ? -0.586 -4.838 3.697 1.00 0.00 11 PHE A O 35
ATOM 10187 N N . LEU A 1 12 ? -0.960 -3.742 1.767 1.00 0.00 12 LEU A N 35
ATOM 10188 C CA . LEU A 1 12 ? 0.421 -3.653 1.311 1.00 0.00 12 LEU A CA 35
ATOM 10189 C C . LEU A 1 12 ? 1.200 -2.627 2.135 1.00 0.00 12 LEU A C 35
ATOM 10190 O O . LEU A 1 12 ? 2.273 -2.960 2.627 1.00 0.00 12 LEU A O 35
ATOM 10206 N N . GLY A 1 13 ? 0.703 -1.395 2.303 1.00 0.00 13 GLY A N 35
ATOM 10207 C CA . GLY A 1 13 ? 1.481 -0.351 2.969 1.00 0.00 13 GLY A CA 35
ATOM 10208 C C . GLY A 1 13 ? 1.676 -0.596 4.468 1.00 0.00 13 GLY A C 35
ATOM 10209 O O . GLY A 1 13 ? 2.646 -0.092 5.029 1.00 0.00 13 GLY A O 35
ATOM 10213 N N . ALA A 1 14 ? 0.846 -1.425 5.115 1.00 0.00 14 ALA A N 35
ATOM 10214 C CA . ALA A 1 14 ? 1.127 -1.943 6.451 1.00 0.00 14 ALA A CA 35
ATOM 10215 C C . ALA A 1 14 ? 2.410 -2.785 6.450 1.00 0.00 14 ALA A C 35
ATOM 10216 O O . ALA A 1 14 ? 3.212 -2.681 7.375 1.00 0.00 14 ALA A O 35
ATOM 10223 N N . ALA A 1 15 ? 2.637 -3.577 5.393 1.00 0.00 15 ALA A N 35
ATOM 10224 C CA . ALA A 1 15 ? 3.909 -4.237 5.107 1.00 0.00 15 ALA A CA 35
ATOM 10225 C C . ALA A 1 15 ? 4.941 -3.313 4.456 1.00 0.00 15 ALA A C 35
ATOM 10226 O O . ALA A 1 15 ? 5.976 -3.774 3.969 1.00 0.00 15 ALA A O 35
ATOM 10233 N N . GLY A 1 16 ? 4.715 -2.001 4.500 1.00 0.00 16 GLY A N 35
ATOM 10234 C CA . GLY A 1 16 ? 5.576 -0.973 3.931 1.00 0.00 16 GLY A CA 35
ATOM 10235 C C . GLY A 1 16 ? 6.830 -0.751 4.777 1.00 0.00 16 GLY A C 35
ATOM 10236 O O . GLY A 1 16 ? 7.378 0.347 4.816 1.00 0.00 16 GLY A O 35
ATOM 10240 N N . SER A 1 17 ? 7.280 -1.806 5.465 1.00 0.00 17 SER A N 35
ATOM 10241 C CA . SER A 1 17 ? 8.561 -1.867 6.150 1.00 0.00 17 SER A CA 35
ATOM 10242 C C . SER A 1 17 ? 9.718 -1.969 5.146 1.00 0.00 17 SER A C 35
ATOM 10243 O O . SER A 1 17 ? 10.855 -1.675 5.506 1.00 0.00 17 SER A O 35
ATOM 10251 N N . THR A 1 18 ? 9.440 -2.412 3.909 1.00 0.00 18 THR A N 35
ATOM 10252 C CA . THR A 1 18 ? 10.362 -2.301 2.780 1.00 0.00 18 THR A CA 35
ATOM 10253 C C . THR A 1 18 ? 10.088 -0.968 2.063 1.00 0.00 18 THR A C 35
ATOM 10254 O O . THR A 1 18 ? 10.447 0.080 2.593 1.00 0.00 18 THR A O 35
ATOM 10265 N N . VAL A 1 19 ? 9.481 -0.980 0.865 1.00 0.00 19 VAL A N 35
ATOM 10266 C CA . VAL A 1 19 ? 8.878 0.188 0.228 1.00 0.00 19 VAL A CA 35
ATOM 10267 C C . VAL A 1 19 ? 8.049 1.012 1.219 1.00 0.00 19 VAL A C 35
ATOM 10268 O O . VAL A 1 19 ? 7.024 0.542 1.707 1.00 0.00 19 VAL A O 35
ATOM 10281 N N . GLY A 1 20 ? 8.479 2.243 1.499 1.00 0.00 20 GLY A N 35
ATOM 10282 C CA . GLY A 1 20 ? 7.757 3.134 2.392 1.00 0.00 20 GLY A CA 35
ATOM 10283 C C . GLY A 1 20 ? 6.515 3.671 1.685 1.00 0.00 20 GLY A C 35
ATOM 10284 O O . GLY A 1 20 ? 6.599 4.101 0.531 1.00 0.00 20 GLY A O 35
ATOM 10288 N N . ALA A 1 21 ? 5.371 3.692 2.381 1.00 0.00 21 ALA A N 35
ATOM 10289 C CA . ALA A 1 21 ? 4.167 4.375 1.921 1.00 0.00 21 ALA A CA 35
ATOM 10290 C C . ALA A 1 21 ? 4.408 5.890 1.979 1.00 0.00 21 ALA A C 35
ATOM 10291 O O . ALA A 1 21 ? 4.071 6.552 2.958 1.00 0.00 21 ALA A O 35
ATOM 10298 N N . ALA A 1 22 ? 5.026 6.435 0.926 1.00 0.00 22 ALA A N 35
ATOM 10299 C CA . ALA A 1 22 ? 5.523 7.809 0.873 1.00 0.00 22 ALA A CA 35
ATOM 10300 C C . ALA A 1 22 ? 4.407 8.850 1.038 1.00 0.00 22 ALA A C 35
ATOM 10301 O O . ALA A 1 22 ? 4.665 9.955 1.507 1.00 0.00 22 ALA A O 35
ATOM 10308 N N . SER A 1 23 ? 3.179 8.506 0.641 1.00 0.00 23 SER A N 35
ATOM 10309 C CA . SER A 1 23 ? 1.966 9.286 0.835 1.00 0.00 23 SER A CA 35
ATOM 10310 C C . SER A 1 23 ? 1.572 9.465 2.309 1.00 0.00 23 SER A C 35
ATOM 10311 O O . SER A 1 23 ? 0.765 10.346 2.607 1.00 0.00 23 SER A O 35
ATOM 10319 N N . GLY A 1 24 ? 2.074 8.612 3.212 1.00 0.00 24 GLY A N 35
ATOM 10320 C CA . GLY A 1 24 ? 1.254 8.134 4.318 1.00 0.00 24 GLY A CA 35
ATOM 10321 C C . GLY A 1 24 ? 0.169 7.199 3.781 1.00 0.00 24 GLY A C 35
ATOM 10322 O O . GLY A 1 24 ? 0.283 6.785 2.599 1.00 0.00 24 GLY A O 35
ATOM 10326 N N . ALA A 1 1 ? -10.416 4.039 -5.232 1.00 0.00 1 ALA A N 36
ATOM 10327 C CA . ALA A 1 1 ? -9.803 3.533 -3.988 1.00 0.00 1 ALA A CA 36
ATOM 10328 C C . ALA A 1 1 ? -10.820 2.630 -3.280 1.00 0.00 1 ALA A C 36
ATOM 10329 O O . ALA A 1 1 ? -11.546 1.935 -3.986 1.00 0.00 1 ALA A O 36
ATOM 10338 N N . VAL A 1 2 ? -10.895 2.643 -1.939 1.00 0.00 2 VAL A N 36
ATOM 10339 C CA . VAL A 1 2 ? -11.954 2.074 -1.088 1.00 0.00 2 VAL A CA 36
ATOM 10340 C C . VAL A 1 2 ? -12.008 0.536 -1.075 1.00 0.00 2 VAL A C 36
ATOM 10341 O O . VAL A 1 2 ? -12.028 -0.051 0.002 1.00 0.00 2 VAL A O 36
ATOM 10354 N N . GLY A 1 3 ? -12.073 -0.118 -2.237 1.00 0.00 3 GLY A N 36
ATOM 10355 C CA . GLY A 1 3 ? -11.918 -1.553 -2.401 1.00 0.00 3 GLY A CA 36
ATOM 10356 C C . GLY A 1 3 ? -10.439 -1.908 -2.467 1.00 0.00 3 GLY A C 36
ATOM 10357 O O . GLY A 1 3 ? -9.694 -1.739 -1.505 1.00 0.00 3 GLY A O 36
ATOM 10361 N N . ILE A 1 4 ? -9.993 -2.325 -3.657 1.00 0.00 4 ILE A N 36
ATOM 10362 C CA . ILE A 1 4 ? -8.623 -2.783 -3.904 1.00 0.00 4 ILE A CA 36
ATOM 10363 C C . ILE A 1 4 ? -7.607 -1.698 -3.520 1.00 0.00 4 ILE A C 36
ATOM 10364 O O . ILE A 1 4 ? -6.545 -2.005 -2.985 1.00 0.00 4 ILE A O 36
ATOM 10380 N N . GLY A 1 5 ? -7.955 -0.422 -3.718 1.00 0.00 5 GLY A N 36
ATOM 10381 C CA . GLY A 1 5 ? -7.078 0.695 -3.396 1.00 0.00 5 GLY A CA 36
ATOM 10382 C C . GLY A 1 5 ? -6.874 0.844 -1.890 1.00 0.00 5 GLY A C 36
ATOM 10383 O O . GLY A 1 5 ? -5.797 1.258 -1.462 1.00 0.00 5 GLY A O 36
ATOM 10387 N N . ALA A 1 6 ? -7.881 0.486 -1.082 1.00 0.00 6 ALA A N 36
ATOM 10388 C CA . ALA A 1 6 ? -7.745 0.444 0.365 1.00 0.00 6 ALA A CA 36
ATOM 10389 C C . ALA A 1 6 ? -6.805 -0.684 0.795 1.00 0.00 6 ALA A C 36
ATOM 10390 O O . ALA A 1 6 ? -6.086 -0.522 1.774 1.00 0.00 6 ALA A O 36
ATOM 10397 N N . LEU A 1 7 ? -6.746 -1.802 0.058 1.00 0.00 7 LEU A N 36
ATOM 10398 C CA . LEU A 1 7 ? -5.722 -2.823 0.265 1.00 0.00 7 LEU A CA 36
ATOM 10399 C C . LEU A 1 7 ? -4.367 -2.256 -0.129 1.00 0.00 7 LEU A C 36
ATOM 10400 O O . LEU A 1 7 ? -3.372 -2.481 0.539 1.00 0.00 7 LEU A O 36
ATOM 10416 N N . PHE A 1 8 ? -4.328 -1.507 -1.219 1.00 0.00 8 PHE A N 36
ATOM 10417 C CA . PHE A 1 8 ? -3.085 -1.060 -1.834 1.00 0.00 8 PHE A CA 36
ATOM 10418 C C . PHE A 1 8 ? -2.331 -0.082 -0.941 1.00 0.00 8 PHE A C 36
ATOM 10419 O O . PHE A 1 8 ? -1.143 -0.250 -0.673 1.00 0.00 8 PHE A O 36
ATOM 10436 N N . LEU A 1 9 ? -3.048 0.930 -0.449 1.00 0.00 9 LEU A N 36
ATOM 10437 C CA . LEU A 1 9 ? -2.471 1.882 0.492 1.00 0.00 9 LEU A CA 36
ATOM 10438 C C . LEU A 1 9 ? -2.413 1.267 1.887 1.00 0.00 9 LEU A C 36
ATOM 10439 O O . LEU A 1 9 ? -1.630 1.711 2.723 1.00 0.00 9 LEU A O 36
ATOM 10455 N N . GLY A 1 10 ? -3.278 0.279 2.133 1.00 0.00 10 GLY A N 36
ATOM 10456 C CA . GLY A 1 10 ? -3.542 -0.216 3.485 1.00 0.00 10 GLY A CA 36
ATOM 10457 C C . GLY A 1 10 ? -2.832 -1.526 3.778 1.00 0.00 10 GLY A C 36
ATOM 10458 O O . GLY A 1 10 ? -1.789 -1.551 4.422 1.00 0.00 10 GLY A O 36
ATOM 10462 N N . PHE A 1 11 ? -3.429 -2.618 3.308 1.00 0.00 11 PHE A N 36
ATOM 10463 C CA . PHE A 1 11 ? -2.976 -3.993 3.486 1.00 0.00 11 PHE A CA 36
ATOM 10464 C C . PHE A 1 11 ? -1.534 -4.188 2.982 1.00 0.00 11 PHE A C 36
ATOM 10465 O O . PHE A 1 11 ? -0.687 -4.718 3.698 1.00 0.00 11 PHE A O 36
ATOM 10482 N N . LEU A 1 12 ? -1.250 -3.719 1.763 1.00 0.00 12 LEU A N 36
ATOM 10483 C CA . LEU A 1 12 ? 0.068 -3.687 1.140 1.00 0.00 12 LEU A CA 36
ATOM 10484 C C . LEU A 1 12 ? 0.959 -2.664 1.850 1.00 0.00 12 LEU A C 36
ATOM 10485 O O . LEU A 1 12 ? 2.101 -2.981 2.170 1.00 0.00 12 LEU A O 36
ATOM 10501 N N . GLY A 1 13 ? 0.447 -1.467 2.157 1.00 0.00 13 GLY A N 36
ATOM 10502 C CA . GLY A 1 13 ? 1.273 -0.416 2.746 1.00 0.00 13 GLY A CA 36
ATOM 10503 C C . GLY A 1 13 ? 1.713 -0.759 4.175 1.00 0.00 13 GLY A C 36
ATOM 10504 O O . GLY A 1 13 ? 2.809 -0.375 4.579 1.00 0.00 13 GLY A O 36
ATOM 10508 N N . ALA A 1 14 ? 0.933 -1.560 4.911 1.00 0.00 14 ALA A N 36
ATOM 10509 C CA . ALA A 1 14 ? 1.335 -2.135 6.190 1.00 0.00 14 ALA A CA 36
ATOM 10510 C C . ALA A 1 14 ? 2.537 -3.078 6.045 1.00 0.00 14 ALA A C 36
ATOM 10511 O O . ALA A 1 14 ? 3.341 -3.176 6.969 1.00 0.00 14 ALA A O 36
ATOM 10518 N N . ALA A 1 15 ? 2.702 -3.734 4.888 1.00 0.00 15 ALA A N 36
ATOM 10519 C CA . ALA A 1 15 ? 3.895 -4.504 4.542 1.00 0.00 15 ALA A CA 36
ATOM 10520 C C . ALA A 1 15 ? 5.059 -3.644 4.058 1.00 0.00 15 ALA A C 36
ATOM 10521 O O . ALA A 1 15 ? 5.995 -4.196 3.466 1.00 0.00 15 ALA A O 36
ATOM 10528 N N . GLY A 1 16 ? 5.013 -2.326 4.291 1.00 0.00 16 GLY A N 36
ATOM 10529 C CA . GLY A 1 16 ? 5.946 -1.312 3.803 1.00 0.00 16 GLY A CA 36
ATOM 10530 C C . GLY A 1 16 ? 7.262 -1.378 4.576 1.00 0.00 16 GLY A C 36
ATOM 10531 O O . GLY A 1 16 ? 7.725 -0.417 5.187 1.00 0.00 16 GLY A O 36
ATOM 10535 N N . SER A 1 17 ? 7.836 -2.574 4.516 1.00 0.00 17 SER A N 36
ATOM 10536 C CA . SER A 1 17 ? 9.071 -3.081 5.074 1.00 0.00 17 SER A CA 36
ATOM 10537 C C . SER A 1 17 ? 10.280 -2.354 4.468 1.00 0.00 17 SER A C 36
ATOM 10538 O O . SER A 1 17 ? 11.071 -2.913 3.708 1.00 0.00 17 SER A O 36
ATOM 10546 N N . THR A 1 18 ? 10.434 -1.085 4.850 1.00 0.00 18 THR A N 36
ATOM 10547 C CA . THR A 1 18 ? 11.574 -0.256 4.501 1.00 0.00 18 THR A CA 36
ATOM 10548 C C . THR A 1 18 ? 12.808 -0.817 5.219 1.00 0.00 18 THR A C 36
ATOM 10549 O O . THR A 1 18 ? 12.916 -0.784 6.442 1.00 0.00 18 THR A O 36
ATOM 10560 N N . VAL A 1 19 ? 13.717 -1.416 4.444 1.00 0.00 19 VAL A N 36
ATOM 10561 C CA . VAL A 1 19 ? 15.127 -1.618 4.787 1.00 0.00 19 VAL A CA 36
ATOM 10562 C C . VAL A 1 19 ? 15.770 -0.359 5.413 1.00 0.00 19 VAL A C 36
ATOM 10563 O O . VAL A 1 19 ? 16.699 -0.485 6.210 1.00 0.00 19 VAL A O 36
ATOM 10576 N N . GLY A 1 20 ? 15.313 0.843 5.027 1.00 0.00 20 GLY A N 36
ATOM 10577 C CA . GLY A 1 20 ? 15.752 2.129 5.554 1.00 0.00 20 GLY A CA 36
ATOM 10578 C C . GLY A 1 20 ? 14.826 2.619 6.667 1.00 0.00 20 GLY A C 36
ATOM 10579 O O . GLY A 1 20 ? 14.257 1.828 7.418 1.00 0.00 20 GLY A O 36
ATOM 10583 N N . ALA A 1 21 ? 14.681 3.940 6.788 1.00 0.00 21 ALA A N 36
ATOM 10584 C CA . ALA A 1 21 ? 13.643 4.556 7.605 1.00 0.00 21 ALA A CA 36
ATOM 10585 C C . ALA A 1 21 ? 12.350 4.720 6.789 1.00 0.00 21 ALA A C 36
ATOM 10586 O O . ALA A 1 21 ? 12.293 4.397 5.597 1.00 0.00 21 ALA A O 36
ATOM 10593 N N . ALA A 1 22 ? 11.295 5.235 7.434 1.00 0.00 22 ALA A N 36
ATOM 10594 C CA . ALA A 1 22 ? 10.018 5.555 6.795 1.00 0.00 22 ALA A CA 36
ATOM 10595 C C . ALA A 1 22 ? 10.170 6.628 5.707 1.00 0.00 22 ALA A C 36
ATOM 10596 O O . ALA A 1 22 ? 9.405 6.643 4.747 1.00 0.00 22 ALA A O 36
ATOM 10603 N N . SER A 1 23 ? 11.162 7.512 5.851 1.00 0.00 23 SER A N 36
ATOM 10604 C CA . SER A 1 23 ? 11.563 8.520 4.881 1.00 0.00 23 SER A CA 36
ATOM 10605 C C . SER A 1 23 ? 12.322 7.945 3.677 1.00 0.00 23 SER A C 36
ATOM 10606 O O . SER A 1 23 ? 12.581 8.681 2.724 1.00 0.00 23 SER A O 36
ATOM 10614 N N . GLY A 1 24 ? 12.730 6.671 3.741 1.00 0.00 24 GLY A N 36
ATOM 10615 C CA . GLY A 1 24 ? 14.042 6.285 3.251 1.00 0.00 24 GLY A CA 36
ATOM 10616 C C . GLY A 1 24 ? 15.004 6.474 4.417 1.00 0.00 24 GLY A C 36
ATOM 10617 O O . GLY A 1 24 ? 14.939 7.562 5.042 1.00 0.00 24 GLY A O 36
ATOM 10621 N N . ALA A 1 1 ? -8.627 3.998 -2.874 1.00 0.00 1 ALA A N 37
ATOM 10622 C CA . ALA A 1 1 ? -9.889 3.590 -3.523 1.00 0.00 1 ALA A CA 37
ATOM 10623 C C . ALA A 1 1 ? -10.467 2.317 -2.886 1.00 0.00 1 ALA A C 37
ATOM 10624 O O . ALA A 1 1 ? -10.271 1.218 -3.397 1.00 0.00 1 ALA A O 37
ATOM 10633 N N . VAL A 1 2 ? -11.189 2.523 -1.778 1.00 0.00 2 VAL A N 37
ATOM 10634 C CA . VAL A 1 2 ? -12.199 1.722 -1.065 1.00 0.00 2 VAL A CA 37
ATOM 10635 C C . VAL A 1 2 ? -11.999 0.199 -1.040 1.00 0.00 2 VAL A C 37
ATOM 10636 O O . VAL A 1 2 ? -11.894 -0.373 0.039 1.00 0.00 2 VAL A O 37
ATOM 10649 N N . GLY A 1 3 ? -12.044 -0.462 -2.196 1.00 0.00 3 GLY A N 37
ATOM 10650 C CA . GLY A 1 3 ? -11.717 -1.866 -2.357 1.00 0.00 3 GLY A CA 37
ATOM 10651 C C . GLY A 1 3 ? -10.213 -2.034 -2.497 1.00 0.00 3 GLY A C 37
ATOM 10652 O O . GLY A 1 3 ? -9.452 -1.842 -1.550 1.00 0.00 3 GLY A O 37
ATOM 10656 N N . ILE A 1 4 ? -9.783 -2.341 -3.722 1.00 0.00 4 ILE A N 37
ATOM 10657 C CA . ILE A 1 4 ? -8.399 -2.652 -4.065 1.00 0.00 4 ILE A CA 37
ATOM 10658 C C . ILE A 1 4 ? -7.453 -1.541 -3.600 1.00 0.00 4 ILE A C 37
ATOM 10659 O O . ILE A 1 4 ? -6.365 -1.834 -3.105 1.00 0.00 4 ILE A O 37
ATOM 10675 N N . GLY A 1 5 ? -7.858 -0.269 -3.711 1.00 0.00 5 GLY A N 37
ATOM 10676 C CA . GLY A 1 5 ? -6.983 0.830 -3.341 1.00 0.00 5 GLY A CA 37
ATOM 10677 C C . GLY A 1 5 ? -6.795 0.914 -1.829 1.00 0.00 5 GLY A C 37
ATOM 10678 O O . GLY A 1 5 ? -5.753 1.382 -1.377 1.00 0.00 5 GLY A O 37
ATOM 10682 N N . ALA A 1 6 ? -7.793 0.478 -1.050 1.00 0.00 6 ALA A N 37
ATOM 10683 C CA . ALA A 1 6 ? -7.664 0.368 0.394 1.00 0.00 6 ALA A CA 37
ATOM 10684 C C . ALA A 1 6 ? -6.683 -0.744 0.770 1.00 0.00 6 ALA A C 37
ATOM 10685 O O . ALA A 1 6 ? -5.956 -0.591 1.741 1.00 0.00 6 ALA A O 37
ATOM 10692 N N . LEU A 1 7 ? -6.594 -1.834 -0.003 1.00 0.00 7 LEU A N 37
ATOM 10693 C CA . LEU A 1 7 ? -5.534 -2.823 0.166 1.00 0.00 7 LEU A CA 37
ATOM 10694 C C . LEU A 1 7 ? -4.195 -2.196 -0.185 1.00 0.00 7 LEU A C 37
ATOM 10695 O O . LEU A 1 7 ? -3.204 -2.423 0.490 1.00 0.00 7 LEU A O 37
ATOM 10711 N N . PHE A 1 8 ? -4.168 -1.401 -1.243 1.00 0.00 8 PHE A N 37
ATOM 10712 C CA . PHE A 1 8 ? -2.926 -0.909 -1.824 1.00 0.00 8 PHE A CA 37
ATOM 10713 C C . PHE A 1 8 ? -2.209 0.059 -0.894 1.00 0.00 8 PHE A C 37
ATOM 10714 O O . PHE A 1 8 ? -1.022 -0.090 -0.612 1.00 0.00 8 PHE A O 37
ATOM 10731 N N . LEU A 1 9 ? -2.956 1.042 -0.388 1.00 0.00 9 LEU A N 37
ATOM 10732 C CA . LEU A 1 9 ? -2.407 1.982 0.580 1.00 0.00 9 LEU A CA 37
ATOM 10733 C C . LEU A 1 9 ? -2.386 1.341 1.962 1.00 0.00 9 LEU A C 37
ATOM 10734 O O . LEU A 1 9 ? -1.628 1.776 2.826 1.00 0.00 9 LEU A O 37
ATOM 10750 N N . GLY A 1 10 ? -3.250 0.341 2.168 1.00 0.00 10 GLY A N 37
ATOM 10751 C CA . GLY A 1 10 ? -3.543 -0.164 3.509 1.00 0.00 10 GLY A CA 37
ATOM 10752 C C . GLY A 1 10 ? -2.825 -1.466 3.807 1.00 0.00 10 GLY A C 37
ATOM 10753 O O . GLY A 1 10 ? -1.823 -1.479 4.510 1.00 0.00 10 GLY A O 37
ATOM 10757 N N . PHE A 1 11 ? -3.362 -2.567 3.284 1.00 0.00 11 PHE A N 37
ATOM 10758 C CA . PHE A 1 11 ? -2.866 -3.923 3.490 1.00 0.00 11 PHE A CA 37
ATOM 10759 C C . PHE A 1 11 ? -1.401 -4.065 3.036 1.00 0.00 11 PHE A C 37
ATOM 10760 O O . PHE A 1 11 ? -0.550 -4.535 3.789 1.00 0.00 11 PHE A O 37
ATOM 10777 N N . LEU A 1 12 ? -1.103 -3.596 1.821 1.00 0.00 12 LEU A N 37
ATOM 10778 C CA . LEU A 1 12 ? 0.227 -3.536 1.227 1.00 0.00 12 LEU A CA 37
ATOM 10779 C C . LEU A 1 12 ? 1.083 -2.500 1.961 1.00 0.00 12 LEU A C 37
ATOM 10780 O O . LEU A 1 12 ? 2.227 -2.794 2.296 1.00 0.00 12 LEU A O 37
ATOM 10796 N N . GLY A 1 13 ? 0.537 -1.316 2.258 1.00 0.00 13 GLY A N 37
ATOM 10797 C CA . GLY A 1 13 ? 1.314 -0.249 2.881 1.00 0.00 13 GLY A CA 37
ATOM 10798 C C . GLY A 1 13 ? 1.708 -0.591 4.322 1.00 0.00 13 GLY A C 37
ATOM 10799 O O . GLY A 1 13 ? 2.813 -0.253 4.744 1.00 0.00 13 GLY A O 37
ATOM 10803 N N . ALA A 1 14 ? 0.870 -1.331 5.057 1.00 0.00 14 ALA A N 37
ATOM 10804 C CA . ALA A 1 14 ? 1.210 -1.892 6.359 1.00 0.00 14 ALA A CA 37
ATOM 10805 C C . ALA A 1 14 ? 2.358 -2.903 6.246 1.00 0.00 14 ALA A C 37
ATOM 10806 O O . ALA A 1 14 ? 3.207 -2.955 7.133 1.00 0.00 14 ALA A O 37
ATOM 10813 N N . ALA A 1 15 ? 2.431 -3.664 5.145 1.00 0.00 15 ALA A N 37
ATOM 10814 C CA . ALA A 1 15 ? 3.572 -4.519 4.824 1.00 0.00 15 ALA A CA 37
ATOM 10815 C C . ALA A 1 15 ? 4.755 -3.770 4.223 1.00 0.00 15 ALA A C 37
ATOM 10816 O O . ALA A 1 15 ? 5.635 -4.425 3.650 1.00 0.00 15 ALA A O 37
ATOM 10823 N N . GLY A 1 16 ? 4.784 -2.438 4.332 1.00 0.00 16 GLY A N 37
ATOM 10824 C CA . GLY A 1 16 ? 5.684 -1.529 3.633 1.00 0.00 16 GLY A CA 37
ATOM 10825 C C . GLY A 1 16 ? 7.073 -1.603 4.255 1.00 0.00 16 GLY A C 37
ATOM 10826 O O . GLY A 1 16 ? 7.561 -0.657 4.869 1.00 0.00 16 GLY A O 37
ATOM 10830 N N . SER A 1 17 ? 7.663 -2.787 4.099 1.00 0.00 17 SER A N 37
ATOM 10831 C CA . SER A 1 17 ? 8.880 -3.304 4.707 1.00 0.00 17 SER A CA 37
ATOM 10832 C C . SER A 1 17 ? 10.136 -2.555 4.230 1.00 0.00 17 SER A C 37
ATOM 10833 O O . SER A 1 17 ? 11.011 -3.125 3.578 1.00 0.00 17 SER A O 37
ATOM 10841 N N . THR A 1 18 ? 10.220 -1.264 4.554 1.00 0.00 18 THR A N 37
ATOM 10842 C CA . THR A 1 18 ? 11.357 -0.405 4.258 1.00 0.00 18 THR A CA 37
ATOM 10843 C C . THR A 1 18 ? 12.577 -0.829 5.083 1.00 0.00 18 THR A C 37
ATOM 10844 O O . THR A 1 18 ? 12.454 -1.284 6.222 1.00 0.00 18 THR A O 37
ATOM 10855 N N . VAL A 1 19 ? 13.773 -0.601 4.527 1.00 0.00 19 VAL A N 37
ATOM 10856 C CA . VAL A 1 19 ? 14.963 -0.263 5.305 1.00 0.00 19 VAL A CA 37
ATOM 10857 C C . VAL A 1 19 ? 14.642 0.781 6.389 1.00 0.00 19 VAL A C 37
ATOM 10858 O O . VAL A 1 19 ? 13.769 1.636 6.195 1.00 0.00 19 VAL A O 37
ATOM 10871 N N . GLY A 1 20 ? 15.408 0.766 7.485 1.00 0.00 20 GLY A N 37
ATOM 10872 C CA . GLY A 1 20 ? 15.441 1.869 8.437 1.00 0.00 20 GLY A CA 37
ATOM 10873 C C . GLY A 1 20 ? 16.212 3.060 7.856 1.00 0.00 20 GLY A C 37
ATOM 10874 O O . GLY A 1 20 ? 16.799 2.961 6.779 1.00 0.00 20 GLY A O 37
ATOM 10878 N N . ALA A 1 21 ? 16.218 4.184 8.587 1.00 0.00 21 ALA A N 37
ATOM 10879 C CA . ALA A 1 21 ? 16.885 5.442 8.229 1.00 0.00 21 ALA A CA 37
ATOM 10880 C C . ALA A 1 21 ? 16.468 6.030 6.865 1.00 0.00 21 ALA A C 37
ATOM 10881 O O . ALA A 1 21 ? 17.153 6.902 6.331 1.00 0.00 21 ALA A O 37
ATOM 10888 N N . ALA A 1 22 ? 15.346 5.579 6.287 1.00 0.00 22 ALA A N 37
ATOM 10889 C CA . ALA A 1 22 ? 14.862 6.040 4.988 1.00 0.00 22 ALA A CA 37
ATOM 10890 C C . ALA A 1 22 ? 14.528 7.541 4.977 1.00 0.00 22 ALA A C 37
ATOM 10891 O O . ALA A 1 22 ? 14.638 8.183 3.934 1.00 0.00 22 ALA A O 37
ATOM 10898 N N . SER A 1 23 ? 14.135 8.099 6.127 1.00 0.00 23 SER A N 37
ATOM 10899 C CA . SER A 1 23 ? 13.893 9.526 6.328 1.00 0.00 23 SER A CA 37
ATOM 10900 C C . SER A 1 23 ? 15.187 10.332 6.509 1.00 0.00 23 SER A C 37
ATOM 10901 O O . SER A 1 23 ? 15.128 11.561 6.568 1.00 0.00 23 SER A O 37
ATOM 10909 N N . GLY A 1 24 ? 16.327 9.656 6.675 1.00 0.00 24 GLY A N 37
ATOM 10910 C CA . GLY A 1 24 ? 17.339 10.067 7.631 1.00 0.00 24 GLY A CA 37
ATOM 10911 C C . GLY A 1 24 ? 17.114 9.293 8.930 1.00 0.00 24 GLY A C 37
ATOM 10912 O O . GLY A 1 24 ? 17.962 9.459 9.829 1.00 0.00 24 GLY A O 37
ATOM 10916 N N . ALA A 1 1 ? -9.090 5.829 -1.614 1.00 0.00 1 ALA A N 38
ATOM 10917 C CA . ALA A 1 1 ? -8.832 4.387 -1.445 1.00 0.00 1 ALA A CA 38
ATOM 10918 C C . ALA A 1 1 ? -10.065 3.752 -0.808 1.00 0.00 1 ALA A C 38
ATOM 10919 O O . ALA A 1 1 ? -10.536 4.294 0.187 1.00 0.00 1 ALA A O 38
ATOM 10928 N N . VAL A 1 2 ? -10.624 2.684 -1.402 1.00 0.00 2 VAL A N 38
ATOM 10929 C CA . VAL A 1 2 ? -11.893 2.093 -0.951 1.00 0.00 2 VAL A CA 38
ATOM 10930 C C . VAL A 1 2 ? -11.842 0.557 -1.012 1.00 0.00 2 VAL A C 38
ATOM 10931 O O . VAL A 1 2 ? -11.837 -0.089 0.030 1.00 0.00 2 VAL A O 38
ATOM 10944 N N . GLY A 1 3 ? -11.888 -0.029 -2.215 1.00 0.00 3 GLY A N 38
ATOM 10945 C CA . GLY A 1 3 ? -11.755 -1.457 -2.464 1.00 0.00 3 GLY A CA 38
ATOM 10946 C C . GLY A 1 3 ? -10.290 -1.863 -2.525 1.00 0.00 3 GLY A C 38
ATOM 10947 O O . GLY A 1 3 ? -9.543 -1.753 -1.558 1.00 0.00 3 GLY A O 38
ATOM 10951 N N . ILE A 1 4 ? -9.854 -2.247 -3.728 1.00 0.00 4 ILE A N 38
ATOM 10952 C CA . ILE A 1 4 ? -8.489 -2.707 -4.000 1.00 0.00 4 ILE A CA 38
ATOM 10953 C C . ILE A 1 4 ? -7.468 -1.627 -3.605 1.00 0.00 4 ILE A C 38
ATOM 10954 O O . ILE A 1 4 ? -6.394 -1.934 -3.091 1.00 0.00 4 ILE A O 38
ATOM 10970 N N . GLY A 1 5 ? -7.838 -0.353 -3.761 1.00 0.00 5 GLY A N 38
ATOM 10971 C CA . GLY A 1 5 ? -7.002 0.785 -3.413 1.00 0.00 5 GLY A CA 38
ATOM 10972 C C . GLY A 1 5 ? -6.764 0.875 -1.905 1.00 0.00 5 GLY A C 38
ATOM 10973 O O . GLY A 1 5 ? -5.710 1.339 -1.475 1.00 0.00 5 GLY A O 38
ATOM 10977 N N . ALA A 1 6 ? -7.739 0.447 -1.094 1.00 0.00 6 ALA A N 38
ATOM 10978 C CA . ALA A 1 6 ? -7.570 0.330 0.345 1.00 0.00 6 ALA A CA 38
ATOM 10979 C C . ALA A 1 6 ? -6.601 -0.793 0.703 1.00 0.00 6 ALA A C 38
ATOM 10980 O O . ALA A 1 6 ? -5.853 -0.649 1.664 1.00 0.00 6 ALA A O 38
ATOM 10987 N N . LEU A 1 7 ? -6.557 -1.884 -0.070 1.00 0.00 7 LEU A N 38
ATOM 10988 C CA . LEU A 1 7 ? -5.547 -2.920 0.120 1.00 0.00 7 LEU A CA 38
ATOM 10989 C C . LEU A 1 7 ? -4.188 -2.354 -0.241 1.00 0.00 7 LEU A C 38
ATOM 10990 O O . LEU A 1 7 ? -3.216 -2.582 0.459 1.00 0.00 7 LEU A O 38
ATOM 11006 N N . PHE A 1 8 ? -4.129 -1.588 -1.320 1.00 0.00 8 PHE A N 38
ATOM 11007 C CA . PHE A 1 8 ? -2.871 -1.026 -1.810 1.00 0.00 8 PHE A CA 38
ATOM 11008 C C . PHE A 1 8 ? -2.243 -0.071 -0.799 1.00 0.00 8 PHE A C 38
ATOM 11009 O O . PHE A 1 8 ? -1.069 -0.176 -0.454 1.00 0.00 8 PHE A O 38
ATOM 11026 N N . LEU A 1 9 ? -3.056 0.859 -0.308 1.00 0.00 9 LEU A N 38
ATOM 11027 C CA . LEU A 1 9 ? -2.610 1.827 0.676 1.00 0.00 9 LEU A CA 38
ATOM 11028 C C . LEU A 1 9 ? -2.367 1.107 1.998 1.00 0.00 9 LEU A C 38
ATOM 11029 O O . LEU A 1 9 ? -1.464 1.449 2.755 1.00 0.00 9 LEU A O 38
ATOM 11045 N N . GLY A 1 10 ? -3.247 0.154 2.276 1.00 0.00 10 GLY A N 38
ATOM 11046 C CA . GLY A 1 10 ? -3.472 -0.362 3.622 1.00 0.00 10 GLY A CA 38
ATOM 11047 C C . GLY A 1 10 ? -2.786 -1.698 3.849 1.00 0.00 10 GLY A C 38
ATOM 11048 O O . GLY A 1 10 ? -1.783 -1.773 4.551 1.00 0.00 10 GLY A O 38
ATOM 11052 N N . PHE A 1 11 ? -3.343 -2.755 3.261 1.00 0.00 11 PHE A N 38
ATOM 11053 C CA . PHE A 1 11 ? -2.876 -4.132 3.395 1.00 0.00 11 PHE A CA 38
ATOM 11054 C C . PHE A 1 11 ? -1.412 -4.270 2.939 1.00 0.00 11 PHE A C 38
ATOM 11055 O O . PHE A 1 11 ? -0.574 -4.803 3.664 1.00 0.00 11 PHE A O 38
ATOM 11072 N N . LEU A 1 12 ? -1.103 -3.735 1.755 1.00 0.00 12 LEU A N 38
ATOM 11073 C CA . LEU A 1 12 ? 0.228 -3.615 1.174 1.00 0.00 12 LEU A CA 38
ATOM 11074 C C . LEU A 1 12 ? 1.053 -2.604 1.970 1.00 0.00 12 LEU A C 38
ATOM 11075 O O . LEU A 1 12 ? 2.182 -2.920 2.335 1.00 0.00 12 LEU A O 38
ATOM 11091 N N . GLY A 1 13 ? 0.515 -1.413 2.268 1.00 0.00 13 GLY A N 38
ATOM 11092 C CA . GLY A 1 13 ? 1.323 -0.361 2.880 1.00 0.00 13 GLY A CA 38
ATOM 11093 C C . GLY A 1 13 ? 1.733 -0.695 4.315 1.00 0.00 13 GLY A C 38
ATOM 11094 O O . GLY A 1 13 ? 2.812 -0.285 4.740 1.00 0.00 13 GLY A O 38
ATOM 11098 N N . ALA A 1 14 ? 0.953 -1.509 5.037 1.00 0.00 14 ALA A N 38
ATOM 11099 C CA . ALA A 1 14 ? 1.355 -2.068 6.323 1.00 0.00 14 ALA A CA 38
ATOM 11100 C C . ALA A 1 14 ? 2.608 -2.939 6.175 1.00 0.00 14 ALA A C 38
ATOM 11101 O O . ALA A 1 14 ? 3.491 -2.882 7.027 1.00 0.00 14 ALA A O 38
ATOM 11108 N N . ALA A 1 15 ? 2.705 -3.722 5.092 1.00 0.00 15 ALA A N 38
ATOM 11109 C CA . ALA A 1 15 ? 3.912 -4.449 4.706 1.00 0.00 15 ALA A CA 38
ATOM 11110 C C . ALA A 1 15 ? 4.959 -3.596 3.988 1.00 0.00 15 ALA A C 38
ATOM 11111 O O . ALA A 1 15 ? 5.919 -4.134 3.434 1.00 0.00 15 ALA A O 38
ATOM 11118 N N . GLY A 1 16 ? 4.833 -2.271 4.034 1.00 0.00 16 GLY A N 38
ATOM 11119 C CA . GLY A 1 16 ? 5.780 -1.322 3.461 1.00 0.00 16 GLY A CA 38
ATOM 11120 C C . GLY A 1 16 ? 7.040 -1.205 4.319 1.00 0.00 16 GLY A C 38
ATOM 11121 O O . GLY A 1 16 ? 7.594 -0.117 4.448 1.00 0.00 16 GLY A O 38
ATOM 11125 N N . SER A 1 17 ? 7.473 -2.317 4.925 1.00 0.00 17 SER A N 38
ATOM 11126 C CA . SER A 1 17 ? 8.442 -2.358 6.012 1.00 0.00 17 SER A CA 38
ATOM 11127 C C . SER A 1 17 ? 9.817 -1.845 5.574 1.00 0.00 17 SER A C 38
ATOM 11128 O O . SER A 1 17 ? 10.512 -1.200 6.357 1.00 0.00 17 SER A O 38
ATOM 11136 N N . THR A 1 18 ? 10.194 -2.072 4.311 1.00 0.00 18 THR A N 38
ATOM 11137 C CA . THR A 1 18 ? 11.372 -1.493 3.669 1.00 0.00 18 THR A CA 38
ATOM 11138 C C . THR A 1 18 ? 11.079 -0.025 3.303 1.00 0.00 18 THR A C 38
ATOM 11139 O O . THR A 1 18 ? 11.128 0.357 2.134 1.00 0.00 18 THR A O 38
ATOM 11150 N N . VAL A 1 19 ? 10.700 0.778 4.305 1.00 0.00 19 VAL A N 38
ATOM 11151 C CA . VAL A 1 19 ? 10.384 2.199 4.200 1.00 0.00 19 VAL A CA 38
ATOM 11152 C C . VAL A 1 19 ? 11.398 2.954 3.328 1.00 0.00 19 VAL A C 38
ATOM 11153 O O . VAL A 1 19 ? 12.575 3.056 3.670 1.00 0.00 19 VAL A O 38
ATOM 11166 N N . GLY A 1 20 ? 10.936 3.474 2.187 1.00 0.00 20 GLY A N 38
ATOM 11167 C CA . GLY A 1 20 ? 11.820 4.008 1.153 1.00 0.00 20 GLY A CA 38
ATOM 11168 C C . GLY A 1 20 ? 12.180 5.478 1.361 1.00 0.00 20 GLY A C 38
ATOM 11169 O O . GLY A 1 20 ? 13.226 5.918 0.892 1.00 0.00 20 GLY A O 38
ATOM 11173 N N . ALA A 1 21 ? 11.322 6.235 2.055 1.00 0.00 21 ALA A N 38
ATOM 11174 C CA . ALA A 1 21 ? 11.499 7.655 2.336 1.00 0.00 21 ALA A CA 38
ATOM 11175 C C . ALA A 1 21 ? 10.792 7.990 3.654 1.00 0.00 21 ALA A C 38
ATOM 11176 O O . ALA A 1 21 ? 9.852 8.781 3.694 1.00 0.00 21 ALA A O 38
ATOM 11183 N N . ALA A 1 22 ? 11.227 7.353 4.749 1.00 0.00 22 ALA A N 38
ATOM 11184 C CA . ALA A 1 22 ? 10.625 7.540 6.073 1.00 0.00 22 ALA A CA 38
ATOM 11185 C C . ALA A 1 22 ? 10.744 8.992 6.559 1.00 0.00 22 ALA A C 38
ATOM 11186 O O . ALA A 1 22 ? 9.907 9.458 7.327 1.00 0.00 22 ALA A O 38
ATOM 11193 N N . SER A 1 23 ? 11.783 9.699 6.109 1.00 0.00 23 SER A N 38
ATOM 11194 C CA . SER A 1 23 ? 12.028 11.118 6.309 1.00 0.00 23 SER A CA 38
ATOM 11195 C C . SER A 1 23 ? 11.084 12.033 5.516 1.00 0.00 23 SER A C 38
ATOM 11196 O O . SER A 1 23 ? 11.082 13.240 5.757 1.00 0.00 23 SER A O 38
ATOM 11204 N N . GLY A 1 24 ? 10.344 11.494 4.539 1.00 0.00 24 GLY A N 38
ATOM 11205 C CA . GLY A 1 24 ? 10.150 12.202 3.281 1.00 0.00 24 GLY A CA 38
ATOM 11206 C C . GLY A 1 24 ? 11.431 12.149 2.447 1.00 0.00 24 GLY A C 38
ATOM 11207 O O . GLY A 1 24 ? 12.418 11.523 2.912 1.00 0.00 24 GLY A O 38
#

Sequence (24 aa):
AVGIGALFLGFLGAAGSTVGAASGAVGIGALFLGFLGAAGSTVGAASGAVGIGALFLGFLGAAGSTVGAASGAVGIGALFLGFLGAAGSTVGAASGAVGIGALFLGFLGAAGSTVGAASGAVGIGALFLGFLGAAGSTVGAASGAVGIGALFLGFLGAAGSTVGAASGAVGIGALFLGFLGAAGSTVGAASGAVGIGALFLGFLGAAGSTVGAASGAVGIGALFLGFLGAAGSTVGAASGAVGIGALFLGFLGAAGSTVGAASGAVGIGALFLGFLGAAGSTVGAASGAVGIGALFLGFLGAAGSTVGAASGAVGIGALFLGFLGAAGSTVGAASGAVGIGALFLGFLGAAGSTVGAASGAVGIGALFLGFLGAAGSTVGAASGAVGIGALFLGFLGAAGSTVGAASGAVGIGALFLGFLGAAGSTVGAASGAVGIGALFLGFLGAAGSTVGAASGAVGIGALFLGFLGAAGSTVGAASGAVGIGALFLGFLGAAGSTVGAASGAVGIGALFLGFLGAAGSTVGAASGAVGIGALFLGFLGAAGSTVGAASGAVGIGALFLGFLGAAGSTVGAASGAVGIGALFLGFLGAAGSTVGAASGAVGIGALFLGFLGAAGSTVGAASGAVGIGALFLGFLGAAGSTVGAASGAVGIGALFLGFLGAAGSTVGAASGAVGIGALFLGFLGAAGSTVGAASGAVGIGALFLGFLGAAGSTVGAASGAVGIGALFLGFLGAAGSTVGAASGAVGIGALFLGFLGAAGSTVGAASGAVGIGALFLGFLGAAGSTVGAASGAVGIGALFLGFLGAAGSTVGAASGAVGIGALFLGFLGAAGSTVGAASGAVGIGALFLGFLGAAGSTVGAASGAVGIGALFLGFLGAAGSTVGAASGAVGIGALFLGFLGAAGSTVGAASG

Radius of gyration: 8.38 Å; Cα contacts (8 Å, |Δi|>4): 21; chains: 1; bounding box: 24×9×10 Å

Nearest PDB structures (foldseek):
  2pjv-assembly1_A  TM=7.657E-01  e=1.424E-01  Human immunodeficiency virus 1
  2pjv-assembly1_A  TM=7.308E-01  e=8.679E-02  Human immunodeficiency virus 1
  2pjv-assembly1_A  TM=7.592E-01  e=5.422E-02  Human immunodeficiency virus 1
  2pjv-assembly1_A  TM=7.571E-01  e=7.400E-02  Human immunodeficiency virus 1
  2pjv-assembly1_A  TM=7.341E-01  e=6.384E-02  Human immunodeficiency virus 1

InterPro domains:
  IPR000328 Retroviral envelope protein GP41-like [PF00517] (528-717)
  IPR000328 Retroviral envelope protein GP41-like [cd09909] (537-663)
  IPR000777 Human immunodeficiency virus 1, envelope glycoprotein Gp120 [PF00516] (34-509)
  IPR036377 Gp120 core superfamily [G3DSA:2.170.40.20] (40-160)
  IPR036377 Gp120 core superfamily [G3DSA:2.170.40.20] (161-510)
  IPR036377 Gp120 core superfamily [SSF56502] (83-490)
  IPR037527 Envelope glycoprotein Gp160 [MF_04083] (5-853)

Secondary structure (DSSP, 8-state):
--SHHHIIIIIHHHT--SSSSTT-

Organism: Human immunodeficiency virus type 1 group M subtype B (isolate MFA) (NCBI:txid11704)

Solvent-accessible surface area: 1986 Å² total; per-residue (Å²): 93,142,47,134,34,38,91,140,120,32,165,88,14,92,68,6,112,83,135,71,33,91,87,71

Foldseek 3Di:
DPPVVCCVCPVVVVVVVVVPCPVD